Protein 3CRK (pdb70)

Secondary structure (P-SEA, 3-state):
cccaaaaaaaaaaabbbbbbcaaaaaaaacccccaaaaaaaaacaaaaaaaaaaaaaaaccccccccaaaaaaaaaaaaaaaaaaccccccccaaaaaaaaaaaaaaaaaaacaaaaaaaaaaaaaaacccccaaaaaaaaaaaaaaaaaaaaaaaaaaaaaaaccccccccccccccaaaaaaaaaaaaaaaaaaaccbbbbbbbbbbcccccccccccccaaaaaaaaaaaaaaaaaaaaaaacccccccccbbbbbbbccccbbbbbbbcccccccccccccccccccccccaaaaaaaaaaaccccbbbbbbccccbbbbbbbbcccccccccccccccaaaaaaaacccccccbbbbbccccccc/cccaaaaaaaaaaabbbbbbcaaaaaaaccccccaaaaaaaaacaaaaaaaaaaaaaaaccccccccaaaaaaaaaaaaaaaaaacccccccccaaaaaaaaaaaaaaaaaacaaaaaaaaaaaaaaacccccaaaaaaaaaaaaaaaaaaaaaaaaaaaaaaaccccccccccccaaaaaaaaaaaaaaaaaaaccbbbbbbbbbbccccccccccccccaaaaaaaaaaaaaaaaaaaaaacccccccccbbbbbbbccccbbbbbbbcccccccccccccccccccccccaaaaaaaaaaaccccbbbbbbbccccbbbbbbbbccccccccccccccaaaaaaaaccccccccccccccccccccc/cccbbbbbbbccccccccbbbbcccccccccccccccccbbbbccccccccccccccccccccccccccccccccccccccccccc/cbbbbbcccccccccccccccccccccccccccccbbbbcccccccccccccccccccccccccccccccccccccc

CATH classification: 1.20.140.20 (+1 more: 3.30.565.10)

B-factor: mean 53.28, std 20.36, range [25.91, 106.9]

Radius of gyration: 30.07 Å; Cα contacts (8 Å, |Δi|>4): 1794; chains: 4; bounding box: 77×81×77 Å

Organism: Rattus norvegicus (NCBI:txid10116)

Nearest PDB structures (foldseek):
  3crk-assembly1_A  TM=1.003E+00  e=4.502E-61  Rattus norvegicus
  3crk-assembly1_B  TM=1.000E+00  e=1.126E-56  Rattus norvegicus
  2bu7-assembly1_A-2  TM=9.833E-01  e=6.065E-53  Homo sapiens
  8zm1-assembly1_A  TM=9.832E-01  e=1.924E-50  Homo sapiens
  7vbv-assembly1_A  TM=9.782E-01  e=1.252E-48  Homo sapiens

Solvent-accessible surface area: 39521 Å² total

Structure (mmCIF, N/CA/C/O backbone):
data_3CRK
#
_entry.id   3CRK
#
_cell.length_a   71.380
_cell.length_b   120.679
_cell.length_c   71.466
_cell.angle_alpha   90.000
_cell.angle_beta   96.030
_cell.angle_gamma   90.000
#
_symmetry.space_group_name_H-M   'P 1 21 1'
#
loop_
_entity.id
_entity.type
_entity.pdbx_description
1 polymer 'Pyruvate dehydrogenase [lipoamide] kinase isozyme 2, mitochondrial'
2 polymer 'Dihydrolipoyllysine-residue acetyltransferase component of pyruvate dehydrogenase complex, mitochondrial'
3 non-polymer 'POTASSIUM ION'
4 water water
#
loop_
_atom_site.group_PDB
_atom_site.id
_atom_site.type_symbol
_atom_site.label_atom_id
_atom_site.label_alt_id
_atom_site.label_comp_id
_atom_site.label_asym_id
_atom_site.label_entity_id
_atom_site.label_seq_id
_atom_site.pdbx_PDB_ins_code
_atom_site.Cartn_x
_atom_site.Cartn_y
_atom_site.Cartn_z
_atom_site.occupancy
_atom_site.B_iso_or_equiv
_atom_site.auth_seq_id
_atom_site.auth_comp_id
_atom_site.auth_asym_id
_atom_site.auth_atom_id
_atom_site.pdbx_PDB_model_num
ATOM 1 C CA . SER A 1 12 ? 67.744 93.189 86.940 1.00 44.52 12 SER A CA 1
ATOM 2 C C . SER A 1 12 ? 67.950 94.561 86.310 1.00 44.20 12 SER A C 1
ATOM 3 O O . SER A 1 12 ? 68.913 94.767 85.568 1.00 44.37 12 SER A O 1
ATOM 6 N N . LEU A 1 13 ? 67.049 95.497 86.612 1.00 43.85 13 LEU A N 1
ATOM 7 C CA . LEU A 1 13 ? 67.141 96.865 86.087 1.00 43.58 13 LEU A CA 1
ATOM 8 C C . LEU A 1 13 ? 68.493 97.532 86.378 1.00 43.56 13 LEU A C 1
ATOM 9 O O . LEU A 1 13 ? 69.056 98.199 85.511 1.00 43.49 13 LEU A O 1
ATOM 14 N N . ALA A 1 14 ? 69.005 97.340 87.591 1.00 43.46 14 ALA A N 1
ATOM 15 C CA . ALA A 1 14 ? 70.293 97.905 87.998 1.00 43.57 14 ALA A CA 1
ATOM 16 C C . ALA A 1 14 ? 71.454 97.510 87.073 1.00 43.65 14 ALA A C 1
ATOM 17 O O . ALA A 1 14 ? 72.325 98.334 86.783 1.00 43.60 14 ALA A O 1
ATOM 19 N N . GLY A 1 15 ? 71.453 96.259 86.612 1.00 43.76 15 GLY A N 1
ATOM 20 C CA . GLY A 1 15 ? 72.547 95.720 85.797 1.00 43.92 15 GLY A CA 1
ATOM 21 C C . GLY A 1 15 ? 72.427 95.953 84.301 1.00 44.13 15 GLY A C 1
ATOM 22 O O . GLY A 1 15 ? 73.158 95.348 83.510 1.00 44.06 15 GLY A O 1
ATOM 23 N N . ALA A 1 16 ? 71.516 96.843 83.914 1.00 44.27 16 ALA A N 1
ATOM 24 C CA . ALA A 1 16 ? 71.263 97.155 82.509 1.00 44.25 16 ALA A CA 1
ATOM 25 C C . ALA A 1 16 ? 72.500 97.594 81.698 1.00 44.42 16 ALA A C 1
ATOM 26 O O . ALA A 1 16 ? 72.652 97.164 80.555 1.00 44.29 16 ALA A O 1
ATOM 28 N N . PRO A 1 17 ? 73.388 98.442 82.276 1.00 44.71 17 PRO A N 1
ATOM 29 C CA . PRO A 1 17 ? 74.545 98.885 81.480 1.00 44.86 17 PRO A CA 1
ATOM 30 C C . PRO A 1 17 ? 75.578 97.783 81.232 1.00 45.10 17 PRO A C 1
ATOM 31 O O . PRO A 1 17 ? 76.350 97.877 80.276 1.00 45.43 17 PRO A O 1
ATOM 35 N N . LYS A 1 18 ? 75.592 96.764 82.091 1.00 45.06 18 LYS A N 1
ATOM 36 C CA . LYS A 1 18 ? 76.448 95.590 81.906 1.00 45.12 18 LYS A CA 1
ATOM 37 C C . LYS A 1 18 ? 75.911 94.721 80.773 1.00 45.12 18 LYS A C 1
ATOM 38 O O . LYS A 1 18 ? 76.685 94.192 79.966 1.00 45.18 18 LYS A O 1
ATOM 44 N N . TYR A 1 19 ? 74.584 94.583 80.726 1.00 44.90 19 TYR A N 1
ATOM 45 C CA . TYR A 1 19 ? 73.902 93.804 79.697 1.00 44.84 19 TYR A CA 1
ATOM 46 C C . TYR A 1 19 ? 74.056 94.458 78.323 1.00 44.75 19 TYR A C 1
ATOM 47 O O . TYR A 1 19 ? 74.200 93.772 77.315 1.00 44.75 19 TYR A O 1
ATOM 56 N N . ILE A 1 20 ? 74.012 95.788 78.305 1.00 44.72 20 ILE A N 1
ATOM 57 C CA . ILE A 1 20 ? 74.204 96.570 77.089 1.00 44.67 20 ILE A CA 1
ATOM 58 C C . ILE A 1 20 ? 75.647 96.433 76.602 1.00 44.85 20 ILE A C 1
ATOM 59 O O . ILE A 1 20 ? 75.884 96.258 75.408 1.00 44.73 20 ILE A O 1
ATOM 64 N N . GLU A 1 21 ? 76.598 96.494 77.534 1.00 44.98 21 GLU A N 1
ATOM 65 C CA . GLU A 1 21 ? 78.014 96.331 77.206 1.00 45.22 21 GLU A CA 1
ATOM 66 C C . GLU A 1 21 ? 78.306 94.945 76.622 1.00 45.07 21 GLU A C 1
ATOM 67 O O . GLU A 1 21 ? 79.047 94.827 75.646 1.00 45.19 21 GLU A O 1
ATOM 73 N N . HIS A 1 22 ? 77.704 93.912 77.213 1.00 44.83 22 HIS A N 1
ATOM 74 C CA . HIS A 1 22 ? 77.873 92.529 76.761 1.00 44.68 22 HIS A CA 1
ATOM 75 C C . HIS A 1 22 ? 77.347 92.295 75.341 1.00 44.42 22 HIS A C 1
ATOM 76 O O . HIS A 1 22 ? 78.052 91.731 74.500 1.00 44.14 22 HIS A O 1
ATOM 83 N N . PHE A 1 23 ? 76.109 92.721 75.091 1.00 44.06 23 PHE A N 1
ATOM 84 C CA . PHE A 1 23 ? 75.443 92.456 73.818 1.00 43.87 23 PHE A CA 1
ATOM 85 C C . PHE A 1 23 ? 75.869 93.413 72.703 1.00 43.75 23 PHE A C 1
ATOM 86 O O . PHE A 1 23 ? 75.771 93.069 71.525 1.00 43.74 23 PHE A O 1
ATOM 94 N N . SER A 1 24 ? 76.338 94.604 73.075 1.00 43.64 24 SER A N 1
ATOM 95 C CA . SER A 1 24 ? 76.798 95.597 72.102 1.00 43.60 24 SER A CA 1
ATOM 96 C C . SER A 1 24 ? 78.127 95.208 71.464 1.00 43.75 24 SER A C 1
ATOM 97 O O . SER A 1 24 ? 78.465 95.696 70.387 1.00 43.71 24 SER A O 1
ATOM 100 N N . LYS A 1 25 ? 78.871 94.325 72.124 1.00 44.02 25 LYS A N 1
ATOM 101 C CA . LYS A 1 25 ? 80.137 93.825 71.589 1.00 44.31 25 LYS A CA 1
ATOM 102 C C . LYS A 1 25 ? 79.940 92.861 70.410 1.00 44.29 25 LYS A C 1
ATOM 103 O O . LYS A 1 25 ? 80.887 92.568 69.679 1.00 44.10 25 LYS A O 1
ATOM 109 N N . PHE A 1 26 ? 78.703 92.405 70.216 1.00 44.37 26 PHE A N 1
ATOM 110 C CA . PHE A 1 26 ? 78.370 91.485 69.138 1.00 44.41 26 PHE A CA 1
ATOM 111 C C . PHE A 1 26 ? 77.889 92.243 67.913 1.00 44.65 26 PHE A C 1
ATOM 112 O O . PHE A 1 26 ? 77.299 93.323 68.024 1.00 44.80 26 PHE A O 1
ATOM 120 N N . SER A 1 27 ? 78.161 91.681 66.741 1.00 44.53 27 SER A N 1
ATOM 121 C CA . SER A 1 27 ? 77.626 92.207 65.503 1.00 44.37 27 SER A CA 1
ATOM 122 C C . SER A 1 27 ? 76.198 91.688 65.325 1.00 44.25 27 SER A C 1
ATOM 123 O O . SER A 1 27 ? 75.922 90.519 65.624 1.00 44.43 27 SER A O 1
ATOM 126 N N . PRO A 1 28 ? 75.273 92.567 64.888 1.00 43.86 28 PRO A N 1
ATOM 127 C CA . PRO A 1 28 ? 73.983 92.099 64.385 1.00 43.64 28 PRO A CA 1
ATOM 128 C C . PRO A 1 28 ? 74.168 91.135 63.212 1.00 43.32 28 PRO A C 1
ATOM 129 O O . PRO A 1 28 ? 75.203 91.166 62.539 1.00 43.47 28 PRO A O 1
ATOM 133 N N . SER A 1 29 ? 73.172 90.290 62.974 1.00 42.83 29 SER A N 1
ATOM 134 C CA . SER A 1 29 ? 73.242 89.316 61.890 1.00 42.63 29 SER A CA 1
ATOM 135 C C . SER A 1 29 ? 72.289 89.695 60.767 1.00 42.48 29 SER A C 1
ATOM 136 O O . SER A 1 29 ? 71.075 89.484 60.877 1.00 42.43 29 SER A O 1
ATOM 139 N N . PRO A 1 30 ? 72.842 90.272 59.683 1.00 42.44 30 PRO A N 1
ATOM 140 C CA . PRO A 1 30 ? 72.029 90.737 58.566 1.00 42.41 30 PRO A CA 1
ATOM 141 C C . PRO A 1 30 ? 71.508 89.563 57.736 1.00 42.42 30 PRO A C 1
ATOM 142 O O . PRO A 1 30 ? 72.285 88.714 57.299 1.00 42.30 30 PRO A O 1
ATOM 146 N N . LEU A 1 31 ? 70.192 89.520 57.549 1.00 42.47 31 LEU A N 1
ATOM 147 C CA . LEU A 1 31 ? 69.545 88.435 56.825 1.00 42.63 31 LEU A CA 1
ATOM 148 C C . LEU A 1 31 ? 69.079 88.888 55.444 1.00 42.94 31 LEU A C 1
ATOM 149 O O . LEU A 1 31 ? 68.771 90.064 55.228 1.00 42.97 31 LEU A O 1
ATOM 154 N N . SER A 1 32 ? 69.033 87.946 54.510 1.00 43.14 32 SER A N 1
ATOM 155 C CA . SER A 1 32 ? 68.552 88.239 53.174 1.00 43.53 32 SER A CA 1
ATOM 156 C C . SER A 1 32 ? 67.062 87.945 53.071 1.00 43.75 32 SER A C 1
ATOM 157 O O . SER A 1 32 ? 66.498 87.238 53.904 1.00 43.87 32 SER A O 1
ATOM 160 N N . MET A 1 33 ? 66.436 88.503 52.041 1.00 44.10 33 MET A N 1
ATOM 161 C CA . MET A 1 33 ? 65.052 88.218 51.701 1.00 44.51 33 MET A CA 1
ATOM 162 C C . MET A 1 33 ? 64.865 86.725 51.406 1.00 44.66 33 MET A C 1
ATOM 163 O O . MET A 1 33 ? 63.812 86.150 51.699 1.00 44.52 33 MET A O 1
ATOM 168 N N . LYS A 1 34 ? 65.896 86.118 50.817 1.00 44.87 34 LYS A N 1
ATOM 169 C CA . LYS A 1 34 ? 65.913 84.690 50.511 1.00 45.13 34 LYS A CA 1
ATOM 170 C C . LYS A 1 34 ? 65.860 83.834 51.780 1.00 45.19 34 LYS A C 1
ATOM 171 O O . LYS A 1 34 ? 65.140 82.837 51.822 1.00 45.31 34 LYS A O 1
ATOM 177 N N . GLN A 1 35 ? 66.620 84.230 52.800 1.00 45.33 35 GLN A N 1
ATOM 178 C CA . GLN A 1 35 ? 66.644 83.528 54.088 1.00 45.61 35 GLN A CA 1
ATOM 179 C C . GLN A 1 35 ? 65.313 83.638 54.832 1.00 45.96 35 GLN A C 1
ATOM 180 O O . GLN A 1 35 ? 64.883 82.682 55.481 1.00 45.93 35 GLN A O 1
ATOM 186 N N . PHE A 1 36 ? 64.678 84.808 54.744 1.00 46.12 36 PHE A N 1
ATOM 187 C CA . PHE A 1 36 ? 63.326 84.995 55.261 1.00 46.57 36 PHE A CA 1
ATOM 188 C C . PHE A 1 36 ? 62.327 84.088 54.538 1.00 47.03 36 PHE A C 1
ATOM 189 O O . PHE A 1 36 ? 61.416 83.538 55.162 1.00 47.03 36 PHE A O 1
ATOM 197 N N . LEU A 1 37 ? 62.517 83.937 53.227 1.00 47.62 37 LEU A N 1
ATOM 198 C CA . LEU A 1 37 ? 61.678 83.082 52.381 1.00 48.38 37 LEU A CA 1
ATOM 199 C C . LEU A 1 37 ? 61.885 81.582 52.586 1.00 48.86 37 LEU A C 1
ATOM 200 O O . LEU A 1 37 ? 60.929 80.810 52.488 1.00 49.12 37 LEU A O 1
ATOM 205 N N . ASP A 1 38 ? 63.132 81.172 52.822 1.00 49.39 38 ASP A N 1
ATOM 206 C CA . ASP A 1 38 ? 63.468 79.757 52.999 1.00 49.98 38 ASP A CA 1
ATOM 207 C C . ASP A 1 38 ? 63.003 79.255 54.360 1.00 50.35 38 ASP A C 1
ATOM 208 O O . ASP A 1 38 ? 62.659 78.082 54.513 1.00 50.24 38 ASP A O 1
ATOM 213 N N . PHE A 1 39 ? 62.998 80.154 55.343 1.00 50.92 39 PHE A N 1
ATOM 214 C CA . PHE A 1 39 ? 62.518 79.838 56.683 1.00 51.67 39 PHE A CA 1
ATOM 215 C C . PHE A 1 39 ? 61.038 79.443 56.661 1.00 52.32 39 PHE A C 1
ATOM 216 O O . PHE A 1 39 ? 60.625 78.509 57.358 1.00 52.30 39 PHE A O 1
ATOM 224 N N . GLY A 1 40 ? 60.261 80.149 55.841 1.00 53.05 40 GLY A N 1
ATOM 225 C CA . GLY A 1 40 ? 58.854 79.834 55.625 1.00 53.97 40 GLY A CA 1
ATOM 226 C C . GLY A 1 40 ? 58.591 79.258 54.245 1.00 54.72 40 GLY A C 1
ATOM 227 O O . GLY A 1 40 ? 57.577 79.575 53.616 1.00 54.89 40 GLY A O 1
ATOM 228 N N . SER A 1 41 ? 59.506 78.413 53.769 1.00 55.35 41 SER A N 1
ATOM 229 C CA . SER A 1 41 ? 59.328 77.715 52.495 1.00 55.85 41 SER A CA 1
ATOM 230 C C . SER A 1 41 ? 58.607 76.385 52.699 1.00 56.09 41 SER A C 1
ATOM 231 O O . SER A 1 41 ? 58.113 75.780 51.737 1.00 56.17 41 SER A O 1
ATOM 234 N N . SER A 1 42 ? 58.558 75.933 53.953 1.00 56.25 42 SER A N 1
ATOM 235 C CA . SER A 1 42 ? 57.895 74.675 54.298 1.00 56.43 42 SER A CA 1
ATOM 236 C C . SER A 1 42 ? 57.419 74.675 55.756 1.00 56.50 42 SER A C 1
ATOM 237 O O . SER A 1 42 ? 56.326 75.168 56.051 1.00 56.57 42 SER A O 1
ATOM 240 N N . ASN A 1 43 ? 58.243 74.141 56.658 1.00 56.49 43 ASN A N 1
ATOM 241 C CA . ASN A 1 43 ? 57.878 74.009 58.071 1.00 56.33 43 ASN A CA 1
ATOM 242 C C . ASN A 1 43 ? 57.982 75.309 58.860 1.00 56.13 43 ASN A C 1
ATOM 243 O O . ASN A 1 43 ? 58.948 76.068 58.721 1.00 56.37 43 ASN A O 1
ATOM 248 N N . ALA A 1 44 ? 56.972 75.550 59.693 1.00 55.64 44 ALA A N 1
ATOM 249 C CA . ALA A 1 44 ? 56.974 76.674 60.612 1.00 54.95 44 ALA A CA 1
ATOM 250 C C . ALA A 1 44 ? 57.727 76.270 61.881 1.00 54.44 44 ALA A C 1
ATOM 251 O O . ALA A 1 44 ? 57.148 75.657 62.788 1.00 54.36 44 ALA A O 1
ATOM 253 N N . CYS A 1 45 ? 59.022 76.593 61.932 1.00 53.50 45 CYS A N 1
ATOM 254 C CA . CYS A 1 45 ? 59.847 76.230 63.090 1.00 52.59 45 CYS A CA 1
ATOM 255 C C . CYS A 1 45 ? 60.020 77.375 64.078 1.00 51.75 45 CYS A C 1
ATOM 256 O O . CYS A 1 45 ? 60.882 78.242 63.907 1.00 51.68 45 CYS A O 1
ATOM 259 N N . GLU A 1 46 ? 59.189 77.358 65.113 1.00 50.66 46 GLU A N 1
ATOM 260 C CA . GLU A 1 46 ? 59.191 78.380 66.145 1.00 49.74 46 GLU A CA 1
ATOM 261 C C . GLU A 1 46 ? 60.464 78.340 66.991 1.00 49.08 46 GLU A C 1
ATOM 262 O O . GLU A 1 46 ? 60.940 79.382 67.450 1.00 48.75 46 GLU A O 1
ATOM 268 N N . LYS A 1 47 ? 61.007 77.135 67.169 1.00 48.28 47 LYS A N 1
ATOM 269 C CA . LYS A 1 47 ? 62.157 76.883 68.039 1.00 47.58 47 LYS A CA 1
ATOM 270 C C . LYS A 1 47 ? 63.421 77.620 67.605 1.00 46.94 47 LYS A C 1
ATOM 271 O O . LYS A 1 47 ? 64.011 78.361 68.396 1.00 46.83 47 LYS A O 1
ATOM 277 N N . THR A 1 48 ? 63.829 77.420 66.353 1.00 46.16 48 THR A N 1
ATOM 278 C CA . THR A 1 48 ? 65.028 78.068 65.822 1.00 45.55 48 THR A CA 1
ATOM 279 C C . THR A 1 48 ? 64.879 79.592 65.749 1.00 44.73 48 THR A C 1
ATOM 280 O O . THR A 1 48 ? 65.835 80.318 66.019 1.00 44.25 48 THR A O 1
ATOM 284 N N . SER A 1 49 ? 63.678 80.055 65.397 1.00 43.94 49 SER A N 1
ATOM 285 C CA . SER A 1 49 ? 63.348 81.481 65.407 1.00 43.25 49 SER A CA 1
ATOM 286 C C . SER A 1 49 ? 63.455 82.063 66.810 1.00 42.81 49 SER A C 1
ATOM 287 O O . SER A 1 49 ? 64.102 83.094 67.009 1.00 42.64 49 SER A O 1
ATOM 290 N N . PHE A 1 50 ? 62.822 81.398 67.777 1.00 42.19 50 PHE A N 1
ATOM 291 C CA . PHE A 1 50 ? 62.916 81.801 69.179 1.00 41.77 50 PHE A CA 1
ATOM 292 C C . PHE A 1 50 ? 64.379 81.912 69.606 1.00 41.44 50 PHE A C 1
ATOM 293 O O . PHE A 1 50 ? 64.786 82.934 70.154 1.00 41.56 50 PHE A O 1
ATOM 301 N N . THR A 1 51 ? 65.169 80.879 69.316 1.00 41.05 51 THR A N 1
ATOM 302 C CA . THR A 1 51 ? 66.576 80.851 69.725 1.00 40.71 51 THR A CA 1
ATOM 303 C C . THR A 1 51 ? 67.438 81.847 68.958 1.00 40.51 51 THR A C 1
ATOM 304 O O . THR A 1 51 ? 68.444 82.327 69.483 1.00 40.52 51 THR A O 1
ATOM 308 N N . PHE A 1 52 ? 67.042 82.165 67.725 1.00 40.39 52 PHE A N 1
ATOM 309 C CA . PHE A 1 52 ? 67.693 83.232 66.971 1.00 40.20 52 PHE A CA 1
ATOM 310 C C . PHE A 1 52 ? 67.345 84.598 67.562 1.00 40.20 52 PHE A C 1
ATOM 311 O O . PHE A 1 52 ? 68.234 85.387 67.864 1.00 40.37 52 PHE A O 1
ATOM 319 N N . LEU A 1 53 ? 66.051 84.856 67.732 1.00 40.33 53 LEU A N 1
ATOM 320 C CA . LEU A 1 53 ? 65.556 86.169 68.137 1.00 40.57 53 LEU A CA 1
ATOM 321 C C . LEU A 1 53 ? 65.819 86.538 69.605 1.00 40.96 53 LEU A C 1
ATOM 322 O O . LEU A 1 53 ? 65.974 87.715 69.924 1.00 41.06 53 LEU A O 1
ATOM 327 N N . ARG A 1 54 ? 65.871 85.547 70.496 1.00 41.38 54 ARG A N 1
ATOM 328 C CA . ARG A 1 54 ? 66.142 85.823 71.916 1.00 41.66 54 ARG A CA 1
ATOM 329 C C . ARG A 1 54 ? 67.583 86.304 72.141 1.00 42.11 54 ARG A C 1
ATOM 330 O O . ARG A 1 54 ? 67.911 86.838 73.208 1.00 41.97 54 ARG A O 1
ATOM 338 N N . GLN A 1 55 ? 68.419 86.109 71.122 1.00 42.62 55 GLN A N 1
ATOM 339 C CA . GLN A 1 55 ? 69.806 86.561 71.117 1.00 43.30 55 GLN A CA 1
ATOM 340 C C . GLN A 1 55 ? 69.973 87.780 70.203 1.00 43.41 55 GLN A C 1
ATOM 341 O O . GLN A 1 55 ? 70.626 88.757 70.569 1.00 43.50 55 GLN A O 1
ATOM 347 N N . GLU A 1 56 ? 69.378 87.719 69.016 1.00 43.44 56 GLU A N 1
ATOM 348 C CA . GLU A 1 56 ? 69.567 88.771 68.016 1.00 43.90 56 GLU A CA 1
ATOM 349 C C . GLU A 1 56 ? 68.933 90.110 68.411 1.00 44.06 56 GLU A C 1
ATOM 350 O O . GLU A 1 56 ? 69.515 91.173 68.165 1.00 44.00 56 GLU A O 1
ATOM 356 N N . LEU A 1 57 ? 67.747 90.058 69.012 1.00 44.26 57 LEU A N 1
ATOM 357 C CA . LEU A 1 57 ? 67.054 91.282 69.415 1.00 44.61 57 LEU A CA 1
ATOM 358 C C . LEU A 1 57 ? 67.817 92.054 70.499 1.00 44.42 57 LEU A C 1
ATOM 359 O O . LEU A 1 57 ? 67.977 93.264 70.368 1.00 44.53 57 LEU A O 1
ATOM 364 N N . PRO A 1 58 ? 68.282 91.365 71.570 1.00 44.49 58 PRO A N 1
ATOM 365 C CA . PRO A 1 58 ? 69.235 91.996 72.489 1.00 44.40 58 PRO A CA 1
ATOM 366 C C . PRO A 1 58 ? 70.472 92.576 71.792 1.00 44.28 58 PRO A C 1
ATOM 367 O O . PRO A 1 58 ? 70.881 93.690 72.123 1.00 44.55 58 PRO A O 1
ATOM 371 N N . VAL A 1 59 ? 71.053 91.835 70.845 1.00 43.85 59 VAL A N 1
ATOM 372 C CA . VAL A 1 59 ? 72.216 92.319 70.083 1.00 43.51 59 VAL A CA 1
ATOM 373 C C . VAL A 1 59 ? 71.902 93.627 69.344 1.00 43.27 59 VAL A C 1
ATOM 374 O O . VAL A 1 59 ? 72.666 94.589 69.430 1.00 43.51 59 VAL A O 1
ATOM 378 N N . ARG A 1 60 ? 70.774 93.664 68.639 1.00 42.73 60 ARG A N 1
ATOM 379 C CA . ARG A 1 60 ? 70.382 94.865 67.900 1.00 42.38 60 ARG A CA 1
ATOM 380 C C . ARG A 1 60 ? 69.988 96.009 68.824 1.00 42.34 60 ARG A C 1
ATOM 381 O O . ARG A 1 60 ? 70.406 97.145 68.611 1.00 42.14 60 ARG A O 1
ATOM 389 N N . LEU A 1 61 ? 69.208 95.704 69.861 1.00 42.57 61 LEU A N 1
ATOM 390 C CA . LEU A 1 61 ? 68.854 96.703 70.868 1.00 42.52 61 LEU A CA 1
ATOM 391 C C . LEU A 1 61 ? 70.105 97.311 71.507 1.00 42.29 61 LEU A C 1
ATOM 392 O O . LEU A 1 61 ? 70.272 98.522 71.498 1.00 42.08 61 LEU A O 1
ATOM 397 N N . ALA A 1 62 ? 70.986 96.462 72.031 1.00 42.37 62 ALA A N 1
ATOM 398 C CA . ALA A 1 62 ? 72.200 96.919 72.714 1.00 42.32 62 ALA A CA 1
ATOM 399 C C . ALA A 1 62 ? 73.120 97.753 71.826 1.00 42.31 62 ALA A C 1
ATOM 400 O O . ALA A 1 62 ? 73.663 98.758 72.283 1.00 42.51 62 ALA A O 1
ATOM 402 N N . ASN A 1 63 ? 73.300 97.330 70.575 1.00 42.29 63 ASN A N 1
ATOM 403 C CA . ASN A 1 63 ? 74.125 98.075 69.607 1.00 42.45 63 ASN A CA 1
ATOM 404 C C . ASN A 1 63 ? 73.640 99.503 69.384 1.00 42.51 63 ASN A C 1
ATOM 405 O O . ASN A 1 63 ? 74.440 100.438 69.361 1.00 42.80 63 ASN A O 1
ATOM 410 N N . ILE A 1 64 ? 72.332 99.674 69.230 1.00 42.71 64 ILE A N 1
ATOM 411 C CA . ILE A 1 64 ? 71.785 101.008 68.996 1.00 43.22 64 ILE A CA 1
ATOM 412 C C . ILE A 1 64 ? 71.726 101.852 70.276 1.00 43.35 64 ILE A C 1
ATOM 413 O O . ILE A 1 64 ? 71.804 103.078 70.216 1.00 43.26 64 ILE A O 1
ATOM 418 N N . MET A 1 65 ? 71.607 101.193 71.426 1.00 43.92 65 MET A N 1
ATOM 419 C CA . MET A 1 65 ? 71.541 101.892 72.711 1.00 44.42 65 MET A CA 1
ATOM 420 C C . MET A 1 65 ? 72.875 102.507 73.117 1.00 44.51 65 MET A C 1
ATOM 421 O O . MET A 1 65 ? 72.902 103.537 73.794 1.00 44.40 65 MET A O 1
ATOM 426 N N . LYS A 1 66 ? 73.975 101.876 72.706 1.00 44.66 66 LYS A N 1
ATOM 427 C CA . LYS A 1 66 ? 75.304 102.456 72.897 1.00 44.85 66 LYS A CA 1
ATOM 428 C C . LYS A 1 66 ? 75.441 103.780 72.155 1.00 45.00 66 LYS A C 1
ATOM 429 O O . LYS A 1 66 ? 76.034 104.733 72.667 1.00 45.31 66 LYS A O 1
ATOM 435 N N . GLU A 1 67 ? 74.868 103.840 70.959 1.00 45.18 67 GLU A N 1
ATOM 436 C CA . GLU A 1 67 ? 74.880 105.059 70.154 1.00 45.24 67 GLU A CA 1
ATOM 437 C C . GLU A 1 67 ? 73.927 106.130 70.681 1.00 45.22 67 GLU A C 1
ATOM 438 O O . GLU A 1 67 ? 74.202 107.319 70.536 1.00 45.17 67 GLU A O 1
ATOM 444 N N . ILE A 1 68 ? 72.825 105.703 71.301 1.00 45.49 68 ILE A N 1
ATOM 445 C CA . ILE A 1 68 ? 71.875 106.618 71.938 1.00 45.88 68 ILE A CA 1
ATOM 446 C C . ILE A 1 68 ? 72.560 107.465 73.014 1.00 46.25 68 ILE A C 1
ATOM 447 O O . ILE A 1 68 ? 72.413 108.686 73.036 1.00 46.24 68 ILE A O 1
ATOM 452 N N . ASN A 1 69 ? 73.307 106.819 73.905 1.00 46.55 69 ASN A N 1
ATOM 453 C CA . ASN A 1 69 ? 73.973 107.541 74.983 1.00 47.07 69 ASN A CA 1
ATOM 454 C C . ASN A 1 69 ? 75.314 108.158 74.571 1.00 46.73 69 ASN A C 1
ATOM 455 O O . ASN A 1 69 ? 76.094 108.584 75.421 1.00 46.90 69 ASN A O 1
ATOM 460 N N . LEU A 1 70 ? 75.559 108.217 73.263 1.00 46.38 70 LEU A N 1
ATOM 461 C CA . LEU A 1 70 ? 76.730 108.893 72.705 1.00 46.07 70 LEU A CA 1
ATOM 462 C C . LEU A 1 70 ? 76.380 110.235 72.064 1.00 45.97 70 LEU A C 1
ATOM 463 O O . LEU A 1 70 ? 77.267 110.969 71.630 1.00 45.89 70 LEU A O 1
ATOM 468 N N . LEU A 1 71 ? 75.093 110.555 71.999 1.00 45.87 71 LEU A N 1
ATOM 469 C CA . LEU A 1 71 ? 74.671 111.785 71.349 1.00 46.14 71 LEU A CA 1
ATOM 470 C C . LEU A 1 71 ? 74.758 112.995 72.295 1.00 46.53 71 LEU A C 1
ATOM 471 O O . LEU A 1 71 ? 74.876 112.821 73.518 1.00 46.45 71 LEU A O 1
ATOM 476 N N . PRO A 1 72 ? 74.739 114.224 71.734 1.00 46.70 72 PRO A N 1
ATOM 477 C CA . PRO A 1 72 ? 74.770 115.433 72.560 1.00 46.84 72 PRO A CA 1
ATOM 478 C C . PRO A 1 72 ? 73.857 115.308 73.778 1.00 47.08 72 PRO A C 1
ATOM 479 O O . PRO A 1 72 ? 72.703 114.891 73.647 1.00 46.79 72 PRO A O 1
ATOM 483 N N . ASP A 1 73 ? 74.382 115.653 74.953 1.00 47.47 73 ASP A N 1
ATOM 484 C CA . ASP A 1 73 ? 73.623 115.547 76.200 1.00 47.98 73 ASP A CA 1
ATOM 485 C C . ASP A 1 73 ? 72.359 116.403 76.168 1.00 48.08 73 ASP A C 1
ATOM 486 O O . ASP A 1 73 ? 71.359 116.079 76.813 1.00 47.99 73 ASP A O 1
ATOM 491 N N . ARG A 1 74 ? 72.427 117.492 75.406 1.00 48.24 74 ARG A N 1
ATOM 492 C CA . ARG A 1 74 ? 71.307 118.405 75.203 1.00 48.52 74 ARG A CA 1
ATOM 493 C C . ARG A 1 74 ? 70.173 117.753 74.402 1.00 48.56 74 ARG A C 1
ATOM 494 O O . ARG A 1 74 ? 69.026 118.191 74.469 1.00 48.63 74 ARG A O 1
ATOM 502 N N . VAL A 1 75 ? 70.500 116.699 73.657 1.00 48.67 75 VAL A N 1
ATOM 503 C CA . VAL A 1 75 ? 69.496 115.896 72.958 1.00 48.78 75 VAL A CA 1
ATOM 504 C C . VAL A 1 75 ? 69.069 114.717 73.843 1.00 48.88 75 VAL A C 1
ATOM 505 O O . VAL A 1 75 ? 67.900 114.326 73.856 1.00 48.63 75 VAL A O 1
ATOM 509 N N . LEU A 1 76 ? 70.026 114.170 74.590 1.00 49.19 76 LEU A N 1
ATOM 510 C CA . LEU A 1 76 ? 69.797 112.982 75.414 1.00 49.50 76 LEU A CA 1
ATOM 511 C C . LEU A 1 76 ? 68.856 113.252 76.587 1.00 49.52 76 LEU A C 1
ATOM 512 O O . LEU A 1 76 ? 67.958 112.450 76.868 1.00 49.43 76 LEU A O 1
ATOM 517 N N . SER A 1 77 ? 69.062 114.389 77.249 1.00 49.49 77 SER A N 1
ATOM 518 C CA . SER A 1 77 ? 68.277 114.779 78.422 1.00 49.68 77 SER A CA 1
ATOM 519 C C . SER A 1 77 ? 66.852 115.210 78.071 1.00 49.54 77 SER A C 1
ATOM 520 O O . SER A 1 77 ? 66.055 115.520 78.960 1.00 49.61 77 SER A O 1
ATOM 523 N N . THR A 1 78 ? 66.540 115.226 76.778 1.00 49.35 78 THR A N 1
ATOM 524 C CA . THR A 1 78 ? 65.225 115.638 76.301 1.00 49.30 78 THR A CA 1
ATOM 525 C C . THR A 1 78 ? 64.181 114.580 76.700 1.00 49.26 78 THR A C 1
ATOM 526 O O . THR A 1 78 ? 64.470 113.374 76.650 1.00 49.51 78 THR A O 1
ATOM 530 N N . PRO A 1 79 ? 62.974 115.023 77.113 1.00 49.01 79 PRO A N 1
ATOM 531 C CA . PRO A 1 79 ? 61.956 114.099 77.618 1.00 48.79 79 PRO A CA 1
ATOM 532 C C . PRO A 1 79 ? 61.636 112.971 76.642 1.00 48.58 79 PRO A C 1
ATOM 533 O O . PRO A 1 79 ? 61.576 111.811 77.046 1.00 48.72 79 PRO A O 1
ATOM 537 N N . SER A 1 80 ? 61.453 113.313 75.369 1.00 48.25 80 SER A N 1
ATOM 538 C CA . SER A 1 80 ? 61.083 112.338 74.342 1.00 47.82 80 SER A CA 1
ATOM 539 C C . SER A 1 80 ? 62.144 111.264 74.076 1.00 47.37 80 SER A C 1
ATOM 540 O O . SER A 1 80 ? 61.803 110.095 73.904 1.00 47.39 80 SER A O 1
ATOM 543 N N . VAL A 1 81 ? 63.416 111.657 74.036 1.00 46.96 81 VAL A N 1
ATOM 544 C CA . VAL A 1 81 ? 64.521 110.694 73.884 1.00 46.63 81 VAL A CA 1
ATOM 545 C C . VAL A 1 81 ? 64.671 109.822 75.149 1.00 46.50 81 VAL A C 1
ATOM 546 O O . VAL A 1 81 ? 64.957 108.625 75.051 1.00 46.51 81 VAL A O 1
ATOM 550 N N . GLN A 1 82 ? 64.462 110.427 76.321 1.00 46.36 82 GLN A N 1
ATOM 551 C CA . GLN A 1 82 ? 64.435 109.699 77.594 1.00 46.08 82 GLN A CA 1
ATOM 552 C C . GLN A 1 82 ? 63.371 108.598 77.596 1.00 45.71 82 GLN A C 1
ATOM 553 O O . GLN A 1 82 ? 63.649 107.460 77.979 1.00 45.29 82 GLN A O 1
ATOM 559 N N . LEU A 1 83 ? 62.162 108.947 77.160 1.00 45.48 83 LEU A N 1
ATOM 560 C CA . LEU A 1 83 ? 61.064 107.992 77.038 1.00 45.61 83 LEU A CA 1
ATOM 561 C C . LEU A 1 83 ? 61.390 106.831 76.084 1.00 45.55 83 LEU A C 1
ATOM 562 O O . LEU A 1 83 ? 61.197 105.668 76.441 1.00 45.53 83 LEU A O 1
ATOM 567 N N . VAL A 1 84 ? 61.890 107.152 74.888 1.00 45.15 84 VAL A N 1
ATOM 568 C CA . VAL A 1 84 ? 62.263 106.130 73.901 1.00 45.03 84 VAL A CA 1
ATOM 569 C C . VAL A 1 84 ? 63.317 105.184 74.474 1.00 44.96 84 VAL A C 1
ATOM 570 O O . VAL A 1 84 ? 63.171 103.966 74.397 1.00 45.01 84 VAL A O 1
ATOM 574 N N . GLN A 1 85 ? 64.372 105.751 75.053 1.00 44.83 85 GLN A N 1
ATOM 575 C CA . GLN A 1 85 ? 65.429 104.961 75.681 1.00 45.04 85 GLN A CA 1
ATOM 576 C C . GLN A 1 85 ? 64.888 104.028 76.781 1.00 44.84 85 GLN A C 1
ATOM 577 O O . GLN A 1 85 ? 65.342 102.885 76.901 1.00 45.06 85 GLN A O 1
ATOM 583 N N . SER A 1 86 ? 63.917 104.508 77.561 1.00 44.00 86 SER A N 1
ATOM 584 C CA . SER A 1 86 ? 63.257 103.667 78.567 1.00 43.83 86 SER A CA 1
ATOM 585 C C . SER A 1 86 ? 62.485 102.494 77.946 1.00 43.53 86 SER A C 1
ATOM 586 O O . SER A 1 86 ? 62.450 101.406 78.520 1.00 42.95 86 SER A O 1
ATOM 589 N N . TRP A 1 87 ? 61.887 102.713 76.772 1.00 43.70 87 TRP A N 1
ATOM 590 C CA . TRP A 1 87 ? 61.232 101.625 76.028 1.00 43.78 87 TRP A CA 1
ATOM 591 C C . TRP A 1 87 ? 62.235 100.561 75.617 1.00 43.66 87 TRP A C 1
ATOM 592 O O . TRP A 1 87 ? 61.961 99.364 75.726 1.00 43.57 87 TRP A O 1
ATOM 603 N N . TYR A 1 88 ? 63.401 101.012 75.166 1.00 43.69 88 TYR A N 1
ATOM 604 C CA . TYR A 1 88 ? 64.475 100.128 74.729 1.00 43.83 88 TYR A CA 1
ATOM 605 C C . TYR A 1 88 ? 65.067 99.310 75.883 1.00 43.76 88 TYR A C 1
ATOM 606 O O . TYR A 1 88 ? 65.345 98.119 75.723 1.00 43.94 88 TYR A O 1
ATOM 615 N N . VAL A 1 89 ? 65.243 99.949 77.039 1.00 43.43 89 VAL A N 1
ATOM 616 C CA . VAL A 1 89 ? 65.703 99.266 78.249 1.00 42.98 89 VAL A CA 1
ATOM 617 C C . VAL A 1 89 ? 64.715 98.169 78.651 1.00 42.97 89 VAL A C 1
ATOM 618 O O . VAL A 1 89 ? 65.115 97.032 78.920 1.00 43.15 89 VAL A O 1
ATOM 622 N N . GLN A 1 90 ? 63.428 98.509 78.670 1.00 42.63 90 GLN A N 1
ATOM 623 C CA . GLN A 1 90 ? 62.385 97.548 79.016 1.00 42.40 90 GLN A CA 1
ATOM 624 C C . GLN A 1 90 ? 62.332 96.367 78.046 1.00 42.07 90 GLN A C 1
ATOM 625 O O . GLN A 1 90 ? 62.278 95.212 78.476 1.00 41.77 90 GLN A O 1
ATOM 631 N N . SER A 1 91 ? 62.347 96.671 76.747 1.00 41.97 91 SER A N 1
ATOM 632 C CA . SER A 1 91 ? 62.301 95.653 75.694 1.00 41.83 91 SER A CA 1
ATOM 633 C C . SER A 1 91 ? 63.479 94.697 75.785 1.00 41.97 91 SER A C 1
ATOM 634 O O . SER A 1 91 ? 63.296 93.482 75.731 1.00 41.95 91 SER A O 1
ATOM 637 N N . LEU A 1 92 ? 64.683 95.248 75.932 1.00 42.33 92 LEU A N 1
ATOM 638 C CA . LEU A 1 92 ? 65.873 94.435 76.179 1.00 42.82 92 LEU A CA 1
ATOM 639 C C . LEU A 1 92 ? 65.684 93.518 77.399 1.00 43.03 92 LEU A C 1
ATOM 640 O O . LEU A 1 92 ? 65.909 92.308 77.306 1.00 43.40 92 LEU A O 1
ATOM 645 N N . LEU A 1 93 ? 65.251 94.092 78.522 1.00 42.96 93 LEU A N 1
ATOM 646 C CA . LEU A 1 93 ? 64.994 93.320 79.740 1.00 43.07 93 LEU A CA 1
ATOM 647 C C . LEU A 1 93 ? 63.919 92.247 79.548 1.00 43.11 93 LEU A C 1
ATOM 648 O O . LEU A 1 93 ? 64.077 91.123 80.022 1.00 43.04 93 LEU A O 1
ATOM 653 N N . ASP A 1 94 ? 62.835 92.596 78.854 1.00 43.16 94 ASP A N 1
ATOM 654 C CA . ASP A 1 94 ? 61.763 91.643 78.563 1.00 43.46 94 ASP A CA 1
ATOM 655 C C . ASP A 1 94 ? 62.257 90.396 77.821 1.00 43.59 94 ASP A C 1
ATOM 656 O O . ASP A 1 94 ? 61.863 89.278 78.152 1.00 43.44 94 ASP A O 1
ATOM 661 N N . ILE A 1 95 ? 63.120 90.598 76.825 1.00 43.69 95 ILE A N 1
ATOM 662 C CA . ILE A 1 95 ? 63.685 89.490 76.047 1.00 43.96 95 ILE A CA 1
ATOM 663 C C . ILE A 1 95 ? 64.710 88.672 76.844 1.00 44.02 95 ILE A C 1
ATOM 664 O O . ILE A 1 95 ? 64.708 87.445 76.781 1.00 44.02 95 ILE A O 1
ATOM 669 N N . MET A 1 96 ? 65.569 89.351 77.601 1.00 44.25 96 MET A N 1
ATOM 670 C CA . MET A 1 96 ? 66.600 88.678 78.395 1.00 44.54 96 MET A CA 1
ATOM 671 C C . MET A 1 96 ? 66.021 87.681 79.403 1.00 44.66 96 MET A C 1
ATOM 672 O O . MET A 1 96 ? 66.734 86.804 79.894 1.00 44.44 96 MET A O 1
ATOM 677 N N . GLU A 1 97 ? 64.728 87.819 79.693 1.00 44.94 97 GLU A N 1
ATOM 678 C CA . GLU A 1 97 ? 64.017 86.914 80.595 1.00 45.39 97 GLU A CA 1
ATOM 679 C C . GLU A 1 97 ? 63.784 85.535 79.966 1.00 45.26 97 GLU A C 1
ATOM 680 O O . GLU A 1 97 ? 63.477 84.571 80.676 1.00 45.07 97 GLU A O 1
ATOM 686 N N . PHE A 1 98 ? 63.950 85.457 78.643 1.00 44.93 98 PHE A N 1
ATOM 687 C CA . PHE A 1 98 ? 63.815 84.209 77.882 1.00 44.81 98 PHE A CA 1
ATOM 688 C C . PHE A 1 98 ? 65.162 83.532 77.602 1.00 44.78 98 PHE A C 1
ATOM 689 O O . PHE A 1 98 ? 65.209 82.456 77.005 1.00 44.73 98 PHE A O 1
ATOM 697 N N . LEU A 1 99 ? 66.244 84.161 78.052 1.00 44.85 99 LEU A N 1
ATOM 698 C CA . LEU A 1 99 ? 67.605 83.739 77.720 1.00 45.15 99 LEU A CA 1
ATOM 699 C C . LEU A 1 99 ? 67.947 82.334 78.212 1.00 45.65 99 LEU A C 1
ATOM 700 O O . LEU A 1 99 ? 68.681 81.601 77.546 1.00 45.73 99 LEU A O 1
ATOM 705 N N . ASP A 1 100 ? 67.419 81.975 79.382 1.00 46.04 100 ASP A N 1
ATOM 706 C CA . ASP A 1 100 ? 67.682 80.677 79.997 1.00 46.53 100 ASP A CA 1
ATOM 707 C C . ASP A 1 100 ? 66.434 79.790 80.014 1.00 46.67 100 ASP A C 1
ATOM 708 O O . ASP A 1 100 ? 66.396 78.776 80.715 1.00 46.74 100 ASP A O 1
ATOM 713 N N . LYS A 1 101 ? 65.418 80.183 79.248 1.00 46.78 101 LYS A N 1
ATOM 714 C CA . LYS A 1 101 ? 64.191 79.398 79.122 1.00 46.93 101 LYS A CA 1
ATOM 715 C C . LYS A 1 101 ? 64.358 78.320 78.052 1.00 47.06 101 LYS A C 1
ATOM 716 O O . LYS A 1 101 ? 65.162 78.461 77.128 1.00 46.94 101 LYS A O 1
ATOM 722 N N . ASP A 1 102 ? 63.591 77.244 78.188 1.00 47.36 102 ASP A N 1
ATOM 723 C CA . ASP A 1 102 ? 63.761 76.056 77.358 1.00 47.56 102 ASP A CA 1
ATOM 724 C C . ASP A 1 102 ? 62.828 76.058 76.145 1.00 47.61 102 ASP A C 1
ATOM 725 O O . ASP A 1 102 ? 61.613 76.186 76.300 1.00 47.64 102 ASP A O 1
ATOM 730 N N . PRO A 1 103 ? 63.395 75.934 74.928 1.00 47.69 103 PRO A N 1
ATOM 731 C CA . PRO A 1 103 ? 62.588 75.571 73.760 1.00 47.73 103 PRO A CA 1
ATOM 732 C C . PRO A 1 103 ? 62.003 74.169 73.952 1.00 47.90 103 PRO A C 1
ATOM 733 O O . PRO A 1 103 ? 62.258 73.530 74.981 1.00 47.90 103 PRO A O 1
ATOM 737 N N . GLU A 1 104 ? 61.213 73.696 72.991 1.00 47.95 104 GLU A N 1
ATOM 738 C CA . GLU A 1 104 ? 60.520 72.403 73.119 1.00 47.90 104 GLU A CA 1
ATOM 739 C C . GLU A 1 104 ? 59.391 72.482 74.152 1.00 47.73 104 GLU A C 1
ATOM 740 O O . GLU A 1 104 ? 58.455 71.679 74.125 1.00 47.77 104 GLU A O 1
ATOM 746 N N . ASP A 1 105 ? 59.498 73.444 75.066 1.00 47.53 105 ASP A N 1
ATOM 747 C CA . ASP A 1 105 ? 58.415 73.783 75.975 1.00 47.45 105 ASP A CA 1
ATOM 748 C C . ASP A 1 105 ? 57.549 74.816 75.265 1.00 47.33 105 ASP A C 1
ATOM 749 O O . ASP A 1 105 ? 57.970 75.955 75.051 1.00 47.40 105 ASP A O 1
ATOM 754 N N . HIS A 1 106 ? 56.340 74.403 74.895 1.00 47.13 106 HIS A N 1
ATOM 755 C CA . HIS A 1 106 ? 55.473 75.207 74.030 1.00 47.02 106 HIS A CA 1
ATOM 756 C C . HIS A 1 106 ? 54.895 76.461 74.698 1.00 46.82 106 HIS A C 1
ATOM 757 O O . HIS A 1 106 ? 54.464 77.389 74.009 1.00 46.77 106 HIS A O 1
ATOM 764 N N . ARG A 1 107 ? 54.896 76.485 76.032 1.00 46.63 107 ARG A N 1
ATOM 765 C CA . ARG A 1 107 ? 54.425 77.646 76.793 1.00 46.29 107 ARG A CA 1
ATOM 766 C C . ARG A 1 107 ? 55.356 78.852 76.670 1.00 45.80 107 ARG A C 1
ATOM 767 O O . ARG A 1 107 ? 54.888 79.980 76.497 1.00 45.68 107 ARG A O 1
ATOM 775 N N . THR A 1 108 ? 56.664 78.613 76.771 1.00 45.19 108 THR A N 1
ATOM 776 C CA . THR A 1 108 ? 57.652 79.689 76.655 1.00 44.81 108 THR A CA 1
ATOM 777 C C . THR A 1 108 ? 57.734 80.269 75.242 1.00 44.29 108 THR A C 1
ATOM 778 O O . THR A 1 108 ? 58.058 81.443 75.085 1.00 44.07 108 THR A O 1
ATOM 782 N N . LEU A 1 109 ? 57.437 79.446 74.234 1.00 43.85 109 LEU A N 1
ATOM 783 C CA . LEU A 1 109 ? 57.311 79.916 72.851 1.00 43.52 109 LEU A CA 1
ATOM 784 C C . LEU A 1 109 ? 56.108 80.846 72.715 1.00 43.39 109 LEU A C 1
ATOM 785 O O . LEU A 1 109 ? 56.205 81.908 72.104 1.00 43.12 109 LEU A O 1
ATOM 790 N N . SER A 1 110 ? 54.982 80.433 73.297 1.00 43.34 110 SER A N 1
ATOM 791 C CA . SER A 1 110 ? 53.743 81.208 73.280 1.00 43.38 110 SER A CA 1
ATOM 792 C C . SER A 1 110 ? 53.899 82.513 74.063 1.00 43.53 110 SER A C 1
ATOM 793 O O . SER A 1 110 ? 53.371 83.553 73.663 1.00 43.46 110 SER A O 1
ATOM 796 N N . GLN A 1 111 ? 54.630 82.447 75.175 1.00 43.71 111 GLN A N 1
ATOM 797 C CA . GLN A 1 111 ? 54.927 83.619 75.994 1.00 43.85 111 GLN A CA 1
ATOM 798 C C . GLN A 1 111 ? 55.892 84.567 75.272 1.00 43.97 111 GLN A C 1
ATOM 799 O O . GLN A 1 111 ? 55.772 85.789 75.391 1.00 43.92 111 GLN A O 1
ATOM 805 N N . PHE A 1 112 ? 56.836 83.999 74.521 1.00 43.99 112 PHE A N 1
ATOM 806 C CA . PHE A 1 112 ? 57.789 84.795 73.745 1.00 44.19 112 PHE A CA 1
ATOM 807 C C . PHE A 1 112 ? 57.103 85.633 72.668 1.00 44.30 112 PHE A C 1
ATOM 808 O O . PHE A 1 112 ? 57.461 86.792 72.464 1.00 44.54 112 PHE A O 1
ATOM 816 N N . THR A 1 113 ? 56.120 85.043 71.993 1.00 44.38 113 THR A N 1
ATOM 817 C CA . THR A 1 113 ? 55.333 85.755 70.992 1.00 44.63 113 THR A CA 1
ATOM 818 C C . THR A 1 113 ? 54.539 86.899 71.630 1.00 44.82 113 THR A C 1
ATOM 819 O O . THR A 1 113 ? 54.469 87.994 71.064 1.00 45.13 113 THR A O 1
ATOM 823 N N . ASP A 1 114 ? 53.958 86.634 72.802 1.00 44.80 114 ASP A N 1
ATOM 824 C CA . ASP A 1 114 ? 53.257 87.646 73.601 1.00 44.89 114 ASP A CA 1
ATOM 825 C C . ASP A 1 114 ? 54.187 88.783 73.999 1.00 44.73 114 ASP A C 1
ATOM 826 O O . ASP A 1 114 ? 53.767 89.935 74.083 1.00 44.84 114 ASP A O 1
ATOM 831 N N . ALA A 1 115 ? 55.444 88.443 74.269 1.00 44.61 115 ALA A N 1
ATOM 832 C CA . ALA A 1 115 ? 56.449 89.430 74.641 1.00 44.38 115 ALA A CA 1
ATOM 833 C C . ALA A 1 115 ? 56.878 90.265 73.439 1.00 44.19 115 ALA A C 1
ATOM 834 O O . ALA A 1 115 ? 57.276 91.416 73.599 1.00 44.13 115 ALA A O 1
ATOM 836 N N . LEU A 1 116 ? 56.785 89.695 72.238 1.00 44.01 116 LEU A N 1
ATOM 837 C CA . LEU A 1 116 ? 57.121 90.441 71.024 1.00 43.85 116 LEU A CA 1
ATOM 838 C C . LEU A 1 116 ? 56.034 91.443 70.632 1.00 43.79 116 LEU A C 1
ATOM 839 O O . LEU A 1 116 ? 56.339 92.571 70.243 1.00 43.64 116 LEU A O 1
ATOM 844 N N . VAL A 1 117 ? 54.772 91.032 70.748 1.00 43.99 117 VAL A N 1
ATOM 845 C CA . VAL A 1 117 ? 53.646 91.918 70.441 1.00 44.13 117 VAL A CA 1
ATOM 846 C C . VAL A 1 117 ? 53.560 93.079 71.444 1.00 44.20 117 VAL A C 1
ATOM 847 O O . VAL A 1 117 ? 53.230 94.204 71.064 1.00 44.26 117 VAL A O 1
ATOM 851 N N . THR A 1 118 ? 53.872 92.800 72.711 1.00 44.10 118 THR A N 1
ATOM 852 C CA . THR A 1 118 ? 53.951 93.834 73.747 1.00 44.24 118 THR A CA 1
ATOM 853 C C . THR A 1 118 ? 55.041 94.857 73.404 1.00 44.14 118 THR A C 1
ATOM 854 O O . THR A 1 118 ? 54.824 96.065 73.522 1.00 44.23 118 THR A O 1
ATOM 858 N N . ILE A 1 119 ? 56.199 94.361 72.969 1.00 44.06 119 ILE A N 1
ATOM 859 C CA . ILE A 1 119 ? 57.324 95.214 72.576 1.00 44.06 119 ILE A CA 1
ATOM 860 C C . ILE A 1 119 ? 56.988 96.060 71.345 1.00 44.13 119 ILE A C 1
ATOM 861 O O . ILE A 1 119 ? 57.324 97.246 71.293 1.00 44.29 119 ILE A O 1
ATOM 866 N N . ARG A 1 120 ? 56.313 95.452 70.372 1.00 44.10 120 ARG A N 1
ATOM 867 C CA . ARG A 1 120 ? 55.879 96.163 69.168 1.00 44.16 120 ARG A CA 1
ATOM 868 C C . ARG A 1 120 ? 54.843 97.242 69.493 1.00 43.98 120 ARG A C 1
ATOM 869 O O . ARG A 1 120 ? 54.821 98.301 68.858 1.00 43.89 120 ARG A O 1
ATOM 877 N N . ASN A 1 121 ? 53.995 96.969 70.483 1.00 43.64 121 ASN A N 1
ATOM 878 C CA . ASN A 1 121 ? 52.968 97.923 70.898 1.00 43.43 121 ASN A CA 1
ATOM 879 C C . ASN A 1 121 ? 53.521 99.150 71.620 1.00 43.28 121 ASN A C 1
ATOM 880 O O . ASN A 1 121 ? 53.052 100.265 71.383 1.00 43.19 121 ASN A O 1
ATOM 885 N N . ARG A 1 122 ? 54.515 98.953 72.486 1.00 43.21 122 ARG A N 1
ATOM 886 C CA . ARG A 1 122 ? 55.129 100.088 73.188 1.00 43.35 122 ARG A CA 1
ATOM 887 C C . ARG A 1 122 ? 56.076 100.881 72.290 1.00 43.52 122 ARG A C 1
ATOM 888 O O . ARG A 1 122 ? 56.313 102.067 72.525 1.00 43.62 122 ARG A O 1
ATOM 896 N N . HIS A 1 123 ? 56.598 100.224 71.257 1.00 43.73 123 HIS A N 1
ATOM 897 C CA . HIS A 1 123 ? 57.504 100.867 70.311 1.00 43.96 123 HIS A CA 1
ATOM 898 C C . HIS A 1 123 ? 56.777 101.490 69.124 1.00 43.99 123 HIS A C 1
ATOM 899 O O . HIS A 1 123 ? 57.408 102.100 68.263 1.00 44.34 123 HIS A O 1
ATOM 906 N N . ASN A 1 124 ? 55.453 101.348 69.088 1.00 44.05 124 ASN A N 1
ATOM 907 C CA . ASN A 1 124 ? 54.644 101.788 67.946 1.00 44.27 124 ASN A CA 1
ATOM 908 C C . ASN A 1 124 ? 54.838 103.239 67.516 1.00 44.03 124 ASN A C 1
ATOM 909 O O . ASN A 1 124 ? 54.753 103.556 66.328 1.00 43.82 124 ASN A O 1
ATOM 914 N N . ASP A 1 125 ? 55.103 104.107 68.487 1.00 43.75 125 ASP A N 1
ATOM 915 C CA . ASP A 1 125 ? 55.239 105.535 68.238 1.00 43.64 125 ASP A CA 1
ATOM 916 C C . ASP A 1 125 ? 56.682 106.012 68.360 1.00 43.47 125 ASP A C 1
ATOM 917 O O . ASP A 1 125 ? 56.922 107.199 68.576 1.00 43.75 125 ASP A O 1
ATOM 922 N N . VAL A 1 126 ? 57.635 105.093 68.213 1.00 43.02 126 VAL A N 1
ATOM 923 C CA . VAL A 1 126 ? 59.060 105.418 68.340 1.00 42.88 126 VAL A CA 1
ATOM 924 C C . VAL A 1 126 ? 59.496 106.522 67.368 1.00 42.82 126 VAL A C 1
ATOM 925 O O . VAL A 1 126 ? 60.268 107.407 67.735 1.00 42.91 126 VAL A O 1
ATOM 929 N N . VAL A 1 127 ? 58.989 106.469 66.139 1.00 42.57 127 VAL A N 1
ATOM 930 C CA . VAL A 1 127 ? 59.382 107.427 65.105 1.00 42.36 127 VAL A CA 1
ATOM 931 C C . VAL A 1 127 ? 58.938 108.878 65.409 1.00 42.47 127 VAL A C 1
ATOM 932 O O . VAL A 1 127 ? 59.782 109.776 65.427 1.00 42.54 127 VAL A O 1
ATOM 936 N N . PRO A 1 128 ? 57.628 109.114 65.649 1.00 42.55 128 PRO A N 1
ATOM 937 C CA . PRO A 1 128 ? 57.195 110.471 66.013 1.00 42.75 128 PRO A CA 1
ATOM 938 C C . PRO A 1 128 ? 57.727 110.972 67.365 1.00 42.85 128 PRO A C 1
ATOM 939 O O . PRO A 1 128 ? 57.896 112.179 67.541 1.00 42.88 128 PRO A O 1
ATOM 943 N N . THR A 1 129 ? 57.979 110.056 68.298 1.00 42.97 129 THR A N 1
ATOM 944 C CA . THR A 1 129 ? 58.504 110.401 69.623 1.00 43.23 129 THR A CA 1
ATOM 945 C C . THR A 1 129 ? 59.964 110.848 69.554 1.00 43.44 129 THR A C 1
ATOM 946 O O . THR A 1 129 ? 60.327 111.886 70.103 1.00 43.39 129 THR A O 1
ATOM 950 N N . MET A 1 130 ? 60.793 110.058 68.877 1.00 43.92 130 MET A N 1
ATOM 951 C CA . MET A 1 130 ? 62.175 110.441 68.586 1.00 44.44 130 MET A CA 1
ATOM 952 C C . MET A 1 130 ? 62.227 111.790 67.854 1.00 44.62 130 MET A C 1
ATOM 953 O O . MET A 1 130 ? 63.119 112.602 68.108 1.00 44.79 130 MET A O 1
ATOM 958 N N . ALA A 1 131 ? 61.257 112.022 66.966 1.00 44.79 131 ALA A N 1
ATOM 959 C CA . ALA A 1 131 ? 61.152 113.267 66.196 1.00 44.92 131 ALA A CA 1
ATOM 960 C C . ALA A 1 131 ? 60.763 114.474 67.056 1.00 45.04 131 ALA A C 1
ATOM 961 O O . ALA A 1 131 ? 61.246 115.583 66.828 1.00 45.05 131 ALA A O 1
ATOM 963 N N . GLN A 1 132 ? 59.884 114.252 68.032 1.00 45.31 132 GLN A N 1
ATOM 964 C CA . GLN A 1 132 ? 59.525 115.278 69.018 1.00 45.59 132 GLN A CA 1
ATOM 965 C C . GLN A 1 132 ? 60.722 115.595 69.922 1.00 45.60 132 GLN A C 1
ATOM 966 O O . GLN A 1 132 ? 60.872 116.720 70.396 1.00 45.52 132 GLN A O 1
ATOM 972 N N . GLY A 1 133 ? 61.570 114.594 70.141 1.00 45.88 133 GLY A N 1
ATOM 973 C CA . GLY A 1 133 ? 62.809 114.758 70.898 1.00 46.15 133 GLY A CA 1
ATOM 974 C C . GLY A 1 133 ? 63.784 115.691 70.213 1.00 46.33 133 GLY A C 1
ATOM 975 O O . GLY A 1 133 ? 64.350 116.585 70.846 1.00 46.31 133 GLY A O 1
ATOM 976 N N . VAL A 1 134 ? 63.974 115.478 68.913 1.00 46.57 134 VAL A N 1
ATOM 977 C CA . VAL A 1 134 ? 64.763 116.380 68.076 1.00 46.81 134 VAL A CA 1
ATOM 978 C C . VAL A 1 134 ? 64.120 117.772 68.053 1.00 46.99 134 VAL A C 1
ATOM 979 O O . VAL A 1 134 ? 64.824 118.784 68.051 1.00 47.04 134 VAL A O 1
ATOM 983 N N . LEU A 1 135 ? 62.787 117.810 68.064 1.00 47.23 135 LEU A N 1
ATOM 984 C CA . LEU A 1 135 ? 62.031 119.065 68.062 1.00 47.57 135 LEU A CA 1
ATOM 985 C C . LEU A 1 135 ? 62.182 119.852 69.370 1.00 47.91 135 LEU A C 1
ATOM 986 O O . LEU A 1 135 ? 62.411 121.062 69.342 1.00 47.85 135 LEU A O 1
ATOM 991 N N . GLU A 1 136 ? 62.047 119.161 70.502 1.00 48.38 136 GLU A N 1
ATOM 992 C CA . GLU A 1 136 ? 62.279 119.753 71.823 1.00 48.77 136 GLU A CA 1
ATOM 993 C C . GLU A 1 136 ? 63.689 120.315 71.922 1.00 49.00 136 GLU A C 1
ATOM 994 O O . GLU A 1 136 ? 63.914 121.330 72.579 1.00 49.08 136 GLU A O 1
ATOM 1000 N N . TYR A 1 137 ? 64.635 119.637 71.276 1.00 49.34 137 TYR A N 1
ATOM 1001 C CA . TYR A 1 137 ? 66.013 120.104 71.211 1.00 49.72 137 TYR A CA 1
ATOM 1002 C C . TYR A 1 137 ? 66.133 121.364 70.346 1.00 50.20 137 TYR A C 1
ATOM 1003 O O . TYR A 1 137 ? 66.873 122.290 70.690 1.00 50.13 137 TYR A O 1
ATOM 1012 N N . LYS A 1 138 ? 65.400 121.386 69.232 1.00 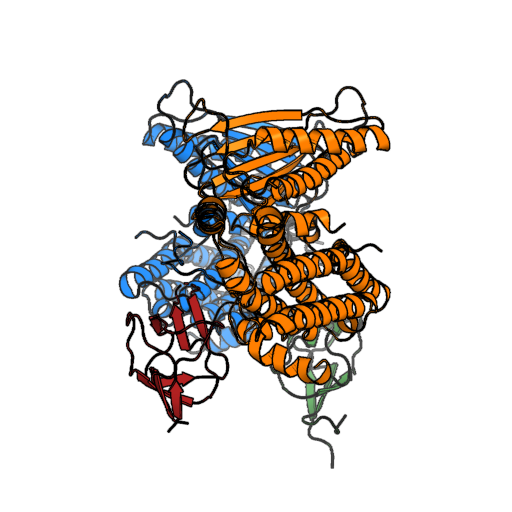50.84 138 LYS A N 1
ATOM 1013 C CA . LYS A 1 138 ? 65.394 122.523 68.309 1.00 51.45 138 LYS A CA 1
ATOM 1014 C C . LYS A 1 138 ? 64.892 123.820 68.939 1.00 51.70 138 LYS A C 1
ATOM 1015 O O . LYS A 1 138 ? 65.540 124.861 68.817 1.00 51.69 138 LYS A O 1
ATOM 1021 N N . ASP A 1 139 ? 63.745 123.750 69.610 1.00 52.12 139 ASP A N 1
ATOM 1022 C CA . ASP A 1 139 ? 63.120 124.938 70.197 1.00 52.65 139 ASP A CA 1
ATOM 1023 C C . ASP A 1 139 ? 63.728 125.350 71.548 1.00 52.78 139 ASP A C 1
ATOM 1024 O O . ASP A 1 139 ? 63.086 126.046 72.339 1.00 52.82 139 ASP A O 1
ATOM 1029 N N . THR A 1 140 ? 64.966 124.921 71.796 1.00 52.98 140 THR A N 1
ATOM 1030 C CA . THR A 1 140 ? 65.666 125.230 73.044 1.00 53.15 140 THR A CA 1
ATOM 1031 C C . THR A 1 140 ? 67.122 125.658 72.810 1.00 53.30 140 THR A C 1
ATOM 1032 O O . THR A 1 140 ? 67.581 126.645 73.390 1.00 53.35 140 THR A O 1
ATOM 1036 N N . TYR A 1 141 ? 67.837 124.921 71.961 1.00 53.43 141 TYR A N 1
ATOM 1037 C CA . TYR A 1 141 ? 69.269 125.160 71.751 1.00 53.52 141 TYR A CA 1
ATOM 1038 C C . TYR A 1 141 ? 69.624 125.706 70.367 1.00 53.47 141 TYR A C 1
ATOM 1039 O O . TYR A 1 141 ? 70.732 126.208 70.157 1.00 53.56 141 TYR A O 1
ATOM 1048 N N . GLY A 1 142 ? 68.682 125.616 69.432 1.00 53.35 142 GLY A N 1
ATOM 1049 C CA . GLY A 1 142 ? 68.908 126.085 68.068 1.00 53.13 142 GLY A CA 1
ATOM 1050 C C . GLY A 1 142 ? 69.703 125.065 67.282 1.00 52.94 142 GLY A C 1
ATOM 1051 O O . GLY A 1 142 ? 69.251 123.929 67.095 1.00 52.98 142 GLY A O 1
ATOM 1052 N N . ASP A 1 143 ? 70.890 125.464 66.822 1.00 52.62 143 ASP A N 1
ATOM 1053 C CA . ASP A 1 143 ? 71.762 124.548 66.083 1.00 52.27 143 ASP A CA 1
ATOM 1054 C C . ASP A 1 143 ? 73.250 124.913 66.100 1.00 51.78 143 ASP A C 1
ATOM 1055 O O . ASP A 1 143 ? 73.627 126.076 65.937 1.00 51.70 143 ASP A O 1
ATOM 1060 N N . ASP A 1 144 ? 74.078 123.898 66.334 1.00 51.19 144 ASP A N 1
ATOM 1061 C CA . ASP A 1 144 ? 75.519 123.985 66.117 1.00 50.57 144 ASP A CA 1
ATOM 1062 C C . ASP A 1 144 ? 75.950 122.868 65.164 1.00 50.04 144 ASP A C 1
ATOM 1063 O O . ASP A 1 144 ? 75.484 121.733 65.296 1.00 50.00 144 ASP A O 1
ATOM 1068 N N . PRO A 1 145 ? 76.828 123.195 64.190 1.00 49.51 145 PRO A N 1
ATOM 1069 C CA . PRO A 1 145 ? 77.242 122.286 63.113 1.00 49.03 145 PRO A CA 1
ATOM 1070 C C . PRO A 1 145 ? 77.611 120.869 63.567 1.00 48.48 145 PRO A C 1
ATOM 1071 O O . PRO A 1 145 ? 77.219 119.902 62.912 1.00 48.33 145 PRO A O 1
ATOM 1075 N N . VAL A 1 146 ? 78.345 120.759 64.677 1.00 47.86 146 VAL A N 1
ATOM 1076 C CA . VAL A 1 146 ? 78.801 119.462 65.202 1.00 47.19 146 VAL A CA 1
ATOM 1077 C C . VAL A 1 146 ? 77.675 118.564 65.720 1.00 46.65 146 VAL A C 1
ATOM 1078 O O . VAL A 1 146 ? 77.623 117.380 65.379 1.00 46.53 146 VAL A O 1
ATOM 1082 N N . SER A 1 147 ? 76.786 119.128 66.538 1.00 45.99 147 SER A N 1
ATOM 1083 C CA . SER A 1 147 ? 75.682 118.368 67.124 1.00 45.35 147 SER A CA 1
ATOM 1084 C C . SER A 1 147 ? 74.686 117.936 66.051 1.00 44.83 147 SER A C 1
ATOM 1085 O O . SER A 1 147 ? 74.235 116.792 66.050 1.00 44.93 147 SER A O 1
ATOM 1088 N N . ASN A 1 148 ? 74.368 118.850 65.134 1.00 44.18 148 ASN A N 1
ATOM 1089 C CA . ASN A 1 148 ? 73.520 118.549 63.979 1.00 43.45 148 ASN A CA 1
ATOM 1090 C C . ASN A 1 148 ? 74.059 117.397 63.139 1.00 43.07 148 ASN A C 1
ATOM 1091 O O . ASN A 1 148 ? 73.292 116.571 62.643 1.00 42.93 148 ASN A O 1
ATOM 1096 N N . GLN A 1 149 ? 75.381 117.359 62.987 1.00 42.68 149 GLN A N 1
ATOM 1097 C CA . GLN A 1 149 ? 76.069 116.349 62.188 1.00 42.51 149 GLN A CA 1
ATOM 1098 C C . GLN A 1 149 ? 75.902 114.961 62.807 1.00 42.21 149 GLN A C 1
ATOM 1099 O O . GLN A 1 149 ? 75.665 113.980 62.097 1.00 41.99 149 GLN A O 1
ATOM 1105 N N . ASN A 1 150 ? 76.015 114.903 64.134 1.00 41.94 150 ASN A N 1
ATOM 1106 C CA . ASN A 1 150 ? 75.846 113.670 64.896 1.00 41.72 150 ASN A CA 1
ATOM 1107 C C . ASN A 1 150 ? 74.394 113.197 64.947 1.00 41.65 150 ASN A C 1
ATOM 1108 O O . ASN A 1 150 ? 74.136 111.995 65.000 1.00 41.54 150 ASN A O 1
ATOM 1113 N N . ILE A 1 151 ? 73.452 114.139 64.947 1.00 41.65 151 ILE A N 1
ATOM 1114 C CA . ILE A 1 151 ? 72.026 113.807 65.032 1.00 41.76 151 ILE A CA 1
ATOM 1115 C C . ILE A 1 151 ? 71.572 113.151 63.729 1.00 41.43 151 ILE A C 1
ATOM 1116 O O . ILE A 1 151 ? 70.848 112.155 63.746 1.00 41.60 151 ILE A O 1
ATOM 1121 N N . GLN A 1 152 ? 72.021 113.716 62.610 1.00 41.00 152 GLN A N 1
ATOM 1122 C CA . GLN A 1 152 ? 71.787 113.162 61.280 1.00 40.47 152 GLN A CA 1
ATOM 1123 C C . GLN A 1 152 ? 72.342 111.739 61.177 1.00 40.15 152 GLN A C 1
ATOM 1124 O O . GLN A 1 152 ? 71.620 110.802 60.826 1.00 40.27 152 GLN A O 1
ATOM 1130 N N . TYR A 1 153 ? 73.624 111.596 61.502 1.00 39.46 153 TYR A N 1
ATOM 1131 C CA . TYR A 1 153 ? 74.311 110.315 61.478 1.00 38.86 153 TYR A CA 1
ATOM 1132 C C . TYR A 1 153 ? 73.591 109.291 62.352 1.00 38.57 153 TYR A C 1
ATOM 1133 O O . TYR A 1 153 ? 73.401 108.152 61.938 1.00 38.37 153 TYR A O 1
ATOM 1142 N N . PHE A 1 154 ? 73.183 109.716 63.548 1.00 38.16 154 PHE A N 1
ATOM 1143 C CA . PHE A 1 154 ? 72.483 108.849 64.496 1.00 37.84 154 PHE A CA 1
ATOM 1144 C C . PHE A 1 154 ? 71.113 108.395 64.004 1.00 37.55 154 PHE A C 1
ATOM 1145 O O . PHE A 1 154 ? 70.807 107.207 64.063 1.00 37.79 154 PHE A O 1
ATOM 1153 N N . LEU A 1 155 ? 70.294 109.337 63.540 1.00 37.40 155 LEU A N 1
ATOM 1154 C CA . LEU A 1 155 ? 68.906 109.045 63.153 1.00 37.21 155 LEU A CA 1
ATOM 1155 C C . LEU A 1 155 ? 68.747 108.069 61.981 1.00 37.44 155 LEU A C 1
ATOM 1156 O O . LEU A 1 155 ? 67.841 107.230 62.005 1.00 37.62 155 LEU A O 1
ATOM 1161 N N . ASP A 1 156 ? 69.610 108.181 60.966 1.00 37.10 156 ASP A N 1
ATOM 1162 C CA . ASP A 1 156 ? 69.649 107.198 59.881 1.00 37.31 156 ASP A CA 1
ATOM 1163 C C . ASP A 1 156 ? 69.851 105.810 60.459 1.00 37.54 156 ASP A C 1
ATOM 1164 O O . ASP A 1 156 ? 69.175 104.865 60.067 1.00 37.97 156 ASP A O 1
ATOM 1169 N N . ARG A 1 157 ? 70.763 105.706 61.424 1.00 37.28 157 ARG A N 1
ATOM 1170 C CA . ARG A 1 157 ? 71.106 104.428 62.020 1.00 36.91 157 ARG A CA 1
ATOM 1171 C C . ARG A 1 157 ? 70.010 103.955 62.967 1.00 37.09 157 ARG A C 1
ATOM 1172 O O . ARG A 1 157 ? 69.622 102.784 62.936 1.00 37.22 157 ARG A O 1
ATOM 1180 N N . PHE A 1 158 ? 69.504 104.877 63.785 1.00 36.78 158 PHE A N 1
ATOM 1181 C CA . PHE A 1 158 ? 68.437 104.575 64.720 1.00 36.73 158 PHE A CA 1
ATOM 1182 C C . PHE A 1 158 ? 67.168 104.101 64.022 1.00 36.89 158 PHE A C 1
ATOM 1183 O O . PHE A 1 158 ? 66.586 103.087 64.413 1.00 37.17 158 PHE A O 1
ATOM 1191 N N . TYR A 1 159 ? 66.735 104.846 63.008 1.00 36.95 159 TYR A N 1
ATOM 1192 C CA . TYR A 1 159 ? 65.531 104.492 62.256 1.00 36.89 159 TYR A CA 1
ATOM 1193 C C . TYR A 1 159 ? 65.665 103.209 61.414 1.00 36.74 159 TYR A C 1
ATOM 1194 O O . TYR A 1 159 ? 64.693 102.470 61.267 1.00 36.52 159 TYR A O 1
ATOM 1203 N N . LEU A 1 160 ? 66.856 102.953 60.873 1.00 36.84 160 LEU A N 1
ATOM 1204 C CA . LEU A 1 160 ? 67.133 101.688 60.173 1.00 37.22 160 LEU A CA 1
ATOM 1205 C C . LEU A 1 160 ? 67.209 100.493 61.132 1.00 37.21 160 LEU A C 1
ATOM 1206 O O . LEU A 1 160 ? 66.721 99.409 60.818 1.00 37.56 160 LEU A O 1
ATOM 1211 N N . SER A 1 161 ? 67.826 100.692 62.294 1.00 37.38 161 SER A N 1
ATOM 1212 C CA . SER A 1 161 ? 67.785 99.694 63.358 1.00 37.24 161 SER A CA 1
ATOM 1213 C C . SER A 1 161 ? 66.326 99.368 63.692 1.00 37.22 161 SER A C 1
ATOM 1214 O O . SER A 1 161 ? 65.949 98.191 63.774 1.00 36.85 161 SER A O 1
ATOM 1217 N N . ARG A 1 162 ? 65.518 100.419 63.852 1.00 36.97 162 ARG A N 1
ATOM 1218 C CA . ARG A 1 162 ? 64.093 100.295 64.163 1.00 37.13 162 ARG A CA 1
ATOM 1219 C C . ARG A 1 162 ? 63.315 99.485 63.122 1.00 36.99 162 ARG A C 1
ATOM 1220 O O . ARG A 1 162 ? 62.544 98.585 63.472 1.00 36.99 162 ARG A O 1
ATOM 1228 N N . ILE A 1 163 ? 63.523 99.809 61.846 1.00 36.76 163 ILE A N 1
ATOM 1229 C CA . ILE A 1 163 ? 62.895 99.087 60.746 1.00 36.06 163 ILE A CA 1
ATOM 1230 C C . ILE A 1 163 ? 63.288 97.603 60.791 1.00 36.13 163 ILE A C 1
ATOM 1231 O O . ILE A 1 163 ? 62.472 96.722 60.508 1.00 36.10 163 ILE A O 1
ATOM 1236 N N . SER A 1 164 ? 64.537 97.340 61.164 1.00 35.85 164 SER A N 1
ATOM 1237 C CA . SER A 1 164 ? 65.059 95.987 61.182 1.00 35.82 164 SER A CA 1
ATOM 1238 C C . SER A 1 164 ? 64.472 95.162 62.325 1.00 35.87 164 SER A C 1
ATOM 1239 O O . SER A 1 164 ? 64.161 93.989 62.141 1.00 36.08 164 SER A O 1
ATOM 1242 N N . ILE A 1 165 ? 64.311 95.790 63.489 1.00 36.46 165 ILE A N 1
ATOM 1243 C CA . ILE A 1 165 ? 63.738 95.149 64.678 1.00 36.67 165 ILE A CA 1
ATOM 1244 C C . ILE A 1 165 ? 62.251 94.871 64.469 1.00 36.97 165 ILE A C 1
ATOM 1245 O O . ILE A 1 165 ? 61.771 93.773 64.754 1.00 37.07 165 ILE A O 1
ATOM 1250 N N . ARG A 1 166 ? 61.532 95.869 63.965 1.00 37.41 166 ARG A N 1
ATOM 1251 C CA . ARG A 1 166 ? 60.123 95.719 63.617 1.00 38.14 166 ARG A CA 1
ATOM 1252 C C . ARG A 1 166 ? 59.920 94.615 62.556 1.00 38.29 166 ARG A C 1
ATOM 1253 O O . ARG A 1 166 ? 58.938 93.874 62.614 1.00 38.36 166 ARG A O 1
ATOM 1261 N N . MET A 1 167 ? 60.863 94.492 61.620 1.00 38.35 167 MET A N 1
ATOM 1262 C CA . MET A 1 167 ? 60.831 93.423 60.613 1.00 38.54 167 MET A CA 1
ATOM 1263 C C . MET A 1 167 ? 60.932 92.027 61.235 1.00 38.52 167 MET A C 1
ATOM 1264 O O . MET A 1 167 ? 60.118 91.160 60.930 1.00 38.66 167 MET A O 1
ATOM 1269 N N . LEU A 1 168 ? 61.938 91.818 62.084 1.00 38.54 168 LEU A N 1
ATOM 1270 C CA . LEU A 1 168 ? 62.097 90.566 62.838 1.00 38.89 168 LEU A CA 1
ATOM 1271 C C . LEU A 1 168 ? 60.865 90.198 63.664 1.00 38.79 168 LEU A C 1
ATOM 1272 O O . LEU A 1 168 ? 60.400 89.058 63.618 1.00 38.62 168 LEU A O 1
ATOM 1277 N N . ILE A 1 169 ? 60.343 91.167 64.412 1.00 38.85 169 ILE A N 1
ATOM 1278 C CA . ILE A 1 169 ? 59.138 90.955 65.218 1.00 39.01 169 ILE A CA 1
ATOM 1279 C C . ILE A 1 169 ? 57.937 90.619 64.328 1.00 39.31 169 ILE A C 1
ATOM 1280 O O . ILE A 1 169 ? 57.183 89.690 64.628 1.00 39.35 169 ILE A O 1
ATOM 1285 N N . ASN A 1 170 ? 57.777 91.363 63.234 1.00 39.58 170 ASN A N 1
ATOM 1286 C CA . ASN A 1 170 ? 56.708 91.091 62.275 1.00 40.02 170 ASN A CA 1
ATOM 1287 C C . ASN A 1 170 ? 56.796 89.699 61.660 1.00 40.31 170 ASN A C 1
ATOM 1288 O O . ASN A 1 170 ? 55.779 89.026 61.500 1.00 40.57 170 ASN A O 1
ATOM 1293 N N . GLN A 1 171 ? 58.006 89.268 61.319 1.00 40.45 171 GLN A N 1
ATOM 1294 C CA . GLN A 1 171 ? 58.190 87.935 60.760 1.00 40.82 171 GLN A CA 1
ATOM 1295 C C . GLN A 1 171 ? 57.763 86.851 61.748 1.00 40.66 171 GLN A C 1
ATOM 1296 O O . GLN A 1 171 ? 56.986 85.971 61.395 1.00 40.82 171 GLN A O 1
ATOM 1302 N N . HIS A 1 172 ? 58.243 86.938 62.987 1.00 40.60 172 HIS A N 1
ATOM 1303 C CA . HIS A 1 172 ? 57.922 85.933 64.002 1.00 40.47 172 HIS A CA 1
ATOM 1304 C C . HIS A 1 172 ? 56.439 85.887 64.372 1.00 40.24 172 HIS A C 1
ATOM 1305 O O . HIS A 1 172 ? 55.868 84.806 64.497 1.00 40.23 172 HIS A O 1
ATOM 1312 N N . THR A 1 173 ? 55.821 87.053 64.547 1.00 40.02 173 THR A N 1
ATOM 1313 C CA . THR A 1 173 ? 54.430 87.108 64.998 1.00 39.85 173 THR A CA 1
ATOM 1314 C C . THR A 1 173 ? 53.431 86.737 63.910 1.00 39.85 173 THR A C 1
ATOM 1315 O O . THR A 1 173 ? 52.388 86.160 64.204 1.00 39.65 173 THR A O 1
ATOM 1319 N N . LEU A 1 174 ? 53.744 87.066 62.659 1.00 39.90 174 LEU A N 1
ATOM 1320 C CA . LEU A 1 174 ? 52.846 86.736 61.558 1.00 39.95 174 LEU A CA 1
ATOM 1321 C C . LEU A 1 174 ? 52.873 85.243 61.237 1.00 40.17 174 LEU A C 1
ATOM 1322 O O . LEU A 1 174 ? 51.845 84.671 60.866 1.00 40.28 174 LEU A O 1
ATOM 1327 N N . ILE A 1 175 ? 54.039 84.616 61.397 1.00 40.22 175 ILE A N 1
ATOM 1328 C CA . ILE A 1 175 ? 54.181 83.184 61.138 1.00 40.51 175 ILE A CA 1
ATOM 1329 C C . ILE A 1 175 ? 53.656 82.348 62.312 1.00 40.54 175 ILE A C 1
ATOM 1330 O O . ILE A 1 175 ? 52.983 81.336 62.107 1.00 40.64 175 ILE A O 1
ATOM 1335 N N . PHE A 1 176 ? 53.944 82.788 63.535 1.00 40.70 176 PHE A N 1
ATOM 1336 C CA . PHE A 1 176 ? 53.691 81.973 64.724 1.00 40.81 176 PHE A CA 1
ATOM 1337 C C . PHE A 1 176 ? 52.555 82.456 65.634 1.00 40.87 176 PHE A C 1
ATOM 1338 O O . PHE A 1 176 ? 52.416 81.984 66.765 1.00 40.93 176 PHE A O 1
ATOM 1346 N N . ASP A 1 177 ? 51.736 83.376 65.129 1.00 40.93 177 ASP A N 1
ATOM 1347 C CA . ASP A 1 177 ? 50.588 83.903 65.872 1.00 41.06 177 ASP A CA 1
ATOM 1348 C C . ASP A 1 177 ? 49.420 84.225 64.939 1.00 41.06 177 ASP A C 1
ATOM 1349 O O . ASP A 1 177 ? 49.616 84.572 63.771 1.00 41.22 177 ASP A O 1
ATOM 1354 N N . PRO A 1 185 ? 46.146 84.593 53.027 1.00 43.01 185 PRO A N 1
ATOM 1355 C CA . PRO A 1 185 ? 47.287 85.277 52.428 1.00 43.07 185 PRO A CA 1
ATOM 1356 C C . PRO A 1 185 ? 48.430 84.338 52.032 1.00 42.99 185 PRO A C 1
ATOM 1357 O O . PRO A 1 185 ? 48.705 83.354 52.731 1.00 42.97 185 PRO A O 1
ATOM 1361 N N . LYS A 1 186 ? 49.079 84.656 50.913 1.00 42.78 186 LYS A N 1
ATOM 1362 C CA . LYS A 1 186 ? 50.219 83.887 50.403 1.00 42.67 186 LYS A CA 1
ATOM 1363 C C . LYS A 1 186 ? 51.570 84.419 50.898 1.00 42.61 186 LYS A C 1
ATOM 1364 O O . LYS A 1 186 ? 52.629 83.932 50.482 1.00 42.58 186 LYS A O 1
ATOM 1370 N N . HIS A 1 187 ? 51.525 85.412 51.784 1.00 42.32 187 HIS A N 1
ATOM 1371 C CA . HIS A 1 187 ? 52.731 86.039 52.319 1.00 42.20 187 HIS A CA 1
ATOM 1372 C C . HIS A 1 187 ? 53.467 85.103 53.273 1.00 42.05 187 HIS A C 1
ATOM 1373 O O . HIS A 1 187 ? 52.846 84.279 53.951 1.00 42.11 187 HIS A O 1
ATOM 1380 N N . ILE A 1 188 ? 54.791 85.224 53.298 1.00 41.85 188 ILE A N 1
ATOM 1381 C CA . ILE A 1 188 ? 55.626 84.511 54.258 1.00 41.76 188 ILE A CA 1
ATOM 1382 C C . ILE A 1 188 ? 56.024 85.536 55.323 1.00 41.87 188 ILE A C 1
ATOM 1383 O O . ILE A 1 188 ? 57.087 86.165 55.256 1.00 41.99 188 ILE A O 1
ATOM 1388 N N . GLY A 1 189 ? 55.135 85.706 56.299 1.00 41.80 189 GLY A N 1
ATOM 1389 C CA . GLY A 1 189 ? 55.222 86.814 57.233 1.00 41.82 189 GLY A CA 1
ATOM 1390 C C . GLY A 1 189 ? 54.739 88.070 56.537 1.00 41.94 189 GLY A C 1
ATOM 1391 O O . GLY A 1 189 ? 53.597 88.135 56.074 1.00 41.87 189 GLY A O 1
ATOM 1392 N N . SER A 1 190 ? 55.619 89.063 56.449 1.00 41.95 190 SER A N 1
ATOM 1393 C CA . SER A 1 190 ? 55.302 90.324 55.790 1.00 42.03 190 SER A CA 1
ATOM 1394 C C . SER A 1 190 ? 55.784 90.335 54.334 1.00 41.94 190 SER A C 1
ATOM 1395 O O . SER A 1 190 ? 55.595 91.316 53.614 1.00 42.00 190 SER A O 1
ATOM 1398 N N . ILE A 1 191 ? 56.388 89.227 53.911 1.00 41.80 191 ILE A N 1
ATOM 1399 C CA . ILE A 1 191 ? 57.000 89.117 52.589 1.00 41.56 191 ILE A CA 1
ATOM 1400 C C . ILE A 1 191 ? 56.085 88.440 51.571 1.00 41.39 191 ILE A C 1
ATOM 1401 O O . ILE A 1 191 ? 55.649 87.304 51.764 1.00 41.34 191 ILE A O 1
ATOM 1406 N N . ASP A 1 192 ? 55.813 89.160 50.488 1.00 41.15 192 ASP A N 1
ATOM 1407 C CA . ASP A 1 192 ? 55.097 88.636 49.338 1.00 41.04 192 ASP A CA 1
ATOM 1408 C C . ASP A 1 192 ? 56.109 88.096 48.322 1.00 40.78 192 ASP A C 1
ATOM 1409 O O . ASP A 1 192 ? 56.892 88.870 47.767 1.00 40.46 192 ASP A O 1
ATOM 1414 N N . PRO A 1 193 ? 56.103 86.763 48.082 1.00 41.02 193 PRO A N 1
ATOM 1415 C CA . PRO A 1 193 ? 57.011 86.153 47.095 1.00 41.15 193 PRO A CA 1
ATOM 1416 C C . PRO A 1 193 ? 56.753 86.625 45.662 1.00 41.33 193 PRO A C 1
ATOM 1417 O O . PRO A 1 193 ? 57.663 86.596 44.830 1.00 41.28 193 PRO A O 1
ATOM 1421 N N . ASN A 1 194 ? 55.520 87.047 45.386 1.00 41.60 194 ASN A N 1
ATOM 1422 C CA . ASN A 1 194 ? 55.136 87.517 44.057 1.00 42.18 194 ASN A CA 1
ATOM 1423 C C . ASN A 1 194 ? 54.496 88.897 44.059 1.00 41.98 194 ASN A C 1
ATOM 1424 O O . ASN A 1 194 ? 53.392 89.097 43.546 1.00 42.21 194 ASN A O 1
ATOM 1429 N N . CYS A 1 195 ? 55.212 89.850 44.630 1.00 41.87 195 CYS A N 1
ATOM 1430 C CA . CYS A 1 195 ? 54.706 91.197 44.755 1.00 41.91 195 CYS A CA 1
ATOM 1431 C C . CYS A 1 195 ? 54.648 91.905 43.398 1.00 41.62 195 CYS A C 1
ATOM 1432 O O . CYS A 1 195 ? 55.671 92.104 42.734 1.00 41.33 195 CYS A O 1
ATOM 1435 N N . SER A 1 196 ? 53.431 92.265 43.002 1.00 41.32 196 SER A N 1
ATOM 1436 C CA . SER A 1 196 ? 53.195 93.030 41.790 1.00 41.29 196 SER A CA 1
ATOM 1437 C C . SER A 1 196 ? 53.515 94.508 42.030 1.00 41.16 196 SER A C 1
ATOM 1438 O O . SER A 1 196 ? 52.738 95.229 42.664 1.00 40.78 196 SER A O 1
ATOM 1441 N N . VAL A 1 197 ? 54.665 94.946 41.522 1.00 41.05 197 VAL A N 1
ATOM 1442 C CA . VAL A 1 197 ? 55.116 96.326 41.693 1.00 41.18 197 VAL A CA 1
ATOM 1443 C C . VAL A 1 197 ? 54.028 97.331 41.290 1.00 41.16 197 VAL A C 1
ATOM 1444 O O . VAL A 1 197 ? 53.695 98.223 42.066 1.00 40.87 197 VAL A O 1
ATOM 1448 N N . SER A 1 198 ? 53.464 97.160 40.095 1.00 41.30 198 SER A N 1
ATOM 1449 C CA . SER A 1 198 ? 52.381 98.029 39.612 1.00 41.96 198 SER A CA 1
ATOM 1450 C C . SER A 1 198 ? 51.122 98.096 40.487 1.00 41.67 198 SER A C 1
ATOM 1451 O O . SER A 1 198 ? 50.529 99.163 40.614 1.00 41.81 198 SER A O 1
ATOM 1454 N N . ASP A 1 199 ? 50.716 96.973 41.078 1.00 41.60 199 ASP A N 1
ATOM 1455 C CA . ASP A 1 199 ? 49.584 96.969 42.012 1.00 41.54 199 ASP A CA 1
ATOM 1456 C C . ASP A 1 199 ? 49.862 97.859 43.225 1.00 41.05 199 ASP A C 1
ATOM 1457 O O . ASP A 1 199 ? 49.006 98.637 43.637 1.00 41.26 199 ASP A O 1
ATOM 1462 N N . VAL A 1 200 ? 51.062 97.742 43.786 1.00 40.58 200 VAL A N 1
ATOM 1463 C CA . VAL A 1 200 ? 51.491 98.599 44.895 1.00 40.31 200 VAL A CA 1
ATOM 1464 C C . VAL A 1 200 ? 51.528 100.072 44.484 1.00 40.15 200 VAL A C 1
ATOM 1465 O O . VAL A 1 200 ? 51.106 100.936 45.252 1.00 40.10 200 VAL A O 1
ATOM 1469 N N . VAL A 1 201 ? 52.023 100.341 43.272 1.00 40.05 201 VAL A N 1
ATOM 1470 C CA . VAL A 1 201 ? 52.031 101.689 42.696 1.00 40.06 201 VAL A CA 1
ATOM 1471 C C . VAL A 1 201 ? 50.607 102.242 42.593 1.00 40.07 201 VAL A C 1
ATOM 1472 O O . VAL A 1 201 ? 50.353 103.385 42.966 1.00 40.01 201 VAL A O 1
ATOM 1476 N N . LYS A 1 202 ? 49.685 101.419 42.097 1.00 40.42 202 LYS A N 1
ATOM 1477 C CA . LYS A 1 202 ? 48.273 101.805 41.974 1.00 40.74 202 LYS A CA 1
ATOM 1478 C C . LYS A 1 202 ? 47.622 102.093 43.328 1.00 40.73 202 LYS A C 1
ATOM 1479 O O . LYS A 1 202 ? 46.881 103.067 43.464 1.00 40.58 202 LYS A O 1
ATOM 1485 N N . ASP A 1 203 ? 47.913 101.256 44.323 1.00 40.95 203 ASP A N 1
ATOM 1486 C CA . ASP A 1 203 ? 47.360 101.427 45.667 1.00 41.18 203 ASP A CA 1
ATOM 1487 C C . ASP A 1 203 ? 47.851 102.715 46.323 1.00 40.66 203 ASP A C 1
ATOM 1488 O O . ASP A 1 203 ? 47.051 103.484 46.864 1.00 40.47 203 ASP A O 1
ATOM 1493 N N . ALA A 1 204 ? 49.166 102.934 46.267 1.00 40.00 204 ALA A N 1
ATOM 1494 C CA . ALA A 1 204 ? 49.791 104.130 46.824 1.00 39.49 204 ALA A CA 1
ATOM 1495 C C . ALA A 1 204 ? 49.225 105.383 46.183 1.00 39.32 204 ALA A C 1
ATOM 1496 O O . ALA A 1 204 ? 48.892 106.337 46.884 1.00 39.14 204 ALA A O 1
ATOM 1498 N N . TYR A 1 205 ? 49.114 105.358 44.854 1.00 39.25 205 TYR A N 1
ATOM 1499 C CA . TYR A 1 205 ? 48.501 106.434 44.089 1.00 39.59 205 TYR A CA 1
ATOM 1500 C C . TYR A 1 205 ? 47.056 106.708 44.498 1.00 39.86 205 TYR A C 1
ATOM 1501 O O . TYR A 1 205 ? 46.702 107.858 44.750 1.00 39.82 205 TYR A O 1
ATOM 1510 N N . ASP A 1 206 ? 46.233 105.655 44.542 1.00 40.26 206 ASP A N 1
ATOM 1511 C CA . ASP A 1 206 ? 44.804 105.776 44.868 1.00 40.57 206 ASP A CA 1
ATOM 1512 C C . ASP A 1 206 ? 44.580 106.428 46.224 1.00 40.54 206 ASP A C 1
ATOM 1513 O O . ASP A 1 206 ? 43.698 107.272 46.366 1.00 40.73 206 ASP A O 1
ATOM 1518 N N . MET A 1 207 ? 45.374 106.026 47.215 1.00 40.59 207 MET A N 1
ATOM 1519 C CA . MET A 1 207 ? 45.277 106.597 48.557 1.00 40.71 207 MET A CA 1
ATOM 1520 C C . MET A 1 207 ? 45.716 108.058 48.591 1.00 40.50 207 MET A C 1
ATOM 1521 O O . MET A 1 207 ? 45.058 108.887 49.216 1.00 40.10 207 MET A O 1
ATOM 1526 N N . ALA A 1 208 ? 46.824 108.365 47.913 1.00 40.38 208 ALA A N 1
ATOM 1527 C CA . ALA A 1 208 ? 47.315 109.741 47.826 1.00 40.43 208 ALA A CA 1
ATOM 1528 C C . ALA A 1 208 ? 46.356 110.626 47.030 1.00 40.46 208 ALA A C 1
ATOM 1529 O O . ALA A 1 208 ? 46.061 111.746 47.446 1.00 40.33 208 ALA A O 1
ATOM 1531 N N . LYS A 1 209 ? 45.872 110.114 45.898 1.00 40.76 209 LYS A N 1
ATOM 1532 C CA . LYS A 1 209 ? 44.886 110.809 45.069 1.00 41.40 209 LYS A CA 1
ATOM 1533 C C . LYS A 1 209 ? 43.681 111.209 45.915 1.00 41.60 209 LYS A C 1
ATOM 1534 O O . LYS A 1 209 ? 43.207 112.345 45.843 1.00 41.47 209 LYS A O 1
ATOM 1540 N N . LEU A 1 210 ? 43.220 110.261 46.727 1.00 41.82 210 LEU A N 1
ATOM 1541 C CA . LEU A 1 210 ? 42.096 110.447 47.629 1.00 42.31 210 LEU A CA 1
ATOM 1542 C C . LEU A 1 210 ? 42.321 111.590 48.617 1.00 42.46 210 LEU A C 1
ATOM 1543 O O . LEU A 1 210 ? 41.421 112.399 48.840 1.00 42.51 210 LEU A O 1
ATOM 1548 N N . LEU A 1 211 ? 43.515 111.659 49.200 1.00 42.67 211 LEU A N 1
ATOM 1549 C CA . LEU A 1 211 ? 43.844 112.723 50.147 1.00 43.00 211 LEU A CA 1
ATOM 1550 C C . LEU A 1 211 ? 43.989 114.074 49.448 1.00 43.42 211 LEU A C 1
ATOM 1551 O O . LEU A 1 211 ? 43.585 115.111 49.986 1.00 43.77 211 LEU A O 1
ATOM 1556 N N . CYS A 1 212 ? 44.556 114.044 48.245 1.00 43.72 212 CYS A N 1
ATOM 1557 C CA . CYS A 1 212 ? 44.760 115.231 47.424 1.00 43.91 212 CYS A CA 1
ATOM 1558 C C . CYS A 1 212 ? 43.429 115.823 46.957 1.00 44.25 212 CYS A C 1
ATOM 1559 O O . CYS A 1 212 ? 43.180 117.017 47.132 1.00 43.90 212 CYS A O 1
ATOM 1562 N N . ASP A 1 213 ? 42.577 114.973 46.384 1.00 44.93 213 ASP A N 1
ATOM 1563 C CA . ASP A 1 213 ? 41.284 115.393 45.838 1.00 45.67 213 ASP A CA 1
ATOM 1564 C C . ASP A 1 213 ? 40.322 115.891 46.922 1.00 46.16 213 ASP A C 1
ATOM 1565 O O . ASP A 1 213 ? 39.259 116.440 46.615 1.00 46.21 213 ASP A O 1
ATOM 1570 N N . LYS A 1 214 ? 40.703 115.708 48.185 1.00 46.76 214 LYS A N 1
ATOM 1571 C CA . LYS A 1 214 ? 39.911 116.205 49.310 1.00 47.38 214 LYS A CA 1
ATOM 1572 C C . LYS A 1 214 ? 40.566 117.403 50.020 1.00 47.60 214 LYS A C 1
ATOM 1573 O O . LYS A 1 214 ? 39.886 118.148 50.725 1.00 47.86 214 LYS A O 1
ATOM 1579 N N . TYR A 1 215 ? 41.874 117.579 49.831 1.00 47.84 215 TYR A N 1
ATOM 1580 C CA . TYR A 1 215 ? 42.625 118.687 50.446 1.00 47.96 215 TYR A CA 1
ATOM 1581 C C . TYR A 1 215 ? 42.902 119.825 49.451 1.00 47.59 215 TYR A C 1
ATOM 1582 O O . TYR A 1 215 ? 43.352 120.907 49.843 1.00 47.53 215 TYR A O 1
ATOM 1591 N N . TYR A 1 216 ? 42.628 119.567 48.170 1.00 47.05 216 TYR A N 1
ATOM 1592 C CA . TYR A 1 216 ? 42.752 120.568 47.102 1.00 46.33 216 TYR A CA 1
ATOM 1593 C C . TYR A 1 216 ? 41.510 120.608 46.214 1.00 45.98 216 TYR A C 1
ATOM 1594 O O . TYR A 1 216 ? 41.219 121.629 45.580 1.00 46.03 216 TYR A O 1
ATOM 1603 N N . MET A 1 217 ? 40.783 119.492 46.178 1.00 45.38 217 MET A N 1
ATOM 1604 C CA . MET A 1 217 ? 39.629 119.302 45.285 1.00 45.00 217 MET A CA 1
ATOM 1605 C C . MET A 1 217 ? 40.071 119.143 43.823 1.00 44.30 217 MET A C 1
ATOM 1606 O O . MET A 1 217 ? 39.280 119.312 42.894 1.00 43.99 217 MET A O 1
ATOM 1611 N N . ALA A 1 218 ? 41.347 118.807 43.642 1.00 43.70 218 ALA A N 1
ATOM 1612 C CA . ALA A 1 218 ? 41.931 118.543 42.331 1.00 42.92 218 ALA A CA 1
ATOM 1613 C C . ALA A 1 218 ? 43.088 117.575 42.515 1.00 42.48 218 ALA A C 1
ATOM 1614 O O . ALA A 1 218 ? 43.759 117.611 43.544 1.00 42.55 218 ALA A O 1
ATOM 1616 N N . SER A 1 219 ? 43.302 116.705 41.529 1.00 41.85 219 SER A N 1
ATOM 1617 C CA . SER A 1 219 ? 44.357 115.694 41.584 1.00 41.64 219 SER A CA 1
ATOM 1618 C C . SER A 1 219 ? 44.837 115.301 40.189 1.00 41.42 219 SER A C 1
ATOM 1619 O O . SER A 1 219 ? 44.024 115.175 39.268 1.00 41.12 219 SER A O 1
ATOM 1622 N N . PRO A 1 220 ? 46.162 115.103 40.037 1.00 41.11 220 PRO A N 1
ATOM 1623 C CA . PRO A 1 220 ? 46.783 114.605 38.806 1.00 41.06 220 PRO A CA 1
ATOM 1624 C C . PRO A 1 220 ? 46.411 113.158 38.491 1.00 40.96 220 PRO A C 1
ATOM 1625 O O . PRO A 1 220 ? 46.177 112.366 39.408 1.00 40.63 220 PRO A O 1
ATOM 1629 N N . ASP A 1 221 ? 46.376 112.825 37.203 1.00 41.04 221 ASP A N 1
ATOM 1630 C CA . ASP A 1 221 ? 46.203 111.442 36.761 1.00 41.33 221 ASP A CA 1
ATOM 1631 C C . ASP A 1 221 ? 47.516 110.662 36.867 1.00 41.44 221 ASP A C 1
ATOM 1632 O O . ASP A 1 221 ? 48.584 111.240 37.086 1.00 41.29 221 ASP A O 1
ATOM 1637 N N . LEU A 1 222 ? 47.414 109.346 36.714 1.00 41.71 222 LEU A N 1
ATOM 1638 C CA . LEU A 1 222 ? 48.551 108.442 36.784 1.00 42.00 222 LEU A CA 1
ATOM 1639 C C . LEU A 1 222 ? 48.789 107.780 35.438 1.00 42.39 222 LEU A C 1
ATOM 1640 O O . LEU A 1 222 ? 47.846 107.341 34.782 1.00 42.57 222 LEU A O 1
ATOM 1645 N N . GLU A 1 223 ? 50.054 107.713 35.040 1.00 42.50 223 GLU A N 1
ATOM 1646 C CA . GLU A 1 223 ? 50.471 106.902 33.904 1.00 42.97 223 GLU A CA 1
ATOM 1647 C C . GLU A 1 223 ? 51.544 105.929 34.374 1.00 42.76 223 GLU A C 1
ATOM 1648 O O . GLU A 1 223 ? 52.484 106.323 35.064 1.00 42.60 223 GLU A O 1
ATOM 1654 N N . ILE A 1 224 ? 51.376 104.655 34.030 1.00 42.65 224 ILE A N 1
ATOM 1655 C CA . ILE A 1 224 ? 52.369 103.626 34.331 1.00 42.58 224 ILE A CA 1
ATOM 1656 C C . ILE A 1 224 ? 52.861 102.983 33.041 1.00 42.21 224 ILE A C 1
ATOM 1657 O O . ILE A 1 224 ? 52.068 102.647 32.169 1.00 42.09 224 ILE A O 1
ATOM 1662 N N . GLN A 1 225 ? 54.176 102.831 32.939 1.00 41.99 225 GLN A N 1
ATOM 1663 C CA . GLN A 1 225 ? 54.805 102.026 31.906 1.00 42.29 225 GLN A CA 1
ATOM 1664 C C . GLN A 1 225 ? 55.749 101.048 32.589 1.00 41.69 225 GLN A C 1
ATOM 1665 O O . GLN A 1 225 ? 56.322 101.367 33.625 1.00 41.80 225 GLN A O 1
ATOM 1671 N N . GLU A 1 226 ? 55.887 99.855 32.022 1.00 41.40 226 GLU A N 1
ATOM 1672 C CA . GLU A 1 226 ? 56.839 98.862 32.511 1.00 41.26 226 GLU A CA 1
ATOM 1673 C C . GLU A 1 226 ? 57.800 98.491 31.391 1.00 41.03 226 GLU A C 1
ATOM 1674 O O . GLU A 1 226 ? 57.394 98.345 30.244 1.00 41.46 226 GLU A O 1
ATOM 1680 N N . VAL A 1 227 ? 59.075 98.345 31.723 1.00 40.77 227 VAL A N 1
ATOM 1681 C CA . VAL A 1 227 ? 60.057 97.809 30.789 1.00 40.51 227 VAL A CA 1
ATOM 1682 C C . VAL A 1 227 ? 60.753 96.646 31.479 1.00 40.32 227 VAL A C 1
ATOM 1683 O O . VAL A 1 227 ? 61.636 96.836 32.319 1.00 40.49 227 VAL A O 1
ATOM 1687 N N . ASN A 1 228 ? 60.327 95.439 31.149 1.00 40.39 228 ASN A N 1
ATOM 1688 C CA . ASN A 1 228 ? 60.928 94.254 31.728 1.00 40.39 228 ASN A CA 1
ATOM 1689 C C . ASN A 1 228 ? 61.960 93.742 30.740 1.00 40.44 228 ASN A C 1
ATOM 1690 O O . ASN A 1 228 ? 61.606 93.131 29.742 1.00 40.57 228 ASN A O 1
ATOM 1695 N N . ALA A 1 229 ? 63.232 94.024 31.012 1.00 40.84 229 ALA A N 1
ATOM 1696 C CA . ALA A 1 229 ? 64.320 93.642 30.106 1.00 41.54 229 ALA A CA 1
ATOM 1697 C C . ALA A 1 229 ? 64.682 92.163 30.210 1.00 41.92 229 ALA A C 1
ATOM 1698 O O . ALA A 1 229 ? 65.232 91.589 29.270 1.00 42.16 229 ALA A O 1
ATOM 1700 N N . THR A 1 230 ? 64.367 91.550 31.347 1.00 42.49 230 THR A N 1
ATOM 1701 C CA . THR A 1 230 ? 64.662 90.132 31.561 1.00 43.16 230 THR A CA 1
ATOM 1702 C C . THR A 1 230 ? 63.706 89.227 30.765 1.00 43.25 230 THR A C 1
ATOM 1703 O O . THR A 1 230 ? 64.084 88.137 30.338 1.00 43.24 230 THR A O 1
ATOM 1707 N N . ASN A 1 231 ? 62.473 89.699 30.583 1.00 43.54 231 ASN A N 1
ATOM 1708 C CA . ASN A 1 231 ? 61.420 89.001 29.837 1.00 43.53 231 ASN A CA 1
ATOM 1709 C C . ASN A 1 231 ? 60.410 90.039 29.352 1.00 43.62 231 ASN A C 1
ATOM 1710 O O . ASN A 1 231 ? 59.543 90.481 30.114 1.00 43.50 231 ASN A O 1
ATOM 1715 N N . ALA A 1 232 ? 60.530 90.415 28.081 1.00 43.88 232 ALA A N 1
ATOM 1716 C CA . ALA A 1 232 ? 59.814 91.559 27.502 1.00 44.37 232 ALA A CA 1
ATOM 1717 C C . ALA A 1 232 ? 58.299 91.565 27.712 1.00 44.79 232 ALA A C 1
ATOM 1718 O O . ALA A 1 232 ? 57.689 92.634 27.777 1.00 45.05 232 ALA A O 1
ATOM 1720 N N . THR A 1 233 ? 57.693 90.387 27.821 1.00 45.01 233 THR A N 1
ATOM 1721 C CA . THR A 1 233 ? 56.235 90.315 27.946 1.00 45.34 233 THR A CA 1
ATOM 1722 C C . THR A 1 233 ? 55.699 89.812 29.304 1.00 45.30 233 THR A C 1
ATOM 1723 O O . THR A 1 233 ? 54.571 89.311 29.393 1.00 45.40 233 THR A O 1
ATOM 1727 N N . GLN A 1 234 ? 56.495 89.971 30.358 1.00 44.92 234 GLN A N 1
ATOM 1728 C CA . GLN A 1 234 ? 56.068 89.577 31.699 1.00 44.65 234 GLN A CA 1
ATOM 1729 C C . GLN A 1 234 ? 55.933 90.785 32.622 1.00 44.12 234 GLN A C 1
ATOM 1730 O O . GLN A 1 234 ? 56.883 91.566 32.752 1.00 44.14 234 GLN A O 1
ATOM 1736 N N . PRO A 1 235 ? 54.748 90.950 33.253 1.00 43.67 235 PRO A N 1
ATOM 1737 C CA . PRO A 1 235 ? 54.571 91.969 34.286 1.00 43.38 235 PRO A CA 1
ATOM 1738 C C . PRO A 1 235 ? 55.656 91.829 35.341 1.00 43.07 235 PRO A C 1
ATOM 1739 O O . PRO A 1 235 ? 56.047 90.711 35.697 1.00 43.16 235 PRO A O 1
ATOM 1743 N N . ILE A 1 236 ? 56.150 92.963 35.809 1.00 42.53 236 ILE A N 1
ATOM 1744 C CA . ILE A 1 236 ? 57.264 92.978 36.732 1.00 42.19 236 ILE A CA 1
ATOM 1745 C C . ILE A 1 236 ? 56.794 92.614 38.133 1.00 42.26 236 ILE A C 1
ATOM 1746 O O . ILE A 1 236 ? 55.928 93.283 38.703 1.00 42.13 236 ILE A O 1
ATOM 1751 N N . HIS A 1 237 ? 57.364 91.526 38.649 1.00 42.14 237 HIS A N 1
ATOM 1752 C CA . HIS A 1 237 ? 57.132 91.052 40.011 1.00 42.23 237 HIS A CA 1
ATOM 1753 C C . HIS A 1 237 ? 58.459 90.913 40.752 1.00 41.84 237 HIS A C 1
ATOM 1754 O O . HIS A 1 237 ? 59.527 90.850 40.131 1.00 41.46 237 HIS A O 1
ATOM 1761 N N . MET A 1 238 ? 58.385 90.844 42.079 1.00 41.56 238 MET A N 1
ATOM 1762 C CA . MET A 1 238 ? 59.579 90.694 42.904 1.00 41.38 238 MET A CA 1
ATOM 1763 C C . MET A 1 238 ? 59.253 90.116 44.282 1.00 41.00 238 MET A C 1
ATOM 1764 O O . MET A 1 238 ? 58.093 90.097 44.702 1.00 40.62 238 MET A O 1
ATOM 1769 N N . VAL A 1 239 ? 60.288 89.650 44.979 1.00 40.52 239 VAL A N 1
ATOM 1770 C CA . VAL A 1 239 ? 60.155 89.282 46.377 1.00 40.22 239 VAL A CA 1
ATOM 1771 C C . VAL A 1 239 ? 60.389 90.553 47.179 1.00 40.29 239 VAL A C 1
ATOM 1772 O O . VAL A 1 239 ? 61.488 91.126 47.151 1.00 40.70 239 VAL A O 1
ATOM 1776 N N . TYR A 1 240 ? 59.350 91.018 47.864 1.00 39.62 240 TYR A N 1
ATOM 1777 C CA . TYR A 1 240 ? 59.490 92.211 48.684 1.00 39.33 240 TYR A CA 1
ATOM 1778 C C . TYR A 1 240 ? 58.440 92.291 49.789 1.00 38.99 240 TYR A C 1
ATOM 1779 O O . TYR A 1 240 ? 57.479 91.515 49.810 1.00 39.14 240 TYR A O 1
ATOM 1788 N N . VAL A 1 241 ? 58.667 93.204 50.728 1.00 38.75 241 VAL A N 1
ATOM 1789 C CA . VAL A 1 241 ? 57.698 93.530 51.767 1.00 38.51 241 VAL A CA 1
ATOM 1790 C C . VAL A 1 241 ? 56.851 94.675 51.210 1.00 38.45 241 VAL A C 1
ATOM 1791 O O . VAL A 1 241 ? 57.323 95.806 51.146 1.00 38.54 241 VAL A O 1
ATOM 1795 N N . PRO A 1 242 ? 55.605 94.376 50.788 1.00 38.43 242 PRO A N 1
ATOM 1796 C CA . PRO A 1 242 ? 54.746 95.334 50.076 1.00 38.36 242 PRO A CA 1
ATOM 1797 C C . PRO A 1 242 ? 54.481 96.619 50.851 1.00 38.43 242 PRO A C 1
ATOM 1798 O O . PRO A 1 242 ? 54.415 97.694 50.244 1.00 38.64 242 PRO A O 1
ATOM 1802 N N . SER A 1 243 ? 54.337 96.516 52.171 1.00 38.22 243 SER A N 1
ATOM 1803 C CA . SER A 1 243 ? 54.092 97.697 53.005 1.00 38.33 243 SER A CA 1
ATOM 1804 C C . SER A 1 243 ? 55.272 98.678 52.981 1.00 38.05 243 SER A C 1
ATOM 1805 O O . SER A 1 243 ? 55.075 99.892 53.035 1.00 38.05 243 SER A O 1
ATOM 1808 N N . HIS A 1 244 ? 56.487 98.141 52.882 1.00 37.81 244 HIS A N 1
ATOM 1809 C CA . HIS A 1 244 ? 57.699 98.944 52.737 1.00 37.50 244 HIS A CA 1
ATOM 1810 C C . HIS A 1 244 ? 57.674 99.728 51.429 1.00 37.84 244 HIS A C 1
ATOM 1811 O O . HIS A 1 244 ? 57.911 100.936 51.422 1.00 37.73 244 HIS A O 1
ATOM 1818 N N . LEU A 1 245 ? 57.388 99.028 50.329 1.00 38.30 245 LEU A N 1
ATOM 1819 C CA . LEU A 1 245 ? 57.257 99.643 49.006 1.00 38.44 245 LEU A CA 1
ATOM 1820 C C . LEU A 1 245 ? 56.105 100.650 48.954 1.00 38.54 245 LEU A C 1
ATOM 1821 O O . LEU A 1 245 ? 56.249 101.738 48.390 1.00 38.75 245 LEU A O 1
ATOM 1826 N N . TYR A 1 246 ? 54.966 100.275 49.534 1.00 38.62 246 TYR A N 1
ATOM 1827 C CA . TYR A 1 246 ? 53.816 101.169 49.632 1.00 38.92 246 TYR A CA 1
ATOM 1828 C C . TYR A 1 246 ? 54.151 102.458 50.396 1.00 38.81 246 TYR A C 1
ATOM 1829 O O . TYR A 1 246 ? 53.737 103.536 49.979 1.00 38.85 246 TYR A O 1
ATOM 1838 N N . HIS A 1 247 ? 54.883 102.338 51.507 1.00 38.74 247 HIS A N 1
ATOM 1839 C CA . HIS A 1 247 ? 55.280 103.500 52.320 1.00 38.93 247 HIS A CA 1
ATOM 1840 C C . HIS A 1 247 ? 56.055 104.519 51.479 1.00 38.86 247 HIS A C 1
ATOM 1841 O O . HIS A 1 247 ? 55.735 105.696 51.484 1.00 39.04 247 HIS A O 1
ATOM 1848 N N . MET A 1 248 ? 57.066 104.045 50.757 1.00 38.87 248 MET A N 1
ATOM 1849 C CA . MET A 1 248 ? 57.906 104.895 49.912 1.00 38.83 248 MET A CA 1
ATOM 1850 C C . MET A 1 248 ? 57.112 105.587 48.810 1.00 38.21 248 MET A C 1
ATOM 1851 O O . MET A 1 248 ? 57.237 106.786 48.614 1.00 37.95 248 MET A O 1
ATOM 1856 N N . LEU A 1 249 ? 56.296 104.815 48.101 1.00 37.89 249 LEU A N 1
ATOM 1857 C CA . LEU A 1 249 ? 55.519 105.321 46.978 1.00 37.63 249 LEU A CA 1
ATOM 1858 C C . LEU A 1 249 ? 54.420 106.288 47.421 1.00 37.33 249 LEU A C 1
ATOM 1859 O O . LEU A 1 249 ? 54.176 107.294 46.762 1.00 37.09 249 LEU A O 1
ATOM 1864 N N . PHE A 1 250 ? 53.766 105.970 48.535 1.00 37.39 250 PHE A N 1
ATOM 1865 C CA . PHE A 1 250 ? 52.742 106.830 49.126 1.00 37.39 250 PHE A CA 1
ATOM 1866 C C . PHE A 1 250 ? 53.315 108.216 49.453 1.00 37.45 250 PHE A C 1
ATOM 1867 O O . PHE A 1 250 ? 52.731 109.239 49.093 1.00 37.12 250 PHE A O 1
ATOM 1875 N N . GLU A 1 251 ? 54.464 108.235 50.119 1.00 37.52 251 GLU A N 1
ATOM 1876 C CA . GLU A 1 251 ? 55.153 109.485 50.436 1.00 38.37 251 GLU A CA 1
ATOM 1877 C C . GLU A 1 251 ? 55.533 110.272 49.173 1.00 37.91 251 GLU A C 1
ATOM 1878 O O . GLU A 1 251 ? 55.328 111.485 49.105 1.00 38.31 251 GLU A O 1
ATOM 1884 N N . LEU A 1 252 ? 56.068 109.580 48.173 1.00 37.47 252 LEU A N 1
ATOM 1885 C CA . LEU A 1 252 ? 56.480 110.241 46.937 1.00 36.79 252 LEU A CA 1
ATOM 1886 C C . LEU A 1 252 ? 55.289 110.785 46.148 1.00 36.55 252 LEU A C 1
ATOM 1887 O O . LEU A 1 252 ? 55.349 111.899 45.624 1.00 36.21 252 LEU A O 1
ATOM 1892 N N . PHE A 1 253 ? 54.210 109.999 46.084 1.00 36.27 253 PHE A N 1
ATOM 1893 C CA . PHE A 1 253 ? 52.973 110.411 45.418 1.00 36.04 253 PHE A CA 1
ATOM 1894 C C . PHE A 1 253 ? 52.363 111.671 46.021 1.00 36.38 253 PHE A C 1
ATOM 1895 O O . PHE A 1 253 ? 51.947 112.553 45.281 1.00 36.42 253 PHE A O 1
ATOM 1903 N N . LYS A 1 254 ? 52.306 111.749 47.352 1.00 36.57 254 LYS A N 1
ATOM 1904 C CA . LYS A 1 254 ? 51.791 112.934 48.030 1.00 37.04 254 LYS A CA 1
ATOM 1905 C C . LYS A 1 254 ? 52.585 114.194 47.680 1.00 37.15 254 LYS A C 1
ATOM 1906 O O . LYS A 1 254 ? 51.989 115.218 47.343 1.00 37.09 254 LYS A O 1
ATOM 1912 N N . ASN A 1 255 ? 53.916 114.108 47.759 1.00 37.51 255 ASN A N 1
ATOM 1913 C CA . ASN A 1 255 ? 54.807 115.218 47.398 1.00 37.86 255 ASN A CA 1
ATOM 1914 C C . ASN A 1 255 ? 54.622 115.675 45.952 1.00 37.81 255 ASN A C 1
ATOM 1915 O O . ASN A 1 255 ? 54.555 116.876 45.677 1.00 37.90 255 ASN A O 1
ATOM 1920 N N . ALA A 1 256 ? 54.548 114.708 45.039 1.00 37.65 256 ALA A N 1
ATOM 1921 C CA . ALA A 1 256 ? 54.382 114.974 43.611 1.00 37.86 256 ALA A CA 1
ATOM 1922 C C . ALA A 1 256 ? 52.996 115.549 43.283 1.00 38.18 256 ALA A C 1
ATOM 1923 O O . ALA A 1 256 ? 52.856 116.334 42.344 1.00 38.09 256 ALA A O 1
ATOM 1925 N N . MET A 1 257 ? 51.986 115.166 44.066 1.00 38.28 257 MET A N 1
ATOM 1926 C CA . MET A 1 257 ? 50.636 115.717 43.918 1.00 38.87 257 MET A CA 1
ATOM 1927 C C . MET A 1 257 ? 50.524 117.133 44.479 1.00 38.97 257 MET A C 1
ATOM 1928 O O . MET A 1 257 ? 49.946 118.002 43.834 1.00 38.72 257 MET A O 1
ATOM 1933 N N . ARG A 1 258 ? 51.080 117.353 45.674 1.00 39.27 258 ARG A N 1
ATOM 1934 C CA . ARG A 1 258 ? 51.160 118.686 46.273 1.00 39.54 258 ARG A CA 1
ATOM 1935 C C . ARG A 1 258 ? 51.869 119.660 45.332 1.00 39.15 258 ARG A C 1
ATOM 1936 O O . ARG A 1 258 ? 51.340 120.727 45.037 1.00 39.43 258 ARG A O 1
ATOM 1944 N N . ALA A 1 259 ? 53.051 119.272 44.857 1.00 38.57 259 ALA A N 1
ATOM 1945 C CA . ALA A 1 259 ? 53.827 120.084 43.924 1.00 38.63 259 ALA A CA 1
ATOM 1946 C C . ALA A 1 259 ? 53.069 120.377 42.631 1.00 38.50 259 ALA A C 1
ATOM 1947 O O . ALA A 1 259 ? 53.043 121.518 42.177 1.00 38.80 259 ALA A O 1
ATOM 1949 N N . THR A 1 260 ? 52.459 119.351 42.043 1.00 38.46 260 THR A N 1
ATOM 1950 C CA . THR A 1 260 ? 51.700 119.525 40.800 1.00 38.83 260 THR A CA 1
ATOM 1951 C C . THR A 1 260 ? 50.504 120.471 40.957 1.00 38.66 260 THR A C 1
ATOM 1952 O O . THR A 1 260 ? 50.292 121.342 40.113 1.00 38.62 260 THR A O 1
ATOM 1956 N N . VAL A 1 261 ? 49.745 120.305 42.040 1.00 38.81 261 VAL A N 1
ATOM 1957 C CA . VAL A 1 261 ? 48.569 121.143 42.297 1.00 38.97 261 VAL A CA 1
ATOM 1958 C C . VAL A 1 261 ? 48.964 122.598 42.583 1.00 39.20 261 VAL A C 1
ATOM 1959 O O . VAL A 1 261 ? 48.355 123.527 42.051 1.00 39.19 261 VAL A O 1
ATOM 1963 N N . GLU A 1 262 ? 49.985 122.785 43.415 1.00 39.49 262 GLU A N 1
ATOM 1964 C CA . GLU A 1 262 ? 50.373 124.118 43.880 1.00 40.12 262 GLU A CA 1
ATOM 1965 C C . GLU A 1 262 ? 51.085 124.974 42.828 1.00 40.09 262 GLU A C 1
ATOM 1966 O O . GLU A 1 262 ? 51.152 126.195 42.967 1.00 39.79 262 GLU A O 1
ATOM 1972 N N . SER A 1 263 ? 51.595 124.331 41.779 1.00 40.30 263 SER A N 1
ATOM 1973 C CA . SER A 1 263 ? 52.326 125.023 40.714 1.00 40.82 263 SER A CA 1
ATOM 1974 C C . SER A 1 263 ? 51.475 125.258 39.460 1.00 41.10 263 SER A C 1
ATOM 1975 O O . SER A 1 263 ? 51.954 125.812 38.469 1.00 41.31 263 SER A O 1
ATOM 1978 N N . HIS A 1 264 ? 50.216 124.834 39.515 1.00 41.44 264 HIS A N 1
ATOM 1979 C CA . HIS A 1 264 ? 49.310 124.923 38.375 1.00 41.69 264 HIS A CA 1
ATOM 1980 C C . HIS A 1 264 ? 48.047 125.706 38.728 1.00 41.97 264 HIS A C 1
ATOM 1981 O O . HIS A 1 264 ? 47.661 125.785 39.898 1.00 41.98 264 HIS A O 1
ATOM 1988 N N . GLU A 1 265 ? 47.418 126.286 37.708 1.00 42.19 265 GLU A N 1
ATOM 1989 C CA . GLU A 1 265 ? 46.263 127.166 37.897 1.00 42.52 265 GLU A CA 1
ATOM 1990 C C . GLU A 1 265 ? 44.937 126.533 37.469 1.00 42.26 265 GLU A C 1
ATOM 1991 O O . GLU A 1 265 ? 43.867 127.037 37.816 1.00 42.22 265 GLU A O 1
ATOM 1997 N N . SER A 1 266 ? 45.012 125.435 36.720 1.00 41.99 266 SER A N 1
ATOM 1998 C CA . SER A 1 266 ? 43.819 124.820 36.141 1.00 41.89 266 SER A CA 1
ATOM 1999 C C . SER A 1 266 ? 43.628 123.355 36.540 1.00 41.47 266 SER A C 1
ATOM 2000 O O . SER A 1 266 ? 44.572 122.569 36.552 1.00 41.53 266 SER A O 1
ATOM 2003 N N . SER A 1 267 ? 42.389 123.003 36.856 1.00 41.20 267 SER A N 1
ATOM 2004 C CA . SER A 1 267 ? 42.035 121.638 37.227 1.00 40.92 267 SER A CA 1
ATOM 2005 C C . SER A 1 267 ? 41.905 120.725 36.008 1.00 41.18 267 SER A C 1
ATOM 2006 O O . SER A 1 267 ? 41.871 119.504 36.147 1.00 41.22 267 SER A O 1
ATOM 2009 N N . LEU A 1 268 ? 41.844 121.326 34.821 1.00 41.49 268 LEU A N 1
ATOM 2010 C CA . LEU A 1 268 ? 41.473 120.617 33.594 1.00 42.12 268 LEU A CA 1
ATOM 2011 C C . LEU A 1 268 ? 42.669 120.159 32.780 1.00 42.57 268 LEU A C 1
ATOM 2012 O O . LEU A 1 268 ? 42.527 119.351 31.856 1.00 42.69 268 LEU A O 1
ATOM 2017 N N . THR A 1 269 ? 43.841 120.669 33.140 1.00 42.85 269 THR A N 1
ATOM 2018 C CA . THR A 1 269 ? 45.002 120.604 32.278 1.00 43.37 269 THR A CA 1
ATOM 2019 C C . THR A 1 269 ? 46.265 120.218 33.050 1.00 43.53 269 THR A C 1
ATOM 2020 O O . THR A 1 269 ? 47.383 120.354 32.536 1.00 43.59 269 THR A O 1
ATOM 2024 N N . LEU A 1 270 ? 46.085 119.733 34.279 1.00 43.32 270 LEU A N 1
ATOM 2025 C CA . LEU A 1 270 ? 47.224 119.436 35.132 1.00 43.20 270 LEU A CA 1
ATOM 2026 C C . LEU A 1 270 ? 47.914 118.128 34.722 1.00 43.04 270 LEU A C 1
ATOM 2027 O O . LEU A 1 270 ? 47.250 117.107 34.527 1.00 42.97 270 LEU A O 1
ATOM 2032 N N . PRO A 1 271 ? 49.253 118.175 34.569 1.00 42.53 271 PRO A N 1
ATOM 2033 C CA . PRO A 1 271 ? 50.064 117.089 34.022 1.00 42.45 271 PRO A CA 1
ATOM 2034 C C . PRO A 1 271 ? 49.991 115.835 34.881 1.00 42.11 271 PRO A C 1
ATOM 2035 O O . PRO A 1 271 ? 50.024 115.932 36.108 1.00 41.85 271 PRO A O 1
ATOM 2039 N N . PRO A 1 272 ? 49.887 114.661 34.240 1.00 42.06 272 PRO A N 1
ATOM 2040 C CA . PRO A 1 272 ? 49.840 113.427 35.017 1.00 42.09 272 PRO A CA 1
ATOM 2041 C C . PRO A 1 272 ? 51.167 113.135 35.710 1.00 42.14 272 PRO A C 1
ATOM 2042 O O . PRO A 1 272 ? 52.204 113.682 35.339 1.00 42.35 272 PRO A O 1
ATOM 2046 N N . ILE A 1 273 ? 51.119 112.309 36.746 1.00 42.29 273 ILE A N 1
ATOM 2047 C CA . ILE A 1 273 ? 52.336 111.783 37.344 1.00 42.08 273 ILE A CA 1
ATOM 2048 C C . ILE A 1 273 ? 52.659 110.528 36.540 1.00 42.19 273 ILE A C 1
ATOM 2049 O O . ILE A 1 273 ? 51.775 109.699 36.292 1.00 42.16 273 ILE A O 1
ATOM 2054 N N . LYS A 1 274 ? 53.907 110.419 36.093 1.00 41.99 274 LYS A N 1
ATOM 2055 C CA . LYS A 1 274 ? 54.323 109.295 35.261 1.00 42.03 274 LYS A CA 1
ATOM 2056 C C . LYS A 1 274 ? 55.202 108.332 36.044 1.00 41.78 274 LYS A C 1
ATOM 2057 O O . LYS A 1 274 ? 56.161 108.737 36.701 1.00 41.97 274 LYS A O 1
ATOM 2063 N N . ILE A 1 275 ? 54.853 107.054 35.971 1.00 41.48 275 ILE A N 1
ATOM 2064 C CA . ILE A 1 275 ? 55.622 105.995 36.597 1.00 40.85 275 ILE A CA 1
ATOM 2065 C C . ILE A 1 275 ? 56.276 105.130 35.521 1.00 40.93 275 ILE A C 1
ATOM 2066 O O . ILE A 1 275 ? 55.635 104.735 34.538 1.00 40.70 275 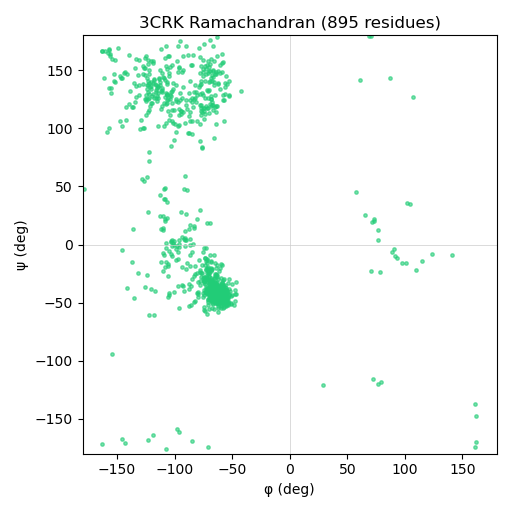ILE A O 1
ATOM 2071 N N . MET A 1 276 ? 57.563 104.867 35.706 1.00 40.63 276 MET A N 1
ATOM 2072 C CA . MET A 1 276 ? 58.270 103.896 34.900 1.00 40.86 276 MET A CA 1
ATOM 2073 C C . MET A 1 276 ? 58.793 102.839 35.852 1.00 40.17 276 MET A C 1
ATOM 2074 O O . MET A 1 276 ? 59.494 103.148 36.811 1.00 40.24 276 MET A O 1
ATOM 2079 N N . VAL A 1 277 ? 58.394 101.595 35.615 1.00 39.53 277 VAL A N 1
ATOM 2080 C CA . VAL A 1 277 ? 58.980 100.469 36.322 1.00 38.77 277 VAL A CA 1
ATOM 2081 C C . VAL A 1 277 ? 59.877 99.730 35.338 1.00 38.72 277 VAL A C 1
ATOM 2082 O O . VAL A 1 277 ? 59.443 99.342 34.247 1.00 38.33 277 VAL A O 1
ATOM 2086 N N . ALA A 1 278 ? 61.141 99.574 35.719 1.00 38.37 278 ALA A N 1
ATOM 2087 C CA . ALA A 1 278 ? 62.101 98.861 34.904 1.00 38.48 278 ALA A CA 1
ATOM 2088 C C . ALA A 1 278 ? 62.653 97.683 35.697 1.00 38.70 278 ALA A C 1
ATOM 2089 O O . ALA A 1 278 ? 62.887 97.787 36.900 1.00 38.87 278 ALA A O 1
ATOM 2091 N N . LEU A 1 279 ? 62.829 96.554 35.023 1.00 38.76 279 LEU A N 1
ATOM 2092 C CA . LEU A 1 279 ? 63.455 95.391 35.628 1.00 38.95 279 LEU A CA 1
ATOM 2093 C C . LEU A 1 279 ? 64.615 94.952 34.748 1.00 39.28 279 LEU A C 1
ATOM 2094 O O . LEU A 1 279 ? 64.450 94.739 33.542 1.00 39.26 279 LEU A O 1
ATOM 2099 N N . GLY A 1 280 ? 65.790 94.853 35.361 1.00 39.43 280 GLY A N 1
ATOM 2100 C CA . GLY A 1 280 ? 66.981 94.358 34.696 1.00 39.91 280 GLY A CA 1
ATOM 2101 C C . GLY A 1 280 ? 67.539 93.174 35.456 1.00 40.48 280 GLY A C 1
ATOM 2102 O O . GLY A 1 280 ? 66.884 92.641 36.366 1.00 40.59 280 GLY A O 1
ATOM 2103 N N . GLU A 1 281 ? 68.755 92.773 35.091 1.00 40.79 281 GLU A N 1
ATOM 2104 C CA . GLU A 1 281 ? 69.416 91.613 35.683 1.00 41.46 281 GLU A CA 1
ATOM 2105 C C . GLU A 1 281 ? 69.684 91.770 37.181 1.00 41.28 281 GLU A C 1
ATOM 2106 O O . GLU A 1 281 ? 69.732 90.781 37.911 1.00 41.39 281 GLU A O 1
ATOM 2112 N N . GLU A 1 282 ? 69.854 93.012 37.627 1.00 41.05 282 GLU A N 1
ATOM 2113 C CA . GLU A 1 282 ? 70.314 93.292 38.982 1.00 40.73 282 GLU A CA 1
ATOM 2114 C C . GLU A 1 282 ? 69.383 94.241 39.745 1.00 40.33 282 GLU A C 1
ATOM 2115 O O . GLU A 1 282 ? 69.173 94.074 40.949 1.00 40.34 282 GLU A O 1
ATOM 2121 N N . ASP A 1 283 ? 68.823 95.220 39.040 1.00 39.73 283 ASP A N 1
ATOM 2122 C CA . ASP A 1 283 ? 68.047 96.295 39.662 1.00 39.31 283 ASP A CA 1
ATOM 2123 C C . ASP A 1 283 ? 66.573 96.246 39.266 1.00 39.14 283 ASP A C 1
ATOM 2124 O O . ASP A 1 283 ? 66.236 95.953 38.119 1.00 38.72 283 ASP A O 1
ATOM 2129 N N . LEU A 1 284 ? 65.708 96.576 40.219 1.00 38.91 284 LEU A N 1
ATOM 2130 C CA . LEU A 1 284 ? 64.338 96.944 39.914 1.00 38.97 284 LEU A CA 1
ATOM 2131 C C . LEU A 1 284 ? 64.190 98.432 40.234 1.00 38.96 284 LEU A C 1
ATOM 2132 O O . LEU A 1 284 ? 64.361 98.856 41.377 1.00 39.25 284 LEU A O 1
ATOM 2137 N N . SER A 1 285 ? 63.907 99.225 39.208 1.00 38.71 285 SER A N 1
ATOM 2138 C CA . SER A 1 285 ? 63.870 100.675 39.341 1.00 38.59 285 SER A CA 1
ATOM 2139 C C . SER A 1 285 ? 62.464 101.179 39.115 1.00 38.22 285 SER A C 1
ATOM 2140 O O . SER A 1 285 ? 61.784 100.737 38.199 1.00 37.99 285 SER A O 1
ATOM 2143 N N . ILE A 1 286 ? 62.030 102.090 39.975 1.00 38.42 286 ILE A N 1
ATOM 2144 C CA . ILE A 1 286 ? 60.738 102.741 39.830 1.00 38.52 286 ILE A CA 1
ATOM 2145 C C . ILE A 1 286 ? 60.980 104.236 39.767 1.00 38.43 286 ILE A C 1
ATOM 2146 O O . ILE A 1 286 ? 61.427 104.838 40.741 1.00 38.24 286 ILE A O 1
ATOM 2151 N N . LYS A 1 287 ? 60.697 104.845 38.622 1.00 38.51 287 LYS A N 1
ATOM 2152 C CA . LYS A 1 287 ? 60.819 106.297 38.529 1.00 38.38 287 LYS A CA 1
ATOM 2153 C C . LYS A 1 287 ? 59.446 106.954 38.565 1.00 38.45 287 LYS A C 1
ATOM 2154 O O . LYS A 1 287 ? 58.551 106.569 37.826 1.00 38.18 287 LYS A O 1
ATOM 2160 N N . MET A 1 288 ? 59.292 107.931 39.455 1.00 38.65 288 MET A N 1
ATOM 2161 C CA . MET A 1 288 ? 58.104 108.772 39.509 1.00 38.83 288 MET A CA 1
ATOM 2162 C C . MET A 1 288 ? 58.494 110.150 38.986 1.00 39.24 288 MET A C 1
ATOM 2163 O O . MET A 1 288 ? 59.381 110.786 39.544 1.00 39.58 288 MET A O 1
ATOM 2168 N N . SER A 1 289 ? 57.840 110.604 37.920 1.00 39.65 289 SER A N 1
ATOM 2169 C CA . SER A 1 289 ? 58.098 111.934 37.371 1.00 40.13 289 SER A CA 1
ATOM 2170 C C . SER A 1 289 ? 56.862 112.792 37.519 1.00 40.52 289 SER A C 1
ATOM 2171 O O . SER A 1 289 ? 55.776 112.386 37.107 1.00 40.63 289 SER A O 1
ATOM 2174 N N . ASP A 1 290 ? 57.039 113.973 38.109 1.00 40.89 290 ASP A N 1
ATOM 2175 C CA . ASP A 1 290 ? 55.992 114.982 38.169 1.00 41.54 290 ASP A CA 1
ATOM 2176 C C . ASP A 1 290 ? 56.441 116.245 37.443 1.00 41.81 290 ASP A C 1
ATOM 2177 O O . ASP A 1 290 ? 57.639 116.491 37.276 1.00 42.29 290 ASP A O 1
ATOM 2182 N N . ARG A 1 291 ? 55.474 117.035 36.993 1.00 41.99 291 ARG A N 1
ATOM 2183 C CA . ARG A 1 291 ? 55.766 118.338 36.414 1.00 42.14 291 ARG A CA 1
ATOM 2184 C C . ARG A 1 291 ? 55.292 119.407 37.396 1.00 41.92 291 ARG A C 1
ATOM 2185 O O . ARG A 1 291 ? 54.622 120.372 37.028 1.00 41.35 291 ARG A O 1
ATOM 2193 N N . GLY A 1 292 ? 55.668 119.209 38.661 1.00 41.83 292 GLY A N 1
ATOM 2194 C CA . GLY A 1 292 ? 55.261 120.083 39.751 1.00 41.75 292 GLY A CA 1
ATOM 2195 C C . GLY A 1 292 ? 56.086 121.340 39.943 1.00 41.63 292 GLY A C 1
ATOM 2196 O O . GLY A 1 292 ? 56.009 121.962 40.997 1.00 42.09 292 GLY A O 1
ATOM 2197 N N . GLY A 1 293 ? 56.878 121.712 38.942 1.00 41.47 293 GLY A N 1
ATOM 2198 C CA . GLY A 1 293 ? 57.664 122.942 38.998 1.00 41.48 293 GLY A CA 1
ATOM 2199 C C . GLY A 1 293 ? 59.085 122.819 39.525 1.00 41.64 293 GLY A C 1
ATOM 2200 O O . GLY A 1 293 ? 59.869 123.759 39.412 1.00 41.64 293 GLY A O 1
ATOM 2201 N N . GLY A 1 294 ? 59.412 121.670 40.113 1.00 41.77 294 GLY A N 1
ATOM 2202 C CA . GLY A 1 294 ? 60.765 121.375 40.582 1.00 41.91 294 GLY A CA 1
ATOM 2203 C C . GLY A 1 294 ? 61.234 122.152 41.795 1.00 42.07 294 GLY A C 1
ATOM 2204 O O . GLY A 1 294 ? 60.494 122.961 42.346 1.00 42.40 294 GLY A O 1
ATOM 2205 N N . VAL A 1 295 ? 62.466 121.885 42.229 1.00 42.04 295 VAL A N 1
ATOM 2206 C CA . VAL A 1 295 ? 63.090 122.639 43.321 1.00 41.73 295 VAL A CA 1
ATOM 2207 C C . VAL A 1 295 ? 64.600 122.819 43.052 1.00 41.54 295 VAL A C 1
ATOM 2208 O O . VAL A 1 295 ? 65.232 121.952 42.432 1.00 41.22 295 VAL A O 1
ATOM 2212 N N . PRO A 1 296 ? 65.176 123.953 43.498 1.00 41.22 296 PRO A N 1
ATOM 2213 C CA . PRO A 1 296 ? 66.605 124.175 43.288 1.00 41.32 296 PRO A CA 1
ATOM 2214 C C . PRO A 1 296 ? 67.442 123.071 43.934 1.00 41.50 296 PRO A C 1
ATOM 2215 O O . PRO A 1 296 ? 67.030 122.500 44.949 1.00 41.22 296 PRO A O 1
ATOM 2219 N N . LEU A 1 297 ? 68.593 122.771 43.332 1.00 41.79 297 LEU A N 1
ATOM 2220 C CA . LEU A 1 297 ? 69.490 121.723 43.823 1.00 42.37 297 LEU A CA 1
ATOM 2221 C C . LEU A 1 297 ? 69.941 121.986 45.263 1.00 43.00 297 LEU A C 1
ATOM 2222 O O . LEU A 1 297 ? 70.065 121.058 46.053 1.00 43.10 297 LEU A O 1
ATOM 2227 N N . ARG A 1 298 ? 70.166 123.255 45.593 1.00 43.98 298 ARG A N 1
ATOM 2228 C CA . ARG A 1 298 ? 70.499 123.668 46.957 1.00 45.04 298 ARG A CA 1
ATOM 2229 C C . ARG A 1 298 ? 69.559 123.036 47.993 1.00 45.55 298 ARG A C 1
ATOM 2230 O O . ARG A 1 298 ? 69.999 122.624 49.063 1.00 45.74 298 ARG A O 1
ATOM 2238 N N . LYS A 1 299 ? 68.276 122.945 47.656 1.00 46.24 299 LYS A N 1
ATOM 2239 C CA . LYS A 1 299 ? 67.251 122.506 48.597 1.00 47.10 299 LYS A CA 1
ATOM 2240 C C . LYS A 1 299 ? 67.055 120.991 48.672 1.00 47.77 299 LYS A C 1
ATOM 2241 O O . LYS A 1 299 ? 66.474 120.496 49.638 1.00 47.78 299 LYS A O 1
ATOM 2247 N N . ILE A 1 300 ? 67.529 120.263 47.658 1.00 48.72 300 ILE A N 1
ATOM 2248 C CA . ILE A 1 300 ? 67.391 118.797 47.603 1.00 49.62 300 ILE A CA 1
ATOM 2249 C C . ILE A 1 300 ? 68.053 118.078 48.785 1.00 50.24 300 ILE A C 1
ATOM 2250 O O . ILE A 1 300 ? 67.426 117.228 49.419 1.00 50.24 300 ILE A O 1
ATOM 2255 N N . GLU A 1 301 ? 69.303 118.433 49.085 1.00 51.06 301 GLU A N 1
ATOM 2256 C CA . GLU A 1 301 ? 70.058 117.810 50.179 1.00 52.03 301 GLU A CA 1
ATOM 2257 C C . GLU A 1 301 ? 69.415 118.067 51.533 1.00 52.32 301 GLU A C 1
ATOM 2258 O O . GLU A 1 301 ? 69.579 117.287 52.474 1.00 52.81 301 GLU A O 1
ATOM 2264 N N . ARG A 1 302 ? 68.688 119.174 51.615 1.00 52.36 302 ARG A N 1
ATOM 2265 C CA . ARG A 1 302 ? 67.960 119.573 52.809 1.00 52.50 302 ARG A CA 1
ATOM 2266 C C . ARG A 1 302 ? 66.748 118.661 53.068 1.00 52.21 302 ARG A C 1
ATOM 2267 O O . ARG A 1 302 ? 66.293 118.532 54.206 1.00 52.16 302 ARG A O 1
ATOM 2275 N N . LEU A 1 303 ? 66.240 118.028 52.011 1.00 52.07 303 LEU A N 1
ATOM 2276 C CA . LEU A 1 303 ? 65.024 117.211 52.091 1.00 51.81 303 LEU A CA 1
ATOM 2277 C C . LEU A 1 303 ? 65.225 115.882 52.820 1.00 51.87 303 LEU A C 1
ATOM 2278 O O . LEU A 1 303 ? 64.264 115.287 53.319 1.00 51.38 303 LEU A O 1
ATOM 2283 N N . PHE A 1 304 ? 66.472 115.423 52.881 1.00 52.36 304 PHE A N 1
ATOM 2284 C CA . PHE A 1 304 ? 66.801 114.193 53.597 1.00 52.94 304 PHE A CA 1
ATOM 2285 C C . PHE A 1 304 ? 67.449 114.438 54.955 1.00 53.46 304 PHE A C 1
ATOM 2286 O O . PHE A 1 304 ? 67.807 113.486 55.664 1.00 53.87 304 PHE A O 1
ATOM 2294 N N . SER A 1 305 ? 67.596 115.706 55.325 1.00 53.68 305 SER A N 1
ATOM 2295 C CA . SER A 1 305 ? 68.097 116.029 56.654 1.00 54.31 305 SER A CA 1
ATOM 2296 C C . SER A 1 305 ? 66.928 116.072 57.638 1.00 54.45 305 SER A C 1
ATOM 2297 O O . SER A 1 305 ? 65.844 116.547 57.302 1.00 54.87 305 SER A O 1
ATOM 2300 N N . TYR A 1 306 ? 67.153 115.564 58.844 1.00 54.62 306 TYR A N 1
ATOM 2301 C CA . TYR A 1 306 ? 66.121 115.537 59.873 1.00 54.56 306 TYR A CA 1
ATOM 2302 C C . TYR A 1 306 ? 65.959 116.875 60.586 1.00 54.99 306 TYR A C 1
ATOM 2303 O O . TYR A 1 306 ? 64.856 117.217 61.001 1.00 54.81 306 TYR A O 1
ATOM 2312 N N . MET A 1 307 ? 67.058 117.618 60.725 1.00 55.69 307 MET A N 1
ATOM 2313 C CA . MET A 1 307 ? 67.046 118.902 61.427 1.00 56.73 307 MET A CA 1
ATOM 2314 C C . MET A 1 307 ? 66.266 119.966 60.656 1.00 57.44 307 MET A C 1
ATOM 2315 O O . MET A 1 307 ? 65.416 120.654 61.226 1.00 57.47 307 MET A O 1
ATOM 2320 N N . TYR A 1 308 ? 66.554 120.085 59.362 1.00 58.45 308 TYR A N 1
ATOM 2321 C CA . TYR A 1 308 ? 65.845 121.013 58.484 1.00 59.40 308 TYR A CA 1
ATOM 2322 C C . TYR A 1 308 ? 64.357 120.672 58.318 1.00 59.93 308 TYR A C 1
ATOM 2323 O O . TYR A 1 308 ? 63.522 121.575 58.210 1.00 59.97 308 TYR A O 1
ATOM 2332 N N . SER A 1 309 ? 64.036 119.376 58.308 1.00 60.56 309 SER A N 1
ATOM 2333 C CA . SER A 1 309 ? 62.650 118.911 58.157 1.00 61.17 309 SER A CA 1
ATOM 2334 C C . SER A 1 309 ? 61.903 118.765 59.495 1.00 61.45 309 SER A C 1
ATOM 2335 O O . SER A 1 309 ? 61.237 117.755 59.752 1.00 61.58 309 SER A O 1
ATOM 2338 N N . THR A 1 310 ? 62.028 119.788 60.338 1.00 61.72 310 THR A N 1
ATOM 2339 C CA . THR A 1 310 ? 61.277 119.895 61.590 1.00 61.94 310 THR A CA 1
ATOM 2340 C C . THR A 1 310 ? 60.960 121.362 61.874 1.00 62.10 310 THR A C 1
ATOM 2341 O O . THR A 1 310 ? 61.823 122.119 62.328 1.00 62.16 310 THR A O 1
ATOM 2345 N N . ALA A 1 311 ? 59.719 121.755 61.589 1.00 62.28 311 ALA A N 1
ATOM 2346 C CA . ALA A 1 311 ? 59.286 123.147 61.713 1.00 62.46 311 ALA A CA 1
ATOM 2347 C C . ALA A 1 311 ? 59.029 123.556 63.168 1.00 62.57 311 ALA A C 1
ATOM 2348 O O . ALA A 1 311 ? 58.438 122.787 63.930 1.00 62.68 311 ALA A O 1
ATOM 2350 N N . PRO A 1 312 ? 59.470 124.772 63.558 1.00 62.59 312 PRO A N 1
ATOM 2351 C CA . PRO A 1 312 ? 60.198 125.734 62.730 1.00 62.58 312 PRO A CA 1
ATOM 2352 C C . PRO A 1 312 ? 61.713 125.564 62.832 1.00 62.57 312 PRO A C 1
ATOM 2353 O O . PRO A 1 312 ? 62.345 125.089 61.888 1.00 62.50 312 PRO A O 1
ATOM 2357 N N . GLY A 1 327 ? 57.559 115.962 59.140 1.00 54.04 327 GLY A N 1
ATOM 2358 C CA . GLY A 1 327 ? 58.024 115.931 57.758 1.00 54.08 327 GLY A CA 1
ATOM 2359 C C . GLY A 1 327 ? 59.218 115.018 57.541 1.00 53.80 327 GLY A C 1
ATOM 2360 O O . GLY A 1 327 ? 60.095 115.318 56.730 1.00 54.12 327 GLY A O 1
ATOM 2361 N N . TYR A 1 328 ? 59.244 113.898 58.262 1.00 53.45 328 TYR A N 1
ATOM 2362 C CA . TYR A 1 328 ? 60.314 112.897 58.135 1.00 52.75 328 TYR A CA 1
ATOM 2363 C C . TYR A 1 328 ? 60.031 111.877 57.028 1.00 51.94 328 TYR A C 1
ATOM 2364 O O . TYR A 1 328 ? 60.788 110.921 56.845 1.00 51.92 328 TYR A O 1
ATOM 2373 N N . GLY A 1 329 ? 58.945 112.095 56.288 1.00 51.18 329 GLY A N 1
ATOM 2374 C CA . GLY A 1 329 ? 58.513 111.190 55.220 1.00 49.97 329 GLY A CA 1
ATOM 2375 C C . GLY A 1 329 ? 59.582 110.803 54.216 1.00 49.38 329 GLY A C 1
ATOM 2376 O O . GLY A 1 329 ? 59.691 109.632 53.842 1.00 49.50 329 GLY A O 1
ATOM 2377 N N . LEU A 1 330 ? 60.374 111.779 53.779 1.00 48.42 330 LEU A N 1
ATOM 2378 C CA . LEU A 1 330 ? 61.394 111.542 52.758 1.00 47.80 330 LEU A CA 1
ATOM 2379 C C . LEU A 1 330 ? 62.634 110.779 53.254 1.00 46.99 330 LEU A C 1
ATOM 2380 O O . LEU A 1 330 ? 62.979 109.745 52.678 1.00 47.05 330 LEU A O 1
ATOM 2385 N N . PRO A 1 331 ? 63.325 111.293 54.298 1.00 46.29 331 PRO A N 1
ATOM 2386 C CA . PRO A 1 331 ? 64.483 110.534 54.787 1.00 45.54 331 PRO A CA 1
ATOM 2387 C C . PRO A 1 331 ? 64.134 109.112 55.261 1.00 44.89 331 PRO A C 1
ATOM 2388 O O . PRO A 1 331 ? 64.941 108.197 55.092 1.00 44.49 331 PRO A O 1
ATOM 2392 N N . ILE A 1 332 ? 62.940 108.933 55.824 1.00 44.27 332 ILE A N 1
AT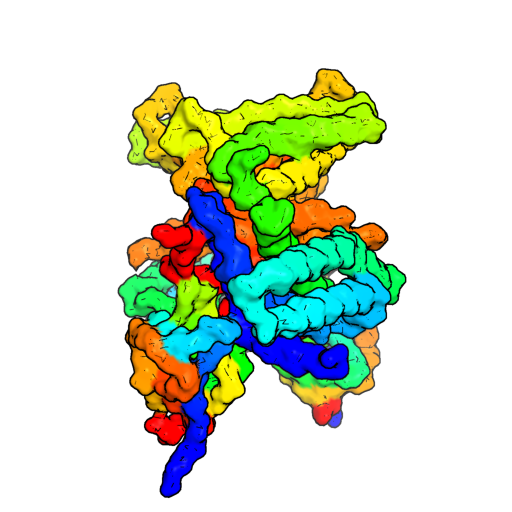OM 2393 C CA . ILE A 1 332 ? 62.472 107.614 56.276 1.00 43.85 332 ILE A CA 1
ATOM 2394 C C . ILE A 1 332 ? 62.125 106.664 55.113 1.00 43.28 332 ILE A C 1
ATOM 2395 O O . ILE A 1 332 ? 62.451 105.470 55.169 1.00 43.38 332 ILE A O 1
ATOM 2400 N N . SER A 1 333 ? 61.494 107.191 54.062 1.00 42.31 333 SER A N 1
ATOM 2401 C CA . SER A 1 333 ? 61.231 106.403 52.847 1.00 41.75 333 SER A CA 1
ATOM 2402 C C . SER A 1 333 ? 62.530 105.921 52.217 1.00 41.28 333 SER A C 1
ATOM 2403 O O . SER A 1 333 ? 62.612 104.801 51.726 1.00 41.24 333 SER A O 1
ATOM 2406 N N . ARG A 1 334 ? 63.544 106.778 52.245 1.00 40.93 334 ARG A N 1
ATOM 2407 C CA . ARG A 1 334 ? 64.864 106.434 51.743 1.00 40.82 334 ARG A CA 1
ATOM 2408 C C . ARG A 1 334 ? 65.484 105.282 52.553 1.00 40.47 334 ARG A C 1
ATOM 2409 O O . ARG A 1 334 ? 66.078 104.361 51.983 1.00 40.51 334 ARG A O 1
ATOM 2417 N N . LEU A 1 335 ? 65.330 105.327 53.875 1.00 39.96 335 LEU A N 1
ATOM 2418 C CA . LEU A 1 335 ? 65.818 104.249 54.738 1.00 39.69 335 LEU A CA 1
ATOM 2419 C C . LEU A 1 335 ? 65.149 102.908 54.436 1.00 39.53 335 LEU A C 1
ATOM 2420 O O . LEU A 1 335 ? 65.824 101.881 54.413 1.00 39.74 335 LEU A O 1
ATOM 2425 N N . TYR A 1 336 ? 63.840 102.926 54.181 1.00 39.35 336 TYR A N 1
ATOM 2426 C CA . TYR A 1 336 ? 63.125 101.735 53.715 1.00 39.59 336 TYR A CA 1
ATOM 2427 C C . TYR A 1 336 ? 63.733 101.177 52.432 1.00 39.68 336 TYR A C 1
ATOM 2428 O O . TYR A 1 336 ? 63.904 99.968 52.309 1.00 39.83 336 TYR A O 1
ATOM 2437 N N . ALA A 1 337 ? 64.065 102.055 51.489 1.00 39.70 337 ALA A N 1
ATOM 2438 C CA . ALA A 1 337 ? 64.740 101.627 50.260 1.00 40.13 337 ALA A CA 1
ATOM 2439 C C . ALA A 1 337 ? 66.117 101.045 50.569 1.00 40.07 337 ALA A C 1
ATOM 2440 O O . ALA A 1 337 ? 66.458 99.973 50.076 1.00 40.20 337 ALA A O 1
ATOM 2442 N N . LYS A 1 338 ? 66.885 101.745 51.402 1.00 39.96 338 LYS A N 1
ATOM 2443 C CA . LYS A 1 338 ? 68.237 101.315 51.785 1.00 40.21 338 LYS A CA 1
ATOM 2444 C C . LYS A 1 338 ? 68.296 100.017 52.598 1.00 40.17 338 LYS A C 1
ATOM 2445 O O . LYS A 1 338 ? 69.304 99.318 52.577 1.00 39.94 338 LYS A O 1
ATOM 2451 N N . TYR A 1 339 ? 67.217 99.703 53.308 1.00 40.53 339 TYR A N 1
ATOM 2452 C CA . TYR A 1 339 ? 67.194 98.571 54.234 1.00 40.79 339 TYR A CA 1
ATOM 2453 C C . TYR A 1 339 ? 67.507 97.220 53.573 1.00 40.89 339 TYR A C 1
ATOM 2454 O O . TYR A 1 339 ? 68.179 96.382 54.177 1.00 40.86 339 TYR A O 1
ATOM 2463 N N . PHE A 1 340 ? 67.036 97.013 52.345 1.00 41.10 340 PHE A N 1
ATOM 2464 C CA . PHE A 1 340 ? 67.403 95.812 51.576 1.00 41.15 340 PHE A CA 1
ATOM 2465 C C . PHE A 1 340 ? 68.387 96.097 50.432 1.00 41.27 340 PHE A C 1
ATOM 2466 O O . PHE A 1 340 ? 68.302 95.489 49.358 1.00 41.39 340 PHE A O 1
ATOM 2474 N N . GLN A 1 341 ? 69.322 97.021 50.680 1.00 41.25 341 GLN A N 1
ATOM 2475 C CA . GLN A 1 341 ? 70.428 97.360 49.754 1.00 41.10 341 GLN A CA 1
ATOM 2476 C C . GLN A 1 341 ? 69.985 98.171 48.526 1.00 41.02 341 GLN A C 1
ATOM 2477 O O . GLN A 1 341 ? 70.668 98.195 47.497 1.00 41.20 341 GLN A O 1
ATOM 2483 N N . GLY A 1 342 ? 68.847 98.844 48.641 1.00 40.96 342 GLY A N 1
ATOM 2484 C CA . GLY A 1 342 ? 68.405 99.756 47.600 1.00 40.32 342 GLY A CA 1
ATOM 2485 C C . GLY A 1 342 ? 68.744 101.199 47.926 1.00 40.31 342 GLY A C 1
ATOM 2486 O O . GLY A 1 342 ? 69.640 101.481 48.720 1.00 39.87 342 GLY A O 1
ATOM 2487 N N . ASP A 1 343 ? 68.025 102.117 47.292 1.00 40.38 343 ASP A N 1
ATOM 2488 C CA . ASP A 1 343 ? 68.219 103.542 47.509 1.00 40.53 343 ASP A CA 1
ATOM 2489 C C . ASP A 1 343 ? 67.012 104.298 46.989 1.00 40.42 343 ASP A C 1
ATOM 2490 O O . ASP A 1 343 ? 66.176 103.737 46.280 1.00 40.62 343 ASP A O 1
ATOM 2495 N N . LEU A 1 344 ? 66.920 105.566 47.370 1.00 40.27 344 LEU A N 1
ATOM 2496 C CA . LEU A 1 344 ? 65.885 106.445 46.893 1.00 40.27 344 LEU A CA 1
ATOM 2497 C C . LEU A 1 344 ? 66.542 107.777 46.567 1.00 40.32 344 LEU A C 1
ATOM 2498 O O . LEU A 1 344 ? 67.108 108.436 47.446 1.00 40.62 344 LEU A O 1
ATOM 2503 N N . GLN A 1 345 ? 66.469 108.164 45.298 1.00 39.82 345 GLN A N 1
ATOM 2504 C CA . GLN A 1 345 ? 67.154 109.356 44.834 1.00 40.03 345 GLN A CA 1
ATOM 2505 C C . GLN A 1 345 ? 66.194 110.343 44.188 1.00 39.88 345 GLN A C 1
ATOM 2506 O O . GLN A 1 345 ? 65.260 109.954 43.499 1.00 39.98 345 GLN A O 1
ATOM 2512 N N . LEU A 1 346 ? 66.415 111.622 44.461 1.00 40.27 346 LEU A N 1
ATOM 2513 C CA . LEU A 1 346 ? 65.652 112.699 43.848 1.00 40.73 346 LEU A CA 1
ATOM 2514 C C . LEU A 1 346 ? 66.530 113.488 42.901 1.00 40.67 346 LEU A C 1
ATOM 2515 O O . LEU A 1 346 ? 67.659 113.832 43.233 1.00 40.60 346 LEU A O 1
ATOM 2520 N N . PHE A 1 347 ? 66.001 113.775 41.723 1.00 40.97 347 PHE A N 1
ATOM 2521 C CA . PHE A 1 347 ? 66.599 114.777 40.860 1.00 41.28 347 PHE A CA 1
ATOM 2522 C C . PHE A 1 347 ? 65.558 115.689 40.241 1.00 41.09 347 PHE A C 1
ATOM 2523 O O . PHE A 1 347 ? 64.683 115.257 39.495 1.00 40.75 347 PHE A O 1
ATOM 2531 N N . SER A 1 348 ? 65.679 116.964 40.578 1.00 40.87 348 SER A N 1
ATOM 2532 C CA . SER A 1 348 ? 64.702 117.942 40.190 1.00 41.04 348 SER A CA 1
ATOM 2533 C C . SER A 1 348 ? 65.272 118.781 39.069 1.00 41.22 348 SER A C 1
ATOM 2534 O O . SER A 1 348 ? 66.480 118.771 38.818 1.00 41.47 348 SER A O 1
ATOM 2537 N N . MET A 1 349 ? 64.387 119.469 38.365 1.00 41.49 349 MET A N 1
ATOM 2538 C CA . MET A 1 349 ? 64.785 120.498 37.426 1.00 42.01 349 MET A CA 1
ATOM 2539 C C . MET A 1 349 ? 63.942 121.723 37.742 1.00 41.76 349 MET A C 1
ATOM 2540 O O . MET A 1 349 ? 62.770 121.791 37.359 1.00 41.72 349 MET A O 1
ATOM 2545 N N . GLU A 1 350 ? 64.528 122.667 38.475 1.00 41.45 350 GLU A N 1
ATOM 2546 C CA . GLU A 1 350 ? 63.798 123.854 38.904 1.00 41.68 350 GLU A CA 1
ATOM 2547 C C . GLU A 1 350 ? 63.135 124.532 37.706 1.00 41.64 350 GLU A C 1
ATOM 2548 O O . GLU A 1 350 ? 63.779 124.799 36.690 1.00 41.62 350 GLU A O 1
ATOM 2554 N N . GLY A 1 351 ? 61.835 124.780 37.833 1.00 41.89 351 GLY A N 1
ATOM 2555 C CA . GLY A 1 351 ? 61.041 125.376 36.756 1.00 41.81 351 GLY A CA 1
ATOM 2556 C C . GLY A 1 351 ? 60.273 124.360 35.921 1.00 41.82 351 GLY A C 1
ATOM 2557 O O . GLY A 1 351 ? 59.368 124.724 35.175 1.00 41.77 351 GLY A O 1
ATOM 2558 N N . PHE A 1 352 ? 60.643 123.087 36.034 1.00 41.78 352 PHE A N 1
ATOM 2559 C CA . PHE A 1 352 ? 60.000 122.033 35.258 1.00 41.92 352 PHE A CA 1
ATOM 2560 C C . PHE A 1 352 ? 59.290 120.993 36.135 1.00 42.00 352 PHE A C 1
ATOM 2561 O O . PHE A 1 352 ? 58.072 120.825 36.039 1.00 42.09 352 PHE A O 1
ATOM 2569 N N . GLY A 1 353 ? 60.046 120.313 36.992 1.00 42.02 353 GLY A N 1
ATOM 2570 C CA . GLY A 1 353 ? 59.516 119.195 37.767 1.00 42.12 353 GLY A CA 1
ATOM 2571 C C . GLY A 1 353 ? 60.602 118.294 38.314 1.00 42.18 353 GLY A C 1
ATOM 2572 O O . GLY A 1 353 ? 61.787 118.584 38.172 1.00 42.46 353 GLY A O 1
ATOM 2573 N N . THR A 1 354 ? 60.190 117.187 38.925 1.00 42.52 354 THR A N 1
ATOM 2574 C CA . THR A 1 354 ? 61.085 116.322 39.685 1.00 42.42 354 THR A CA 1
ATOM 2575 C C . THR A 1 354 ? 60.919 114.855 39.278 1.00 43.05 354 THR A C 1
ATOM 2576 O O . THR A 1 354 ? 59.785 114.367 39.085 1.00 43.10 354 THR A O 1
ATOM 2580 N N . ASP A 1 355 ? 62.047 114.159 39.141 1.00 43.03 355 ASP A N 1
ATOM 2581 C CA . ASP A 1 355 ? 62.048 112.699 39.081 1.00 43.54 355 ASP A CA 1
ATOM 2582 C C . ASP A 1 355 ? 62.474 112.132 40.434 1.00 43.34 355 ASP A C 1
ATOM 2583 O O . ASP A 1 355 ? 63.454 112.583 41.038 1.00 43.10 355 ASP A O 1
ATOM 2588 N N . ALA A 1 356 ? 61.730 111.137 40.899 1.00 43.05 356 ALA A N 1
ATOM 2589 C CA . ALA A 1 356 ? 62.073 110.406 42.101 1.00 42.91 356 ALA A CA 1
ATOM 2590 C C . ALA A 1 356 ? 62.254 108.951 41.705 1.00 43.10 356 ALA A C 1
ATOM 2591 O O . ALA A 1 356 ? 61.390 108.357 41.049 1.00 43.04 356 ALA A O 1
ATOM 2593 N N . VAL A 1 357 ? 63.387 108.375 42.079 1.00 42.79 357 VAL A N 1
ATOM 2594 C CA . VAL A 1 357 ? 63.628 106.987 41.722 1.00 42.39 357 VAL A CA 1
ATOM 2595 C C . VAL A 1 357 ? 63.939 106.101 42.935 1.00 41.67 357 VAL A C 1
ATOM 2596 O O . VAL A 1 357 ? 64.823 106.383 43.746 1.00 40.88 357 VAL A O 1
ATOM 2600 N N . ILE A 1 358 ? 63.151 105.040 43.053 1.00 41.08 358 ILE A N 1
ATOM 2601 C CA . ILE A 1 358 ? 63.414 103.991 44.007 1.00 40.50 358 ILE A CA 1
ATOM 2602 C C . ILE A 1 358 ? 64.226 102.912 43.308 1.00 40.16 358 ILE A C 1
ATOM 2603 O O . ILE A 1 358 ? 63.844 102.424 42.245 1.00 39.82 358 ILE A O 1
ATOM 2608 N N . TYR A 1 359 ? 65.365 102.567 43.899 1.00 39.97 359 TYR A N 1
ATOM 2609 C CA . TYR A 1 359 ? 66.158 101.422 43.447 1.00 39.96 359 TYR A CA 1
ATOM 2610 C C . TYR A 1 359 ? 66.007 100.265 44.415 1.00 39.73 359 TYR A C 1
ATOM 2611 O O . TYR A 1 359 ? 66.233 100.416 45.611 1.00 39.74 359 TYR A O 1
ATOM 2620 N N . LEU A 1 360 ? 65.611 99.115 43.882 1.00 39.93 360 LEU A N 1
ATOM 2621 C CA . LEU A 1 360 ? 65.460 97.887 44.662 1.00 40.18 360 LEU A CA 1
ATOM 2622 C C . LEU A 1 360 ? 66.348 96.811 44.048 1.00 40.21 360 LEU A C 1
ATOM 2623 O O . LEU A 1 360 ? 66.604 96.828 42.844 1.00 40.21 360 LEU A O 1
ATOM 2628 N N . LYS A 1 361 ? 66.836 95.882 44.862 1.00 40.51 361 LYS A N 1
ATOM 2629 C CA . LYS A 1 361 ? 67.503 94.698 44.311 1.00 40.58 361 LYS A CA 1
ATOM 2630 C C . LYS A 1 361 ? 66.464 93.797 43.663 1.00 40.57 361 LYS A C 1
ATOM 2631 O O . LYS A 1 361 ? 65.416 93.526 44.259 1.00 40.05 361 LYS A O 1
ATOM 2637 N N . ALA A 1 362 ? 66.763 93.350 42.441 1.00 40.80 362 ALA A N 1
ATOM 2638 C CA . ALA A 1 362 ? 65.895 92.436 41.696 1.00 41.39 362 ALA A CA 1
ATOM 2639 C C . ALA A 1 362 ? 65.898 91.016 42.269 1.00 41.89 362 ALA A C 1
ATOM 2640 O O . ALA A 1 362 ? 64.944 90.259 42.066 1.00 42.08 362 ALA A O 1
ATOM 2642 N N . LEU A 1 363 ? 66.970 90.659 42.972 1.00 42.29 363 LEU A N 1
ATOM 2643 C CA . LEU A 1 363 ? 67.161 89.289 43.456 1.00 42.93 363 LEU A CA 1
ATOM 2644 C C . LEU A 1 363 ? 67.077 89.217 44.972 1.00 43.05 363 LEU A C 1
ATOM 2645 O O . LEU A 1 363 ? 67.625 90.072 45.664 1.00 43.36 363 LEU A O 1
ATOM 2650 N N . SER A 1 364 ? 66.389 88.197 45.482 1.00 43.35 364 SER A N 1
ATOM 2651 C CA . SER A 1 364 ? 66.194 88.032 46.927 1.00 43.78 364 SER A CA 1
ATOM 2652 C C . SER A 1 364 ? 67.490 87.691 47.668 1.00 44.17 364 SER A C 1
ATOM 2653 O O . SER A 1 364 ? 67.606 87.904 48.874 1.00 44.20 364 SER A O 1
ATOM 2656 N N . THR A 1 365 ? 68.462 87.177 46.926 1.00 45.08 365 THR A N 1
ATOM 2657 C CA . THR A 1 365 ? 69.785 86.857 47.453 1.00 45.89 365 THR A CA 1
ATOM 2658 C C . THR A 1 365 ? 70.611 88.126 47.673 1.00 45.84 365 THR A C 1
ATOM 2659 O O . THR A 1 365 ? 71.468 88.164 48.556 1.00 46.06 365 THR A O 1
ATOM 2663 N N . ASP A 1 366 ? 70.338 89.158 46.874 1.00 45.92 366 ASP A N 1
ATOM 2664 C CA . ASP A 1 366 ? 71.016 90.447 46.998 1.00 46.11 366 ASP A CA 1
ATOM 2665 C C . ASP A 1 366 ? 70.296 91.405 47.943 1.00 46.13 366 ASP A C 1
ATOM 2666 O O . ASP A 1 366 ? 70.897 92.366 48.434 1.00 45.93 366 ASP A O 1
ATOM 2671 N N . SER A 1 367 ? 69.008 91.154 48.170 1.00 46.24 367 SER A N 1
ATOM 2672 C CA . SER A 1 367 ? 68.208 91.955 49.094 1.00 46.54 367 SER A CA 1
ATOM 2673 C C . SER A 1 367 ? 68.545 91.570 50.529 1.00 46.53 367 SER A C 1
ATOM 2674 O O . SER A 1 367 ? 67.850 90.756 51.139 1.00 46.63 367 SER A O 1
ATOM 2677 N N . VAL A 1 368 ? 69.615 92.159 51.056 1.00 46.35 368 VAL A N 1
ATOM 2678 C CA . VAL A 1 368 ? 70.106 91.842 52.397 1.00 46.40 368 VAL A CA 1
ATOM 2679 C C . VAL A 1 368 ? 69.887 93.015 53.364 1.00 46.35 368 VAL A C 1
ATOM 2680 O O . VAL A 1 368 ? 69.943 94.177 52.962 1.00 46.00 368 VAL A O 1
ATOM 2684 N N . GLU A 1 369 ? 69.640 92.697 54.636 1.00 46.39 369 GLU A N 1
ATOM 2685 C CA . GLU A 1 369 ? 69.453 93.708 55.677 1.00 46.45 369 GLU A CA 1
ATOM 2686 C C . GLU A 1 369 ? 70.633 94.661 55.795 1.00 46.46 369 GLU A C 1
ATOM 2687 O O . GLU A 1 369 ? 71.782 94.230 55.894 1.00 46.76 369 GLU A O 1
ATOM 2693 N N . ARG A 1 370 ? 70.334 95.956 55.793 1.00 46.45 370 ARG A N 1
ATOM 2694 C CA . ARG A 1 370 ? 71.333 96.989 56.031 1.00 46.66 370 ARG A CA 1
ATOM 2695 C C . ARG A 1 370 ? 71.234 97.442 57.487 1.00 46.29 370 ARG A C 1
ATOM 2696 O O . ARG A 1 370 ? 70.329 98.190 57.852 1.00 45.92 370 ARG A O 1
ATOM 2704 N N . LEU A 1 371 ? 72.172 96.977 58.307 1.00 46.22 371 LEU A N 1
ATOM 2705 C CA . LEU A 1 371 ? 72.124 97.179 59.753 1.00 46.21 371 LEU A CA 1
ATOM 2706 C C . LEU A 1 371 ? 73.351 97.928 60.231 1.00 46.40 371 LEU A C 1
ATOM 2707 O O . LEU A 1 371 ? 74.468 97.634 59.790 1.00 46.46 371 LEU A O 1
ATOM 2712 N N . PRO A 1 372 ? 73.150 98.914 61.123 1.00 46.46 372 PRO A N 1
ATOM 2713 C CA . PRO A 1 372 ? 74.282 99.563 61.777 1.00 46.47 372 PRO A CA 1
ATOM 2714 C C . PRO A 1 372 ? 74.911 98.651 62.834 1.00 46.78 372 PRO A C 1
ATOM 2715 O O . PRO A 1 372 ? 74.193 97.924 63.531 1.00 46.86 372 PRO A O 1
ATOM 2719 N N . VAL A 1 373 ? 76.242 98.661 62.913 1.00 47.15 373 VAL A N 1
ATOM 2720 C CA . VAL A 1 373 ? 76.981 98.035 64.014 1.00 47.39 373 VAL A CA 1
ATOM 2721 C C . VAL A 1 373 ? 77.570 99.129 64.891 1.00 47.34 373 VAL A C 1
ATOM 2722 O O . VAL A 1 373 ? 78.022 100.156 64.383 1.00 47.16 373 VAL A O 1
ATOM 2726 N N . TYR A 1 374 ? 77.560 98.908 66.203 1.00 47.16 374 TYR A N 1
ATOM 2727 C CA . TYR A 1 374 ? 78.324 99.756 67.096 1.00 47.21 374 TYR A CA 1
ATOM 2728 C C . TYR A 1 374 ? 79.716 99.167 67.254 1.00 47.31 374 TYR A C 1
ATOM 2729 O O . TYR A 1 374 ? 79.871 98.034 67.692 1.00 47.17 374 TYR A O 1
ATOM 2738 N N . ASN A 1 375 ? 80.724 99.936 66.881 1.00 47.68 375 ASN A N 1
ATOM 2739 C CA . ASN A 1 375 ? 82.103 99.559 67.119 1.00 48.04 375 ASN A CA 1
ATOM 2740 C C . ASN A 1 375 ? 82.911 100.813 67.394 1.00 48.27 375 ASN A C 1
ATOM 2741 O O . ASN A 1 375 ? 82.336 101.879 67.630 1.00 48.36 375 ASN A O 1
ATOM 2746 N N . LYS A 1 376 ? 84.235 100.690 67.379 1.00 48.62 376 LYS A N 1
ATOM 2747 C CA . LYS A 1 376 ? 85.106 101.851 67.535 1.00 48.86 376 LYS A CA 1
ATOM 2748 C C . LYS A 1 376 ? 84.960 102.806 66.361 1.00 48.79 376 LYS A C 1
ATOM 2749 O O . LYS A 1 376 ? 85.080 104.017 66.529 1.00 48.97 376 LYS A O 1
ATOM 2755 N N . SER A 1 377 ? 84.677 102.252 65.183 1.00 48.95 377 SER A N 1
ATOM 2756 C CA . SER A 1 377 ? 84.436 103.045 63.977 1.00 48.88 377 SER A CA 1
ATOM 2757 C C . SER A 1 377 ? 83.185 103.921 64.100 1.00 49.03 377 SER A C 1
ATOM 2758 O O . SER A 1 377 ? 83.206 105.094 63.716 1.00 49.13 377 SER A O 1
ATOM 2761 N N . ALA A 1 378 ? 82.104 103.348 64.632 1.00 49.13 378 ALA A N 1
ATOM 2762 C CA . ALA A 1 378 ? 80.868 104.092 64.893 1.00 49.17 378 ALA A CA 1
ATOM 2763 C C . ALA A 1 378 ? 81.087 105.125 65.990 1.00 49.29 378 ALA A C 1
ATOM 2764 O O . ALA A 1 378 ? 80.591 106.252 65.903 1.00 49.55 378 ALA A O 1
ATOM 2766 N N . TRP A 1 379 ? 81.836 104.730 67.016 1.00 49.18 379 TRP A N 1
ATOM 2767 C CA . TRP A 1 379 ? 82.196 105.620 68.110 1.00 49.24 379 TRP A CA 1
ATOM 2768 C C . TRP A 1 379 ? 82.902 106.883 67.609 1.00 49.57 379 TRP A C 1
ATOM 2769 O O . TRP A 1 379 ? 82.570 107.984 68.042 1.00 49.27 379 TRP A O 1
ATOM 2780 N N . ARG A 1 380 ? 83.858 106.713 66.693 1.00 50.28 380 ARG A N 1
ATOM 2781 C CA . ARG A 1 380 ? 84.621 107.831 66.125 1.00 51.44 380 ARG A CA 1
ATOM 2782 C C . ARG A 1 380 ? 83.747 108.912 65.491 1.00 51.72 380 ARG A C 1
ATOM 2783 O O . ARG A 1 380 ? 84.078 110.093 65.564 1.00 51.90 380 ARG A O 1
ATOM 2791 N N . HIS A 1 381 ? 82.634 108.504 64.885 1.00 52.39 381 HIS A N 1
ATOM 2792 C CA . HIS A 1 381 ? 81.702 109.438 64.244 1.00 53.01 381 HIS A CA 1
ATOM 2793 C C . HIS A 1 381 ? 81.030 110.412 65.216 1.00 53.41 381 HIS A C 1
ATOM 2794 O O . HIS A 1 381 ? 80.522 111.450 64.799 1.00 53.67 381 HIS A O 1
ATOM 2801 N N . TYR A 1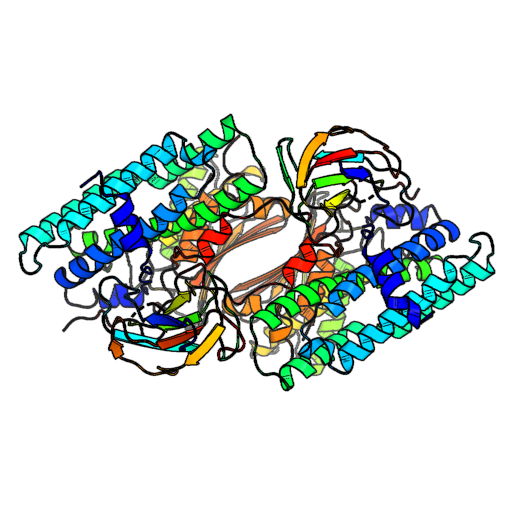 382 ? 81.023 110.072 66.501 1.00 54.03 382 TYR A N 1
ATOM 2802 C CA . TYR A 1 382 ? 80.466 110.950 67.528 1.00 54.74 382 TYR A CA 1
ATOM 2803 C C . TYR A 1 382 ? 81.547 111.796 68.204 1.00 55.45 382 TYR A C 1
ATOM 2804 O O . TYR A 1 382 ? 81.264 112.548 69.139 1.00 55.44 382 TYR A O 1
ATOM 2813 N N . GLN A 1 383 ? 82.782 111.668 67.724 1.00 56.47 383 GLN A N 1
ATOM 2814 C CA . GLN A 1 383 ? 83.913 112.415 68.278 1.00 57.62 383 GLN A CA 1
ATOM 2815 C C . GLN A 1 383 ? 84.407 113.471 67.290 1.00 58.36 383 GLN A C 1
ATOM 2816 O O . GLN A 1 383 ? 85.565 113.884 67.330 1.00 58.61 383 GLN A O 1
ATOM 2822 N N . THR A 1 384 ? 83.516 113.905 66.405 1.00 59.36 384 THR A N 1
ATOM 2823 C CA . THR A 1 384 ? 83.840 114.935 65.423 1.00 60.37 384 THR A CA 1
ATOM 2824 C C . THR A 1 384 ? 83.888 116.317 66.074 1.00 60.93 384 THR A C 1
ATOM 2825 O O . THR A 1 384 ? 83.209 116.571 67.075 1.00 61.01 384 THR A O 1
ATOM 2829 N N . ILE A 1 385 ? 84.710 117.194 65.505 1.00 61.65 385 ILE A N 1
ATOM 2830 C CA . ILE A 1 385 ? 84.836 118.577 65.964 1.00 62.34 385 ILE A CA 1
ATOM 2831 C C . ILE A 1 385 ? 84.789 119.536 64.779 1.00 62.67 385 ILE A C 1
ATOM 2832 O O . ILE A 1 385 ? 85.034 119.130 63.638 1.00 62.80 385 ILE A O 1
ATOM 2837 N N . GLN A 1 386 ? 84.472 120.800 65.061 1.00 63.09 386 GLN A N 1
ATOM 2838 C CA . GLN A 1 386 ? 84.472 121.862 64.054 1.00 63.51 386 GLN A CA 1
ATOM 2839 C C . GLN A 1 386 ? 85.852 121.973 63.415 1.00 63.64 386 GLN A C 1
ATOM 2840 O O . GLN A 1 386 ? 86.859 122.142 64.109 1.00 63.62 386 GLN A O 1
ATOM 2846 N N . GLU A 1 387 ? 85.890 121.861 62.092 1.00 63.83 387 GLU A N 1
ATOM 2847 C CA . GLU A 1 387 ? 87.142 121.940 61.349 1.00 64.01 387 GLU A CA 1
ATOM 2848 C C . GLU A 1 387 ? 87.089 123.045 60.300 1.00 63.66 387 GLU A C 1
ATOM 2849 O O . GLU A 1 387 ? 86.005 123.472 59.894 1.00 63.74 387 GLU A O 1
ATOM 2855 N N . ALA A 1 388 ? 88.267 123.497 59.871 1.00 63.29 388 ALA A N 1
ATOM 2856 C CA . ALA A 1 388 ? 88.401 124.609 58.924 1.00 62.86 388 ALA A CA 1
ATOM 2857 C C . ALA A 1 388 ? 87.544 124.466 57.664 1.00 62.57 388 ALA A C 1
ATOM 2858 O O . ALA A 1 388 ? 86.801 125.385 57.308 1.00 63.04 388 ALA A O 1
ATOM 2860 N N . GLY A 1 389 ? 87.635 123.310 57.011 1.00 61.81 389 GLY A N 1
ATOM 2861 C CA . GLY A 1 389 ? 87.053 123.130 55.685 1.00 60.83 389 GLY A CA 1
ATOM 2862 C C . GLY A 1 389 ? 88.165 123.097 54.653 1.00 60.08 389 GLY A C 1
ATOM 2863 O O . GLY A 1 389 ? 89.009 123.993 54.605 1.00 60.02 389 GLY A O 1
ATOM 2864 N N . ASP A 1 390 ? 88.172 122.055 53.832 1.00 59.28 390 ASP A N 1
ATOM 2865 C CA . ASP A 1 390 ? 89.262 121.837 52.878 1.00 58.46 390 ASP A CA 1
ATOM 2866 C C . ASP A 1 390 ? 89.000 122.480 51.504 1.00 57.74 390 ASP A C 1
ATOM 2867 O O . ASP A 1 390 ? 89.782 122.306 50.574 1.00 57.13 390 ASP A O 1
ATOM 2872 N N . TRP A 1 391 ? 87.908 123.235 51.397 1.00 57.45 391 TRP A N 1
ATOM 2873 C CA . TRP A 1 391 ? 87.575 123.971 50.176 1.00 57.23 391 TRP A CA 1
ATOM 2874 C C . TRP A 1 391 ? 87.393 125.456 50.484 1.00 57.54 391 TRP A C 1
ATOM 2875 O O . TRP A 1 391 ? 86.869 125.814 51.544 1.00 57.73 391 TRP A O 1
ATOM 2886 N N . CYS A 1 392 ? 87.824 126.314 49.558 1.00 57.59 392 CYS A N 1
ATOM 2887 C CA . CYS A 1 392 ? 87.696 127.766 49.707 1.00 57.71 392 CYS A CA 1
ATOM 2888 C C . CYS A 1 392 ? 86.245 128.227 49.792 1.00 57.59 392 CYS A C 1
ATOM 2889 O O . CYS A 1 392 ? 85.390 127.736 49.061 1.00 57.77 392 CYS A O 1
ATOM 2892 N N . VAL A 1 393 ? 85.987 129.175 50.687 1.00 57.46 393 VAL A N 1
ATOM 2893 C CA . VAL A 1 393 ? 84.688 129.826 50.793 1.00 57.35 393 VAL A CA 1
ATOM 2894 C C . VAL A 1 393 ? 84.867 131.271 50.332 1.00 57.45 393 VAL A C 1
ATOM 2895 O O . VAL A 1 393 ? 85.828 131.928 50.734 1.00 57.42 393 VAL A O 1
ATOM 2899 N N . PRO A 1 394 ? 83.961 131.768 49.467 1.00 57.58 394 PRO A N 1
ATOM 2900 C CA . PRO A 1 394 ? 84.090 133.154 49.034 1.00 57.67 394 PRO A CA 1
ATOM 2901 C C . PRO A 1 394 ? 83.659 134.133 50.118 1.00 57.82 394 PRO A C 1
ATOM 2902 O O . PRO A 1 394 ? 82.924 133.761 51.039 1.00 57.99 394 PRO A O 1
ATOM 2906 N N . SER A 1 395 ? 84.131 135.370 50.005 1.00 57.71 395 SER A N 1
ATOM 2907 C CA . SER A 1 395 ? 83.675 136.455 50.858 1.00 57.79 395 SER A CA 1
ATOM 2908 C C . SER A 1 395 ? 82.193 136.713 50.595 1.00 57.91 395 SER A C 1
ATOM 2909 O O . SER A 1 395 ? 81.717 136.541 49.468 1.00 57.96 395 SER A O 1
ATOM 2912 N N . THR A 1 396 ? 81.466 137.114 51.636 1.00 58.07 396 THR A N 1
ATOM 2913 C CA . THR A 1 396 ? 80.076 137.552 51.476 1.00 58.14 396 THR A CA 1
ATOM 2914 C C . THR A 1 396 ? 80.037 138.964 50.888 1.00 57.98 396 THR A C 1
ATOM 2915 O O . THR A 1 396 ? 79.008 139.406 50.368 1.00 57.98 396 THR A O 1
ATOM 2919 N N . GLU A 1 397 ? 81.169 139.659 50.970 1.00 57.82 397 GLU A N 1
ATOM 2920 C CA . GLU A 1 397 ? 81.337 140.968 50.345 1.00 57.72 397 GLU A CA 1
ATOM 2921 C C . GLU A 1 397 ? 82.519 140.933 49.370 1.00 57.50 397 GLU A C 1
ATOM 2922 O O . GLU A 1 397 ? 83.565 141.520 49.651 1.00 57.54 397 GLU A O 1
ATOM 2928 N N . PRO A 1 398 ? 82.358 140.246 48.215 1.00 57.41 398 PRO A N 1
ATOM 2929 C CA . PRO A 1 398 ? 83.480 140.029 47.290 1.00 57.32 398 PRO A CA 1
ATOM 2930 C C . PRO A 1 398 ? 83.986 141.313 46.634 1.00 57.30 398 PRO A C 1
ATOM 2931 O O . PRO A 1 398 ? 83.195 142.207 46.327 1.00 57.09 398 PRO A O 1
ATOM 2935 N N . LYS A 1 399 ? 85.301 141.382 46.419 1.00 57.36 399 LYS A N 1
ATOM 2936 C CA . LYS A 1 399 ? 85.952 142.582 45.889 1.00 57.43 399 LYS A CA 1
ATOM 2937 C C . LYS A 1 399 ? 85.312 143.076 44.602 1.00 57.42 399 LYS A C 1
ATOM 2938 O O . LYS A 1 399 ? 85.126 142.313 43.655 1.00 57.23 399 LYS A O 1
ATOM 2944 N N . ASN A 1 400 ? 84.976 144.360 44.586 1.00 57.76 400 ASN A N 1
ATOM 2945 C CA . ASN A 1 400 ? 84.518 145.014 43.377 1.00 58.11 400 ASN A CA 1
ATOM 2946 C C . ASN A 1 400 ? 85.670 145.077 42.383 1.00 58.16 400 ASN A C 1
ATOM 2947 O O . ASN A 1 400 ? 86.695 145.707 42.644 1.00 58.45 400 ASN A O 1
ATOM 2952 N N . THR A 1 401 ? 85.502 144.387 41.259 1.00 58.25 401 THR A N 1
ATOM 2953 C CA . THR A 1 401 ? 86.496 144.367 40.189 1.00 58.27 401 THR A CA 1
ATOM 2954 C C . THR A 1 401 ? 86.206 145.485 39.178 1.00 58.57 401 THR A C 1
ATOM 2955 O O . THR A 1 401 ? 86.899 145.612 38.162 1.00 58.73 401 THR A O 1
ATOM 2959 N N . SER A 1 402 ? 85.182 146.284 39.496 1.00 58.62 402 SER A N 1
ATOM 2960 C CA . SER A 1 402 ? 84.767 147.507 38.776 1.00 58.88 402 SER A CA 1
ATOM 2961 C C . SER A 1 402 ? 83.746 147.244 37.674 1.00 58.94 402 SER A C 1
ATOM 2962 O O . SER A 1 402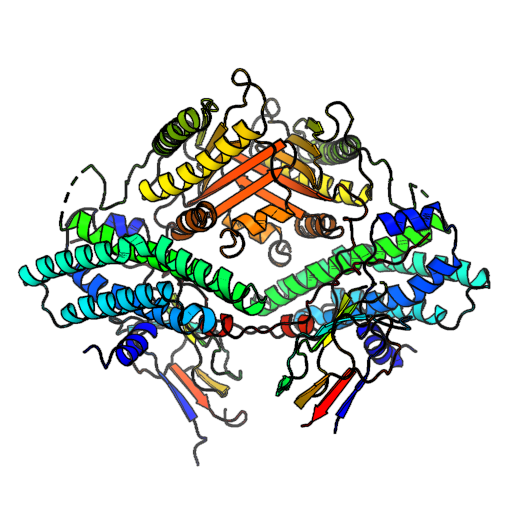 ? 82.590 146.917 37.959 1.00 58.78 402 SER A O 1
ATOM 2965 N N . SER B 1 12 ? 115.278 131.010 43.218 1.00 41.54 12 SER B N 1
ATOM 2966 C CA . SER B 1 12 ? 116.245 129.872 43.195 1.00 41.79 12 SER B CA 1
ATOM 2967 C C . SER B 1 12 ? 115.508 128.537 43.226 1.00 41.49 12 SER B C 1
ATOM 2968 O O . SER B 1 12 ? 114.535 128.382 43.970 1.00 41.76 12 SER B O 1
ATOM 2971 N N . LEU B 1 13 ? 115.975 127.577 42.424 1.00 41.14 13 LEU B N 1
ATOM 2972 C CA . LEU B 1 13 ? 115.417 126.217 42.425 1.00 40.80 13 LEU B CA 1
ATOM 2973 C C . LEU B 1 13 ? 115.582 125.549 43.796 1.00 40.73 13 LEU B C 1
ATOM 2974 O O . LEU B 1 13 ? 114.689 124.834 44.255 1.00 40.28 13 LEU B O 1
ATOM 2979 N N . ALA B 1 14 ? 116.719 125.811 44.442 1.00 40.37 14 ALA B N 1
ATOM 2980 C CA . ALA B 1 14 ? 116.993 125.328 45.797 1.00 40.50 14 ALA B CA 1
ATOM 2981 C C . ALA B 1 14 ? 115.989 125.834 46.844 1.00 40.57 14 ALA B C 1
ATOM 2982 O O . ALA B 1 14 ? 115.663 125.115 47.789 1.00 40.63 14 ALA B O 1
ATOM 2984 N N . GLY B 1 15 ? 115.507 127.065 46.672 1.00 40.61 15 GLY B N 1
ATOM 2985 C CA . GLY B 1 15 ? 114.572 127.677 47.620 1.00 40.86 15 GLY B CA 1
ATOM 2986 C C . GLY B 1 15 ? 113.109 127.312 47.399 1.00 41.16 15 GLY B C 1
ATOM 2987 O O . GLY B 1 15 ? 112.232 127.771 48.135 1.00 40.99 15 GLY B O 1
ATOM 2988 N N . ALA B 1 16 ? 112.849 126.482 46.390 1.00 41.40 16 ALA B N 1
ATOM 2989 C CA . ALA B 1 16 ? 111.494 126.062 46.040 1.00 41.64 16 ALA B CA 1
ATOM 2990 C C . ALA B 1 16 ? 110.637 125.600 47.242 1.00 42.14 16 ALA B C 1
ATOM 2991 O O . ALA B 1 16 ? 109.502 126.066 47.387 1.00 41.88 16 ALA B O 1
ATOM 2993 N N . PRO B 1 17 ? 111.178 124.712 48.116 1.00 42.51 17 PRO B N 1
ATOM 2994 C CA . PRO B 1 17 ? 110.389 124.215 49.259 1.00 42.84 17 PRO B CA 1
ATOM 2995 C C . PRO B 1 17 ? 109.934 125.287 50.259 1.00 43.04 17 PRO B C 1
ATOM 2996 O O . PRO B 1 17 ? 108.957 125.076 50.983 1.00 43.07 17 PRO B O 1
ATOM 3000 N N . LYS B 1 18 ? 110.631 126.419 50.291 1.00 43.30 18 LYS B N 1
ATOM 3001 C CA . LYS B 1 18 ? 110.263 127.530 51.167 1.00 43.60 18 LYS B CA 1
ATOM 3002 C C . LYS B 1 18 ? 109.250 128.463 50.502 1.00 43.68 18 LYS B C 1
ATOM 3003 O O . LYS B 1 18 ? 108.375 129.018 51.174 1.00 43.77 18 LYS B O 1
ATOM 3009 N N . TYR B 1 19 ? 109.365 128.620 49.185 1.00 43.67 19 TYR B N 1
ATOM 3010 C CA . TYR B 1 19 ? 108.369 129.348 48.400 1.00 43.81 19 TYR B CA 1
ATOM 3011 C C . TYR B 1 19 ? 107.010 128.632 48.441 1.00 43.60 19 TYR B C 1
ATOM 3012 O O . TYR B 1 19 ? 105.969 129.284 48.494 1.00 43.46 19 TYR B O 1
ATOM 3021 N N . ILE B 1 20 ? 107.047 127.297 48.421 1.00 43.48 20 ILE B N 1
ATOM 3022 C CA . ILE B 1 20 ? 105.870 126.449 48.635 1.00 43.48 20 ILE B CA 1
ATOM 3023 C C . ILE B 1 20 ? 105.264 126.710 50.011 1.00 43.52 20 ILE B C 1
ATOM 3024 O O . ILE B 1 20 ? 104.054 126.891 50.133 1.00 43.11 20 ILE B O 1
ATOM 3029 N N . GLU B 1 21 ? 106.115 126.721 51.040 1.00 43.58 21 GLU B N 1
ATOM 3030 C CA . GLU B 1 21 ? 105.673 126.979 52.409 1.00 43.77 21 GLU B CA 1
ATOM 3031 C C . GLU B 1 21 ? 105.020 128.345 52.550 1.00 43.46 21 GLU B C 1
ATOM 3032 O O . GLU B 1 21 ? 103.962 128.462 53.168 1.00 43.52 21 GLU B O 1
ATOM 3038 N N . HIS B 1 22 ? 105.652 129.362 51.965 1.00 43.22 22 HIS B N 1
ATOM 3039 C CA . HIS B 1 22 ? 105.142 130.730 51.999 1.00 43.00 22 HIS B CA 1
ATOM 3040 C C . HIS B 1 22 ? 103.764 130.847 51.339 1.00 42.80 22 HIS B C 1
ATOM 3041 O O . HIS B 1 22 ? 102.838 131.399 51.929 1.00 42.64 22 HIS B O 1
ATOM 3048 N N . PHE B 1 23 ? 103.632 130.309 50.128 1.00 42.72 23 PHE B N 1
ATOM 3049 C CA . PHE B 1 23 ? 102.416 130.503 49.336 1.00 42.56 23 PHE B CA 1
ATOM 3050 C C . PHE B 1 23 ? 101.289 129.523 49.650 1.00 42.52 23 PHE B C 1
ATOM 3051 O O . PHE B 1 23 ? 100.114 129.876 49.524 1.00 42.46 23 PHE B O 1
ATOM 3059 N N . SER B 1 24 ? 101.651 128.313 50.077 1.00 42.41 24 SER B N 1
ATOM 3060 C CA . SER B 1 24 ? 100.676 127.314 50.512 1.00 42.26 24 SER B CA 1
ATOM 3061 C C . SER B 1 24 ? 100.056 127.697 51.849 1.00 42.49 24 SER B C 1
ATOM 3062 O O . SER B 1 24 ? 99.063 127.107 52.263 1.00 42.45 24 SER B O 1
ATOM 3065 N N . LYS B 1 25 ? 100.643 128.688 52.517 1.00 42.86 25 LYS B N 1
ATOM 3066 C CA . LYS B 1 25 ? 100.139 129.189 53.793 1.00 43.01 25 LYS B CA 1
ATOM 3067 C C . LYS B 1 25 ? 98.924 130.086 53.560 1.00 42.95 25 LYS B C 1
ATOM 3068 O O . LYS B 1 25 ? 98.062 130.226 54.437 1.00 42.80 25 LYS B O 1
ATOM 3074 N N . PHE B 1 26 ? 98.852 130.663 52.360 1.00 42.80 26 PHE B N 1
ATOM 3075 C CA . PHE B 1 26 ? 97.755 131.546 51.965 1.00 42.46 26 PHE B CA 1
ATOM 3076 C C . PHE B 1 26 ? 96.565 130.768 51.411 1.00 42.55 26 PHE B C 1
ATOM 3077 O O . PHE B 1 26 ? 96.716 129.653 50.906 1.00 42.51 26 PHE B O 1
ATOM 3085 N N . SER B 1 27 ? 95.378 131.355 51.511 1.00 42.31 27 SER B N 1
ATOM 3086 C CA . SER B 1 27 ? 94.194 130.763 50.915 1.00 42.38 27 SER B CA 1
ATOM 3087 C C . SER B 1 27 ? 93.987 131.318 49.504 1.00 42.06 27 SER B C 1
ATOM 3088 O O . SER B 1 27 ? 94.143 132.522 49.285 1.00 42.15 27 SER B O 1
ATOM 3091 N N . PRO B 1 28 ? 93.671 130.437 48.534 1.00 41.65 28 PRO B N 1
ATOM 3092 C CA . PRO B 1 28 ? 93.304 130.906 47.202 1.00 41.32 28 PRO B CA 1
ATOM 3093 C C . PRO B 1 28 ? 92.086 131.833 47.265 1.00 41.27 28 PRO B C 1
ATOM 3094 O O . PRO B 1 28 ? 91.302 131.773 48.222 1.00 41.26 28 PRO B O 1
ATOM 3098 N N . SER B 1 29 ? 91.943 132.687 46.258 1.00 40.69 29 SER B N 1
ATOM 3099 C CA . SER B 1 29 ? 90.850 133.646 46.210 1.00 40.38 29 SER B CA 1
ATOM 3100 C C . SER B 1 29 ? 89.845 133.208 45.155 1.00 39.87 29 SER B C 1
ATOM 3101 O O . SER B 1 29 ? 90.113 133.343 43.958 1.00 40.13 29 SER B O 1
ATOM 3104 N N . PRO B 1 30 ? 88.693 132.664 45.592 1.00 39.45 30 PRO B N 1
ATOM 3105 C CA . PRO B 1 30 ? 87.678 132.244 44.627 1.00 39.08 30 PRO B CA 1
ATOM 3106 C C . PRO B 1 30 ? 86.930 133.442 44.033 1.00 38.94 30 PRO B C 1
ATOM 3107 O O . PRO B 1 30 ? 86.454 134.309 44.767 1.00 38.92 30 PRO B O 1
ATOM 3111 N N . LEU B 1 31 ? 86.862 133.487 42.706 1.00 38.76 31 LEU B N 1
ATOM 3112 C CA . LEU B 1 31 ? 86.207 134.576 41.990 1.00 38.37 31 LEU B CA 1
ATOM 3113 C C . LEU B 1 31 ? 84.851 134.135 41.436 1.00 38.25 31 LEU B C 1
ATOM 3114 O O . LEU B 1 31 ? 84.662 132.966 41.086 1.00 37.85 31 LEU B O 1
ATOM 3119 N N . SER B 1 32 ? 83.909 135.076 41.376 1.00 38.05 32 SER B N 1
ATOM 3120 C CA . SER B 1 32 ? 82.631 134.840 40.714 1.00 38.04 32 SER B CA 1
ATOM 3121 C C . SER B 1 32 ? 82.724 135.182 39.228 1.00 38.20 32 SER B C 1
ATOM 3122 O O . SER B 1 32 ? 83.650 135.865 38.792 1.00 38.05 32 SER B O 1
ATOM 3125 N N . MET B 1 33 ? 81.764 134.693 38.452 1.00 38.64 33 MET B N 1
ATOM 3126 C CA . MET B 1 33 ? 81.699 135.004 37.033 1.00 39.08 33 MET B CA 1
ATOM 3127 C C . MET B 1 33 ? 81.289 136.457 36.813 1.00 39.00 33 MET B C 1
ATOM 3128 O O . MET B 1 33 ? 81.609 137.044 35.780 1.00 38.94 33 MET B O 1
ATOM 3133 N N . LYS B 1 34 ? 80.579 137.018 37.791 1.00 38.92 34 LYS B N 1
ATOM 3134 C CA . LYS B 1 34 ? 80.265 138.444 37.830 1.00 39.23 34 LYS B CA 1
ATOM 3135 C C . LYS B 1 34 ? 81.546 139.273 37.900 1.00 38.95 34 LYS B C 1
ATOM 3136 O O . LYS B 1 34 ? 81.715 140.214 37.131 1.00 38.90 34 LYS B O 1
ATOM 3142 N N . GLN B 1 35 ? 82.437 138.909 38.822 1.00 38.96 35 GLN B N 1
ATOM 3143 C CA . GLN B 1 35 ? 83.739 139.568 38.970 1.00 38.89 35 GLN B CA 1
ATOM 3144 C C . GLN B 1 35 ? 84.574 139.489 37.693 1.00 39.16 35 GLN B C 1
ATOM 3145 O O . GLN B 1 35 ? 85.105 140.503 37.249 1.00 39.23 35 GLN B O 1
ATOM 3151 N N . PHE B 1 36 ? 84.671 138.298 37.098 1.00 39.29 36 PHE B N 1
ATOM 3152 C CA . PHE B 1 36 ? 85.339 138.132 35.804 1.00 39.46 36 PHE B CA 1
ATOM 3153 C C . PHE B 1 36 ? 84.735 139.055 34.755 1.00 39.92 36 PHE B C 1
ATOM 3154 O O . PHE B 1 36 ? 85.456 139.693 33.988 1.00 40.14 36 PHE B O 1
ATOM 3162 N N . LEU B 1 37 ? 83.404 139.118 34.739 1.00 40.44 37 LEU B N 1
ATOM 3163 C CA . LEU B 1 37 ? 82.651 139.901 33.762 1.00 40.68 37 LEU B CA 1
ATOM 3164 C C . LEU B 1 37 ? 82.766 141.406 34.002 1.00 40.95 37 LEU B C 1
ATOM 3165 O O . LEU B 1 37 ? 82.903 142.174 33.053 1.00 41.10 37 LEU B O 1
ATOM 3170 N N . ASP B 1 38 ? 82.693 141.819 35.267 1.00 41.34 38 ASP B N 1
ATOM 3171 C CA . ASP B 1 38 ? 82.871 143.221 35.650 1.00 41.67 38 ASP B CA 1
ATOM 3172 C C . ASP B 1 38 ? 84.301 143.703 35.399 1.00 41.81 38 ASP B C 1
ATOM 3173 O O . ASP B 1 38 ? 84.515 144.868 35.056 1.00 41.61 38 ASP B O 1
ATOM 3178 N N . PHE B 1 39 ? 85.275 142.812 35.588 1.00 42.01 39 PHE B N 1
ATOM 3179 C CA . PHE B 1 39 ? 86.668 143.148 35.326 1.00 42.40 39 PHE B CA 1
ATOM 3180 C C . PHE B 1 39 ? 86.948 143.256 33.829 1.00 42.88 39 PHE B C 1
ATOM 3181 O O . PHE B 1 39 ? 87.350 144.309 33.345 1.00 42.82 39 PHE B O 1
ATOM 3189 N N . GLY B 1 40 ? 86.726 142.163 33.103 1.00 43.39 40 GLY B N 1
ATOM 3190 C CA . GLY B 1 40 ? 87.090 142.082 31.689 1.00 43.96 40 GLY B CA 1
ATOM 3191 C C . GLY B 1 40 ? 86.350 143.022 30.754 1.00 44.34 40 GLY B C 1
ATOM 3192 O O . GLY B 1 40 ? 86.775 143.220 29.616 1.00 44.27 40 GLY B O 1
ATOM 3193 N N . SER B 1 41 ? 85.242 143.591 31.227 1.00 44.78 41 SER B N 1
ATOM 3194 C CA . SER B 1 41 ? 84.452 144.529 30.422 1.00 45.37 41 SER B CA 1
ATOM 3195 C C . SER B 1 41 ? 84.613 145.991 30.858 1.00 45.59 41 SER B C 1
ATOM 3196 O O . SER B 1 41 ? 84.450 146.902 30.043 1.00 45.61 41 SER B O 1
ATOM 3199 N N . SER B 1 42 ? 84.926 146.207 32.136 1.00 45.95 42 SER B N 1
ATOM 3200 C CA . SER B 1 42 ? 85.231 147.548 32.644 1.00 46.24 42 SER B CA 1
ATOM 3201 C C . SER B 1 42 ? 86.741 147.775 32.674 1.00 46.37 42 SER B C 1
ATOM 3202 O O . SER B 1 42 ? 87.244 148.739 32.086 1.00 46.50 42 SER B O 1
ATOM 3205 N N . ASN B 1 43 ? 87.458 146.876 33.347 1.00 46.48 43 ASN B N 1
ATOM 3206 C CA . ASN B 1 43 ? 88.917 146.961 33.443 1.00 46.57 43 ASN B CA 1
ATOM 3207 C C . ASN B 1 43 ? 89.663 146.265 32.302 1.00 46.34 43 ASN B C 1
ATOM 3208 O O . ASN B 1 43 ? 89.893 145.052 32.326 1.00 46.30 43 ASN B O 1
ATOM 3213 N N . ALA B 1 44 ? 90.037 147.052 31.300 1.00 46.13 44 ALA B N 1
ATOM 3214 C CA . ALA B 1 44 ? 91.080 146.643 30.374 1.00 45.68 44 ALA B CA 1
ATOM 3215 C C . ALA B 1 44 ? 92.403 146.867 31.101 1.00 45.20 44 ALA B C 1
ATOM 3216 O O . ALA B 1 44 ? 93.435 147.136 30.473 1.00 45.51 44 ALA B O 1
ATOM 3218 N N . CYS B 1 45 ? 92.361 146.754 32.433 1.00 44.37 45 CYS B N 1
ATOM 3219 C CA . CYS B 1 45 ? 93.504 147.086 33.287 1.00 43.66 45 CYS B CA 1
ATOM 3220 C C . CYS B 1 45 ? 94.440 145.903 33.485 1.00 43.04 45 CYS B C 1
ATOM 3221 O O . CYS B 1 45 ? 94.230 145.057 34.360 1.00 43.04 45 CYS B O 1
ATOM 3224 N N . GLU B 1 46 ? 95.480 145.874 32.659 1.00 42.37 46 GLU B N 1
ATOM 3225 C CA . GLU B 1 46 ? 96.480 144.814 32.665 1.00 41.73 46 GLU B CA 1
ATOM 3226 C C . GLU B 1 46 ? 97.288 144.787 33.964 1.00 41.43 46 GLU B C 1
ATOM 3227 O O . GLU B 1 46 ? 97.703 143.719 34.413 1.00 41.14 46 GLU B O 1
ATOM 3233 N N . LYS B 1 47 ? 97.494 145.962 34.560 1.00 41.09 47 LYS B N 1
ATOM 3234 C CA . LYS B 1 47 ? 98.234 146.091 35.816 1.00 40.85 47 LYS B CA 1
ATOM 3235 C C . LYS B 1 47 ? 97.523 145.394 36.973 1.00 40.49 47 LYS B C 1
ATOM 3236 O O . LYS B 1 47 ? 98.157 144.695 37.763 1.00 40.45 47 LYS B O 1
ATOM 3242 N N . THR B 1 48 ? 96.208 145.589 37.066 1.00 40.12 48 THR B N 1
ATOM 3243 C CA . THR B 1 48 ? 95.405 144.973 38.123 1.00 39.83 48 THR B CA 1
ATOM 3244 C C . THR B 1 48 ? 95.357 143.448 37.980 1.00 39.61 48 THR B C 1
ATOM 3245 O O . THR B 1 48 ? 95.372 142.722 38.978 1.00 39.54 48 THR B O 1
ATOM 3249 N N . SER B 1 49 ? 95.312 142.973 36.738 1.00 39.22 49 SER B N 1
ATOM 3250 C CA . SER B 1 49 ? 95.340 141.543 36.468 1.00 38.92 49 SER B CA 1
ATOM 3251 C C . SER B 1 49 ? 96.723 140.959 36.767 1.00 38.53 49 SER B C 1
ATOM 3252 O O . SER B 1 49 ? 96.831 139.932 37.432 1.00 38.33 49 SER B O 1
ATOM 3255 N N . PHE B 1 50 ? 97.767 141.627 36.281 1.00 38.19 50 PHE B N 1
ATOM 3256 C CA . PHE B 1 50 ? 99.152 141.240 36.567 1.00 38.11 50 PHE B CA 1
ATOM 3257 C C . PHE B 1 50 ? 99.430 141.131 38.068 1.00 37.87 50 PHE B C 1
ATOM 3258 O O . PHE B 1 50 ? 99.962 140.121 38.522 1.00 38.11 50 PHE B O 1
ATOM 3266 N N . THR B 1 51 ? 99.054 142.157 38.831 1.00 37.54 51 THR B N 1
ATOM 3267 C CA . THR B 1 51 ? 99.306 142.172 40.277 1.00 37.24 51 THR B CA 1
ATOM 3268 C C . THR B 1 51 ? 98.451 141.172 41.061 1.00 36.96 51 THR B C 1
ATOM 3269 O O . THR B 1 51 ? 98.886 140.677 42.102 1.00 36.99 51 THR B O 1
ATOM 3273 N N . PHE B 1 52 ? 97.241 140.884 40.577 1.00 36.55 52 PHE B N 1
ATOM 3274 C CA . PHE B 1 52 ? 96.440 139.802 41.153 1.00 36.20 52 PHE B CA 1
ATOM 3275 C C . PHE B 1 52 ? 97.105 138.454 40.863 1.00 36.22 52 PHE B C 1
ATOM 3276 O O . PHE B 1 52 ? 97.412 137.707 41.788 1.00 36.16 52 PHE B O 1
ATOM 3284 N N . LEU B 1 53 ? 97.361 138.187 39.581 1.00 36.34 53 LEU B N 1
ATOM 3285 C CA . LEU B 1 53 ? 97.824 136.879 39.099 1.00 36.42 53 LEU B CA 1
ATOM 3286 C C . LEU B 1 53 ? 99.252 136.498 39.477 1.00 36.77 53 LEU B C 1
ATOM 3287 O O . LEU B 1 53 ? 99.570 135.310 39.561 1.00 36.52 53 LEU B O 1
ATOM 3292 N N . ARG B 1 54 ? 100.115 137.493 39.695 1.00 36.89 54 ARG B N 1
ATOM 3293 C CA . ARG B 1 54 ? 101.490 137.206 40.106 1.00 37.02 54 ARG B CA 1
ATOM 3294 C C . ARG B 1 54 ? 101.563 136.726 41.561 1.00 37.23 54 ARG B C 1
ATOM 3295 O O . ARG B 1 54 ? 102.592 136.201 42.005 1.00 37.16 54 ARG B O 1
ATOM 3303 N N . GLN B 1 55 ? 100.465 136.921 42.289 1.00 37.47 55 GLN B N 1
ATOM 3304 C CA . GLN B 1 55 ? 100.316 136.423 43.655 1.00 37.90 55 GLN B CA 1
ATOM 3305 C C . GLN B 1 55 ? 99.400 135.199 43.697 1.00 37.75 55 GLN B C 1
ATOM 3306 O O . GLN B 1 55 ? 99.705 134.213 44.372 1.00 37.71 55 GLN B O 1
ATOM 3312 N N . GLU B 1 56 ? 98.291 135.271 42.962 1.00 37.60 56 GLU B N 1
ATOM 3313 C CA . GLU B 1 56 ? 97.244 134.249 43.012 1.00 37.76 56 GLU B CA 1
ATOM 3314 C C . GLU B 1 56 ? 97.668 132.913 42.403 1.00 37.59 56 GLU B C 1
ATOM 3315 O O . GLU B 1 56 ? 97.376 131.855 42.963 1.00 37.73 56 GLU B O 1
ATOM 3321 N N . LEU B 1 57 ? 98.354 132.970 41.266 1.00 37.48 57 LEU B N 1
ATOM 3322 C CA . LEU B 1 57 ? 98.854 131.763 40.610 1.00 37.56 57 LEU B CA 1
ATOM 3323 C C . LEU B 1 57 ? 99.888 130.992 41.448 1.00 37.40 57 LEU B C 1
ATOM 3324 O O . LEU B 1 57 ? 99.783 129.776 41.561 1.00 37.51 57 LEU B O 1
ATOM 3329 N N . PRO B 1 58 ? 100.896 131.684 42.022 1.00 37.68 58 PRO B N 1
ATOM 3330 C CA . PRO B 1 58 ? 101.730 130.998 43.020 1.00 37.71 58 PRO B CA 1
ATOM 3331 C C . PRO B 1 58 ? 100.962 130.444 44.233 1.00 37.82 58 PRO B C 1
ATOM 3332 O O . PRO B 1 58 ? 101.328 129.383 44.752 1.00 38.27 58 PRO B O 1
ATOM 3336 N N . VAL B 1 59 ? 99.914 131.137 44.678 1.00 37.59 59 VAL B N 1
ATOM 3337 C CA . VAL B 1 59 ? 99.083 130.627 45.781 1.00 37.18 59 VAL B CA 1
ATOM 3338 C C . VAL B 1 59 ? 98.387 129.316 45.402 1.00 37.18 59 VAL B C 1
ATOM 3339 O O . VAL B 1 59 ? 98.412 128.352 46.166 1.00 37.11 59 VAL B O 1
ATOM 3343 N N . ARG B 1 60 ? 97.784 129.278 44.219 1.00 37.07 60 ARG B N 1
ATOM 3344 C CA . ARG B 1 60 ? 97.104 128.069 43.766 1.00 36.98 60 ARG B CA 1
ATOM 3345 C C . ARG B 1 60 ? 98.077 126.930 43.457 1.00 36.87 60 ARG B C 1
ATOM 3346 O O . ARG B 1 60 ? 97.816 125.781 43.807 1.00 36.76 60 ARG B O 1
ATOM 3354 N N . LEU B 1 61 ? 99.204 127.257 42.830 1.00 37.01 61 LEU B N 1
ATOM 3355 C CA . LEU B 1 61 ? 100.243 126.263 42.577 1.00 37.08 61 LEU B CA 1
ATOM 3356 C C . LEU B 1 61 ? 100.759 125.658 43.880 1.00 37.01 61 LEU B C 1
ATOM 3357 O O . LEU B 1 61 ? 100.736 124.445 44.042 1.00 37.18 61 LEU B O 1
ATOM 3362 N N . ALA B 1 62 ? 101.209 126.505 44.807 1.00 36.79 62 ALA B N 1
ATOM 3363 C CA . ALA B 1 62 ? 101.779 126.040 46.076 1.00 36.65 62 ALA B CA 1
ATOM 3364 C C . ALA B 1 62 ? 100.792 125.234 46.918 1.00 36.70 62 ALA B C 1
ATOM 3365 O O . ALA B 1 62 ? 101.187 124.261 47.556 1.00 36.92 62 ALA B O 1
ATOM 3367 N N . ASN B 1 63 ? 99.525 125.650 46.939 1.00 36.40 63 ASN B N 1
ATOM 3368 C CA . ASN B 1 63 ? 98.488 124.910 47.678 1.00 36.57 63 ASN B CA 1
ATOM 3369 C C . ASN B 1 63 ? 98.306 123.479 47.199 1.00 36.62 63 ASN B C 1
ATOM 3370 O O . ASN B 1 63 ? 98.217 122.561 48.015 1.00 36.89 63 ASN B O 1
ATOM 3375 N N . ILE B 1 64 ? 98.275 123.288 45.884 1.00 36.96 64 ILE B N 1
ATOM 3376 C CA . ILE B 1 64 ? 98.117 121.948 45.317 1.00 37.53 64 ILE B CA 1
ATOM 3377 C C . ILE B 1 64 ? 99.410 121.113 45.332 1.00 37.96 64 ILE B C 1
ATOM 3378 O O . ILE B 1 64 ? 99.362 119.900 45.522 1.00 37.84 64 ILE B O 1
ATOM 3383 N N . MET B 1 65 ? 100.557 121.768 45.145 1.00 38.83 65 MET B N 1
ATOM 3384 C CA . MET B 1 65 ? 101.859 121.090 45.168 1.00 39.42 65 MET B CA 1
ATOM 3385 C C . MET B 1 65 ? 102.136 120.514 46.557 1.00 39.78 65 MET B C 1
ATOM 3386 O O . MET B 1 65 ? 102.733 119.443 46.704 1.00 39.42 65 MET B O 1
ATOM 3391 N N . LYS B 1 66 ? 101.659 121.229 47.568 1.00 40.39 66 LYS B N 1
ATOM 3392 C CA . LYS B 1 66 ? 101.687 120.775 48.946 1.00 41.04 66 LYS B CA 1
ATOM 3393 C C . LYS B 1 66 ? 100.921 119.453 49.101 1.00 41.63 66 LYS B C 1
ATOM 3394 O O . LYS B 1 66 ? 101.288 118.612 49.920 1.00 42.12 66 LYS B O 1
ATOM 3400 N N . GLU B 1 67 ? 99.878 119.262 48.295 1.00 41.96 67 GLU B N 1
ATOM 3401 C CA . GLU B 1 67 ? 99.111 118.016 48.310 1.00 42.37 67 GLU B CA 1
ATOM 3402 C C . GLU B 1 67 ? 99.686 116.916 47.417 1.00 42.69 67 GLU B C 1
ATOM 3403 O O . GLU B 1 67 ? 99.618 115.740 47.778 1.00 42.50 67 GLU B O 1
ATOM 3409 N N . ILE B 1 68 ? 100.246 117.290 46.263 1.00 43.10 68 ILE B N 1
ATOM 3410 C CA . ILE B 1 68 ? 100.965 116.329 45.420 1.00 43.93 68 ILE B CA 1
ATOM 3411 C C . ILE B 1 68 ? 102.015 115.603 46.276 1.00 44.12 68 ILE B C 1
ATOM 3412 O O . ILE B 1 68 ? 102.190 114.387 46.165 1.00 44.16 68 ILE B O 1
ATOM 3417 N N . ASN B 1 69 ? 102.677 116.357 47.154 1.00 44.22 69 ASN B N 1
ATOM 3418 C CA . ASN B 1 69 ? 103.701 115.817 48.051 1.00 44.37 69 ASN B CA 1
ATOM 3419 C C . ASN B 1 69 ? 103.136 114.982 49.217 1.00 44.04 69 ASN B C 1
ATOM 3420 O O . ASN B 1 69 ? 103.893 114.420 50.011 1.00 44.13 69 ASN B O 1
ATOM 3425 N N . LEU B 1 70 ? 101.810 114.901 49.309 1.00 43.73 70 LEU B N 1
ATOM 3426 C CA . LEU B 1 70 ? 101.134 114.085 50.321 1.00 43.36 70 LEU B CA 1
ATOM 3427 C C . LEU B 1 70 ? 100.615 112.770 49.740 1.00 43.27 70 LEU B C 1
ATOM 3428 O O . LEU B 1 70 ? 100.045 111.942 50.458 1.00 43.13 70 LEU B O 1
ATOM 3433 N N . LEU B 1 71 ? 100.832 112.587 48.439 1.00 43.20 71 LEU B N 1
ATOM 3434 C CA . LEU B 1 71 ? 100.493 111.352 47.739 1.00 43.29 71 LEU B CA 1
ATOM 3435 C C . LEU B 1 71 ? 101.254 110.149 48.309 1.00 43.15 71 LEU B C 1
ATOM 3436 O O . LEU B 1 71 ? 102.323 110.317 48.903 1.00 42.96 71 LEU B O 1
ATOM 3441 N N . PRO B 1 72 ? 100.692 108.932 48.147 1.00 43.06 72 PRO B N 1
ATOM 3442 C CA . PRO B 1 72 ? 101.448 107.722 48.471 1.00 42.96 72 PRO B CA 1
ATOM 3443 C C . PRO B 1 72 ? 102.751 107.687 47.676 1.00 43.00 72 PRO B C 1
ATOM 3444 O O . PRO B 1 72 ? 102.754 108.051 46.496 1.00 42.98 72 PRO B O 1
ATOM 3448 N N . ASP B 1 73 ? 103.842 107.272 48.324 1.00 42.96 73 ASP B N 1
ATOM 3449 C CA . ASP B 1 73 ? 105.161 107.190 47.684 1.00 43.13 73 ASP B CA 1
ATOM 3450 C C . ASP B 1 73 ? 105.137 106.440 46.347 1.00 43.04 73 ASP B C 1
ATOM 3451 O O . ASP B 1 73 ? 105.882 106.780 45.426 1.00 43.15 73 ASP B O 1
ATOM 3456 N N . ARG B 1 74 ? 104.280 105.428 46.249 1.00 42.76 74 ARG B N 1
ATOM 3457 C CA . ARG B 1 74 ? 104.180 104.612 45.040 1.00 42.70 74 ARG B CA 1
ATOM 3458 C C . ARG B 1 74 ? 103.528 105.347 43.866 1.00 42.51 74 ARG B C 1
ATOM 3459 O O . ARG B 1 74 ? 103.825 105.058 42.707 1.00 42.53 74 ARG B O 1
ATOM 3467 N N . VAL B 1 75 ? 102.650 106.298 44.171 1.00 42.11 75 VAL B N 1
ATOM 3468 C CA . VAL B 1 75 ? 102.063 107.157 43.149 1.00 41.90 75 VAL B CA 1
ATOM 3469 C C . VAL B 1 75 ? 103.015 108.313 42.849 1.00 41.53 75 VAL B C 1
ATOM 3470 O O . VAL B 1 75 ? 103.315 108.597 41.689 1.00 41.38 75 VAL B O 1
ATOM 3474 N N . LEU B 1 76 ? 103.483 108.966 43.909 1.00 41.25 76 LEU B N 1
ATOM 3475 C CA . LEU B 1 76 ? 104.346 110.140 43.807 1.00 41.31 76 LEU B CA 1
ATOM 3476 C C . LEU B 1 76 ? 105.634 109.864 43.021 1.00 41.23 76 LEU B C 1
ATOM 3477 O O . LEU B 1 76 ? 106.151 110.757 42.350 1.00 41.08 76 LEU B O 1
ATOM 3482 N N . SER B 1 77 ? 106.118 108.622 43.089 1.00 41.11 77 SER B N 1
ATOM 3483 C CA . SER B 1 77 ? 107.380 108.227 42.455 1.00 41.21 77 SER B CA 1
ATOM 3484 C C . SER B 1 77 ? 107.271 107.720 41.008 1.00 41.07 77 SER B C 1
ATOM 3485 O O . SER B 1 77 ? 108.267 107.294 40.433 1.00 41.29 77 SER B O 1
ATOM 3488 N N . THR B 1 78 ? 106.078 107.756 40.420 1.00 41.04 78 THR B N 1
ATOM 3489 C CA . THR B 1 78 ? 105.921 107.344 39.020 1.00 40.87 78 THR B CA 1
ATOM 3490 C C . THR B 1 78 ? 106.469 108.432 38.090 1.00 40.80 78 THR B C 1
ATOM 3491 O O . THR B 1 78 ? 106.339 109.619 38.398 1.00 40.95 78 THR B O 1
ATOM 3495 N N . PRO B 1 79 ? 107.069 108.040 36.946 1.00 40.65 79 PRO B N 1
ATOM 3496 C CA . PRO B 1 79 ? 107.657 109.030 36.027 1.00 40.56 79 PRO B CA 1
ATOM 3497 C C . PRO B 1 79 ? 106.693 110.152 35.623 1.00 40.47 79 PRO B C 1
ATOM 3498 O O . PRO B 1 79 ? 107.101 111.307 35.518 1.00 40.45 79 PRO B O 1
ATOM 3502 N N . SER B 1 80 ? 105.424 109.815 35.415 1.00 40.49 80 SER B N 1
ATOM 3503 C CA . SER B 1 80 ? 104.446 110.790 34.939 1.00 40.45 80 SER B CA 1
ATOM 3504 C C . SER B 1 80 ? 104.049 111.832 35.990 1.00 40.43 80 SER B C 1
ATOM 3505 O O . SER B 1 80 ? 103.892 113.006 35.664 1.00 40.50 80 SER B O 1
ATOM 3508 N N . VAL B 1 81 ? 103.902 111.402 37.241 1.00 40.49 81 VAL B N 1
ATOM 3509 C CA . VAL B 1 81 ? 103.598 112.314 38.351 1.00 40.52 81 VAL B CA 1
ATOM 3510 C C . VAL B 1 81 ? 104.808 113.201 38.666 1.00 40.74 81 VAL B C 1
ATOM 3511 O O . VAL B 1 81 ? 104.652 114.370 39.039 1.00 40.75 81 VAL B O 1
ATOM 3515 N N . GLN B 1 82 ? 106.011 112.645 38.507 1.00 40.75 82 GLN B N 1
ATOM 3516 C CA . GLN B 1 82 ? 107.238 113.425 38.670 1.00 40.82 82 GLN B CA 1
ATOM 3517 C C . GLN B 1 82 ? 107.366 114.477 37.572 1.00 40.64 82 GLN B C 1
ATOM 3518 O O . GLN B 1 82 ? 107.727 115.618 37.845 1.00 40.68 82 GLN B O 1
ATOM 3524 N N . LEU B 1 83 ? 107.050 114.091 36.338 1.00 40.48 83 LEU B N 1
ATOM 3525 C CA . LEU B 1 83 ? 106.991 115.035 35.222 1.00 40.57 83 LEU B CA 1
ATOM 3526 C C . LEU B 1 83 ? 106.002 116.189 35.479 1.00 40.50 83 LEU B C 1
ATOM 3527 O O . LEU B 1 83 ? 106.322 117.350 35.224 1.00 40.77 83 LEU B O 1
ATOM 3532 N N . VAL B 1 84 ? 104.816 115.864 35.993 1.00 40.11 84 VAL B N 1
ATOM 3533 C CA . VAL B 1 84 ? 103.811 116.881 36.326 1.00 39.92 84 VAL B CA 1
ATOM 3534 C C . VAL B 1 84 ? 104.302 117.800 37.449 1.00 39.86 84 VAL B C 1
ATOM 3535 O O . VAL B 1 84 ? 104.257 119.020 37.321 1.00 39.89 84 VAL B O 1
ATOM 3539 N N . GLN B 1 85 ? 104.785 117.207 38.535 1.00 40.06 85 GLN B N 1
ATOM 3540 C CA . GLN B 1 85 ? 105.360 117.971 39.642 1.00 40.30 85 GLN B CA 1
ATOM 3541 C C . GLN B 1 85 ? 106.457 118.945 39.180 1.00 40.01 85 GLN B C 1
ATOM 3542 O O . GLN B 1 85 ? 106.498 120.095 39.635 1.00 40.29 85 GLN B O 1
ATOM 3548 N N . SER B 1 86 ? 107.327 118.492 38.277 1.00 39.08 86 SER B N 1
ATOM 3549 C CA . SER B 1 86 ? 108.369 119.361 37.726 1.00 38.72 86 SER B CA 1
ATOM 3550 C C . SER B 1 86 ? 107.795 120.523 36.910 1.00 38.19 86 SER B C 1
ATOM 3551 O O . SER B 1 86 ? 108.335 121.628 36.943 1.00 37.95 86 SER B O 1
ATOM 3554 N N . TRP B 1 87 ? 106.700 120.278 36.191 1.00 38.03 87 TRP B N 1
ATOM 3555 C CA . TRP B 1 87 ? 105.996 121.366 35.496 1.00 37.73 87 TRP B CA 1
ATOM 3556 C C . TRP B 1 87 ? 105.533 122.443 36.476 1.00 37.46 87 TRP B C 1
ATOM 3557 O O . TRP B 1 87 ? 105.739 123.632 36.244 1.00 37.09 87 TRP B O 1
ATOM 3568 N N . TYR B 1 88 ? 104.932 122.007 37.579 1.00 37.56 88 TYR B N 1
ATOM 3569 C CA . TYR B 1 88 ? 104.401 122.904 38.602 1.00 37.57 88 TYR B CA 1
ATOM 3570 C C . TYR B 1 88 ? 105.502 123.692 39.304 1.00 37.47 88 TYR B C 1
ATOM 3571 O O . TYR B 1 88 ? 105.336 124.878 39.597 1.00 37.50 88 TYR B O 1
ATOM 3580 N N . VAL B 1 89 ? 106.626 123.029 39.562 1.00 37.38 89 VAL B N 1
ATOM 3581 C CA . VAL B 1 89 ? 107.791 123.695 40.130 1.00 37.17 89 VAL B CA 1
ATOM 3582 C C . VAL B 1 89 ? 108.272 124.813 39.203 1.00 37.14 89 VAL B C 1
ATOM 3583 O O . VAL B 1 89 ? 108.493 125.937 39.653 1.00 37.22 89 VAL B O 1
ATOM 3587 N N . GLN B 1 90 ? 108.408 124.504 37.914 1.00 36.96 90 GLN B N 1
ATOM 3588 C CA . GLN B 1 90 ? 108.932 125.458 36.943 1.00 37.08 90 GLN B CA 1
ATOM 3589 C C . GLN B 1 90 ? 107.994 126.641 36.721 1.00 36.95 90 GLN B C 1
ATOM 3590 O O . GLN B 1 90 ? 108.443 127.782 36.600 1.00 36.58 90 GLN B O 1
ATOM 3596 N N . SER B 1 91 ? 106.693 126.359 36.674 1.00 37.10 91 SER B N 1
ATOM 3597 C CA . SER B 1 91 ? 105.680 127.395 36.477 1.00 37.18 91 SER B CA 1
ATOM 3598 C C . SER B 1 91 ? 105.636 128.366 37.662 1.00 37.40 91 SER B C 1
ATOM 3599 O O . SER B 1 91 ? 105.556 129.580 37.473 1.00 37.07 91 SER B O 1
ATOM 3602 N N . LEU B 1 92 ? 105.708 127.823 38.875 1.00 37.81 92 LEU B N 1
ATOM 3603 C CA . LEU B 1 92 ? 105.843 128.638 40.080 1.00 38.44 92 LEU B CA 1
ATOM 3604 C C . LEU B 1 92 ? 107.087 129.531 40.002 1.00 38.90 92 LEU B C 1
ATOM 3605 O O . LEU B 1 92 ? 107.019 130.730 40.300 1.00 39.06 92 LEU B O 1
ATOM 3610 N N . LEU B 1 93 ? 108.211 128.950 39.589 1.00 38.91 93 LEU B N 1
ATOM 3611 C CA . LEU B 1 93 ? 109.449 129.713 39.458 1.00 39.43 93 LEU B CA 1
ATOM 3612 C C . LEU B 1 93 ? 109.336 130.805 38.383 1.00 39.42 93 LEU B C 1
ATOM 3613 O O . LEU B 1 93 ? 109.832 131.921 38.574 1.00 39.49 93 LEU B O 1
ATOM 3618 N N . ASP B 1 94 ? 108.672 130.486 37.273 1.00 39.38 94 ASP B N 1
ATOM 3619 C CA . ASP B 1 94 ? 108.474 131.446 36.184 1.00 39.66 94 ASP B CA 1
ATOM 3620 C C . ASP B 1 94 ? 107.723 132.702 36.646 1.00 39.72 94 ASP B C 1
ATOM 3621 O O . ASP B 1 94 ? 108.127 133.822 36.333 1.00 39.97 94 ASP B O 1
ATOM 3626 N N . ILE B 1 95 ? 106.653 132.504 37.408 1.00 39.60 95 ILE B N 1
ATOM 3627 C CA . ILE B 1 95 ? 105.814 133.604 37.887 1.00 39.76 95 ILE B CA 1
ATOM 3628 C C . ILE B 1 95 ? 106.489 134.391 39.016 1.00 39.87 95 ILE B C 1
ATOM 3629 O O . ILE B 1 95 ? 106.397 135.623 39.061 1.00 39.73 95 ILE B O 1
ATOM 3634 N N . MET B 1 96 ? 107.171 133.678 39.912 1.00 39.95 96 MET B N 1
ATOM 3635 C CA . MET B 1 96 ? 107.890 134.306 41.027 1.00 40.26 96 MET B CA 1
ATOM 3636 C C . MET B 1 96 ? 108.975 135.279 40.572 1.00 39.96 96 MET B C 1
ATOM 3637 O O . MET B 1 96 ? 109.442 136.105 41.357 1.00 39.92 96 MET B O 1
ATOM 3642 N N . GLU B 1 97 ? 109.361 135.175 39.303 1.00 39.70 97 GLU B N 1
ATOM 3643 C CA . GLU B 1 97 ? 110.316 136.091 38.682 1.00 39.50 97 GLU B CA 1
ATOM 3644 C C . GLU B 1 97 ? 109.713 137.494 38.530 1.00 39.18 97 GLU B C 1
ATOM 3645 O O . GLU B 1 97 ? 110.438 138.479 38.412 1.00 39.07 97 GLU B O 1
ATOM 3651 N N . PHE B 1 98 ? 108.381 137.566 38.562 1.00 38.92 98 PHE B N 1
ATOM 3652 C CA . PHE B 1 98 ? 107.634 138.810 38.351 1.00 38.64 98 PHE B CA 1
ATOM 3653 C C . PHE B 1 98 ? 107.229 139.513 39.648 1.00 38.60 98 PHE B C 1
ATOM 3654 O O . PHE B 1 98 ? 106.645 140.596 39.612 1.00 38.59 98 PHE B O 1
ATOM 3662 N N . LEU B 1 99 ? 107.553 138.905 40.785 1.00 38.68 99 LEU B N 1
ATOM 3663 C CA . LEU B 1 99 ? 107.189 139.455 42.091 1.00 38.95 99 LEU B CA 1
ATOM 3664 C C . LEU B 1 99 ? 107.828 140.810 42.403 1.00 39.43 99 LEU B C 1
ATOM 3665 O O . LEU B 1 99 ? 107.183 141.672 43.001 1.00 39.59 99 LEU B O 1
ATOM 3670 N N . ASP B 1 100 ? 109.090 140.990 42.012 1.00 39.69 100 ASP B N 1
ATOM 3671 C CA . ASP B 1 100 ? 109.805 142.243 42.255 1.00 40.17 100 ASP B CA 1
ATOM 3672 C C . ASP B 1 100 ? 109.582 143.279 41.155 1.00 40.23 100 ASP B C 1
ATOM 3673 O O . ASP B 1 100 ? 109.979 144.437 41.305 1.00 40.26 100 ASP B O 1
ATOM 3678 N N . LYS B 1 101 ? 108.947 142.867 40.059 1.00 40.32 101 LYS B N 1
ATOM 3679 C CA . LYS B 1 101 ? 108.859 143.707 38.860 1.00 40.43 101 LYS B CA 1
ATOM 3680 C C . LYS B 1 101 ? 107.808 144.819 38.942 1.00 40.42 101 LYS B C 1
ATOM 3681 O O . LYS B 1 101 ? 106.770 144.664 39.587 1.00 40.25 101 LYS B O 1
ATOM 3687 N N . ASP B 1 102 ? 108.109 145.937 38.281 1.00 40.55 102 ASP B N 1
ATOM 3688 C CA . ASP B 1 102 ? 107.265 147.130 38.283 1.00 40.69 102 ASP B CA 1
ATOM 3689 C C . ASP B 1 102 ? 106.064 146.945 37.347 1.00 40.83 102 ASP B C 1
ATOM 3690 O O . ASP B 1 102 ? 106.242 146.768 36.138 1.00 40.74 102 ASP B O 1
ATOM 3695 N N . PRO B 1 103 ? 104.834 146.982 37.907 1.00 40.94 103 PRO B N 1
ATOM 3696 C CA . PRO B 1 103 ? 103.599 146.864 37.121 1.00 41.13 103 PRO B CA 1
ATOM 3697 C C . PRO B 1 103 ? 103.405 148.012 36.130 1.00 41.43 103 PRO B C 1
ATOM 3698 O O . PRO B 1 103 ? 102.614 147.888 35.192 1.00 41.51 103 PRO B O 1
ATOM 3702 N N . GLU B 1 104 ? 104.127 149.111 36.342 1.00 41.69 104 GLU B N 1
ATOM 3703 C CA . GLU B 1 104 ? 103.985 150.322 35.535 1.00 42.01 104 GLU B CA 1
ATOM 3704 C C . GLU B 1 104 ? 104.816 150.284 34.242 1.00 42.00 104 GLU B C 1
ATOM 3705 O O . GLU B 1 104 ? 104.709 151.183 33.401 1.00 41.99 104 GLU B O 1
ATOM 3711 N N . ASP B 1 105 ? 105.640 149.247 34.096 1.00 42.03 105 ASP B N 1
ATOM 3712 C CA . ASP B 1 105 ? 106.402 149.015 32.868 1.00 42.13 105 ASP B CA 1
ATOM 3713 C C . ASP B 1 105 ? 105.640 148.045 31.966 1.00 42.18 105 ASP B C 1
ATOM 3714 O O . ASP B 1 105 ? 105.202 146.988 32.424 1.00 42.07 105 ASP B O 1
ATOM 3719 N N . HIS B 1 106 ? 105.482 148.405 30.691 1.00 42.27 106 HIS B N 1
ATOM 3720 C CA . HIS B 1 106 ? 104.724 147.560 29.760 1.00 42.51 106 HIS B CA 1
ATOM 3721 C C . HIS B 1 106 ? 105.521 146.352 29.256 1.00 42.33 106 HIS B C 1
ATOM 3722 O O . HIS B 1 106 ? 104.937 145.359 28.809 1.00 42.29 106 HIS B O 1
ATOM 3729 N N . ARG B 1 107 ? 106.848 146.446 29.330 1.00 42.08 107 ARG B N 1
ATOM 3730 C CA . ARG B 1 107 ? 107.719 145.303 29.065 1.00 41.95 107 ARG B CA 1
ATOM 3731 C C . ARG B 1 107 ? 107.468 144.191 30.083 1.00 41.62 107 ARG B C 1
ATOM 3732 O O . ARG B 1 107 ? 107.458 143.013 29.727 1.00 41.61 107 ARG B O 1
ATOM 3740 N N . THR B 1 108 ? 107.268 144.580 31.343 1.00 41.23 108 THR B N 1
ATOM 3741 C CA . THR B 1 108 ? 106.889 143.660 32.415 1.00 40.93 108 THR B CA 1
ATOM 3742 C C . THR B 1 108 ? 105.597 142.921 32.066 1.00 40.55 108 THR B C 1
ATOM 3743 O O . THR B 1 108 ? 105.517 141.699 32.202 1.00 40.54 108 THR B O 1
ATOM 3747 N N . LEU B 1 109 ? 104.600 143.680 31.614 1.00 40.06 109 LEU B N 1
ATOM 3748 C CA . LEU B 1 109 ? 103.277 143.146 31.296 1.00 39.75 109 LEU B CA 1
ATOM 3749 C C . LEU B 1 109 ? 103.300 142.238 30.069 1.00 39.65 109 LEU B C 1
ATOM 3750 O O . LEU B 1 109 ? 102.642 141.199 30.051 1.00 39.68 109 LEU B O 1
ATOM 3755 N N . SER B 1 110 ? 104.062 142.638 29.054 1.00 39.55 110 SER B N 1
ATOM 3756 C CA . SER B 1 110 ? 104.186 141.863 27.822 1.00 39.43 110 SER B CA 1
ATOM 3757 C C . SER B 1 110 ? 104.936 140.553 28.073 1.00 39.27 110 SER B C 1
ATOM 3758 O O . SER B 1 110 ? 104.626 139.531 27.464 1.00 39.27 110 SER B O 1
ATOM 3761 N N . GLN B 1 111 ? 105.912 140.595 28.979 1.00 39.14 111 GLN B N 1
ATOM 3762 C CA . GLN B 1 111 ? 106.697 139.416 29.350 1.00 38.96 111 GLN B CA 1
ATOM 3763 C C . GLN B 1 111 ? 105.898 138.463 30.232 1.00 38.86 111 GLN B C 1
ATOM 3764 O O . GLN B 1 111 ? 106.099 137.244 30.182 1.00 38.84 111 GLN B O 1
ATOM 3770 N N . PHE B 1 112 ? 104.992 139.025 31.034 1.00 38.50 112 PHE B N 1
ATOM 3771 C CA . PHE B 1 112 ? 104.127 138.233 31.905 1.00 38.22 112 PHE B CA 1
ATOM 3772 C C . PHE B 1 112 ? 103.129 137.413 31.095 1.00 38.16 112 PHE B C 1
ATOM 3773 O O . PHE B 1 112 ? 102.902 136.240 31.396 1.00 38.10 112 PHE B O 1
ATOM 3781 N N . THR B 1 113 ? 102.551 138.032 30.067 1.00 38.29 113 THR B N 1
ATOM 3782 C CA . THR B 1 113 ? 101.611 137.355 29.170 1.00 38.49 113 THR B CA 1
ATOM 3783 C C . THR B 1 113 ? 102.319 136.226 28.414 1.00 38.53 113 THR B C 1
ATOM 3784 O O . THR B 1 113 ? 101.753 135.148 28.221 1.00 38.62 113 THR B O 1
ATOM 3788 N N . ASP B 1 114 ? 103.563 136.484 28.012 1.00 38.43 114 ASP B N 1
ATOM 3789 C CA . ASP B 1 114 ? 104.395 135.495 27.334 1.00 38.53 114 ASP B CA 1
ATOM 3790 C C . ASP B 1 114 ? 104.702 134.313 28.249 1.00 38.35 114 ASP B C 1
ATOM 3791 O O . ASP B 1 114 ? 104.709 133.166 27.808 1.00 38.24 114 ASP B O 1
ATOM 3796 N N . ALA B 1 115 ? 104.960 134.612 29.521 1.00 38.25 115 ALA B N 1
ATOM 3797 C CA . ALA B 1 115 ? 105.211 133.591 30.533 1.00 38.11 115 ALA B CA 1
ATOM 3798 C C . ALA B 1 115 ? 103.964 132.749 30.825 1.00 37.91 115 ALA B C 1
ATOM 3799 O O . ALA B 1 115 ? 104.078 131.563 31.127 1.00 37.99 115 ALA B O 1
ATOM 3801 N N . LEU B 1 116 ? 102.781 133.354 30.725 1.00 37.76 116 LEU B N 1
ATOM 3802 C CA . LEU B 1 116 ? 101.529 132.613 30.924 1.00 37.57 116 LEU B CA 1
ATOM 3803 C C . LEU B 1 116 ? 101.211 131.682 29.751 1.00 37.35 116 LEU B C 1
ATOM 3804 O O . LEU B 1 116 ? 100.715 130.575 29.957 1.00 37.11 116 LEU B O 1
ATOM 3809 N N . VAL B 1 117 ? 101.499 132.138 28.530 1.00 37.25 117 VAL B N 1
ATOM 3810 C CA . VAL B 1 117 ? 101.354 131.315 27.323 1.00 37.08 117 VAL B CA 1
ATOM 3811 C C . VAL B 1 117 ? 102.254 130.079 27.425 1.00 37.39 117 VAL B C 1
ATOM 3812 O O . VAL B 1 117 ? 101.813 128.960 27.147 1.00 37.44 117 VAL B O 1
ATOM 3816 N N . THR B 1 118 ? 103.502 130.298 27.846 1.00 37.39 118 THR B N 1
ATOM 3817 C CA . THR B 1 118 ? 104.488 129.229 28.034 1.00 37.64 118 THR B CA 1
ATOM 3818 C C . THR B 1 118 ? 104.028 128.206 29.076 1.00 37.66 118 THR B C 1
ATOM 3819 O O . THR B 1 118 ? 104.087 127.000 28.833 1.00 37.66 118 THR B O 1
ATOM 3823 N N . ILE B 1 119 ? 103.561 128.697 30.222 1.00 37.77 119 ILE B N 1
ATOM 3824 C CA . ILE B 1 119 ? 102.985 127.840 31.267 1.00 37.95 119 ILE B CA 1
ATOM 3825 C C . ILE B 1 119 ? 101.804 127.011 30.756 1.00 37.88 119 ILE B C 1
ATOM 3826 O O . ILE B 1 119 ? 101.733 125.808 31.009 1.00 38.10 119 ILE B O 1
ATOM 3831 N N . ARG B 1 120 ? 100.900 127.647 30.017 1.00 37.94 120 ARG B N 1
ATOM 3832 C CA . ARG B 1 120 ? 99.731 126.956 29.464 1.00 37.86 120 ARG B CA 1
ATOM 3833 C C . ARG B 1 120 ? 100.122 125.883 28.439 1.00 37.76 120 ARG B C 1
ATOM 3834 O O . ARG B 1 120 ? 99.518 124.809 28.400 1.00 37.80 120 ARG B O 1
ATOM 3842 N N . ASN B 1 121 ? 101.123 126.180 27.613 1.00 37.51 121 ASN B N 1
ATOM 3843 C CA . ASN B 1 121 ? 101.643 125.199 26.656 1.00 37.43 121 ASN B CA 1
ATOM 3844 C C . ASN B 1 121 ? 102.324 124.022 27.349 1.00 37.16 121 ASN B C 1
ATOM 3845 O O . ASN B 1 121 ? 102.154 122.872 26.943 1.00 37.17 121 ASN B O 1
ATOM 3850 N N . ARG B 1 122 ? 103.079 124.329 28.401 1.00 36.90 122 ARG B N 1
ATOM 3851 C CA . ARG B 1 122 ? 103.767 123.331 29.216 1.00 37.00 122 ARG B CA 1
ATOM 3852 C C . ARG B 1 122 ? 102.794 122.370 29.904 1.00 37.32 122 ARG B C 1
ATOM 3853 O O . ARG B 1 122 ? 103.017 121.160 29.926 1.00 37.14 122 ARG B O 1
ATOM 3861 N N . HIS B 1 123 ? 101.715 122.926 30.452 1.00 37.90 123 HIS B N 1
ATOM 3862 C CA . HIS B 1 123 ? 100.739 122.173 31.245 1.00 38.49 123 HIS B CA 1
ATOM 3863 C C . HIS B 1 123 ? 99.599 121.602 30.417 1.00 38.48 123 HIS B C 1
ATOM 3864 O O . HIS B 1 123 ? 98.605 121.125 30.971 1.00 38.85 123 HIS B O 1
ATOM 3871 N N . ASN B 1 124 ? 99.739 121.646 29.096 1.00 38.61 124 ASN B N 1
ATOM 3872 C CA . ASN B 1 124 ? 98.636 121.297 28.200 1.00 38.84 124 ASN B CA 1
ATOM 3873 C C . ASN B 1 124 ? 98.176 119.843 28.318 1.00 38.75 124 ASN B C 1
ATOM 3874 O O . ASN B 1 124 ? 96.993 119.545 28.139 1.00 38.54 124 ASN B O 1
ATOM 3879 N N . ASP B 1 125 ? 99.119 118.954 28.621 1.00 38.65 125 ASP B N 1
ATOM 3880 C CA . ASP B 1 125 ? 98.849 117.525 28.718 1.00 38.73 125 ASP B CA 1
ATOM 3881 C C . ASP B 1 125 ? 98.847 117.018 30.159 1.00 38.54 125 ASP B C 1
ATOM 3882 O O . ASP B 1 125 ? 99.056 115.827 30.396 1.00 38.73 125 ASP B O 1
ATOM 3887 N N . VAL B 1 126 ? 98.608 117.912 31.117 1.00 38.21 126 VAL B N 1
ATOM 3888 C CA . VAL B 1 126 ? 98.590 117.536 32.534 1.00 38.02 126 VAL B CA 1
ATOM 3889 C C . VAL B 1 126 ? 97.566 116.440 32.831 1.00 37.82 126 VAL B C 1
ATOM 3890 O O . VAL B 1 126 ? 97.851 115.525 33.598 1.00 38.11 126 VAL B O 1
ATOM 3894 N N . VAL B 1 127 ? 96.387 116.533 32.219 1.00 37.46 127 VAL B N 1
ATOM 3895 C CA . VAL B 1 127 ? 95.317 115.563 32.460 1.00 37.04 127 VAL B CA 1
ATOM 3896 C C . VAL B 1 127 ? 95.711 114.136 32.029 1.00 36.80 127 VAL B C 1
ATOM 3897 O O . VAL B 1 127 ? 95.698 113.226 32.861 1.00 36.80 127 VAL B O 1
ATOM 3901 N N . PRO B 1 128 ? 96.062 113.930 30.738 1.00 36.52 128 PRO B N 1
ATOM 3902 C CA . PRO B 1 128 ? 96.506 112.581 30.357 1.00 36.41 128 PRO B CA 1
ATOM 3903 C C . PRO B 1 128 ? 97.819 112.115 31.013 1.00 36.26 128 PRO B C 1
ATOM 3904 O O . PRO B 1 128 ? 97.994 110.914 31.214 1.00 36.22 128 PRO B O 1
ATOM 3908 N N . THR B 1 129 ? 98.717 113.043 31.351 1.00 36.14 129 THR B N 1
ATOM 3909 C CA . THR B 1 129 ? 99.972 112.690 32.032 1.00 36.19 129 THR B CA 1
ATOM 3910 C C . THR B 1 129 ? 99.754 112.232 33.482 1.00 36.20 129 THR B C 1
ATOM 3911 O O . THR B 1 129 ? 100.329 111.231 33.910 1.00 36.14 129 THR B O 1
ATOM 3915 N N . MET B 1 130 ? 98.937 112.968 34.232 1.00 36.32 130 MET B N 1
ATOM 3916 C CA . MET B 1 130 ? 98.544 112.556 35.585 1.00 36.70 130 MET B CA 1
ATOM 3917 C C . MET B 1 130 ? 97.827 111.193 35.586 1.00 36.81 130 MET B C 1
ATOM 3918 O O . MET B 1 130 ? 98.084 110.351 36.456 1.00 36.93 130 MET B O 1
ATOM 3923 N N . ALA B 1 131 ? 96.948 110.978 34.605 1.00 36.50 131 ALA B N 1
ATOM 3924 C CA . ALA B 1 131 ? 96.230 109.707 34.458 1.00 36.43 131 ALA B CA 1
ATOM 3925 C C . ALA B 1 131 ? 97.180 108.560 34.125 1.00 36.39 131 ALA B C 1
ATOM 3926 O O . ALA B 1 131 ? 96.981 107.431 34.574 1.00 36.20 131 ALA B O 1
ATOM 3928 N N . GLN B 1 132 ? 98.203 108.863 33.328 1.00 36.52 132 GLN B N 1
ATOM 3929 C CA . GLN B 1 132 ? 99.262 107.913 32.993 1.00 36.61 132 GLN B CA 1
ATOM 3930 C C . GLN B 1 132 ? 100.001 107.469 34.258 1.00 36.57 132 GLN B C 1
ATOM 3931 O O . GLN B 1 132 ? 100.307 106.287 34.425 1.00 36.29 132 GLN B O 1
ATOM 3937 N N . GLY B 1 133 ? 100.267 108.428 35.148 1.00 36.77 133 GLY B N 1
ATOM 3938 C CA . GLY B 1 133 ? 100.925 108.168 36.431 1.00 36.95 133 GLY B CA 1
ATOM 3939 C C . GLY B 1 133 ? 100.118 107.253 37.330 1.00 37.21 133 GLY B C 1
ATOM 3940 O O . GLY B 1 133 ? 100.671 106.342 37.955 1.00 37.12 133 GLY B O 1
ATOM 3941 N N . VAL B 1 134 ? 98.811 107.500 37.391 1.00 37.44 134 VAL B N 1
ATOM 3942 C CA . VAL B 1 134 ? 97.872 106.652 38.133 1.00 37.91 134 VAL B CA 1
ATOM 3943 C C . VAL B 1 134 ? 97.819 105.239 37.536 1.00 38.38 134 VAL B C 1
ATOM 3944 O O . VAL B 1 134 ? 97.723 104.256 38.270 1.00 38.41 134 VAL B O 1
ATOM 3948 N N . LEU B 1 135 ? 97.896 105.157 36.209 1.00 39.05 135 LEU B N 1
ATOM 3949 C CA . LEU B 1 135 ? 97.995 103.885 35.495 1.00 39.97 135 LEU B CA 1
ATOM 3950 C C . LEU B 1 135 ? 99.323 103.166 35.780 1.00 40.58 135 LEU B C 1
ATOM 3951 O O . LEU B 1 135 ? 99.346 101.945 35.945 1.00 40.51 135 LEU B O 1
ATOM 3956 N N . GLU B 1 136 ? 100.415 103.931 35.834 1.00 41.50 136 GLU B N 1
ATOM 3957 C CA . GLU B 1 136 ? 101.743 103.400 36.177 1.00 42.39 136 GLU B CA 1
ATOM 3958 C C . GLU B 1 136 ? 101.773 102.877 37.606 1.00 42.82 136 GLU B C 1
ATOM 3959 O O . GLU B 1 136 ? 102.574 102.004 37.935 1.00 43.01 136 GLU B O 1
ATOM 3965 N N . TYR B 1 137 ? 100.908 103.430 38.453 1.00 43.45 137 TYR B N 1
ATOM 3966 C CA . TYR B 1 137 ? 100.750 102.955 39.820 1.00 44.01 137 TYR B CA 1
ATOM 3967 C C . TYR B 1 137 ? 99.871 101.700 39.856 1.00 44.64 137 TYR B C 1
ATOM 3968 O O . TYR B 1 137 ? 100.207 100.725 40.534 1.00 44.60 137 TYR B O 1
ATOM 3977 N N . LYS B 1 138 ? 98.754 101.742 39.125 1.00 45.38 138 LYS B N 1
ATOM 3978 C CA . LYS B 1 138 ? 97.829 100.609 38.997 1.00 46.14 138 LYS B CA 1
ATOM 3979 C C . LYS B 1 138 ? 98.497 99.330 38.502 1.00 46.54 138 LYS B C 1
ATOM 3980 O O . LYS B 1 138 ? 98.320 98.263 39.091 1.00 46.71 138 LYS B O 1
ATOM 3986 N N . ASP B 1 139 ? 99.264 99.449 37.422 1.00 47.07 139 ASP B N 1
ATOM 3987 C CA . ASP B 1 139 ? 99.861 98.292 36.757 1.00 47.69 139 ASP B CA 1
ATOM 3988 C C . ASP B 1 139 ? 101.243 97.940 37.314 1.00 47.92 139 ASP B C 1
ATOM 3989 O O . ASP B 1 139 ? 102.070 97.343 36.617 1.00 48.01 139 ASP B O 1
ATOM 3994 N N . THR B 1 140 ? 101.477 98.301 38.575 1.00 48.19 140 THR B N 1
ATOM 3995 C CA . THR B 1 140 ? 102.743 98.022 39.254 1.00 48.42 140 THR B CA 1
ATOM 3996 C C . THR B 1 140 ? 102.526 97.626 40.718 1.00 48.59 140 THR B C 1
ATOM 3997 O O . THR B 1 140 ? 103.224 96.753 41.235 1.00 48.72 140 THR B O 1
ATOM 4001 N N . TYR B 1 141 ? 101.559 98.263 41.375 1.00 48.83 141 TYR B N 1
ATOM 4002 C CA . TYR B 1 141 ? 101.339 98.053 42.808 1.00 48.97 141 TYR B CA 1
ATOM 4003 C C . TYR B 1 141 ? 99.914 97.598 43.146 1.00 48.83 141 TYR B C 1
ATOM 4004 O O . TYR B 1 141 ? 99.206 98.259 43.911 1.00 48.94 141 TYR B O 1
ATOM 4013 N N . GLY B 1 142 ? 99.513 96.469 42.565 1.00 48.58 142 GLY B N 1
ATOM 4014 C CA . GLY B 1 142 ? 98.249 95.787 42.886 1.00 48.25 142 GLY B CA 1
ATOM 4015 C C . GLY B 1 142 ? 97.087 96.639 43.372 1.00 47.88 142 GLY B C 1
ATOM 4016 O O . GLY B 1 142 ? 96.641 97.551 42.671 1.00 47.93 142 GLY B O 1
ATOM 4017 N N . ASP B 1 143 ? 96.606 96.335 44.578 1.00 47.48 143 ASP B N 1
ATOM 4018 C CA . ASP B 1 143 ? 95.438 97.009 45.162 1.00 47.01 143 ASP B CA 1
ATOM 4019 C C . ASP B 1 143 ? 95.636 97.444 46.623 1.00 46.33 143 ASP B C 1
ATOM 4020 O O . ASP B 1 143 ? 96.018 96.636 47.476 1.00 46.33 143 ASP B O 1
ATOM 4025 N N . ASP B 1 144 ? 95.381 98.724 46.896 1.00 45.30 144 ASP B N 1
ATOM 4026 C CA . ASP B 1 144 ? 95.394 99.258 48.261 1.00 44.33 144 ASP B CA 1
ATOM 4027 C C . ASP B 1 144 ? 94.285 100.302 48.437 1.00 43.59 144 ASP B C 1
ATOM 4028 O O . ASP B 1 144 ? 94.395 101.415 47.916 1.00 43.47 144 ASP B O 1
ATOM 4033 N N . PRO B 1 145 ? 93.216 99.938 49.176 1.00 42.84 145 PRO B N 1
ATOM 4034 C CA . PRO B 1 145 ? 91.995 100.741 49.335 1.00 42.13 145 PRO B CA 1
ATOM 4035 C C . PRO B 1 145 ? 92.231 102.146 49.900 1.00 41.42 145 PRO B C 1
ATOM 4036 O O . PRO B 1 145 ? 91.669 103.118 49.382 1.00 41.21 145 PRO B O 1
ATOM 4040 N N . VAL B 1 146 ? 93.048 102.241 50.949 1.00 40.60 146 VAL B N 1
ATOM 4041 C CA . VAL B 1 146 ? 93.362 103.523 51.590 1.00 39.78 146 VAL B CA 1
ATOM 4042 C C . VAL B 1 146 ? 94.132 104.442 50.638 1.00 39.25 146 VAL B C 1
ATOM 4043 O O . VAL B 1 146 ? 93.865 105.647 50.581 1.00 39.01 146 VAL B O 1
ATOM 4047 N N . SER B 1 147 ? 95.064 103.862 49.882 1.00 38.57 147 SER B N 1
ATOM 4048 C CA . SER B 1 147 ? 95.776 104.588 48.834 1.00 38.05 147 SER B CA 1
ATOM 4049 C C . SER B 1 147 ? 94.823 105.054 47.738 1.00 37.66 147 SER B C 1
ATOM 4050 O O . SER B 1 147 ? 94.953 106.168 47.238 1.00 37.41 147 SER B O 1
ATOM 4053 N N . ASN B 1 148 ? 93.866 104.198 47.384 1.00 37.34 148 ASN B N 1
ATOM 4054 C CA . ASN B 1 148 ? 92.854 104.526 46.380 1.00 37.05 148 ASN B CA 1
ATOM 4055 C C . ASN B 1 148 ? 91.972 105.702 46.774 1.00 36.82 148 ASN B C 1
ATOM 4056 O O . ASN B 1 148 ? 91.634 106.532 45.929 1.00 36.76 148 ASN B O 1
ATOM 4061 N N . GLN B 1 149 ? 91.600 105.766 48.051 1.00 36.77 149 GLN B N 1
ATOM 4062 C CA . GLN B 1 149 ? 90.726 106.829 48.539 1.00 37.04 149 GLN B CA 1
ATOM 4063 C C . GLN B 1 149 ? 91.464 108.166 48.611 1.00 36.86 149 GLN B C 1
ATOM 4064 O O . GLN B 1 149 ? 90.881 109.208 48.317 1.00 36.76 149 GLN B O 1
ATOM 4070 N N . ASN B 1 150 ? 92.743 108.123 48.981 1.00 36.82 150 ASN B N 1
ATOM 4071 C CA . ASN B 1 150 ? 93.599 109.307 48.970 1.00 36.91 150 ASN B CA 1
ATOM 4072 C C . ASN B 1 150 ? 93.838 109.828 47.553 1.00 36.83 150 ASN B C 1
ATOM 4073 O O . ASN B 1 150 ? 93.915 111.039 47.342 1.00 36.58 150 ASN B O 1
ATOM 4078 N N . ILE B 1 151 ? 93.963 108.903 46.597 1.00 36.84 151 ILE B N 1
ATOM 4079 C CA . ILE B 1 151 ? 94.151 109.231 45.185 1.00 37.03 151 ILE B CA 1
ATOM 4080 C C . ILE B 1 151 ? 92.874 109.872 44.636 1.00 37.48 151 ILE B C 1
ATOM 4081 O O . ILE B 1 151 ? 92.926 110.881 43.931 1.00 37.19 151 ILE B O 1
ATOM 4086 N N . GLN B 1 152 ? 91.731 109.283 44.983 1.00 38.18 152 GLN B N 1
ATOM 4087 C CA . GLN B 1 152 ? 90.431 109.811 44.587 1.00 38.52 152 GLN B CA 1
ATOM 4088 C C . GLN B 1 152 ? 90.248 111.216 45.142 1.00 38.71 152 GLN B C 1
ATOM 4089 O O . GLN B 1 152 ? 89.886 112.138 44.404 1.00 39.14 152 GLN B O 1
ATOM 4095 N N . TYR B 1 153 ? 90.505 111.364 46.443 1.00 38.45 153 TYR B N 1
ATOM 4096 C CA . TYR B 1 153 ? 90.418 112.649 47.122 1.00 38.12 153 TYR B CA 1
ATOM 4097 C C . TYR B 1 153 ? 91.305 113.682 46.437 1.00 38.15 153 TYR B C 1
ATOM 4098 O O . TYR B 1 153 ? 90.837 114.766 46.100 1.00 37.95 153 TYR B O 1
ATOM 4107 N N . PHE B 1 154 ? 92.580 113.331 46.242 1.00 38.19 154 PHE B N 1
ATOM 4108 C CA . PHE B 1 154 ? 93.557 114.193 45.567 1.00 38.06 154 PHE B CA 1
ATOM 4109 C C . PHE B 1 154 ? 93.165 114.598 44.143 1.00 38.12 154 PHE B C 1
ATOM 4110 O O . PHE B 1 154 ? 93.267 115.770 43.782 1.00 38.18 154 PHE B O 1
ATOM 4118 N N . LEU B 1 155 ? 92.735 113.631 43.340 1.00 38.19 155 LEU B N 1
ATOM 4119 C CA . LEU B 1 155 ? 92.498 113.883 41.915 1.00 38.66 155 LEU B CA 1
ATOM 4120 C C . LEU B 1 155 ? 91.400 114.900 41.607 1.00 38.71 155 LEU B C 1
ATOM 4121 O O . LEU B 1 155 ? 91.596 115.763 40.747 1.00 38.79 155 LEU B O 1
ATOM 4126 N N . ASP B 1 156 ? 90.274 114.808 42.317 1.00 38.70 156 ASP B N 1
ATOM 4127 C CA . ASP B 1 156 ? 89.203 115.804 42.210 1.00 38.95 156 ASP B CA 1
ATOM 4128 C C . ASP B 1 156 ? 89.737 117.209 42.462 1.00 38.71 156 ASP B C 1
ATOM 4129 O O . ASP B 1 156 ? 89.419 118.134 41.720 1.00 38.54 156 ASP B O 1
ATOM 4134 N N . ARG B 1 157 ? 90.561 117.348 43.503 1.00 38.44 157 ARG B N 1
ATOM 4135 C CA . ARG B 1 157 ? 91.130 118.638 43.892 1.00 38.46 157 ARG B CA 1
ATOM 4136 C C . ARG B 1 157 ? 92.166 119.119 42.888 1.00 38.11 157 ARG B C 1
ATOM 4137 O O . ARG B 1 157 ? 92.148 120.275 42.485 1.00 38.02 157 ARG B O 1
ATOM 4145 N N . PHE B 1 158 ? 93.074 118.221 42.517 1.00 37.88 158 PHE B N 1
ATOM 4146 C CA . PHE B 1 158 ? 94.122 118.515 41.562 1.00 37.78 158 PHE B CA 1
ATOM 4147 C C . PHE B 1 158 ? 93.545 118.969 40.223 1.00 38.07 158 PHE B C 1
ATOM 4148 O O . PHE B 1 158 ? 93.976 119.985 39.675 1.00 38.13 158 PHE B O 1
ATOM 4156 N N . TYR B 1 159 ? 92.579 118.211 39.708 1.00 38.12 159 TYR B N 1
ATOM 4157 C CA . TYR B 1 159 ? 91.954 118.531 38.430 1.00 38.38 159 TYR B CA 1
ATOM 4158 C C . TYR B 1 159 ? 91.073 119.786 38.496 1.00 38.48 159 TYR B C 1
ATOM 4159 O O . TYR B 1 159 ? 90.998 120.524 37.523 1.00 38.89 159 TYR B O 1
ATOM 4168 N N . LEU B 1 160 ? 90.418 120.023 39.632 1.00 38.69 160 LEU B N 1
ATOM 4169 C CA . LEU B 1 160 ? 89.664 121.266 39.839 1.00 39.09 160 LEU B CA 1
ATOM 4170 C C . LEU B 1 160 ? 90.594 122.482 39.948 1.00 38.97 160 LEU B C 1
ATOM 4171 O O . LEU B 1 160 ? 90.321 123.544 39.372 1.00 38.71 160 LEU B O 1
ATOM 4176 N N . SER B 1 161 ? 91.683 122.315 40.695 1.00 38.97 161 SER B N 1
ATOM 4177 C CA . SER B 1 161 ? 92.753 123.311 40.754 1.00 38.95 161 SER B CA 1
ATOM 4178 C C . SER B 1 161 ? 93.253 123.652 39.350 1.00 38.74 161 SER B C 1
ATOM 4179 O O . SER B 1 161 ? 93.359 124.826 38.985 1.00 38.77 161 SER B O 1
ATOM 4182 N N . ARG B 1 162 ? 93.535 122.614 38.565 1.00 38.76 162 ARG B N 1
ATOM 4183 C CA . ARG B 1 162 ? 94.024 122.772 37.199 1.00 38.96 162 ARG B CA 1
ATOM 4184 C C . ARG B 1 162 ? 93.045 123.535 36.297 1.00 38.32 162 ARG B C 1
ATOM 4185 O O . ARG B 1 162 ? 93.442 124.452 35.576 1.00 38.05 162 ARG B O 1
ATOM 4193 N N . ILE B 1 163 ? 91.775 123.135 36.332 1.00 37.96 163 ILE B N 1
ATOM 4194 C CA . ILE B 1 163 ? 90.705 123.861 35.644 1.00 37.32 163 ILE B CA 1
ATOM 4195 C C . ILE B 1 163 ? 90.733 125.362 35.999 1.00 37.36 163 ILE B C 1
ATOM 4196 O O . ILE B 1 163 ? 90.621 126.217 35.117 1.00 37.32 163 ILE B O 1
ATOM 4201 N N . SER B 1 164 ? 90.906 125.662 37.284 1.00 37.17 164 SER B N 1
ATOM 4202 C CA . SER B 1 164 ? 90.895 127.037 37.782 1.00 37.34 164 SER B CA 1
ATOM 4203 C C . SER B 1 164 ? 92.118 127.865 37.352 1.00 37.44 164 SER B C 1
ATOM 4204 O O . SER B 1 164 ? 91.991 129.048 37.051 1.00 37.07 164 SER B O 1
ATOM 4207 N N . ILE B 1 165 ? 93.292 127.235 37.340 1.00 38.21 165 ILE B N 1
ATOM 4208 C CA . ILE B 1 165 ? 94.532 127.877 36.908 1.00 38.56 165 ILE B CA 1
ATOM 4209 C C . ILE B 1 165 ? 94.442 128.233 35.422 1.00 38.97 165 ILE B C 1
ATOM 4210 O O . ILE B 1 165 ? 94.724 129.370 35.022 1.00 38.68 165 ILE B O 1
ATOM 4215 N N . ARG B 1 166 ? 94.020 127.266 34.618 1.00 39.69 166 ARG B N 1
ATOM 4216 C CA . ARG B 1 166 ? 93.835 127.470 33.187 1.00 40.83 166 ARG B CA 1
ATOM 4217 C C . ARG B 1 166 ? 92.825 128.585 32.897 1.00 40.96 166 ARG B C 1
ATOM 4218 O O . ARG B 1 166 ? 93.040 129.398 31.998 1.00 41.11 166 ARG B O 1
ATOM 4226 N N . MET B 1 167 ? 91.736 128.614 33.664 1.00 40.80 167 MET B N 1
ATOM 4227 C CA . MET B 1 167 ? 90.750 129.687 33.583 1.00 40.98 167 MET B CA 1
ATOM 4228 C C . MET B 1 167 ? 91.406 131.055 33.784 1.00 40.77 167 MET B C 1
ATOM 4229 O O . MET B 1 167 ? 91.232 131.957 32.969 1.00 40.58 167 MET B O 1
ATOM 4234 N N . LEU B 1 168 ? 92.142 131.191 34.883 1.00 40.70 168 LEU B N 1
ATOM 4235 C CA . LEU B 1 168 ? 92.904 132.400 35.189 1.00 40.96 168 LEU B CA 1
ATOM 4236 C C . LEU B 1 168 ? 93.842 132.814 34.049 1.00 40.64 168 LEU B C 1
ATOM 4237 O O . LEU B 1 168 ? 93.879 133.983 33.667 1.00 40.61 168 LEU B O 1
ATOM 4242 N N . ILE B 1 169 ? 94.578 131.849 33.506 1.00 40.38 169 ILE B N 1
ATOM 4243 C CA . ILE B 1 169 ? 95.515 132.112 32.408 1.00 40.30 169 ILE B CA 1
ATOM 4244 C C . ILE B 1 169 ? 94.778 132.511 31.127 1.00 40.30 169 ILE B C 1
ATOM 4245 O O . ILE B 1 169 ? 95.206 133.431 30.416 1.00 40.21 169 ILE B O 1
ATOM 4250 N N . ASN B 1 170 ? 93.673 131.821 30.856 1.00 40.38 170 ASN B N 1
ATOM 4251 C CA . ASN B 1 170 ? 92.820 132.108 29.702 1.00 40.57 170 ASN B CA 1
ATOM 4252 C C . ASN B 1 170 ? 92.208 133.500 29.739 1.00 40.62 170 ASN B C 1
ATOM 4253 O O . ASN B 1 170 ? 92.179 134.182 28.722 1.00 40.66 170 ASN B O 1
ATOM 4258 N N . GLN B 1 171 ? 91.728 133.916 30.908 1.00 40.78 171 GLN B N 1
ATOM 4259 C CA . GLN B 1 171 ? 91.173 135.259 31.068 1.00 41.36 171 GLN B CA 1
ATOM 4260 C C . GLN B 1 171 ? 92.213 136.330 30.755 1.00 41.39 171 GLN B C 1
ATOM 4261 O O . GLN B 1 171 ? 91.970 137.200 29.929 1.00 41.62 171 GLN B O 1
ATOM 4267 N N . HIS B 1 172 ? 93.377 136.246 31.390 1.00 41.50 172 HIS B N 1
ATOM 4268 C CA . HIS B 1 172 ? 94.438 137.214 31.140 1.00 41.67 172 HIS B CA 1
ATOM 4269 C C . HIS B 1 172 ? 94.891 137.241 29.680 1.00 41.69 172 HIS B C 1
ATOM 4270 O O . HIS B 1 172 ? 94.951 138.314 29.082 1.00 41.78 172 HIS B O 1
ATOM 4277 N N . THR B 1 173 ? 95.199 136.072 29.112 1.00 41.82 173 THR B N 1
ATOM 4278 C CA . THR B 1 173 ? 95.757 136.004 27.752 1.00 42.20 173 THR B CA 1
ATOM 4279 C C . THR B 1 173 ? 94.770 136.409 26.653 1.00 42.32 173 THR B C 1
ATOM 4280 O O . THR B 1 173 ? 95.151 137.103 25.719 1.00 42.27 173 THR B O 1
ATOM 4284 N N . LEU B 1 174 ? 93.514 135.977 26.766 1.00 42.48 174 LEU B N 1
ATOM 4285 C CA . LEU B 1 174 ? 92.485 136.344 25.785 1.00 42.72 174 LEU B CA 1
ATOM 4286 C C . LEU B 1 174 ? 92.105 137.825 25.848 1.00 43.20 174 LEU B C 1
ATOM 4287 O O . LEU B 1 174 ? 91.779 138.429 24.824 1.00 43.29 174 LEU B O 1
ATOM 4292 N N . ILE B 1 175 ? 92.156 138.407 27.043 1.00 43.58 175 ILE B N 1
ATOM 4293 C CA . ILE B 1 175 ? 91.860 139.826 27.218 1.00 43.91 175 ILE B CA 1
ATOM 4294 C C . ILE B 1 175 ? 93.056 140.706 26.849 1.00 44.35 175 ILE B C 1
ATOM 4295 O O . ILE B 1 175 ? 92.888 141.739 26.194 1.00 44.56 175 ILE B O 1
ATOM 4300 N N . PHE B 1 176 ? 94.258 140.290 27.249 1.00 44.86 176 PHE B N 1
ATOM 4301 C CA . PHE B 1 176 ? 95.441 141.152 27.125 1.00 45.22 176 PHE B CA 1
ATOM 4302 C C . PHE B 1 176 ? 96.459 140.777 26.041 1.00 45.65 176 PHE B C 1
ATOM 4303 O O . PHE B 1 176 ? 97.445 141.493 25.846 1.00 45.78 176 PHE B O 1
ATOM 4311 N N . ASP B 1 177 ? 96.219 139.667 25.343 1.00 46.22 177 ASP B N 1
ATOM 4312 C CA . ASP B 1 177 ? 96.888 139.380 24.061 1.00 46.78 177 ASP B CA 1
ATOM 4313 C C . ASP B 1 177 ? 96.434 138.071 23.425 1.00 46.82 177 ASP B C 1
ATOM 4314 O O . ASP B 1 177 ? 95.354 137.999 22.840 1.00 46.97 177 ASP B O 1
ATOM 4319 N N . HIS B 1 187 ? 82.718 137.598 23.501 1.00 45.49 187 HIS B N 1
ATOM 4320 C CA . HIS B 1 187 ? 83.239 136.935 24.694 1.00 45.42 187 HIS B CA 1
ATOM 4321 C C . HIS B 1 187 ? 84.046 137.909 25.542 1.00 45.50 187 HIS B C 1
ATOM 4322 O O . HIS B 1 187 ? 84.770 138.751 25.013 1.00 45.27 187 HIS B O 1
ATOM 4329 N N . ILE B 1 188 ? 83.900 137.787 26.859 1.00 45.57 188 ILE B N 1
ATOM 4330 C CA . ILE B 1 188 ? 84.743 138.489 27.819 1.00 45.66 188 ILE B CA 1
ATOM 4331 C C . ILE B 1 188 ? 85.778 137.472 28.301 1.00 45.68 188 ILE B C 1
ATOM 4332 O O . ILE B 1 188 ? 85.561 136.748 29.281 1.00 45.85 188 ILE B O 1
ATOM 4337 N N . GLY B 1 189 ? 86.899 137.417 27.585 1.00 45.45 189 GLY B N 1
ATOM 4338 C CA . GLY B 1 189 ? 87.867 136.341 27.736 1.00 44.96 189 GLY B CA 1
ATOM 4339 C C . GLY B 1 189 ? 87.293 135.067 27.138 1.00 44.75 189 GLY B C 1
ATOM 4340 O O . GLY B 1 189 ? 87.053 134.990 25.931 1.00 44.68 189 GLY B O 1
ATOM 4341 N N . SER B 1 190 ? 87.072 134.071 27.990 1.00 44.32 190 SER B N 1
ATOM 4342 C CA . SER B 1 190 ? 86.441 132.821 27.582 1.00 44.19 190 SER B CA 1
ATOM 4343 C C . SER B 1 190 ? 84.949 132.806 27.937 1.00 43.89 190 SER B C 1
ATOM 4344 O O . SER B 1 190 ? 84.234 131.870 27.594 1.00 43.83 190 SER B O 1
ATOM 4347 N N . ILE B 1 191 ? 84.491 133.857 28.613 1.00 43.65 191 ILE B N 1
ATOM 4348 C CA . ILE B 1 191 ? 83.117 133.942 29.100 1.00 43.30 191 ILE B CA 1
ATOM 4349 C C . ILE B 1 191 ? 82.180 134.586 28.077 1.00 43.32 191 ILE B C 1
ATOM 4350 O O . ILE B 1 191 ? 82.425 135.700 27.611 1.00 43.19 191 ILE B O 1
ATOM 4355 N N . ASP B 1 192 ? 81.113 133.865 27.738 1.00 43.31 192 ASP B N 1
ATOM 4356 C CA . ASP B 1 192 ? 80.028 134.399 26.925 1.00 43.47 192 ASP B CA 1
ATOM 4357 C C . ASP B 1 192 ? 78.924 134.925 27.846 1.00 43.31 192 ASP B C 1
ATOM 4358 O O . ASP B 1 192 ? 78.311 134.146 28.579 1.00 43.20 192 ASP B O 1
ATOM 4363 N N . PRO B 1 193 ? 78.677 136.251 27.817 1.00 43.31 193 PRO B N 1
ATOM 4364 C CA . PRO B 1 193 ? 77.611 136.887 28.609 1.00 43.27 193 PRO B CA 1
ATOM 4365 C C . PRO B 1 193 ? 76.215 136.429 28.188 1.00 43.32 193 PRO B C 1
ATOM 4366 O O . PRO B 1 193 ? 75.284 136.458 28.993 1.00 43.23 193 PRO B O 1
ATOM 4370 N N . ASN B 1 194 ? 76.085 136.025 26.927 1.00 43.36 194 ASN B N 1
ATOM 4371 C CA . ASN B 1 194 ? 74.807 135.634 26.352 1.00 43.59 194 ASN B CA 1
ATOM 4372 C C . ASN B 1 194 ? 74.921 134.266 25.683 1.00 43.38 194 ASN B C 1
ATOM 4373 O O . ASN B 1 194 ? 74.638 134.110 24.495 1.00 43.33 194 ASN B O 1
ATOM 4378 N N . CYS B 1 195 ? 75.345 133.275 26.461 1.00 43.37 195 CYS B N 1
ATOM 4379 C CA . CYS B 1 195 ? 75.560 131.929 25.945 1.00 43.51 195 CYS B CA 1
ATOM 4380 C C . CYS B 1 195 ? 74.241 131.212 25.653 1.00 43.43 195 CYS B C 1
ATOM 4381 O O . CYS B 1 195 ? 73.419 131.010 26.545 1.00 43.28 195 CYS B O 1
ATOM 4384 N N . SER B 1 196 ? 74.051 130.847 24.388 1.00 43.52 196 SER B N 1
ATOM 4385 C CA . SER B 1 196 ? 72.892 130.081 23.959 1.00 43.51 196 SER B CA 1
ATOM 4386 C C . SER B 1 196 ? 73.132 128.615 24.291 1.00 43.69 196 SER B C 1
ATOM 4387 O O . SER B 1 196 ? 73.945 127.939 23.652 1.00 43.67 196 SER B O 1
ATOM 4390 N N . VAL B 1 197 ? 72.435 128.139 25.315 1.00 43.53 197 VAL B N 1
ATOM 4391 C CA . VAL B 1 197 ? 72.622 126.790 25.822 1.00 43.60 197 VAL B CA 1
ATOM 4392 C C . VAL B 1 197 ? 72.277 125.747 24.756 1.00 43.46 197 VAL B C 1
ATOM 4393 O O . VAL B 1 197 ? 73.039 124.804 24.528 1.00 43.69 197 VAL B O 1
ATOM 4397 N N . SER B 1 198 ? 71.141 125.941 24.100 1.00 43.16 198 SER B N 1
ATOM 4398 C CA . SER B 1 198 ? 70.707 125.087 23.001 1.00 43.46 198 SER B CA 1
ATOM 4399 C C . SER B 1 198 ? 71.743 124.965 21.869 1.00 43.23 198 SER B C 1
ATOM 4400 O O . SER B 1 198 ? 71.936 123.876 21.316 1.00 42.98 198 SER B O 1
ATOM 4403 N N . ASP B 1 199 ? 72.393 126.081 21.526 1.00 42.97 199 ASP B N 1
ATOM 4404 C CA . ASP B 1 199 ? 73.421 126.097 20.484 1.00 42.75 199 ASP B CA 1
ATOM 4405 C C . ASP B 1 199 ? 74.635 125.265 20.897 1.00 42.35 199 ASP B C 1
ATOM 4406 O O . ASP B 1 199 ? 75.207 124.548 20.078 1.00 42.19 199 ASP B O 1
ATOM 4411 N N . VAL B 1 200 ? 75.021 125.367 22.167 1.00 42.05 200 VAL B N 1
ATOM 4412 C CA . VAL B 1 200 ? 76.105 124.546 22.716 1.00 41.81 200 VAL B CA 1
ATOM 4413 C C . VAL B 1 200 ? 75.718 123.056 22.736 1.00 41.75 200 VAL B C 1
ATOM 4414 O O . VAL B 1 200 ? 76.544 122.198 22.409 1.00 41.89 200 VAL B O 1
ATOM 4418 N N . VAL B 1 201 ? 74.467 122.761 23.102 1.00 41.29 201 VAL B N 1
ATOM 4419 C CA . VAL B 1 201 ? 73.938 121.394 23.037 1.00 41.03 201 VAL B CA 1
ATOM 4420 C C . VAL B 1 201 ? 74.024 120.815 21.615 1.00 41.30 201 VAL B C 1
ATOM 4421 O O . VAL B 1 201 ? 74.447 119.669 21.432 1.00 41.20 201 VAL B O 1
ATOM 4425 N N . LYS B 1 202 ? 73.624 121.609 20.621 1.00 41.34 202 LYS B N 1
ATOM 4426 C CA . LYS B 1 202 ? 73.630 121.172 19.222 1.00 41.65 202 LYS B CA 1
ATOM 4427 C C . LYS B 1 202 ? 75.048 120.946 18.715 1.00 41.52 202 LYS B C 1
ATOM 4428 O O . LYS B 1 202 ? 75.312 119.952 18.038 1.00 41.57 202 LYS B O 1
ATOM 4434 N N . ASP B 1 203 ? 75.949 121.868 19.052 1.00 41.46 203 ASP B N 1
ATOM 4435 C CA . ASP B 1 203 ? 77.358 121.770 18.672 1.00 41.42 203 ASP B CA 1
ATOM 4436 C C . ASP B 1 203 ? 77.994 120.491 19.214 1.00 40.83 203 ASP B C 1
ATOM 4437 O O . ASP B 1 203 ? 78.671 119.773 18.481 1.00 40.43 203 ASP B O 1
ATOM 4442 N N . ALA B 1 204 ? 77.758 120.216 20.497 1.00 40.44 204 ALA B N 1
ATOM 4443 C CA . ALA B 1 204 ? 78.261 119.007 21.153 1.00 40.20 204 ALA B CA 1
ATOM 4444 C C . ALA B 1 204 ? 77.682 117.741 20.533 1.00 40.27 204 ALA B C 1
ATOM 4445 O O . ALA B 1 204 ? 78.402 116.758 20.333 1.00 39.97 204 ALA B O 1
ATOM 4447 N N . TYR B 1 205 ? 76.384 117.781 20.228 1.00 40.59 205 TYR B N 1
ATOM 4448 C CA . TYR B 1 205 ? 75.698 116.674 19.566 1.00 41.11 205 TYR B CA 1
ATOM 4449 C C . TYR B 1 205 ? 76.263 116.405 18.176 1.00 41.43 205 TYR B C 1
ATOM 4450 O O . TYR B 1 205 ? 76.531 115.255 17.834 1.00 41.70 205 TYR B O 1
ATOM 4459 N N . ASP B 1 206 ? 76.428 117.465 17.383 1.00 41.88 206 ASP B N 1
ATOM 4460 C CA . ASP B 1 206 ? 76.920 117.355 16.004 1.00 42.30 206 ASP B CA 1
ATOM 4461 C C . ASP B 1 206 ? 78.295 116.711 15.948 1.00 42.24 206 ASP B C 1
ATOM 4462 O O . ASP B 1 206 ? 78.579 115.926 15.046 1.00 42.28 206 ASP B O 1
ATOM 4467 N N . MET B 1 207 ? 79.141 117.056 16.916 1.00 42.21 207 MET B N 1
ATOM 4468 C CA . MET B 1 207 ? 80.488 116.510 16.992 1.00 42.36 207 MET B CA 1
ATOM 4469 C C . MET B 1 207 ? 80.497 115.044 17.425 1.00 42.14 207 MET B C 1
ATOM 4470 O O . MET B 1 207 ? 81.234 114.236 16.855 1.00 41.73 207 MET B O 1
ATOM 4475 N N . ALA B 1 208 ? 79.671 114.702 18.418 1.00 41.99 208 ALA B N 1
ATOM 4476 C CA . ALA B 1 208 ? 79.573 113.316 18.888 1.00 42.06 208 ALA B CA 1
ATOM 4477 C C . ALA B 1 208 ? 78.921 112.403 17.849 1.00 42.16 208 ALA B C 1
ATOM 4478 O O . ALA B 1 208 ? 79.361 111.268 17.659 1.00 42.20 208 ALA B O 1
ATOM 4480 N N . LYS B 1 209 ? 77.875 112.908 17.193 1.00 42.32 209 LYS B N 1
ATOM 4481 C CA . LYS B 1 209 ? 77.176 112.198 16.120 1.00 42.72 209 LYS B CA 1
ATOM 4482 C C . LYS B 1 209 ? 78.172 111.797 15.038 1.00 43.01 209 LYS B C 1
ATOM 4483 O O . LYS B 1 209 ? 78.180 110.652 14.584 1.00 42.96 209 LYS B O 1
ATOM 4489 N N . LEU B 1 210 ? 79.018 112.752 14.662 1.00 43.08 210 LEU B N 1
ATOM 4490 C CA . LEU B 1 210 ? 80.077 112.565 13.679 1.00 43.54 210 LEU B CA 1
ATOM 4491 C C . LEU B 1 210 ? 81.015 111.426 14.068 1.00 43.56 210 LEU B C 1
ATOM 4492 O O . LEU B 1 210 ? 81.356 110.595 13.234 1.00 43.51 210 LEU B O 1
ATOM 4497 N N . LEU B 1 211 ? 81.423 111.383 15.335 1.00 43.74 211 LEU B N 1
ATOM 4498 C CA . LEU B 1 211 ? 82.321 110.332 15.806 1.00 44.09 211 LEU B CA 1
ATOM 4499 C C . LEU B 1 211 ? 81.597 108.994 15.925 1.00 44.55 211 LEU B C 1
ATOM 4500 O O . LEU B 1 211 ? 82.214 107.936 15.796 1.00 44.77 211 LEU B O 1
ATOM 4505 N N . CYS B 1 212 ? 80.292 109.055 16.175 1.00 44.96 212 CYS B N 1
ATOM 4506 C CA . CYS B 1 212 ? 79.464 107.867 16.328 1.00 45.39 212 CYS B CA 1
ATOM 4507 C C . CYS B 1 212 ? 79.201 107.215 14.975 1.00 45.91 212 CYS B C 1
ATOM 4508 O O . CYS B 1 212 ? 79.461 106.023 14.792 1.00 45.53 212 CYS B O 1
ATOM 4511 N N . ASP B 1 213 ? 78.694 108.002 14.028 1.00 46.73 213 ASP B N 1
ATOM 4512 C CA . ASP B 1 213 ? 78.366 107.479 12.706 1.00 47.86 213 ASP B CA 1
ATOM 4513 C C . ASP B 1 213 ? 79.601 107.101 11.873 1.00 48.03 213 ASP B C 1
ATOM 4514 O O . ASP B 1 213 ? 79.469 106.488 10.819 1.00 48.17 213 ASP B O 1
ATOM 4519 N N . LYS B 1 214 ? 80.788 107.461 12.366 1.00 48.61 214 LYS B N 1
ATOM 4520 C CA . LYS B 1 214 ? 82.058 107.099 11.726 1.00 49.27 214 LYS B CA 1
ATOM 4521 C C . LYS B 1 214 ? 82.858 106.059 12.532 1.00 49.46 214 LYS B C 1
ATOM 4522 O O . LYS B 1 214 ? 84.039 105.816 12.250 1.00 49.76 214 LYS B O 1
ATOM 4528 N N . TYR B 1 215 ? 82.208 105.450 13.522 1.00 49.45 215 TYR B N 1
ATOM 4529 C CA . TYR B 1 215 ? 82.805 104.388 14.342 1.00 49.36 215 TYR B CA 1
ATOM 4530 C C . TYR B 1 215 ? 81.820 103.227 14.572 1.00 48.86 215 TYR B C 1
ATOM 4531 O O . TYR B 1 215 ? 82.218 102.133 14.984 1.00 48.65 215 TYR B O 1
ATOM 4540 N N . TYR B 1 216 ? 80.540 103.480 14.296 1.00 48.26 216 TYR B N 1
ATOM 4541 C CA . TYR B 1 216 ? 79.497 102.450 14.337 1.00 47.84 216 TYR B CA 1
ATOM 4542 C C . TYR B 1 216 ? 78.740 102.333 13.014 1.00 47.35 216 TYR B C 1
ATOM 4543 O O . TYR B 1 216 ? 78.206 101.269 12.688 1.00 47.26 216 TYR B O 1
ATOM 4552 N N . MET B 1 217 ? 78.703 103.436 12.266 1.00 46.78 217 MET B N 1
ATOM 4553 C CA . MET B 1 217 ? 77.920 103.570 11.025 1.00 46.35 217 MET B CA 1
ATOM 4554 C C . MET B 1 217 ? 76.427 103.769 11.297 1.00 45.66 217 MET B C 1
ATOM 4555 O O . MET B 1 217 ? 75.604 103.675 10.384 1.00 45.57 217 MET B O 1
ATOM 4560 N N . ALA B 1 218 ? 76.092 104.047 12.557 1.00 44.88 218 ALA B N 1
ATOM 4561 C CA . ALA B 1 218 ? 74.719 104.315 12.977 1.00 44.03 218 ALA B CA 1
ATOM 4562 C C . ALA B 1 218 ? 74.724 105.327 14.120 1.00 43.60 218 ALA B C 1
ATOM 4563 O O . ALA B 1 218 ? 75.636 105.328 14.950 1.00 43.48 218 ALA B O 1
ATOM 4565 N N . SER B 1 219 ? 73.712 106.191 14.157 1.00 42.94 219 SER B N 1
ATOM 4566 C CA . SER B 1 219 ? 73.605 107.195 15.216 1.00 42.67 219 SER B CA 1
ATOM 4567 C C . SER B 1 219 ? 72.155 107.612 15.510 1.00 42.45 219 SER B C 1
ATOM 4568 O O . SER B 1 219 ? 71.351 107.761 14.587 1.00 42.30 219 SER B O 1
ATOM 4571 N N . PRO B 1 220 ? 71.823 107.791 16.803 1.00 42.34 220 PRO B N 1
ATOM 4572 C CA . PRO B 1 220 ? 70.517 108.298 17.210 1.00 42.36 220 PRO B CA 1
ATOM 4573 C C . PRO B 1 220 ? 70.324 109.793 16.923 1.00 42.22 220 PRO B C 1
ATOM 4574 O O . PRO B 1 220 ? 71.285 110.562 16.925 1.00 42.22 220 PRO B O 1
ATOM 4578 N N . ASP B 1 221 ? 69.075 110.186 16.696 1.00 42.38 221 ASP B N 1
ATOM 4579 C CA . ASP B 1 221 ? 68.707 111.587 16.532 1.00 42.53 221 ASP B CA 1
ATOM 4580 C C . ASP B 1 221 ? 68.716 112.360 17.857 1.00 42.69 221 ASP B C 1
ATOM 4581 O O . ASP B 1 221 ? 68.877 111.783 18.941 1.00 42.68 221 ASP B O 1
ATOM 4586 N N . LEU B 1 222 ? 68.536 113.672 17.748 1.00 42.69 222 LEU B N 1
ATOM 4587 C CA . LEU B 1 222 ? 68.433 114.548 18.896 1.00 42.62 222 LEU B CA 1
ATOM 4588 C C . LEU B 1 222 ? 67.058 115.192 18.944 1.00 42.76 222 LEU B C 1
ATOM 4589 O O . LEU B 1 222 ? 66.526 115.617 17.916 1.00 42.69 222 LEU B O 1
ATOM 4594 N N . GLU B 1 223 ? 66.494 115.240 20.150 1.00 42.78 223 GLU B N 1
ATOM 4595 C CA . GLU B 1 223 ? 65.273 115.981 20.438 1.00 43.05 223 GLU B CA 1
ATOM 4596 C C . GLU B 1 223 ? 65.592 116.933 21.584 1.00 42.93 223 GLU B C 1
ATOM 4597 O O . GLU B 1 223 ? 66.066 116.503 22.634 1.00 42.72 223 GLU B O 1
ATOM 4603 N N . ILE B 1 224 ? 65.361 118.225 21.365 1.00 42.94 224 ILE B N 1
ATOM 4604 C CA . ILE B 1 224 ? 65.594 119.243 22.385 1.00 42.96 224 ILE B CA 1
ATOM 4605 C C . ILE B 1 224 ? 64.289 119.927 22.742 1.00 42.85 224 ILE B C 1
ATOM 4606 O O . ILE B 1 224 ? 63.481 120.248 21.873 1.00 42.64 224 ILE B O 1
ATOM 4611 N N . GLN B 1 225 ? 64.104 120.154 24.034 1.00 42.95 225 GLN B N 1
ATOM 4612 C CA . GLN B 1 225 ? 63.003 120.959 24.513 1.00 43.32 225 GLN B CA 1
ATOM 4613 C C . GLN B 1 225 ? 63.530 121.927 25.553 1.00 42.82 225 GLN B C 1
ATOM 4614 O O . GLN B 1 225 ? 64.537 121.664 26.214 1.00 42.54 225 GLN B O 1
ATOM 4620 N N . GLU B 1 226 ? 62.857 123.061 25.665 1.00 42.71 226 GLU B N 1
ATOM 4621 C CA . GLU B 1 226 ? 63.224 124.089 26.620 1.00 42.70 226 GLU B CA 1
ATOM 4622 C C . GLU B 1 226 ? 62.020 124.468 27.458 1.00 42.44 226 GLU B C 1
ATOM 4623 O O . GLU B 1 226 ? 60.912 124.576 26.943 1.00 42.03 226 GLU B O 1
ATOM 4629 N N . VAL B 1 227 ? 62.249 124.642 28.756 1.00 42.40 227 VAL B N 1
ATOM 4630 C CA . VAL B 1 227 ? 61.244 125.180 29.664 1.00 42.37 227 VAL B CA 1
ATOM 4631 C C . VAL B 1 227 ? 61.866 126.352 30.416 1.00 42.14 227 VAL B C 1
ATOM 4632 O O . VAL B 1 227 ? 62.637 126.174 31.360 1.00 42.08 227 VAL B O 1
ATOM 4636 N N . ASN B 1 228 ? 61.546 127.554 29.967 1.00 42.04 228 ASN B N 1
ATOM 4637 C CA . ASN B 1 228 ? 61.997 128.758 30.634 1.00 42.05 228 ASN B CA 1
ATOM 4638 C C . ASN B 1 228 ? 60.892 129.238 31.576 1.00 42.31 228 ASN B C 1
ATOM 4639 O O . ASN B 1 228 ? 59.885 129.803 31.134 1.00 42.51 228 ASN B O 1
ATOM 4644 N N . ALA B 1 229 ? 61.073 128.984 32.871 1.00 42.51 229 ALA B N 1
ATOM 4645 C CA . ALA B 1 229 ? 60.066 129.329 33.876 1.00 43.30 229 ALA B CA 1
ATOM 4646 C C . ALA B 1 229 ? 60.160 130.793 34.293 1.00 43.75 229 ALA B C 1
ATOM 4647 O O . ALA B 1 229 ? 59.213 131.351 34.849 1.00 44.08 229 ALA B O 1
ATOM 4649 N N . THR B 1 230 ? 61.303 131.410 34.010 1.00 44.39 230 THR B N 1
ATOM 4650 C CA . THR B 1 230 ? 61.527 132.826 34.306 1.00 45.25 230 THR B CA 1
ATOM 4651 C C . THR B 1 230 ? 60.844 133.745 33.277 1.00 45.43 230 THR B C 1
ATOM 4652 O O . THR B 1 230 ? 60.427 134.857 33.608 1.00 45.32 230 THR B O 1
ATOM 4656 N N . ASN B 1 231 ? 60.751 133.271 32.034 1.00 45.97 231 ASN B N 1
ATOM 4657 C CA . ASN B 1 231 ? 60.118 134.000 30.935 1.00 46.60 231 ASN B CA 1
ATOM 4658 C C . ASN B 1 231 ? 59.715 133.016 29.840 1.00 46.79 231 ASN B C 1
ATOM 4659 O O . ASN B 1 231 ? 60.535 132.639 28.995 1.00 46.97 231 ASN B O 1
ATOM 4664 N N . ALA B 1 232 ? 58.446 132.618 29.864 1.00 47.03 232 ALA B N 1
ATOM 4665 C CA . ALA B 1 232 ? 57.942 131.443 29.135 1.00 47.51 232 ALA B CA 1
ATOM 4666 C C . ALA B 1 232 ? 58.357 131.290 27.668 1.00 47.92 232 ALA B C 1
ATOM 4667 O O . ALA B 1 232 ? 58.512 130.167 27.184 1.00 47.95 232 ALA B O 1
ATOM 4669 N N . THR B 1 233 ? 58.541 132.405 26.965 1.00 48.45 233 THR B N 1
ATOM 4670 C CA . THR B 1 233 ? 58.839 132.343 25.530 1.00 48.97 233 THR B CA 1
ATOM 4671 C C . THR B 1 233 ? 60.306 132.582 25.129 1.00 48.99 233 THR B C 1
ATOM 4672 O O . THR B 1 233 ? 60.666 132.404 23.958 1.00 49.33 233 THR B O 1
ATOM 4676 N N . GLN B 1 234 ? 61.139 132.987 26.086 1.00 48.49 234 GLN B N 1
ATOM 4677 C CA . GLN B 1 234 ? 62.507 133.393 25.776 1.00 48.10 234 GLN B CA 1
ATOM 4678 C C . GLN B 1 234 ? 63.443 132.196 25.677 1.00 47.69 234 GLN B C 1
ATOM 4679 O O . GLN B 1 234 ? 63.439 131.330 26.563 1.00 47.55 234 GLN B O 1
ATOM 4685 N N . PRO B 1 235 ? 64.240 132.137 24.590 1.00 47.17 235 PRO B N 1
ATOM 4686 C CA . PRO B 1 235 ? 65.313 131.155 24.476 1.00 46.82 235 PRO B CA 1
ATOM 4687 C C . PRO B 1 235 ? 66.242 131.243 25.683 1.00 46.40 235 PRO B C 1
ATOM 4688 O O . PRO B 1 235 ? 66.565 132.342 26.146 1.00 46.51 235 PRO B O 1
ATOM 4692 N N . ILE B 1 236 ? 66.646 130.090 26.200 1.00 45.58 236 ILE B N 1
ATOM 4693 C CA . ILE B 1 236 ? 67.436 130.056 27.416 1.00 44.89 236 ILE B CA 1
ATOM 4694 C C . ILE B 1 236 ? 68.896 130.430 27.146 1.00 44.86 236 ILE B C 1
ATOM 4695 O O . ILE B 1 236 ? 69.609 129.734 26.417 1.00 44.75 236 ILE B O 1
ATOM 4700 N N . HIS B 1 237 ? 69.304 131.558 27.726 1.00 44.47 237 HIS B N 1
ATOM 4701 C CA . HIS B 1 237 ? 70.687 132.021 27.702 1.00 44.17 237 HIS B CA 1
ATOM 4702 C C . HIS B 1 237 ? 71.224 132.148 29.124 1.00 43.60 237 HIS B C 1
ATOM 4703 O O . HIS B 1 237 ? 70.461 132.294 30.080 1.00 43.52 237 HIS B O 1
ATOM 4710 N N . MET B 1 238 ? 72.545 132.112 29.253 1.00 42.82 238 MET B N 1
ATOM 4711 C CA . MET B 1 238 ? 73.197 132.311 30.535 1.00 42.23 238 MET B CA 1
ATOM 4712 C C . MET B 1 238 ? 74.570 132.959 30.345 1.00 41.69 238 MET B C 1
ATOM 4713 O O . MET B 1 238 ? 75.077 133.051 29.222 1.00 41.49 238 MET B O 1
ATOM 4718 N N . VAL B 1 239 ? 75.169 133.395 31.448 1.00 41.05 239 VAL B N 1
ATOM 4719 C CA . VAL B 1 239 ? 76.577 133.784 31.457 1.00 40.50 239 VAL B CA 1
ATOM 4720 C C . VAL B 1 239 ? 77.378 132.531 31.788 1.00 40.25 239 VAL B C 1
ATOM 4721 O O . VAL B 1 239 ? 77.228 131.972 32.877 1.00 40.35 239 VAL B O 1
ATOM 4725 N N . TYR B 1 240 ? 78.215 132.081 30.855 1.00 39.58 240 TYR B N 1
ATOM 4726 C CA . TYR B 1 240 ? 79.030 130.887 31.096 1.00 39.26 240 TYR B CA 1
ATOM 4727 C C . TYR B 1 240 ? 80.238 130.800 30.167 1.00 39.10 240 TYR B C 1
ATOM 4728 O O . TYR B 1 240 ? 80.329 131.546 29.189 1.00 39.36 240 TYR B O 1
ATOM 4737 N N . VAL B 1 241 ? 81.171 129.906 30.504 1.00 38.83 241 VAL B N 1
ATOM 4738 C CA . VAL B 1 241 ? 82.285 129.545 29.631 1.00 38.55 241 VAL B CA 1
ATOM 4739 C C . VAL B 1 241 ? 81.820 128.422 28.709 1.00 38.49 241 VAL B C 1
ATOM 4740 O O . VAL B 1 241 ? 81.645 127.284 29.154 1.00 38.77 241 VAL B O 1
ATOM 4744 N N . PRO B 1 242 ? 81.594 128.745 27.421 1.00 38.42 242 PRO B N 1
ATOM 4745 C CA . PRO B 1 242 ? 81.018 127.793 26.471 1.00 38.21 242 PRO B CA 1
ATOM 4746 C C . PRO B 1 242 ? 81.800 126.493 26.369 1.00 37.96 242 PRO B C 1
ATOM 4747 O O . PRO B 1 242 ? 81.186 125.432 26.279 1.00 37.97 242 PRO B O 1
ATOM 4751 N N . SER B 1 243 ? 83.135 126.576 26.401 1.00 37.73 243 SER B N 1
ATOM 4752 C CA . SER B 1 243 ? 83.991 125.394 26.254 1.00 37.83 243 SER B CA 1
ATOM 4753 C C . SER B 1 243 ? 83.820 124.380 27.393 1.00 37.68 243 SER B C 1
ATOM 4754 O O . SER B 1 243 ? 83.943 123.173 27.174 1.00 37.50 243 SER B O 1
ATOM 4757 N N . HIS B 1 244 ? 83.535 124.878 28.599 1.00 37.47 244 HIS B N 1
ATOM 4758 C CA . HIS B 1 244 ? 83.283 124.026 29.755 1.00 37.47 244 HIS B CA 1
ATOM 4759 C C . HIS B 1 244 ? 81.982 123.262 29.557 1.00 37.90 244 HIS B C 1
ATOM 4760 O O . HIS B 1 244 ? 81.937 122.043 29.748 1.00 37.37 244 HIS B O 1
ATOM 4767 N N . LEU B 1 245 ? 80.938 123.998 29.166 1.00 38.37 245 LEU B N 1
ATOM 4768 C CA . LEU B 1 245 ? 79.626 123.432 28.872 1.00 38.82 245 LEU B CA 1
ATOM 4769 C C . LEU B 1 245 ? 79.710 122.405 27.746 1.00 39.04 245 LEU B C 1
ATOM 4770 O O . LEU B 1 245 ? 79.156 121.306 27.860 1.00 38.83 245 LEU B O 1
ATOM 4775 N N . TYR B 1 246 ? 80.401 122.782 26.669 1.00 39.26 246 TYR B N 1
ATOM 4776 C CA . TYR B 1 246 ? 80.632 121.897 25.539 1.00 39.93 246 TYR B CA 1
ATOM 4777 C C . TYR B 1 246 ? 81.342 120.616 25.975 1.00 40.00 246 TYR B C 1
ATOM 4778 O O . TYR B 1 246 ? 80.934 119.524 25.585 1.00 40.04 246 TYR B O 1
ATOM 4787 N N . HIS B 1 247 ? 82.399 120.759 26.778 1.00 39.90 247 HIS B N 1
ATOM 4788 C CA . HIS B 1 247 ? 83.172 119.611 27.267 1.00 40.09 247 HIS B CA 1
ATOM 4789 C C . HIS B 1 247 ? 82.251 118.590 27.935 1.00 40.02 247 HIS B C 1
ATOM 4790 O O . HIS B 1 247 ? 82.274 117.417 27.585 1.00 40.37 247 HIS B O 1
ATOM 4797 N N . MET B 1 248 ? 81.428 119.057 28.870 1.00 40.01 248 MET B N 1
ATOM 4798 C CA . MET B 1 248 ? 80.473 118.218 29.600 1.00 39.74 248 MET B CA 1
ATOM 4799 C C . MET B 1 248 ? 79.472 117.526 28.677 1.00 39.31 248 MET B C 1
ATOM 4800 O O . MET B 1 248 ? 79.294 116.321 28.744 1.00 38.88 248 MET B O 1
ATOM 4805 N N . LEU B 1 249 ? 78.817 118.311 27.827 1.00 39.26 249 LEU B N 1
ATOM 4806 C CA . LEU B 1 249 ? 77.820 117.804 26.898 1.00 39.17 249 LEU B CA 1
ATOM 4807 C C . LEU B 1 249 ? 78.410 116.810 25.896 1.00 39.14 249 LEU B C 1
ATOM 4808 O O . LEU B 1 249 ? 77.796 115.792 25.589 1.00 39.08 249 LEU B O 1
ATOM 4813 N N . PHE B 1 250 ? 79.605 117.112 25.407 1.00 39.35 250 PHE B N 1
ATOM 4814 C CA . PHE B 1 250 ? 80.293 116.270 24.436 1.00 39.59 250 PHE B CA 1
ATOM 4815 C C . PHE B 1 250 ? 80.573 114.880 25.015 1.00 39.62 250 PHE B C 1
ATOM 4816 O O . PHE B 1 250 ? 80.249 113.863 24.388 1.00 39.34 250 PHE B O 1
ATOM 4824 N N . GLU B 1 251 ? 81.141 114.843 26.217 1.00 39.66 251 GLU B N 1
ATOM 4825 C CA . GLU B 1 251 ? 81.393 113.574 26.905 1.00 40.24 251 GLU B CA 1
ATOM 4826 C C . GLU B 1 251 ? 80.106 112.775 27.120 1.00 39.81 251 GLU B C 1
ATOM 4827 O O . GLU B 1 251 ? 80.080 111.565 26.902 1.00 39.84 251 GLU B O 1
ATOM 4833 N N . LEU B 1 252 ? 79.044 113.451 27.551 1.00 39.39 252 LEU B N 1
ATOM 4834 C CA . LEU B 1 252 ? 77.787 112.771 27.856 1.00 38.90 252 LEU B CA 1
ATOM 4835 C C . LEU B 1 252 ? 77.087 112.272 26.598 1.00 38.46 252 LEU B C 1
ATOM 4836 O O . LEU B 1 252 ? 76.522 111.178 26.599 1.00 38.74 252 LEU B O 1
ATOM 4841 N N . PHE B 1 253 ? 77.121 113.073 25.534 1.00 37.81 253 PHE B N 1
ATOM 4842 C CA . PHE B 1 253 ? 76.574 112.660 24.237 1.00 37.55 253 PHE B CA 1
ATOM 4843 C C . PHE B 1 253 ? 77.223 111.383 23.706 1.00 37.83 253 PHE B C 1
ATOM 4844 O O . PHE B 1 253 ? 76.517 110.463 23.299 1.00 37.65 253 PHE B O 1
ATOM 4852 N N . LYS B 1 254 ? 78.556 111.338 23.724 1.00 37.80 254 LYS B N 1
ATOM 4853 C CA . LYS B 1 254 ? 79.291 110.145 23.322 1.00 38.44 254 LYS B CA 1
ATOM 4854 C C . LYS B 1 254 ? 78.870 108.887 24.091 1.00 38.55 254 LYS B C 1
ATOM 4855 O O . LYS B 1 254 ? 78.728 107.823 23.495 1.00 38.58 254 LYS B O 1
ATOM 4861 N N . ASN B 1 255 ? 78.685 109.012 25.405 1.00 38.65 255 ASN B N 1
ATOM 4862 C CA . ASN B 1 255 ? 78.252 107.886 26.238 1.00 38.70 255 ASN B CA 1
ATOM 4863 C C . ASN B 1 255 ? 76.853 107.404 25.873 1.00 38.63 255 ASN B C 1
ATOM 4864 O O . ASN B 1 255 ? 76.638 106.210 25.664 1.00 38.72 255 ASN B O 1
ATOM 4869 N N . ALA B 1 256 ? 75.923 108.351 25.779 1.00 38.38 256 ALA B N 1
ATOM 4870 C CA . ALA B 1 256 ? 74.547 108.079 25.400 1.00 38.71 256 ALA B CA 1
ATOM 4871 C C . ALA B 1 256 ? 74.441 107.450 24.016 1.00 39.13 256 ALA B C 1
ATOM 4872 O O . ALA B 1 256 ? 73.642 106.540 23.818 1.00 39.02 256 ALA B O 1
ATOM 4874 N N . MET B 1 257 ? 75.264 107.924 23.077 1.00 39.35 257 MET B N 1
ATOM 4875 C CA . MET B 1 257 ? 75.316 107.373 21.723 1.00 39.82 257 MET B CA 1
ATOM 4876 C C . MET B 1 257 ? 75.874 105.962 21.681 1.00 39.99 257 MET B C 1
ATOM 4877 O O . MET B 1 257 ? 75.265 105.080 21.072 1.00 39.97 257 MET B O 1
ATOM 4882 N N . ARG B 1 258 ? 77.034 105.759 22.310 1.00 40.30 258 ARG B N 1
ATOM 4883 C CA . ARG B 1 258 ? 77.618 104.423 22.452 1.00 40.81 258 ARG B CA 1
ATOM 4884 C C . ARG B 1 258 ? 76.628 103.441 23.076 1.00 40.48 258 ARG B C 1
ATOM 4885 O O . ARG B 1 258 ? 76.391 102.380 22.517 1.00 40.95 258 ARG B O 1
ATOM 4893 N N . ALA B 1 259 ? 76.050 103.805 24.221 1.00 40.16 259 ALA B N 1
ATOM 4894 C CA . ALA B 1 259 ? 75.068 102.955 24.904 1.00 39.91 259 ALA B CA 1
ATOM 4895 C C . ALA B 1 259 ? 73.852 102.625 24.035 1.00 39.85 259 ALA B C 1
ATOM 4896 O O . ALA B 1 259 ? 73.417 101.471 23.996 1.00 40.01 259 ALA B O 1
ATOM 4898 N N . THR B 1 260 ? 73.307 103.637 23.357 1.00 39.64 260 THR B N 1
ATOM 4899 C CA . THR B 1 260 ? 72.182 103.456 22.436 1.00 39.85 260 THR B CA 1
ATOM 4900 C C . THR B 1 260 ? 72.513 102.490 21.290 1.00 40.14 260 THR B C 1
ATOM 4901 O O . THR B 1 260 ? 71.746 101.567 21.012 1.00 40.21 260 THR B O 1
ATOM 4905 N N . VAL B 1 261 ? 73.648 102.703 20.629 1.00 40.31 261 VAL B N 1
ATOM 4906 C CA . VAL B 1 261 ? 74.021 101.853 19.497 1.00 40.68 261 VAL B CA 1
ATOM 4907 C C . VAL B 1 261 ? 74.322 100.421 19.950 1.00 40.98 261 VAL B C 1
ATOM 4908 O O . VAL B 1 261 ? 73.902 99.456 19.298 1.00 41.10 261 VAL B O 1
ATOM 4912 N N . GLU B 1 262 ? 75.027 100.285 21.069 1.00 41.10 262 GLU B N 1
ATOM 4913 C CA . GLU B 1 262 ? 75.449 98.962 21.540 1.00 41.67 262 GLU B CA 1
ATOM 4914 C C . GLU B 1 262 ? 74.314 98.091 22.073 1.00 41.43 262 GLU B C 1
ATOM 4915 O O . GLU B 1 262 ? 74.439 96.870 22.098 1.00 41.47 262 GLU B O 1
ATOM 4921 N N . SER B 1 263 ? 73.204 98.718 22.459 1.00 41.58 263 SER B N 1
ATOM 4922 C CA . SER B 1 263 ? 72.073 98.003 23.063 1.00 41.88 263 SER B CA 1
ATOM 4923 C C . SER B 1 263 ? 70.905 97.794 22.097 1.00 42.10 263 SER B C 1
ATOM 4924 O O . SER B 1 263 ? 69.852 97.271 22.479 1.00 42.15 263 SER B O 1
ATOM 4927 N N . HIS B 1 264 ? 71.086 98.214 20.851 1.00 42.32 264 HIS B N 1
ATOM 4928 C CA . HIS B 1 264 ? 70.030 98.101 19.853 1.00 42.46 264 HIS B CA 1
ATOM 4929 C C . HIS B 1 264 ? 70.534 97.357 18.624 1.00 42.60 264 HIS B C 1
ATOM 4930 O O . HIS B 1 264 ? 71.730 97.374 18.333 1.00 42.59 264 HIS B O 1
ATOM 4937 N N . GLU B 1 265 ? 69.622 96.685 17.925 1.00 42.91 265 GLU B N 1
ATOM 4938 C CA . GLU B 1 265 ? 69.988 95.857 16.775 1.00 43.34 265 GLU B CA 1
ATOM 4939 C C . GLU B 1 265 ? 69.625 96.486 15.430 1.00 42.97 265 GLU B C 1
ATOM 4940 O O . GLU B 1 265 ? 70.157 96.087 14.396 1.00 43.04 265 GLU B O 1
ATOM 4946 N N . SER B 1 266 ? 68.729 97.468 15.445 1.00 42.71 266 SER B N 1
ATOM 4947 C CA . SER B 1 266 ? 68.272 98.077 14.204 1.00 42.32 266 SER B CA 1
ATOM 4948 C C . SER B 1 266 ? 68.811 99.479 13.955 1.00 42.21 266 SER B C 1
ATOM 4949 O O . SER B 1 266 ? 68.896 100.321 14.856 1.00 41.73 266 SER B O 1
ATOM 4952 N N . SER B 1 267 ? 69.148 99.696 12.692 1.00 41.83 267 SER B N 1
ATOM 4953 C CA . SER B 1 267 ? 69.648 100.955 12.172 1.00 41.84 267 SER B CA 1
ATOM 4954 C C . SER B 1 267 ? 68.548 102.016 12.080 1.00 41.45 267 SER B C 1
ATOM 4955 O O . SER B 1 267 ? 68.834 103.215 12.051 1.00 40.96 267 SER B O 1
ATOM 4958 N N . LEU B 1 268 ? 67.298 101.556 12.045 1.00 41.42 268 LEU B N 1
ATOM 4959 C CA . LEU B 1 268 ? 66.161 102.366 11.595 1.00 41.67 268 LEU B CA 1
ATOM 4960 C C . LEU B 1 268 ? 65.248 102.850 12.718 1.00 42.04 268 LEU B C 1
ATOM 4961 O O . LEU B 1 268 ? 64.439 103.768 12.515 1.00 41.84 268 LEU B O 1
ATOM 4966 N N . THR B 1 269 ? 65.379 102.221 13.886 1.00 42.13 269 THR B N 1
ATOM 4967 C CA . THR B 1 269 ? 64.506 102.478 15.024 1.00 42.72 269 THR B CA 1
ATOM 4968 C C . THR B 1 269 ? 65.296 102.911 16.260 1.00 42.83 269 THR B C 1
ATOM 4969 O O . THR B 1 269 ? 64.863 102.665 17.387 1.00 43.30 269 THR B O 1
ATOM 4973 N N . LEU B 1 270 ? 66.453 103.542 16.061 1.00 42.76 270 LEU B N 1
ATOM 4974 C CA . LEU B 1 270 ? 67.251 103.997 17.196 1.00 42.64 270 LEU B CA 1
ATOM 4975 C C . LEU B 1 270 ? 66.490 105.068 17.952 1.00 42.71 270 LEU B C 1
ATOM 4976 O O . LEU B 1 270 ? 66.010 106.025 17.341 1.00 42.81 270 LEU B O 1
ATOM 4981 N N . PRO B 1 271 ? 66.354 104.899 19.281 1.00 42.78 271 PRO B N 1
ATOM 4982 C CA . PRO B 1 271 ? 65.683 105.918 20.075 1.00 42.81 271 PRO B CA 1
ATOM 4983 C C . PRO B 1 271 ? 66.542 107.177 20.095 1.00 42.76 271 PRO B C 1
ATOM 4984 O O . PRO B 1 271 ? 67.769 107.080 20.178 1.00 42.71 271 PRO B O 1
ATOM 4988 N N . PRO B 1 272 ? 65.905 108.353 20.007 1.00 42.66 272 PRO B N 1
ATOM 4989 C CA . PRO B 1 272 ? 66.664 109.595 20.021 1.00 42.67 272 PRO B CA 1
ATOM 4990 C C . PRO B 1 272 ? 67.236 109.878 21.402 1.00 42.56 272 PRO B C 1
ATOM 4991 O O . PRO B 1 272 ? 66.746 109.349 22.401 1.00 42.80 272 PRO B O 1
ATOM 4995 N N . ILE B 1 273 ? 68.286 110.691 21.448 1.00 42.45 273 ILE B N 1
ATOM 4996 C CA . ILE B 1 273 ? 68.729 111.266 22.703 1.00 42.08 273 ILE B CA 1
ATOM 4997 C C . ILE B 1 273 ? 67.880 112.514 22.915 1.00 42.37 273 ILE B C 1
ATOM 4998 O O . ILE B 1 273 ? 67.785 113.372 22.027 1.00 42.28 273 ILE B O 1
ATOM 5003 N N . LYS B 1 274 ? 67.236 112.580 24.079 1.00 42.27 274 LYS B N 1
ATOM 5004 C CA . LYS B 1 274 ? 66.350 113.676 24.418 1.00 42.46 274 LYS B CA 1
ATOM 5005 C C . LYS B 1 274 ? 67.047 114.644 25.356 1.00 42.35 274 LYS B C 1
ATOM 5006 O O . LYS B 1 274 ? 67.667 114.236 26.342 1.00 42.89 274 LYS B O 1
ATOM 5012 N N . ILE B 1 275 ? 66.950 115.927 25.032 1.00 41.99 275 ILE B N 1
ATOM 5013 C CA . ILE B 1 275 ? 67.511 116.983 25.852 1.00 41.50 275 ILE B CA 1
ATOM 5014 C C . ILE B 1 275 ? 66.391 117.870 26.380 1.00 41.15 275 ILE B C 1
ATOM 5015 O O . ILE B 1 275 ? 65.510 118.296 25.629 1.00 40.79 275 ILE B O 1
ATOM 5020 N N . MET B 1 276 ? 66.426 118.118 27.683 1.00 40.75 276 MET B N 1
ATOM 5021 C CA . MET B 1 276 ? 65.564 119.102 28.306 1.00 41.00 276 MET B CA 1
ATOM 5022 C C . MET B 1 276 ? 66.435 120.162 28.951 1.00 40.46 276 MET B C 1
ATOM 5023 O O . MET B 1 276 ? 67.286 119.860 29.795 1.00 40.49 276 MET B O 1
ATOM 5028 N N . VAL B 1 277 ? 66.236 121.404 28.524 1.00 39.93 277 VAL B N 1
ATOM 5029 C CA . VAL B 1 277 ? 66.877 122.539 29.160 1.00 39.07 277 VAL B CA 1
ATOM 5030 C C . VAL B 1 277 ? 65.803 123.279 29.948 1.00 38.84 277 VAL B C 1
ATOM 5031 O O . VAL B 1 277 ? 64.784 123.692 29.390 1.00 38.73 277 VAL B O 1
ATOM 5035 N N . ALA B 1 278 ? 66.029 123.415 31.252 1.00 38.30 278 ALA B N 1
ATOM 5036 C CA . ALA B 1 278 ? 65.131 124.158 32.120 1.00 37.94 278 ALA B CA 1
ATOM 5037 C C . ALA B 1 278 ? 65.873 125.299 32.816 1.00 37.91 278 ALA B C 1
ATOM 5038 O O . ALA B 1 278 ? 66.988 125.125 33.304 1.00 38.07 278 ALA B O 1
ATOM 5040 N N . LEU B 1 279 ? 65.252 126.470 32.840 1.00 37.95 279 LEU B N 1
ATOM 5041 C CA . LEU B 1 279 ? 65.767 127.609 33.585 1.00 38.04 279 LEU B CA 1
ATOM 5042 C C . LEU B 1 279 ? 64.761 128.002 34.667 1.00 38.38 279 LEU B C 1
ATOM 5043 O O . LEU B 1 279 ? 63.569 128.209 34.386 1.00 38.27 279 LEU B O 1
ATOM 5048 N N . GLY B 1 280 ? 65.247 128.077 35.903 1.00 38.61 280 GLY B N 1
ATOM 5049 C CA . GLY B 1 280 ? 64.455 128.559 37.026 1.00 39.41 280 GLY B CA 1
ATOM 5050 C C . GLY B 1 280 ? 65.096 129.794 37.623 1.00 40.10 280 GLY B C 1
ATOM 5051 O O . GLY B 1 280 ? 65.961 130.418 37.001 1.00 40.17 280 GLY B O 1
ATOM 5052 N N . GLU B 1 281 ? 64.684 130.152 38.835 1.00 40.95 281 GLU B N 1
ATOM 5053 C CA . GLU B 1 281 ? 65.229 131.340 39.504 1.00 41.90 281 GLU B CA 1
ATOM 5054 C C . GLU B 1 281 ? 66.701 131.157 39.884 1.00 41.75 281 GLU B C 1
ATOM 5055 O O . GLU B 1 281 ? 67.477 132.114 39.886 1.00 41.67 281 GLU B O 1
ATOM 5061 N N . GLU B 1 282 ? 67.077 129.919 40.185 1.00 41.81 282 GLU B N 1
ATOM 5062 C CA . GLU B 1 282 ? 68.375 129.637 40.778 1.00 42.08 282 GLU B CA 1
ATOM 5063 C C . GLU B 1 282 ? 69.223 128.697 39.920 1.00 41.78 282 GLU B C 1
ATOM 5064 O O . GLU B 1 282 ? 70.441 128.871 39.826 1.00 41.65 282 GLU B O 1
ATOM 5070 N N . ASP B 1 283 ? 68.566 127.714 39.304 1.00 41.35 283 ASP B N 1
ATOM 5071 C CA . ASP B 1 283 ? 69.231 126.673 38.537 1.00 41.09 283 ASP B CA 1
ATOM 5072 C C . ASP B 1 283 ? 68.987 126.837 37.045 1.00 40.98 283 ASP B C 1
ATOM 5073 O O . ASP B 1 283 ? 67.891 127.212 36.607 1.00 40.95 283 ASP B O 1
ATOM 5078 N N . LEU B 1 284 ? 70.010 126.527 36.267 1.00 40.55 284 LEU B N 1
ATOM 5079 C CA . LEU B 1 284 ? 69.808 126.154 34.889 1.00 40.47 284 LEU B CA 1
ATOM 5080 C C . LEU B 1 284 ? 70.149 124.669 34.809 1.00 40.42 284 LEU B C 1
ATOM 5081 O O . LEU B 1 284 ? 71.268 124.268 35.123 1.00 40.54 284 LEU B O 1
ATOM 5086 N N . SER B 1 285 ? 69.174 123.855 34.417 1.00 40.27 285 SER B N 1
ATOM 5087 C CA . SER B 1 285 ? 69.337 122.402 34.396 1.00 40.27 285 SER B CA 1
ATOM 5088 C C . SER B 1 285 ? 69.259 121.851 32.981 1.00 40.06 285 SER B C 1
ATOM 5089 O O . SER B 1 285 ? 68.385 122.233 32.211 1.00 40.19 285 SER B O 1
ATOM 5092 N N . ILE B 1 286 ? 70.182 120.954 32.649 1.00 40.34 286 ILE B N 1
ATOM 5093 C CA . ILE B 1 286 ? 70.194 120.276 31.353 1.00 40.57 286 ILE B CA 1
ATOM 5094 C C . ILE B 1 286 ? 70.192 118.769 31.575 1.00 40.87 286 ILE B C 1
ATOM 5095 O O . ILE B 1 286 ? 71.175 118.197 32.071 1.00 41.00 286 ILE B O 1
ATOM 5100 N N . LYS B 1 287 ? 69.082 118.133 31.207 1.00 40.81 287 LYS B N 1
ATOM 5101 C CA . LYS B 1 287 ? 68.950 116.693 31.317 1.00 40.85 287 LYS B CA 1
ATOM 5102 C C . LYS B 1 287 ? 69.119 116.054 29.945 1.00 40.57 287 LYS B C 1
ATOM 5103 O O . LYS B 1 287 ? 68.454 116.443 28.985 1.00 40.35 287 LYS B O 1
ATOM 5109 N N . MET B 1 288 ? 70.009 115.069 29.873 1.00 40.11 288 MET B N 1
ATOM 5110 C CA . MET B 1 288 ? 70.160 114.231 28.699 1.00 40.02 288 MET B CA 1
ATOM 5111 C C . MET B 1 288 ? 69.634 112.827 29.025 1.00 40.54 288 MET B C 1
ATOM 5112 O O . MET B 1 288 ? 70.114 112.192 29.968 1.00 40.41 288 MET B O 1
ATOM 5117 N N . SER B 1 289 ? 68.649 112.362 28.248 1.00 40.84 289 SER B N 1
ATOM 5118 C CA . SER B 1 289 ? 68.031 111.048 28.442 1.00 41.24 289 SER B CA 1
ATOM 5119 C C . SER B 1 289 ? 68.284 110.147 27.249 1.00 41.51 289 SER B C 1
ATOM 5120 O O . SER B 1 289 ? 67.983 110.510 26.107 1.00 41.66 289 SER B O 1
ATOM 5123 N N . ASP B 1 290 ? 68.825 108.967 27.519 1.00 41.93 290 ASP B N 1
ATOM 5124 C CA . ASP B 1 290 ? 68.984 107.955 26.493 1.00 42.67 290 ASP B CA 1
ATOM 5125 C C . ASP B 1 290 ? 68.198 106.693 26.832 1.00 43.10 290 ASP B C 1
ATOM 5126 O O . ASP B 1 290 ? 67.866 106.438 28.003 1.00 43.23 290 ASP B O 1
ATOM 5131 N N . ARG B 1 291 ? 67.892 105.910 25.804 1.00 43.56 291 ARG B N 1
ATOM 5132 C CA . ARG B 1 291 ? 67.310 104.595 26.006 1.00 44.60 291 ARG B CA 1
ATOM 5133 C C . ARG B 1 291 ? 68.353 103.521 25.668 1.00 44.43 291 ARG B C 1
ATOM 5134 O O . ARG B 1 291 ? 68.074 102.569 24.935 1.00 44.37 291 ARG B O 1
ATOM 5142 N N . GLY B 1 292 ? 69.555 103.687 26.220 1.00 44.26 292 GLY B N 1
ATOM 5143 C CA . GLY B 1 292 ? 70.684 102.810 25.915 1.00 44.34 292 GLY B CA 1
ATOM 5144 C C . GLY B 1 292 ? 70.802 101.551 26.758 1.00 44.33 292 GLY B C 1
ATOM 5145 O O . GLY B 1 292 ? 71.863 100.927 26.790 1.00 44.70 292 GLY B O 1
ATOM 5146 N N . GLY B 1 293 ? 69.723 101.170 27.436 1.00 44.11 293 GLY B N 1
ATOM 5147 C CA . GLY B 1 293 ? 69.708 99.934 28.225 1.00 43.91 293 GLY B CA 1
ATOM 5148 C C . GLY B 1 293 ? 70.104 100.084 29.683 1.00 43.72 293 GLY B C 1
ATOM 5149 O O . GLY B 1 293 ? 69.960 99.146 30.461 1.00 44.07 293 GLY B O 1
ATOM 5150 N N . GLY B 1 294 ? 70.615 101.258 30.050 1.00 43.46 294 GLY B N 1
ATOM 5151 C CA . GLY B 1 294 ? 70.926 101.585 31.441 1.00 43.10 294 GLY B CA 1
ATOM 5152 C C . GLY B 1 294 ? 72.085 100.818 32.043 1.00 43.03 294 GLY B C 1
ATOM 5153 O O . GLY B 1 294 ? 72.700 99.982 31.382 1.00 43.48 294 GLY B O 1
ATOM 5154 N N . VAL B 1 295 ? 72.394 101.112 33.305 1.00 42.47 295 VAL B N 1
ATOM 5155 C CA . VAL B 1 295 ? 73.435 100.385 34.027 1.00 41.59 295 VAL B CA 1
ATOM 5156 C C . VAL B 1 295 ? 73.003 100.160 35.489 1.00 41.31 295 VAL B C 1
ATOM 5157 O O . VAL B 1 295 ? 72.280 100.995 36.053 1.00 41.23 295 VAL B O 1
ATOM 5161 N N . PRO B 1 296 ? 73.416 99.022 36.095 1.00 40.68 296 PRO B N 1
ATOM 5162 C CA . PRO B 1 296 ? 73.117 98.761 37.505 1.00 40.63 296 PRO B CA 1
ATOM 5163 C C . PRO B 1 296 ? 73.606 99.902 38.397 1.00 40.74 296 PRO B C 1
ATOM 5164 O O . PRO B 1 296 ? 74.646 100.498 38.110 1.00 40.22 296 PRO B O 1
ATOM 5168 N N . LEU B 1 297 ? 72.852 100.193 39.457 1.00 40.97 297 LEU B N 1
ATOM 5169 C CA . LEU B 1 297 ? 73.196 101.254 40.415 1.00 41.64 297 LEU B CA 1
ATOM 5170 C C . LEU B 1 297 ? 74.582 101.077 41.038 1.00 42.25 297 LEU B C 1
ATOM 5171 O O . LEU B 1 297 ? 75.299 102.050 41.219 1.00 42.49 297 LEU B O 1
ATOM 5176 N N . ARG B 1 298 ? 74.956 99.840 41.359 1.00 43.20 298 ARG B N 1
ATOM 5177 C CA . ARG B 1 298 ? 76.250 99.582 41.988 1.00 44.17 298 ARG B CA 1
ATOM 5178 C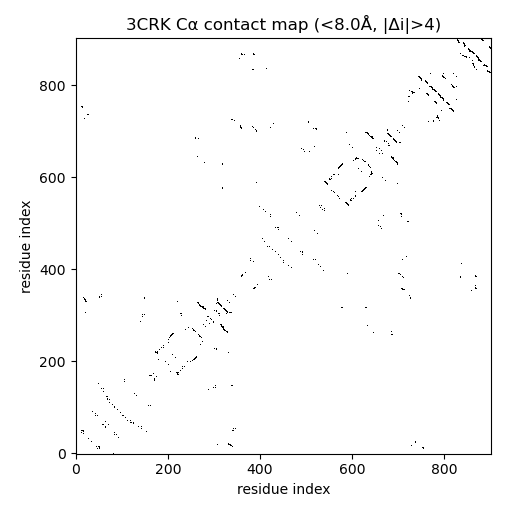 C . ARG B 1 298 ? 77.426 100.025 41.113 1.00 44.52 298 ARG B C 1
ATOM 5179 O O . ARG B 1 298 ? 78.528 100.243 41.614 1.00 44.65 298 ARG B O 1
ATOM 5187 N N . LYS B 1 299 ? 77.168 100.163 39.814 1.00 45.22 299 LYS B N 1
ATOM 5188 C CA . LYS B 1 299 ? 78.177 100.550 38.838 1.00 45.93 299 LYS B CA 1
ATOM 5189 C C . LYS B 1 299 ? 78.226 102.051 38.581 1.00 46.34 299 LYS B C 1
ATOM 5190 O O . LYS B 1 299 ? 79.221 102.551 38.057 1.00 46.37 299 LYS B O 1
ATOM 5196 N N . ILE B 1 300 ? 77.156 102.767 38.926 1.00 47.11 300 ILE B N 1
ATOM 5197 C CA . ILE B 1 300 ? 77.113 104.225 38.728 1.00 47.88 300 ILE B CA 1
ATOM 5198 C C . ILE B 1 300 ? 78.216 104.943 39.508 1.00 48.32 300 ILE B C 1
ATOM 5199 O O . ILE B 1 300 ? 78.862 105.844 38.979 1.00 48.47 300 ILE B O 1
ATOM 5204 N N . GLU B 1 301 ? 78.451 104.522 40.750 1.00 49.12 301 GLU B N 1
ATOM 5205 C CA . GLU B 1 301 ? 79.445 105.177 41.610 1.00 49.84 301 GLU B CA 1
ATOM 5206 C C . GLU B 1 301 ? 80.883 105.036 41.110 1.00 50.03 301 GLU B C 1
ATOM 5207 O O . GLU B 1 301 ? 81.684 105.966 41.256 1.00 50.54 301 GLU B O 1
ATOM 5213 N N . ARG B 1 302 ? 81.205 103.894 40.509 1.00 49.88 302 ARG B N 1
ATOM 5214 C CA . ARG B 1 302 ? 82.543 103.674 39.961 1.00 49.86 302 ARG B CA 1
ATOM 5215 C C . ARG B 1 302 ? 82.817 104.448 38.663 1.00 49.55 302 ARG B C 1
ATOM 5216 O O . ARG B 1 302 ? 83.960 104.534 38.225 1.00 49.37 302 ARG B O 1
ATOM 5224 N N . LEU B 1 303 ? 81.775 105.020 38.060 1.00 49.70 303 LEU B N 1
ATOM 5225 C CA . LEU B 1 303 ? 81.936 105.829 36.842 1.00 49.58 303 LEU B CA 1
ATOM 5226 C C . LEU B 1 303 ? 82.668 107.141 37.113 1.00 49.59 303 LEU B C 1
ATOM 5227 O O . LEU B 1 303 ? 83.261 107.726 36.208 1.00 49.22 303 LEU B O 1
ATOM 5232 N N . PHE B 1 304 ? 82.632 107.590 38.364 1.00 50.06 304 PHE B N 1
ATOM 5233 C CA . PHE B 1 304 ? 83.357 108.789 38.781 1.00 50.76 304 PHE B CA 1
ATOM 5234 C C . PHE B 1 304 ? 84.641 108.462 39.541 1.00 51.37 304 PHE B C 1
ATOM 5235 O O . PHE B 1 304 ? 85.338 109.363 40.027 1.00 51.70 304 PHE B O 1
ATOM 5243 N N . SER B 1 305 ? 84.942 107.168 39.632 1.00 51.60 305 SER B N 1
ATOM 5244 C CA . SER B 1 305 ? 86.173 106.684 40.236 1.00 52.23 305 SER B CA 1
ATOM 5245 C C . SER B 1 305 ? 87.302 106.726 39.206 1.00 52.51 305 SER B C 1
ATOM 5246 O O . SER B 1 305 ? 87.179 106.172 38.113 1.00 52.86 305 SER B O 1
ATOM 5249 N N . TYR B 1 306 ? 88.391 107.397 39.559 1.00 52.73 306 TYR B N 1
ATOM 5250 C CA . TYR B 1 306 ? 89.573 107.455 38.713 1.00 53.17 306 TYR B CA 1
ATOM 5251 C C . TYR B 1 306 ? 90.287 106.113 38.624 1.00 53.65 306 TYR B C 1
ATOM 5252 O O . TYR B 1 306 ? 90.812 105.762 37.569 1.00 53.59 306 TYR B O 1
ATOM 5261 N N . MET B 1 307 ? 90.295 105.371 39.729 1.00 54.54 307 MET B N 1
ATOM 5262 C CA . MET B 1 307 ? 90.967 104.072 39.794 1.00 55.43 307 MET B CA 1
ATOM 5263 C C . MET B 1 307 ? 90.245 103.021 38.960 1.00 56.06 307 MET B C 1
ATOM 5264 O O . MET B 1 307 ? 90.884 102.236 38.262 1.00 56.01 307 MET B O 1
ATOM 5269 N N . TYR B 1 308 ? 88.914 103.024 39.031 1.00 57.07 308 TYR B N 1
ATOM 5270 C CA . TYR B 1 308 ? 88.080 102.148 38.208 1.00 57.94 308 TYR B CA 1
ATOM 5271 C C . TYR B 1 308 ? 88.191 102.470 36.716 1.00 58.39 308 TYR B C 1
ATOM 5272 O O . TYR B 1 308 ? 88.178 101.561 35.885 1.00 58.37 308 TYR B O 1
ATOM 5281 N N . SER B 1 309 ? 88.312 103.756 36.384 1.00 58.93 309 SER B N 1
ATOM 5282 C CA . SER B 1 309 ? 88.311 104.190 34.983 1.00 59.53 309 SER B CA 1
ATOM 5283 C C . SER B 1 309 ? 89.687 104.152 34.297 1.00 59.64 309 SER B C 1
ATOM 5284 O O . SER B 1 309 ? 89.804 104.488 33.115 1.00 59.75 309 SER B O 1
ATOM 5287 N N . THR B 1 310 ? 90.719 103.741 35.033 1.00 59.85 310 THR B N 1
ATOM 5288 C CA . THR B 1 310 ? 92.061 103.614 34.465 1.00 59.92 310 THR B CA 1
ATOM 5289 C C . THR B 1 310 ? 92.288 102.179 33.991 1.00 60.06 310 THR B C 1
ATOM 5290 O O . THR B 1 310 ? 92.361 101.249 34.800 1.00 60.03 310 THR B O 1
ATOM 5294 N N . ALA B 1 311 ? 92.387 102.014 32.673 1.00 60.22 311 ALA B N 1
ATOM 5295 C CA . ALA B 1 311 ? 92.562 100.703 32.053 1.00 60.30 311 ALA B CA 1
ATOM 5296 C C . ALA B 1 311 ? 93.878 100.632 31.273 1.00 60.42 311 ALA B C 1
ATOM 5297 O O . ALA B 1 311 ? 94.240 101.594 30.590 1.00 60.51 311 ALA B O 1
ATOM 5299 N N . PRO B 1 312 ? 94.602 99.496 31.371 1.00 60.47 312 PRO B N 1
ATOM 5300 C CA . PRO B 1 312 ? 94.278 98.314 32.170 1.00 60.51 312 PRO B CA 1
ATOM 5301 C C . PRO B 1 312 ? 94.888 98.369 33.572 1.00 60.56 312 PRO B C 1
ATOM 5302 O O . PRO B 1 312 ? 94.830 97.385 34.314 1.00 60.61 312 PRO B O 1
ATOM 5306 N N . GLY B 1 327 ? 89.645 107.119 30.100 1.00 53.67 327 GLY B N 1
ATOM 5307 C CA . GLY B 1 327 ? 88.256 107.055 30.541 1.00 53.73 327 GLY B CA 1
ATOM 5308 C C . GLY B 1 327 ? 87.957 107.984 31.703 1.00 53.32 327 GLY B C 1
ATOM 5309 O O . GLY B 1 327 ? 87.148 107.661 32.567 1.00 53.52 327 GLY B O 1
ATOM 5310 N N . TYR B 1 328 ? 88.609 109.145 31.720 1.00 52.88 328 TYR B N 1
ATOM 5311 C CA . TYR B 1 328 ? 88.427 110.124 32.795 1.00 52.08 328 TYR B CA 1
ATOM 5312 C C . TYR B 1 328 ? 87.352 111.155 32.441 1.00 51.24 328 TYR B C 1
ATOM 5313 O O . TYR B 1 328 ? 87.135 112.117 33.182 1.00 51.19 328 TYR B O 1
ATOM 5322 N N . GLY B 1 329 ? 86.678 110.927 31.311 1.00 50.27 329 GLY B N 1
ATOM 5323 C CA . GLY B 1 329 ? 85.626 111.798 30.792 1.00 48.49 329 GLY B CA 1
ATOM 5324 C C . GLY B 1 329 ? 84.560 112.208 31.790 1.00 47.59 329 GLY B C 1
ATOM 5325 O O . GLY B 1 329 ? 84.272 113.400 31.938 1.00 47.72 329 GLY B O 1
ATOM 5326 N N . LEU B 1 330 ? 83.970 111.233 32.475 1.00 46.22 330 LEU B N 1
ATOM 5327 C CA . LEU B 1 330 ? 82.892 111.519 33.427 1.00 45.32 330 LEU B CA 1
ATOM 5328 C C . LEU B 1 330 ? 83.334 112.255 34.706 1.00 44.24 330 LEU B C 1
ATOM 5329 O O . LEU B 1 330 ? 82.788 113.311 35.011 1.00 44.15 330 LEU B O 1
ATOM 5334 N N . PRO B 1 331 ? 84.315 111.708 35.457 1.00 43.50 331 PRO B N 1
ATOM 5335 C CA . PRO B 1 331 ? 84.737 112.439 36.667 1.00 43.10 331 PRO B CA 1
ATOM 5336 C C . PRO B 1 331 ? 85.203 113.882 36.402 1.00 42.76 331 PRO B C 1
ATOM 5337 O O . PRO B 1 331 ? 84.916 114.773 37.209 1.00 42.57 331 PRO B O 1
ATOM 5341 N N . ILE B 1 332 ? 85.880 114.109 35.278 1.00 42.22 332 ILE B N 1
ATOM 5342 C CA . ILE B 1 332 ? 86.329 115.456 34.894 1.00 42.44 332 ILE B CA 1
ATOM 5343 C C . ILE B 1 332 ? 85.191 116.363 34.408 1.00 42.24 332 ILE B C 1
ATOM 5344 O O . ILE B 1 332 ? 85.145 117.551 34.757 1.00 42.41 332 ILE B O 1
ATOM 5349 N N . SER B 1 333 ? 84.263 115.808 33.627 1.00 41.88 333 SER B N 1
ATOM 5350 C CA . SER B 1 333 ? 83.048 116.546 33.271 1.00 41.18 333 SER B CA 1
ATOM 5351 C C . SER B 1 333 ? 82.302 117.035 34.504 1.00 40.73 333 SER B C 1
ATOM 5352 O O . SER B 1 333 ? 81.832 118.176 34.527 1.00 40.72 333 SER B O 1
ATOM 5355 N N . ARG B 1 334 ? 82.208 116.187 35.530 1.00 40.12 334 ARG B N 1
ATOM 5356 C CA . ARG B 1 334 ? 81.560 116.583 36.788 1.00 39.91 334 ARG B CA 1
ATOM 5357 C C . ARG B 1 334 ? 82.321 117.719 37.483 1.00 39.60 334 ARG B C 1
ATOM 5358 O O . ARG B 1 334 ? 81.707 118.622 38.061 1.00 39.73 334 ARG B O 1
ATOM 5366 N N . LEU B 1 335 ? 83.653 117.674 37.418 1.00 39.32 335 LEU B N 1
ATOM 5367 C CA . LEU B 1 335 ? 84.491 118.749 37.951 1.00 38.97 335 LEU B CA 1
ATOM 5368 C C . LEU B 1 335 ? 84.226 120.089 37.255 1.00 38.91 335 LEU B C 1
ATOM 5369 O O . LEU B 1 335 ? 84.120 121.121 37.917 1.00 38.75 335 LEU B O 1
ATOM 5374 N N . TYR B 1 336 ? 84.093 120.064 35.928 1.00 38.99 336 TYR B N 1
ATOM 5375 C CA . TYR B 1 336 ? 83.683 121.250 35.169 1.00 39.19 336 TYR B CA 1
ATOM 5376 C C . TYR B 1 336 ? 82.355 121.833 35.661 1.00 39.23 336 TYR B C 1
ATOM 5377 O O . TYR B 1 336 ? 82.202 123.054 35.740 1.00 39.39 336 TYR B O 1
ATOM 5386 N N . ALA B 1 337 ? 81.411 120.963 36.006 1.00 39.16 337 ALA B N 1
ATOM 5387 C CA . ALA B 1 337 ? 80.115 121.405 36.526 1.00 39.83 337 ALA B CA 1
ATOM 5388 C C . ALA B 1 337 ? 80.240 121.948 37.954 1.00 40.01 337 ALA B C 1
ATOM 5389 O O . ALA B 1 337 ? 79.628 122.968 38.292 1.00 40.31 337 ALA B O 1
ATOM 5391 N N . LYS B 1 338 ? 81.055 121.285 38.775 1.00 40.10 338 LYS B N 1
ATOM 5392 C CA . LYS B 1 338 ? 81.284 121.717 40.161 1.00 40.49 338 LYS B CA 1
ATOM 5393 C C . LYS B 1 338 ? 82.088 123.017 40.290 1.00 40.50 338 LYS B C 1
ATOM 5394 O O . LYS B 1 338 ? 81.954 123.730 41.288 1.00 40.19 338 LYS B O 1
ATOM 5400 N N . TYR B 1 339 ? 82.892 123.325 39.272 1.00 40.63 339 TYR B N 1
ATOM 5401 C CA . TYR B 1 339 ? 83.819 124.466 39.292 1.00 41.06 339 TYR B CA 1
ATOM 5402 C C . TYR B 1 339 ? 83.148 125.811 39.587 1.00 40.99 339 TYR B C 1
ATOM 5403 O O . TYR B 1 339 ? 83.689 126.621 40.338 1.00 41.24 339 TYR B O 1
ATOM 5412 N N . PHE B 1 340 ? 81.982 126.043 38.998 1.00 40.89 340 PHE B N 1
ATOM 5413 C CA . PHE B 1 340 ? 81.186 127.229 39.314 1.00 40.77 340 PHE B CA 1
ATOM 5414 C C . PHE B 1 340 ? 79.931 126.884 40.121 1.00 40.66 340 PHE B C 1
ATOM 5415 O O . PHE B 1 340 ? 78.856 127.461 39.911 1.00 40.75 340 PHE B O 1
ATOM 5423 N N . GLN B 1 341 ? 80.085 125.944 41.056 1.00 40.44 341 GLN B N 1
ATOM 5424 C CA . GLN B 1 341 ? 79.042 125.598 42.039 1.00 40.42 341 GLN B CA 1
ATOM 5425 C C . GLN B 1 341 ? 77.865 124.807 41.460 1.00 40.21 341 GLN B C 1
ATOM 5426 O O . GLN B 1 341 ? 76.787 124.765 42.054 1.00 40.45 341 GLN B O 1
ATOM 5432 N N . GLY B 1 342 ? 78.065 124.176 40.308 1.00 40.15 342 GLY B N 1
ATOM 5433 C CA . GLY B 1 342 ? 77.052 123.283 39.759 1.00 39.80 342 GLY B CA 1
ATOM 5434 C C . GLY B 1 342 ? 77.316 121.832 40.122 1.00 39.66 342 GLY B C 1
ATOM 5435 O O . GLY B 1 342 ? 78.064 121.540 41.050 1.00 39.81 342 GLY B O 1
ATOM 5436 N N . ASP B 1 343 ? 76.701 120.920 39.379 1.00 39.90 343 ASP B N 1
ATOM 5437 C CA . ASP B 1 343 ? 76.902 119.491 39.564 1.00 39.54 343 ASP B CA 1
ATOM 5438 C C . ASP B 1 343 ? 76.554 118.755 38.287 1.00 39.26 343 ASP B C 1
ATOM 5439 O O . ASP B 1 343 ? 75.998 119.328 37.354 1.00 38.95 343 ASP B O 1
ATOM 5444 N N . LEU B 1 344 ? 76.921 117.483 38.251 1.00 39.01 344 LEU B N 1
ATOM 5445 C CA . LEU B 1 344 ? 76.578 116.597 37.169 1.00 39.29 344 LEU B CA 1
ATOM 5446 C C . LEU B 1 344 ? 76.282 115.250 37.803 1.00 39.23 344 LEU B C 1
ATOM 5447 O O . LEU B 1 344 ? 77.140 114.647 38.458 1.00 39.05 344 LEU B O 1
ATOM 5452 N N . GLN B 1 345 ? 75.040 114.813 37.622 1.00 39.28 345 GLN B N 1
ATOM 5453 C CA . GLN B 1 345 ? 74.519 113.631 38.280 1.00 39.74 345 GLN B CA 1
ATOM 5454 C C . GLN B 1 345 ? 73.961 112.663 37.247 1.00 39.61 345 GLN B C 1
ATOM 5455 O O . GLN B 1 345 ? 73.446 113.084 36.215 1.00 39.50 345 GLN B O 1
ATOM 5461 N N . LEU B 1 346 ? 74.111 111.372 37.526 1.00 39.67 346 LEU B N 1
ATOM 5462 C CA . LEU B 1 346 ? 73.598 110.307 36.678 1.00 40.30 346 LEU B CA 1
ATOM 5463 C C . LEU B 1 346 ? 72.578 109.481 37.442 1.00 40.21 346 LEU B C 1
ATOM 5464 O O . LEU B 1 346 ? 72.740 109.217 38.635 1.00 39.93 346 LEU B O 1
ATOM 5469 N N . PHE B 1 347 ? 71.536 109.070 36.733 1.00 40.23 347 PHE B N 1
ATOM 5470 C CA . PHE B 1 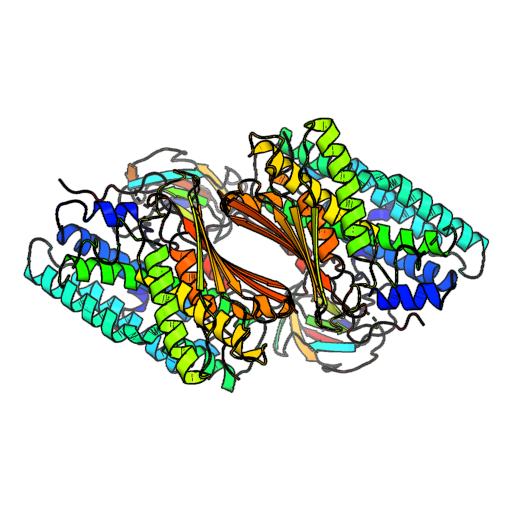347 ? 70.479 108.235 37.287 1.00 40.73 347 PHE B CA 1
ATOM 5471 C C . PHE B 1 347 ? 70.022 107.375 36.146 1.00 40.70 347 PHE B C 1
ATOM 5472 O O . PHE B 1 347 ? 69.365 107.863 35.231 1.00 40.21 347 PHE B O 1
ATOM 5480 N N . SER B 1 348 ? 70.391 106.104 36.172 1.00 41.39 348 SER B N 1
ATOM 5481 C CA . SER B 1 348 ? 69.923 105.223 35.132 1.00 42.18 348 SER B CA 1
ATOM 5482 C C . SER B 1 348 ? 68.882 104.288 35.680 1.00 41.95 348 SER B C 1
ATOM 5483 O O . SER B 1 348 ? 68.629 104.252 36.885 1.00 42.30 348 SER B O 1
ATOM 5486 N N . MET B 1 349 ? 68.250 103.569 34.767 1.00 42.16 349 MET B N 1
ATOM 5487 C CA . MET B 1 349 ? 67.336 102.508 35.104 1.00 42.57 349 MET B CA 1
ATOM 5488 C C . MET B 1 349 ? 67.770 101.297 34.305 1.00 42.19 349 MET B C 1
ATOM 5489 O O . MET B 1 349 ? 67.603 101.259 33.083 1.00 42.24 349 MET B O 1
ATOM 5494 N N . GLU B 1 350 ? 68.364 100.331 35.001 1.00 41.90 350 GLU B N 1
ATOM 5495 C CA . GLU B 1 350 ? 68.906 99.141 34.368 1.00 41.90 350 GLU B CA 1
ATOM 5496 C C . GLU B 1 350 ? 67.805 98.434 33.579 1.00 41.99 350 GLU B C 1
ATOM 5497 O O . GLU B 1 350 ? 66.741 98.119 34.121 1.00 41.74 350 GLU B O 1
ATOM 5503 N N . GLY B 1 351 ? 68.068 98.218 32.292 1.00 41.67 351 GLY B N 1
ATOM 5504 C CA . GLY B 1 351 ? 67.078 97.648 31.391 1.00 41.92 351 GLY B CA 1
ATOM 5505 C C . GLY B 1 351 ? 66.371 98.663 30.504 1.00 41.94 351 GLY B C 1
ATOM 5506 O O . GLY B 1 351 ? 65.736 98.286 29.521 1.00 42.17 351 GLY B O 1
ATOM 5507 N N . PHE B 1 352 ? 66.477 99.947 30.844 1.00 41.88 352 PHE B N 1
ATOM 5508 C CA . PHE B 1 352 ? 65.770 100.997 30.105 1.00 41.85 352 PHE B CA 1
ATOM 5509 C C . PHE B 1 352 ? 66.710 102.068 29.532 1.00 41.70 352 PHE B C 1
ATOM 5510 O O . PHE B 1 352 ? 66.781 102.266 28.317 1.00 41.51 352 PHE B O 1
ATOM 5518 N N . GLY B 1 353 ? 67.437 102.754 30.403 1.00 41.56 353 GLY B N 1
ATOM 5519 C CA . GLY B 1 353 ? 68.348 103.793 29.947 1.00 41.30 353 GLY B CA 1
ATOM 5520 C C . GLY B 1 353 ? 68.759 104.741 31.045 1.00 41.16 353 GLY B C 1
ATOM 5521 O O . GLY B 1 353 ? 68.483 104.511 32.218 1.00 40.50 353 GLY B O 1
ATOM 5522 N N . THR B 1 354 ? 69.422 105.824 30.666 1.00 41.49 354 THR B N 1
ATOM 5523 C CA . THR B 1 354 ? 69.978 106.714 31.670 1.00 41.93 354 THR B CA 1
ATOM 5524 C C . THR B 1 354 ? 69.742 108.183 31.411 1.00 41.95 354 THR B C 1
ATOM 5525 O O . THR B 1 354 ? 69.790 108.654 30.274 1.00 41.89 354 THR B O 1
ATOM 5529 N N . ASP B 1 355 ? 69.432 108.886 32.492 1.00 41.92 355 ASP B N 1
ATOM 5530 C CA . ASP B 1 355 ? 69.379 110.333 32.476 1.00 42.39 355 ASP B CA 1
ATOM 5531 C C . ASP B 1 355 ? 70.648 110.903 33.106 1.00 41.80 355 ASP B C 1
ATOM 5532 O O . ASP B 1 355 ? 71.152 110.396 34.109 1.00 41.83 355 ASP B O 1
ATOM 5537 N N . ALA B 1 356 ? 71.165 111.952 32.486 1.00 41.12 356 ALA B N 1
ATOM 5538 C CA . ALA B 1 356 ? 72.341 112.651 32.966 1.00 40.50 356 ALA B CA 1
ATOM 5539 C C . ALA B 1 356 ? 71.932 114.110 33.105 1.00 40.36 356 ALA B C 1
ATOM 5540 O O . ALA B 1 356 ? 71.348 114.680 32.178 1.00 40.79 356 ALA B O 1
ATOM 5542 N N . VAL B 1 357 ? 72.192 114.705 34.265 1.00 39.51 357 VAL B N 1
ATOM 5543 C CA . VAL B 1 357 ? 71.779 116.086 34.504 1.00 38.59 357 VAL B CA 1
ATOM 5544 C C . VAL B 1 357 ? 72.961 116.974 34.866 1.00 38.49 357 VAL B C 1
ATOM 5545 O O . VAL B 1 357 ? 73.741 116.672 35.771 1.00 38.14 357 VAL B O 1
ATOM 5549 N N . ILE B 1 358 ? 73.096 118.060 34.119 1.00 38.41 358 ILE B N 1
ATOM 5550 C CA . ILE B 1 358 ? 74.036 119.099 34.445 1.00 38.17 358 ILE B CA 1
ATOM 5551 C C . ILE B 1 358 ? 73.243 120.186 35.150 1.00 38.20 358 ILE B C 1
ATOM 5552 O O . ILE B 1 358 ? 72.242 120.683 34.630 1.00 37.79 358 ILE B O 1
ATOM 5557 N N . TYR B 1 359 ? 73.675 120.521 36.356 1.00 38.23 359 TYR B N 1
ATOM 5558 C CA . TYR B 1 359 ? 73.096 121.625 37.096 1.00 38.61 359 TYR B CA 1
ATOM 5559 C C . TYR B 1 359 ? 74.083 122.756 37.064 1.00 38.66 359 TYR B C 1
ATOM 5560 O O . TYR B 1 359 ? 75.265 122.566 37.377 1.00 38.75 359 TYR B O 1
ATOM 5569 N N . LEU B 1 360 ? 73.599 123.927 36.673 1.00 38.61 360 LEU B N 1
ATOM 5570 C CA . LEU B 1 360 ? 74.427 125.124 36.652 1.00 39.07 360 LEU B CA 1
ATOM 5571 C C . LEU B 1 360 ? 73.706 126.199 37.431 1.00 39.42 360 LEU B C 1
ATOM 5572 O O . LEU B 1 360 ? 72.480 126.179 37.531 1.00 39.23 360 LEU B O 1
ATOM 5577 N N . LYS B 1 361 ? 74.463 127.134 37.991 1.00 39.99 361 LYS B N 1
ATOM 5578 C CA . LYS B 1 361 ? 73.866 128.332 38.568 1.00 40.82 361 LYS B CA 1
ATOM 5579 C C . LYS B 1 361 ? 73.362 129.246 37.455 1.00 41.18 361 LYS B C 1
ATOM 5580 O O . LYS B 1 361 ? 74.076 129.501 36.480 1.00 41.10 361 LYS B O 1
ATOM 5586 N N . ALA B 1 362 ? 72.135 129.735 37.618 1.00 41.58 362 ALA B N 1
ATOM 5587 C CA . ALA B 1 362 ? 71.518 130.658 36.672 1.00 41.94 362 ALA B CA 1
ATOM 5588 C C . ALA B 1 362 ? 72.101 132.062 36.791 1.00 42.47 362 ALA B C 1
ATOM 5589 O O . ALA B 1 362 ? 72.138 132.805 35.805 1.00 42.76 362 ALA B O 1
ATOM 5591 N N . LEU B 1 363 ? 72.539 132.431 37.994 1.00 42.51 363 LEU B N 1
ATOM 5592 C CA . LEU B 1 363 ? 73.032 133.796 38.244 1.00 42.87 363 LEU B CA 1
ATOM 5593 C C . LEU B 1 363 ? 74.554 133.857 38.392 1.00 42.82 363 LEU B C 1
ATOM 5594 O O . LEU B 1 363 ? 75.161 133.003 39.045 1.00 42.48 363 LEU B O 1
ATOM 5599 N N . SER B 1 364 ? 75.158 134.880 37.791 1.00 43.39 364 SER B N 1
ATOM 5600 C CA . SER B 1 364 ? 76.621 135.040 37.779 1.00 43.72 364 SER B CA 1
ATOM 5601 C C . SER B 1 364 ? 77.233 135.362 39.147 1.00 44.00 364 SER B C 1
ATOM 5602 O O . SER B 1 364 ? 78.424 135.138 39.363 1.00 44.04 364 SER B O 1
ATOM 5605 N N . THR B 1 365 ? 76.426 135.887 40.065 1.00 44.44 365 THR B N 1
ATOM 5606 C CA . THR B 1 365 ? 76.886 136.112 41.440 1.00 44.96 365 THR B CA 1
ATOM 5607 C C . THR B 1 365 ? 76.982 134.802 42.218 1.00 44.98 365 THR B C 1
ATOM 5608 O O . THR B 1 365 ? 77.804 134.678 43.127 1.00 45.26 365 THR B O 1
ATOM 5612 N N . ASP B 1 366 ? 76.157 133.830 41.837 1.00 44.96 366 ASP B N 1
ATOM 5613 C CA . ASP B 1 366 ? 76.165 132.494 42.434 1.00 45.20 366 ASP B CA 1
ATOM 5614 C C . ASP B 1 366 ? 77.246 131.586 41.828 1.00 45.14 366 ASP B C 1
ATOM 5615 O O . ASP B 1 366 ? 77.704 130.643 42.476 1.00 44.96 366 ASP B O 1
ATOM 5620 N N . SER B 1 367 ? 77.642 131.874 40.587 1.00 45.03 367 SER B N 1
ATOM 5621 C CA . SER B 1 367 ? 78.703 131.126 39.898 1.00 44.87 367 SER B CA 1
ATOM 5622 C C . SER B 1 367 ? 80.083 131.522 40.419 1.00 44.45 367 SER B C 1
ATOM 5623 O O . SER B 1 367 ? 80.777 132.345 39.823 1.00 44.67 367 SER B O 1
ATOM 5626 N N . VAL B 1 368 ? 80.473 130.919 41.535 1.00 43.87 368 VAL B N 1
ATOM 5627 C CA . VAL B 1 368 ? 81.753 131.206 42.173 1.00 43.20 368 VAL B CA 1
ATOM 5628 C C . VAL B 1 368 ? 82.681 130.001 42.014 1.00 42.69 368 VAL B C 1
ATOM 5629 O O . VAL B 1 368 ? 82.229 128.865 42.037 1.00 42.06 368 VAL B O 1
ATOM 5633 N N . GLU B 1 369 ? 83.977 130.265 41.841 1.00 42.77 369 GLU B N 1
ATOM 5634 C CA . GLU B 1 369 ? 84.989 129.217 41.713 1.00 42.43 369 GLU B CA 1
ATOM 5635 C C . GLU B 1 369 ? 84.977 128.272 42.903 1.00 42.39 369 GLU B C 1
ATOM 5636 O O . GLU B 1 369 ? 84.896 128.711 44.053 1.00 42.64 369 GLU B O 1
ATOM 5642 N N . ARG B 1 370 ? 85.059 126.977 42.617 1.00 42.29 370 ARG B N 1
ATOM 5643 C CA . ARG B 1 370 ? 85.175 125.947 43.644 1.00 42.43 370 ARG B CA 1
ATOM 5644 C C . ARG B 1 370 ? 86.636 125.506 43.713 1.00 42.18 370 ARG B C 1
ATOM 5645 O O . ARG B 1 370 ? 87.113 124.771 42.843 1.00 42.00 370 ARG B O 1
ATOM 5653 N N . LEU B 1 371 ? 87.334 125.963 44.752 1.00 42.00 371 LEU B N 1
ATOM 5654 C CA . LEU B 1 371 ? 88.779 125.833 44.835 1.00 42.02 371 LEU B CA 1
ATOM 5655 C C . LEU B 1 371 ? 89.212 125.020 46.034 1.00 42.29 371 LEU B C 1
ATOM 5656 O O . LEU B 1 371 ? 88.784 125.292 47.163 1.00 42.37 371 LEU B O 1
ATOM 5661 N N . PRO B 1 372 ? 90.082 124.021 45.800 1.00 42.34 372 PRO B N 1
ATOM 5662 C CA . PRO B 1 372 ? 90.643 123.297 46.932 1.00 42.49 372 PRO B CA 1
ATOM 5663 C C . PRO B 1 372 ? 91.611 124.217 47.670 1.00 42.58 372 PRO B C 1
ATOM 5664 O O . PRO B 1 372 ? 92.215 125.102 47.052 1.00 42.35 372 PRO B O 1
ATOM 5668 N N . VAL B 1 373 ? 91.726 124.021 48.980 1.00 42.73 373 VAL B N 1
ATOM 5669 C CA . VAL B 1 373 ? 92.669 124.776 49.801 1.00 42.97 373 VAL B CA 1
ATOM 5670 C C . VAL B 1 373 ? 93.471 123.814 50.678 1.00 43.19 373 VAL B C 1
ATOM 5671 O O . VAL B 1 373 ? 92.898 122.956 51.351 1.00 43.42 373 VAL B O 1
ATOM 5675 N N . TYR B 1 374 ? 94.795 123.937 50.648 1.00 43.29 374 TYR B N 1
ATOM 5676 C CA . TYR B 1 374 ? 95.621 123.167 51.560 1.00 43.70 374 TYR B CA 1
ATOM 5677 C C . TYR B 1 374 ? 95.604 123.800 52.949 1.00 43.82 374 TYR B C 1
ATOM 5678 O O . TYR B 1 374 ? 95.825 124.998 53.093 1.00 43.70 374 TYR B O 1
ATOM 5687 N N . ASN B 1 375 ? 95.337 122.988 53.961 1.00 44.14 375 ASN B N 1
ATOM 5688 C CA . ASN B 1 375 ? 95.429 123.400 55.357 1.00 44.49 375 ASN B CA 1
ATOM 5689 C C . ASN B 1 375 ? 95.464 122.128 56.189 1.00 44.73 375 ASN B C 1
ATOM 5690 O O . ASN B 1 375 ? 95.574 121.038 55.626 1.00 44.63 375 ASN B O 1
ATOM 5695 N N . LYS B 1 376 ? 95.375 122.254 57.512 1.00 45.14 376 LYS B N 1
ATOM 5696 C CA . LYS B 1 376 ? 95.394 121.081 58.390 1.00 45.64 376 LYS B CA 1
ATOM 5697 C C . LYS B 1 376 ? 94.216 120.156 58.090 1.00 45.50 376 LYS B C 1
ATOM 5698 O O . LYS B 1 376 ? 94.352 118.934 58.130 1.00 45.49 376 LYS B O 1
ATOM 5704 N N . SER B 1 377 ? 93.067 120.754 57.784 1.00 45.64 377 SER B N 1
ATOM 5705 C CA . SER B 1 377 ? 91.872 120.006 57.401 1.00 45.74 377 SER B CA 1
ATOM 5706 C C . SER B 1 377 ? 92.111 119.119 56.173 1.00 45.77 377 SER B C 1
ATOM 5707 O O . SER B 1 377 ? 91.676 117.969 56.146 1.00 45.83 377 SER B O 1
ATOM 5710 N N . ALA B 1 378 ? 92.797 119.658 55.165 1.00 45.84 378 ALA B N 1
ATOM 5711 C CA . ALA B 1 378 ? 93.142 118.888 53.970 1.00 45.99 378 ALA B CA 1
ATOM 5712 C C . ALA B 1 378 ? 94.189 117.823 54.293 1.00 46.17 378 ALA B C 1
ATOM 5713 O O . ALA B 1 378 ? 94.080 116.680 53.847 1.00 46.08 378 ALA B O 1
ATOM 5715 N N . TRP B 1 379 ? 95.193 118.207 55.076 1.00 46.45 379 TRP B N 1
ATOM 5716 C CA . TRP B 1 379 ? 96.249 117.291 55.509 1.00 47.22 379 TRP B CA 1
ATOM 5717 C C . TRP B 1 379 ? 95.698 116.034 56.200 1.00 47.88 379 TRP B C 1
ATOM 5718 O O . TRP B 1 379 ? 96.197 114.933 55.963 1.00 47.72 379 TRP B O 1
ATOM 5729 N N . ARG B 1 380 ? 94.665 116.208 57.027 1.00 48.91 380 ARG B N 1
ATOM 5730 C CA . ARG B 1 380 ? 94.020 115.096 57.739 1.00 50.32 380 ARG B CA 1
ATOM 5731 C C . ARG B 1 380 ? 93.392 114.072 56.799 1.00 50.92 380 ARG B C 1
ATOM 5732 O O . ARG B 1 380 ? 93.317 112.888 57.127 1.00 51.11 380 ARG B O 1
ATOM 5740 N N . HIS B 1 381 ? 92.959 114.535 55.629 1.00 51.79 381 HIS B N 1
ATOM 5741 C CA . HIS B 1 381 ? 92.346 113.676 54.619 1.00 52.58 381 HIS B CA 1
ATOM 5742 C C . HIS B 1 381 ? 93.321 112.685 53.978 1.00 53.02 381 HIS B C 1
ATOM 5743 O O . HIS B 1 381 ? 92.903 111.730 53.319 1.00 53.26 381 HIS B O 1
ATOM 5750 N N . TYR B 1 382 ? 94.613 112.919 54.174 1.00 53.55 382 TYR B N 1
ATOM 5751 C CA . TYR B 1 382 ? 95.649 112.015 53.691 1.00 54.21 382 TYR B CA 1
ATOM 5752 C C . TYR B 1 382 ? 96.143 111.081 54.798 1.00 55.07 382 TYR B C 1
ATOM 5753 O O . TYR B 1 382 ? 96.831 110.094 54.524 1.00 55.19 382 TYR B O 1
ATOM 5762 N N . GLN B 1 383 ? 95.778 111.396 56.041 1.00 56.01 383 GLN B N 1
ATOM 5763 C CA . GLN B 1 383 ? 96.162 110.588 57.199 1.00 57.05 383 GLN B CA 1
ATOM 5764 C C . GLN B 1 383 ? 95.073 109.569 57.548 1.00 57.84 383 GLN B C 1
ATOM 5765 O O . GLN B 1 383 ? 94.931 109.163 58.703 1.00 58.00 383 GLN B O 1
ATOM 5771 N N . THR B 1 384 ? 94.312 109.161 56.536 1.00 58.89 384 THR B N 1
ATOM 5772 C CA . THR B 1 384 ? 93.251 108.174 56.702 1.00 59.86 384 THR B CA 1
ATOM 5773 C C . THR B 1 384 ? 93.840 106.794 56.973 1.00 60.45 384 THR B C 1
ATOM 5774 O O . THR B 1 384 ? 94.846 106.408 56.374 1.00 60.49 384 THR B O 1
ATOM 5778 N N . ILE B 1 385 ? 93.211 106.065 57.891 1.00 61.23 385 ILE B N 1
ATOM 5779 C CA . ILE B 1 385 ? 93.640 104.715 58.253 1.00 61.97 385 ILE B CA 1
ATOM 5780 C C . ILE B 1 385 ? 92.696 103.661 57.684 1.00 62.48 385 ILE B C 1
ATOM 5781 O O . ILE B 1 385 ? 91.566 103.973 57.298 1.00 62.53 385 ILE B O 1
ATOM 5786 N N . GLN B 1 386 ? 93.171 102.417 57.636 1.00 63.10 386 GLN B N 1
ATOM 5787 C CA . GLN B 1 386 ? 92.315 101.274 57.341 1.00 63.76 386 GLN B CA 1
ATOM 5788 C C . GLN B 1 386 ? 91.330 101.107 58.497 1.00 64.13 386 GLN B C 1
ATOM 5789 O O . GLN B 1 386 ? 91.728 100.901 59.648 1.00 64.20 386 GLN B O 1
ATOM 5795 N N . GLU B 1 387 ? 90.044 101.201 58.176 1.00 64.60 387 GLU B N 1
ATOM 5796 C CA . GLU B 1 387 ? 88.994 101.325 59.178 1.00 65.05 387 GLU B CA 1
ATOM 5797 C C . GLU B 1 387 ? 87.972 100.193 59.068 1.00 65.09 387 GLU B C 1
ATOM 5798 O O . GLU B 1 387 ? 87.689 99.702 57.971 1.00 65.17 387 GLU B O 1
ATOM 5804 N N . ALA B 1 388 ? 87.430 99.777 60.210 1.00 65.10 388 ALA B N 1
ATOM 5805 C CA . ALA B 1 388 ? 86.366 98.781 60.231 1.00 65.11 388 ALA B CA 1
ATOM 5806 C C . ALA B 1 388 ? 85.067 99.392 59.719 1.00 65.11 388 ALA B C 1
ATOM 5807 O O . ALA B 1 388 ? 84.867 100.608 59.786 1.00 65.13 388 ALA B O 1
ATOM 5809 N N . GLY B 1 389 ? 84.193 98.537 59.201 1.00 65.08 389 GLY B N 1
ATOM 5810 C CA . GLY B 1 389 ? 82.909 98.964 58.664 1.00 64.91 389 GLY B CA 1
ATOM 5811 C C . GLY B 1 389 ? 82.007 99.653 59.672 1.00 64.78 389 GLY B C 1
ATOM 5812 O O . GLY B 1 389 ? 82.008 99.340 60.865 1.00 64.61 389 GLY B O 1
ATOM 5813 N N . ASP B 1 390 ? 81.230 100.595 59.159 1.00 64.71 390 ASP B N 1
ATOM 5814 C CA . ASP B 1 390 ? 80.271 101.364 59.934 1.00 64.56 390 ASP B CA 1
ATOM 5815 C C . ASP B 1 390 ? 78.980 100.556 60.068 1.00 64.18 390 ASP B C 1
ATOM 5816 O O . ASP B 1 390 ? 78.222 100.715 61.030 1.00 63.82 390 ASP B O 1
ATOM 5821 N N . TRP B 1 391 ? 78.755 99.692 59.080 1.00 63.83 391 TRP B N 1
ATOM 5822 C CA . TRP B 1 391 ? 77.525 98.932 58.924 1.00 63.72 391 TRP B CA 1
ATOM 5823 C C . TRP B 1 391 ? 77.868 97.451 58.821 1.00 63.85 391 TRP B C 1
ATOM 5824 O O . TRP B 1 391 ? 79.012 97.097 58.528 1.00 63.73 391 TRP B O 1
ATOM 5835 N N . CYS B 1 392 ? 76.880 96.594 59.077 1.00 64.03 392 CYS B N 1
ATOM 5836 C CA . CYS B 1 392 ? 77.059 95.144 58.996 1.00 64.29 392 CYS B CA 1
ATOM 5837 C C . CYS B 1 392 ? 77.343 94.672 57.570 1.00 64.34 392 CYS B C 1
ATOM 5838 O O . CYS B 1 392 ? 76.712 95.124 56.616 1.00 64.28 392 CYS B O 1
ATOM 5841 N N . VAL B 1 393 ? 78.300 93.760 57.440 1.00 64.47 393 VAL B N 1
ATOM 5842 C CA . VAL B 1 393 ? 78.567 93.113 56.166 1.00 64.78 393 VAL B CA 1
ATOM 5843 C C . VAL B 1 393 ? 77.983 91.702 56.230 1.00 64.94 393 VAL B C 1
ATOM 5844 O O . VAL B 1 393 ? 78.289 90.947 57.158 1.00 65.03 393 VAL B O 1
ATOM 5848 N N . PRO B 1 394 ? 77.113 91.354 55.264 1.00 65.13 394 PRO B N 1
ATOM 5849 C CA . PRO B 1 394 ? 76.572 89.998 55.221 1.00 65.32 394 PRO B CA 1
ATOM 5850 C C . PRO B 1 394 ? 77.655 88.980 54.901 1.00 65.47 394 PRO B C 1
ATOM 5851 O O . PRO B 1 394 ? 78.623 89.303 54.201 1.00 65.59 394 PRO B O 1
ATOM 5855 N N . SER B 1 395 ? 77.492 87.769 55.429 1.00 65.54 395 SER B N 1
ATOM 5856 C CA . SER B 1 395 ? 78.398 86.660 55.143 1.00 65.65 395 SER B CA 1
ATOM 5857 C C . SER B 1 395 ? 78.340 86.283 53.663 1.00 65.72 395 SER B C 1
ATOM 5858 O O . SER B 1 395 ? 77.296 86.430 53.018 1.00 65.66 395 SER B O 1
ATOM 5861 N N . THR B 1 396 ? 79.467 85.806 53.135 1.00 65.89 396 THR B N 1
ATOM 5862 C CA . THR B 1 396 ? 79.551 85.345 51.743 1.00 66.00 396 THR B CA 1
ATOM 5863 C C . THR B 1 396 ? 78.777 84.047 51.536 1.00 66.02 396 THR B C 1
ATOM 5864 O O . THR B 1 396 ? 78.262 83.790 50.447 1.00 66.13 396 THR B O 1
ATOM 5868 N N . GLU B 1 397 ? 78.704 83.234 52.587 1.00 66.04 397 GLU B N 1
ATOM 5869 C CA . GLU B 1 397 ? 77.898 82.017 52.576 1.00 65.97 397 GLU B CA 1
ATOM 5870 C C . GLU B 1 397 ? 76.874 82.043 53.714 1.00 65.97 397 GLU B C 1
ATOM 5871 O O . GLU B 1 397 ? 77.087 81.415 54.757 1.00 65.93 397 GLU B O 1
ATOM 5877 N N . PRO B 1 398 ? 75.754 82.773 53.515 1.00 65.99 398 PRO B N 1
ATOM 5878 C CA . PRO B 1 398 ? 74.735 82.939 54.558 1.00 65.95 398 PRO B CA 1
ATOM 5879 C C . PRO B 1 398 ? 74.097 81.617 54.974 1.00 65.82 398 PRO B C 1
ATOM 5880 O O . PRO B 1 398 ? 73.991 80.696 54.159 1.00 65.71 398 PRO B O 1
ATOM 5884 N N . LYS B 1 399 ? 73.680 81.544 56.237 1.00 65.75 399 LYS B N 1
ATOM 5885 C CA . LYS B 1 399 ? 73.149 80.319 56.835 1.00 65.65 399 LYS B CA 1
ATOM 5886 C C . LYS B 1 399 ? 71.898 79.820 56.126 1.00 65.62 399 LYS B C 1
ATOM 5887 O O . LYS B 1 399 ? 70.990 80.597 55.825 1.00 65.54 399 LYS B O 1
ATOM 5893 N N . ASN B 1 400 ? 71.868 78.519 55.854 1.00 65.63 400 ASN B N 1
ATOM 5894 C CA . ASN B 1 400 ? 70.696 77.879 55.278 1.00 65.71 400 ASN B CA 1
ATOM 5895 C C . ASN B 1 400 ? 69.571 77.855 56.308 1.00 65.77 400 ASN B C 1
ATOM 5896 O O . ASN B 1 400 ? 69.730 77.308 57.399 1.00 65.83 400 ASN B O 1
ATOM 5901 N N . THR B 1 401 ? 68.445 78.472 55.962 1.00 65.90 401 THR B N 1
ATOM 5902 C CA . THR B 1 401 ? 67.327 78.619 56.896 1.00 66.04 401 THR B CA 1
ATOM 5903 C C . THR B 1 401 ? 66.148 77.714 56.539 1.00 66.35 401 THR B C 1
ATOM 5904 O O . THR B 1 401 ? 65.114 77.735 57.211 1.00 66.26 401 THR B O 1
ATOM 5908 N N . SER B 1 402 ? 66.317 76.920 55.482 1.00 66.92 402 SER B N 1
ATOM 5909 C CA . SER B 1 402 ? 65.311 75.945 55.053 1.00 67.48 402 SER B CA 1
ATOM 5910 C C . SER B 1 402 ? 65.259 74.745 55.998 1.00 67.89 402 SER B C 1
ATOM 5911 O O . SER B 1 402 ? 66.250 74.414 56.652 1.00 67.93 402 SER B O 1
ATOM 5914 N N . THR B 1 403 ? 64.099 74.097 56.054 1.00 68.51 403 THR B N 1
ATOM 5915 C CA . THR B 1 403 ? 63.821 73.060 57.054 1.00 69.10 403 THR B CA 1
ATOM 5916 C C . THR B 1 403 ? 64.313 71.654 56.677 1.00 69.34 403 THR B C 1
ATOM 5917 O O . THR B 1 403 ? 65.066 71.484 55.715 1.00 69.39 403 THR B O 1
ATOM 5921 N N . TYR B 1 404 ? 63.876 70.659 57.452 1.00 69.74 404 TYR B N 1
ATOM 5922 C CA . TYR B 1 404 ? 64.327 69.267 57.321 1.00 70.08 404 TYR B CA 1
ATOM 5923 C C . TYR B 1 404 ? 63.361 68.425 56.486 1.00 70.14 404 TYR B C 1
ATOM 5924 O O . TYR B 1 404 ? 63.644 67.274 56.144 1.00 70.12 404 TYR B O 1
ATOM 5933 N N . SER C 2 1 ? 115.364 88.259 79.719 1.00 106.16 128 SER C N 1
ATOM 5934 C CA . SER C 2 1 ? 113.949 88.601 80.044 1.00 106.17 128 SER C CA 1
ATOM 5935 C C . SER C 2 1 ? 113.092 88.692 78.784 1.00 106.23 128 SER C C 1
ATOM 5936 O O . SER C 2 1 ? 113.551 89.157 77.738 1.00 106.22 128 SER C O 1
ATOM 5939 N N . TYR C 2 2 ? 111.843 88.252 78.900 1.00 106.28 129 TYR C N 1
ATOM 5940 C CA . TYR C 2 2 ? 110.910 88.234 77.776 1.00 106.32 129 TYR C CA 1
ATOM 5941 C C . TYR C 2 2 ? 110.275 89.606 77.553 1.00 106.39 129 TYR C C 1
ATOM 5942 O O . TYR C 2 2 ? 109.796 90.224 78.508 1.00 106.37 129 TYR C O 1
ATOM 5951 N N . PRO C 2 3 ? 110.282 90.091 76.293 1.00 106.46 130 PRO C N 1
ATOM 5952 C CA . PRO C 2 3 ? 109.628 91.351 75.934 1.00 106.50 130 PRO C CA 1
ATOM 5953 C C . PRO C 2 3 ? 108.135 91.331 76.269 1.00 106.53 130 PRO C C 1
ATOM 5954 O O . PRO C 2 3 ? 107.438 90.387 75.884 1.00 106.52 130 PRO C O 1
ATOM 5958 N N . PRO C 2 4 ? 107.650 92.362 76.995 1.00 106.57 131 PRO C N 1
ATOM 5959 C CA . PRO C 2 4 ? 106.248 92.458 77.420 1.00 106.59 131 PRO C CA 1
ATOM 5960 C C . PRO C 2 4 ? 105.268 92.406 76.246 1.00 106.58 131 PRO C C 1
ATOM 5961 O O . PRO C 2 4 ? 105.144 93.373 75.489 1.00 106.60 131 PRO C O 1
ATOM 5965 N N . HIS C 2 5 ? 104.583 91.273 76.107 1.00 106.55 132 HIS C N 1
ATOM 5966 C CA . HIS C 2 5 ? 103.686 91.041 74.978 1.00 106.51 132 HIS C CA 1
ATOM 5967 C C . HIS C 2 5 ? 102.217 90.961 75.397 1.00 106.41 132 HIS C C 1
ATOM 5968 O O . HIS C 2 5 ? 101.897 90.562 76.521 1.00 106.41 132 HIS C O 1
ATOM 5975 N N . MET C 2 6 ? 101.339 91.360 74.481 1.00 106.27 133 MET C N 1
ATOM 5976 C CA . MET C 2 6 ? 99.900 91.165 74.618 1.00 106.10 133 MET C CA 1
ATOM 5977 C C . MET C 2 6 ? 99.437 90.269 73.469 1.00 105.92 133 MET C C 1
ATOM 5978 O O . MET C 2 6 ? 99.920 90.396 72.341 1.00 105.92 133 MET C O 1
ATOM 5983 N N . GLN C 2 7 ? 98.509 89.361 73.756 1.00 105.65 134 GLN C N 1
ATOM 5984 C CA . GLN C 2 7 ? 98.064 88.398 72.755 1.00 105.37 134 GLN C CA 1
ATOM 5985 C C . GLN C 2 7 ? 96.593 88.569 72.385 1.00 105.13 134 GLN C C 1
ATOM 5986 O O . GLN C 2 7 ? 95.732 88.704 73.258 1.00 105.11 134 GLN C O 1
ATOM 5992 N N . VAL C 2 8 ? 96.324 88.562 71.081 1.00 104.82 135 VAL C N 1
ATOM 5993 C CA . VAL C 2 8 ? 94.967 88.673 70.554 1.00 104.49 135 VAL C CA 1
ATOM 5994 C C . VAL C 2 8 ? 94.320 87.295 70.475 1.00 104.25 135 VAL C C 1
ATOM 5995 O O . VAL C 2 8 ? 94.858 86.379 69.849 1.00 104.21 135 VAL C O 1
ATOM 5999 N N . LEU C 2 9 ? 93.166 87.164 71.122 1.00 103.94 136 LEU C N 1
ATOM 6000 C CA . LEU C 2 9 ? 92.409 85.917 71.139 1.00 103.63 136 LEU C CA 1
ATOM 6001 C C . LEU C 2 9 ? 91.103 86.102 70.372 1.00 103.41 136 LEU C C 1
ATOM 6002 O O . LEU C 2 9 ? 90.460 87.148 70.484 1.00 103.38 136 LEU C O 1
ATOM 6007 N N . LEU C 2 10 ? 90.721 85.091 69.593 1.00 103.09 137 LEU C N 1
ATOM 6008 C CA . LEU C 2 10 ? 89.474 85.120 68.826 1.00 102.86 137 LEU C CA 1
ATOM 6009 C C . LEU C 2 10 ? 88.261 85.021 69.757 1.00 102.71 137 LEU C C 1
ATOM 6010 O O . LEU C 2 10 ? 88.053 83.986 70.392 1.00 102.71 137 LEU C O 1
ATOM 6015 N N . PRO C 2 11 ? 87.462 86.102 69.847 1.00 102.60 138 PRO C N 1
ATOM 6016 C CA . PRO C 2 11 ? 86.298 86.116 70.729 1.00 102.41 138 PRO C CA 1
ATOM 6017 C C . PRO C 2 11 ? 84.991 85.747 70.021 1.00 102.22 138 PRO C C 1
ATOM 6018 O O . PRO C 2 11 ? 84.972 85.556 68.803 1.00 102.21 138 PRO C O 1
ATOM 6022 N N . ALA C 2 12 ? 83.914 85.638 70.794 1.00 102.07 139 ALA C N 1
ATOM 6023 C CA . ALA C 2 12 ? 82.580 85.469 70.235 1.00 101.90 139 ALA C CA 1
ATOM 6024 C C . ALA C 2 12 ? 82.085 86.812 69.704 1.00 101.75 139 ALA C C 1
ATOM 6025 O O . ALA C 2 12 ? 81.891 87.760 70.469 1.00 101.69 139 ALA C O 1
ATOM 6027 N N . LEU C 2 13 ? 81.912 86.889 68.388 1.00 101.59 140 LEU C N 1
ATOM 6028 C CA . LEU C 2 13 ? 81.420 88.098 67.730 1.00 101.48 140 LEU C CA 1
ATOM 6029 C C . LEU C 2 13 ? 79.915 87.988 67.495 1.00 101.49 140 LEU C C 1
ATOM 6030 O O . LEU C 2 13 ? 79.261 88.935 67.055 1.00 101.44 140 LEU C O 1
ATOM 6035 N N . SER C 2 14 ? 79.392 86.805 67.797 1.00 101.57 141 SER C N 1
ATOM 6036 C CA . SER C 2 14 ? 77.968 86.532 67.851 1.00 101.70 141 SER C CA 1
ATOM 6037 C C . SER C 2 14 ? 77.733 85.810 69.171 1.00 101.72 141 SER C C 1
ATOM 6038 O O . SER C 2 14 ? 78.599 85.051 69.615 1.00 101.80 141 SER C O 1
ATOM 6041 N N . PRO C 2 15 ? 76.574 86.045 69.814 1.00 101.73 142 PRO C N 1
ATOM 6042 C CA . PRO C 2 15 ? 76.281 85.375 71.086 1.00 101.77 142 PRO C CA 1
ATOM 6043 C C . PRO C 2 15 ? 76.325 83.843 71.014 1.00 101.79 142 PRO C C 1
ATOM 6044 O O . PRO C 2 15 ? 76.646 83.194 72.011 1.00 101.71 142 PRO C O 1
ATOM 6048 N N . THR C 2 16 ? 76.014 83.280 69.847 1.00 101.86 143 THR C N 1
ATOM 6049 C CA . THR C 2 16 ? 76.062 81.829 69.647 1.00 101.98 143 THR C CA 1
ATOM 6050 C C . THR C 2 16 ? 77.174 81.416 68.674 1.00 102.08 143 THR C C 1
ATOM 6051 O O . THR C 2 16 ? 76.978 80.550 67.814 1.00 102.10 143 THR C O 1
ATOM 6055 N N . MET C 2 17 ? 78.342 82.038 68.822 1.00 102.15 144 MET C N 1
ATOM 6056 C CA . MET C 2 17 ? 79.505 81.710 68.002 1.00 102.22 144 MET C CA 1
ATOM 6057 C C . MET C 2 17 ? 80.558 80.976 68.830 1.00 102.27 144 MET C C 1
ATOM 6058 O O . MET C 2 17 ? 80.963 81.447 69.896 1.00 102.31 144 MET C O 1
ATOM 6063 N N . THR C 2 18 ? 80.986 79.817 68.333 1.00 102.29 145 THR C N 1
ATOM 6064 C CA . THR C 2 18 ? 82.021 79.016 68.988 1.00 102.31 145 THR C CA 1
ATOM 6065 C C . THR C 2 18 ? 83.261 78.871 68.103 1.00 102.34 145 THR C C 1
ATOM 6066 O O . THR C 2 18 ? 84.392 78.934 68.592 1.00 102.37 145 THR C O 1
ATOM 6070 N N . MET C 2 19 ? 83.042 78.682 66.803 1.00 102.32 146 MET C N 1
ATOM 6071 C CA . MET C 2 19 ? 84.140 78.602 65.842 1.00 102.27 146 MET C CA 1
ATOM 6072 C C . MET C 2 19 ? 84.274 79.895 65.037 1.00 102.25 146 MET C C 1
ATOM 6073 O O . MET C 2 19 ? 83.295 80.619 64.838 1.00 102.18 146 MET C O 1
ATOM 6078 N N . GLY C 2 20 ? 85.493 80.172 64.580 1.00 102.26 147 GLY C N 1
ATOM 6079 C CA . GLY C 2 20 ? 85.786 81.373 63.803 1.00 102.13 147 GLY C CA 1
ATOM 6080 C C . GLY C 2 20 ? 86.574 81.096 62.536 1.00 102.04 147 GLY C C 1
ATOM 6081 O O . GLY C 2 20 ? 87.242 80.065 62.418 1.00 102.09 147 GLY C O 1
ATOM 6082 N N . THR C 2 21 ? 86.489 82.028 61.590 1.00 101.92 148 THR C N 1
ATOM 6083 C CA . THR C 2 21 ? 87.185 81.924 60.311 1.00 101.76 148 THR C CA 1
ATOM 6084 C C . THR C 2 21 ? 87.864 83.251 59.976 1.00 101.68 148 THR C C 1
ATOM 6085 O O . THR C 2 21 ? 87.207 84.293 59.918 1.00 101.71 148 THR C O 1
ATOM 6089 N N . VAL C 2 22 ? 89.178 83.207 59.767 1.00 101.51 149 VAL C N 1
ATOM 6090 C CA . VAL C 2 22 ? 89.938 84.390 59.367 1.00 101.38 149 VAL C CA 1
ATOM 6091 C C . VAL C 2 22 ? 89.864 84.544 57.850 1.00 101.31 149 VAL C C 1
ATOM 6092 O O . VAL C 2 22 ? 90.487 83.782 57.108 1.00 101.34 149 VAL C O 1
ATOM 6096 N N . GLN C 2 23 ? 89.088 85.527 57.399 1.00 101.26 150 GLN C N 1
ATOM 6097 C CA . GLN C 2 23 ? 88.891 85.769 55.971 1.00 101.20 150 GLN C CA 1
ATOM 6098 C C . GLN C 2 23 ? 90.136 86.393 55.342 1.00 101.18 150 GLN C C 1
ATOM 6099 O O . GLN C 2 23 ? 90.702 85.842 54.396 1.00 101.21 150 GLN C O 1
ATOM 6105 N N . ARG C 2 24 ? 90.554 87.536 55.881 1.00 101.13 151 ARG C N 1
ATOM 6106 C CA . ARG C 2 24 ? 91.699 88.284 55.359 1.00 101.14 151 ARG C CA 1
ATOM 6107 C C . ARG C 2 24 ? 92.329 89.165 56.433 1.00 101.06 151 ARG C C 1
ATOM 6108 O O . ARG C 2 24 ? 91.630 89.900 57.133 1.00 101.01 151 ARG C O 1
ATOM 6116 N N . TRP C 2 25 ? 93.651 89.074 56.562 1.00 101.01 152 TRP C N 1
ATOM 6117 C CA . TRP C 2 25 ? 94.402 89.919 57.488 1.00 100.95 152 TRP C CA 1
ATOM 6118 C C . TRP C 2 25 ? 94.600 91.312 56.903 1.00 100.95 152 TRP C C 1
ATOM 6119 O O . TRP C 2 25 ? 94.937 91.459 55.726 1.00 100.89 152 TRP C O 1
ATOM 6130 N N . GLU C 2 26 ? 94.385 92.328 57.734 1.00 100.96 153 GLU C N 1
ATOM 6131 C CA . GLU C 2 26 ? 94.440 93.716 57.285 1.00 100.99 153 GLU C CA 1
ATOM 6132 C C . GLU C 2 26 ? 95.668 94.455 57.820 1.00 100.94 153 GLU C C 1
ATOM 6133 O O . GLU C 2 26 ? 95.956 95.581 57.405 1.00 100.92 153 GLU C O 1
ATOM 6139 N N . LYS C 2 27 ? 96.382 93.815 58.744 1.00 100.94 154 LYS C N 1
ATOM 6140 C CA . LYS C 2 27 ? 97.642 94.341 59.264 1.00 100.90 154 LYS C CA 1
ATOM 6141 C C . LYS C 2 27 ? 98.753 93.330 59.005 1.00 100.85 154 LYS C C 1
ATOM 6142 O O . LYS C 2 27 ? 98.693 92.196 59.484 1.00 100.91 154 LYS C O 1
ATOM 6148 N N . LYS C 2 28 ? 99.755 93.742 58.232 1.00 100.79 155 LYS C N 1
ATOM 6149 C CA . LYS C 2 28 ? 100.911 92.894 57.945 1.00 100.69 155 LYS C CA 1
ATOM 6150 C C . LYS C 2 28 ? 101.874 92.885 59.130 1.00 100.61 155 LYS C C 1
ATOM 6151 O O . LYS C 2 28 ? 101.816 93.767 59.992 1.00 100.57 155 LYS C O 1
ATOM 6157 N N . VAL C 2 29 ? 102.753 91.885 59.167 1.00 100.55 156 VAL C N 1
ATOM 6158 C CA . VAL C 2 29 ? 103.727 91.734 60.253 1.00 100.48 156 VAL C CA 1
ATOM 6159 C C . VAL C 2 29 ? 104.773 92.858 60.251 1.00 100.42 156 VAL C C 1
ATOM 6160 O O . VAL C 2 29 ? 105.499 93.050 59.272 1.00 100.38 156 VAL C O 1
ATOM 6164 N N . GLY C 2 30 ? 104.817 93.606 61.352 1.00 100.34 157 GLY C N 1
ATOM 6165 C CA . GLY C 2 30 ? 105.721 94.748 61.491 1.00 100.24 157 GLY C CA 1
ATOM 6166 C C . GLY C 2 30 ? 105.010 96.087 61.612 1.00 100.18 157 GLY C C 1
ATOM 6167 O O . GLY C 2 30 ? 105.623 97.087 61.991 1.00 100.14 157 GLY C O 1
ATOM 6168 N N . GLU C 2 31 ? 103.719 96.103 61.288 1.00 100.15 158 GLU C N 1
ATOM 6169 C CA . GLU C 2 31 ? 102.905 97.320 61.339 1.00 100.11 158 GLU C CA 1
ATOM 6170 C C . GLU C 2 31 ? 102.503 97.684 62.766 1.00 100.05 158 GLU C C 1
ATOM 6171 O O . GLU C 2 31 ? 102.181 96.806 63.572 1.00 100.03 158 GLU C O 1
ATOM 6177 N N . LYS C 2 32 ? 102.518 98.981 63.068 1.00 99.95 159 LYS C N 1
ATOM 6178 C CA . LYS C 2 32 ? 101.992 99.479 64.338 1.00 99.86 159 LYS C CA 1
ATOM 6179 C C . LYS C 2 32 ? 100.471 99.516 64.298 1.00 99.76 159 LYS C C 1
ATOM 6180 O O . LYS C 2 32 ? 99.873 99.633 63.226 1.00 99.78 159 LYS C O 1
ATOM 6186 N N . LEU C 2 33 ? 99.850 99.405 65.467 1.00 99.60 160 LEU C N 1
ATOM 6187 C CA . LEU C 2 33 ? 98.395 99.419 65.560 1.00 99.49 160 LEU C CA 1
ATOM 6188 C C . LEU C 2 33 ? 97.883 100.235 66.744 1.00 99.39 160 LEU C C 1
ATOM 6189 O O . LEU C 2 33 ? 98.367 100.094 67.869 1.00 99.38 160 LEU C O 1
ATOM 6194 N N . SER C 2 34 ? 96.912 101.101 66.463 1.00 99.21 161 SER C N 1
ATOM 6195 C CA . SER C 2 34 ? 96.280 101.938 67.476 1.00 99.02 161 SER C CA 1
ATOM 6196 C C . SER C 2 34 ? 94.970 101.311 67.941 1.00 98.88 161 SER C C 1
ATOM 6197 O O . SER C 2 34 ? 94.377 100.500 67.225 1.00 98.85 161 SER C O 1
ATOM 6200 N N . GLU C 2 35 ? 94.528 101.691 69.139 1.00 98.71 162 GLU C N 1
ATOM 6201 C CA . GLU C 2 35 ? 93.278 101.188 69.708 1.00 98.57 162 GLU C CA 1
ATOM 6202 C C . GLU C 2 35 ? 92.077 101.658 68.885 1.00 98.43 162 GLU C C 1
ATOM 6203 O O . GLU C 2 35 ? 91.524 102.735 69.127 1.00 98.50 162 GLU C O 1
ATOM 6209 N N . GLY C 2 36 ? 91.688 100.841 67.910 1.00 98.19 163 GLY C N 1
ATOM 6210 C CA . GLY C 2 36 ? 90.600 101.176 66.995 1.00 97.85 163 GLY C CA 1
ATOM 6211 C C . GLY C 2 36 ? 90.869 100.753 65.562 1.00 97.60 163 GLY C C 1
ATOM 6212 O O . GLY C 2 36 ? 89.978 100.817 64.713 1.00 97.59 163 GLY C O 1
ATOM 6213 N N . ASP C 2 37 ? 92.103 100.326 65.299 1.00 97.33 164 ASP C N 1
ATOM 6214 C CA . ASP C 2 37 ? 92.516 99.867 63.974 1.00 97.07 164 ASP C CA 1
ATOM 6215 C C . ASP C 2 37 ? 91.828 98.568 63.572 1.00 96.82 164 ASP C C 1
ATOM 6216 O O . ASP C 2 37 ? 91.545 97.717 64.414 1.00 96.74 164 ASP C O 1
ATOM 6221 N N . LEU C 2 38 ? 91.558 98.431 62.278 1.00 96.55 165 LEU C N 1
ATOM 6222 C CA . LEU C 2 38 ? 91.040 97.191 61.725 1.00 96.21 165 LEU C CA 1
ATOM 6223 C C . LEU C 2 38 ? 92.174 96.170 61.664 1.00 96.12 165 LEU C C 1
ATOM 6224 O O . LEU C 2 38 ? 93.173 96.382 60.974 1.00 96.10 165 LEU C O 1
ATOM 6229 N N . LEU C 2 39 ? 92.017 95.075 62.404 1.00 95.97 166 LEU C N 1
ATOM 6230 C CA . LEU C 2 39 ? 93.037 94.035 62.462 1.00 95.83 166 LEU C CA 1
ATOM 6231 C C . LEU C 2 39 ? 92.855 93.017 61.336 1.00 95.74 166 LEU C C 1
ATOM 6232 O O . LEU C 2 39 ? 93.792 92.749 60.579 1.00 95.64 166 LEU C O 1
ATOM 6237 N N . ALA C 2 40 ? 91.647 92.465 61.231 1.00 95.62 167 ALA C N 1
ATOM 6238 C CA . ALA C 2 40 ? 91.315 91.474 60.206 1.00 95.50 167 ALA C CA 1
ATOM 6239 C C . ALA C 2 40 ? 89.806 91.325 60.041 1.00 95.41 167 ALA C C 1
ATOM 6240 O O . ALA C 2 40 ? 89.029 91.805 60.867 1.00 95.27 167 ALA C O 1
ATOM 6242 N N . GLU C 2 41 ? 89.402 90.665 58.959 1.00 95.44 168 GLU C N 1
ATOM 6243 C CA . GLU C 2 41 ? 88.009 90.289 58.752 1.00 95.41 168 GLU C CA 1
ATOM 6244 C C . GLU C 2 41 ? 87.798 88.868 59.247 1.00 95.21 168 GLU C C 1
ATOM 6245 O O . GLU C 2 41 ? 88.373 87.919 58.708 1.00 95.15 168 GLU C O 1
ATOM 6251 N N . ILE C 2 42 ? 86.988 88.732 60.293 1.00 95.05 169 ILE C N 1
ATOM 6252 C CA . ILE C 2 42 ? 86.617 87.421 60.811 1.00 94.76 169 ILE C CA 1
ATOM 6253 C C . ILE C 2 42 ? 85.191 87.098 60.379 1.00 94.52 169 ILE C C 1
ATOM 6254 O O . ILE C 2 42 ? 84.235 87.737 60.822 1.00 94.48 169 ILE C O 1
ATOM 6259 N N . GLU C 2 43 ? 85.067 86.111 59.495 1.00 94.28 170 GLU C N 1
ATOM 6260 C CA . GLU C 2 43 ? 83.776 85.727 58.935 1.00 93.97 170 GLU C CA 1
ATOM 6261 C C . GLU C 2 43 ? 83.150 84.555 59.680 1.00 93.73 170 GLU C C 1
ATOM 6262 O O . GLU C 2 43 ? 83.844 83.723 60.269 1.00 93.74 170 GLU C O 1
ATOM 6268 N N . THR C 2 44 ? 81.823 84.511 59.644 1.00 93.34 171 THR C N 1
ATOM 6269 C CA . THR C 2 44 ? 81.053 83.433 60.238 1.00 92.84 171 THR C CA 1
ATOM 6270 C C . THR C 2 44 ? 79.843 83.133 59.345 1.00 92.47 171 THR C C 1
ATOM 6271 O O . THR C 2 44 ? 79.750 83.646 58.228 1.00 92.32 171 THR C O 1
ATOM 6275 N N . ASP C 2 45 ? 78.929 82.302 59.839 1.00 92.11 172 ASP C N 1
ATOM 6276 C CA . ASP C 2 45 ? 77.714 81.939 59.116 1.00 91.74 172 ASP C CA 1
ATOM 6277 C C . ASP C 2 45 ? 76.699 83.087 59.049 1.00 91.35 172 ASP C C 1
ATOM 6278 O O . ASP C 2 45 ? 75.770 83.059 58.238 1.00 91.14 172 ASP C O 1
ATOM 6303 N N . ALA C 2 47 ? 77.580 86.808 59.670 1.00 91.03 174 ALA C N 1
ATOM 6304 C CA . ALA C 2 47 ? 78.101 88.120 59.291 1.00 91.18 174 ALA C CA 1
ATOM 6305 C C . ALA C 2 47 ? 79.604 88.091 59.023 1.00 91.26 174 ALA C C 1
ATOM 6306 O O . ALA C 2 47 ? 80.316 87.201 59.490 1.00 91.17 174 ALA C O 1
ATOM 6308 N N . THR C 2 48 ? 80.070 89.068 58.252 1.00 91.41 175 THR C N 1
ATOM 6309 C CA . THR C 2 48 ? 81.492 89.347 58.137 1.00 91.62 175 THR C CA 1
ATOM 6310 C C . THR C 2 48 ? 81.767 90.564 59.009 1.00 91.82 175 THR C C 1
ATOM 6311 O O . THR C 2 48 ? 81.388 91.685 58.663 1.00 91.90 175 THR C O 1
ATOM 6315 N N . ILE C 2 49 ? 82.410 90.339 60.148 1.00 92.04 176 ILE C N 1
ATOM 6316 C CA . ILE C 2 49 ? 82.663 91.422 61.094 1.00 92.32 176 ILE C CA 1
ATOM 6317 C C . ILE C 2 49 ? 84.141 91.821 61.073 1.00 92.42 176 ILE C C 1
ATOM 6318 O O . ILE C 2 49 ? 85.033 90.966 61.152 1.00 92.39 176 ILE C O 1
ATOM 6323 N N . GLY C 2 50 ? 84.385 93.123 60.941 1.00 92.53 177 GLY C N 1
ATOM 6324 C CA . GLY C 2 50 ? 85.736 93.669 60.962 1.00 92.71 177 GLY C CA 1
ATOM 6325 C C . GLY C 2 50 ? 86.265 93.724 62.380 1.00 92.94 177 GLY C C 1
ATOM 6326 O O . GLY C 2 50 ? 85.772 94.502 63.205 1.00 92.99 177 GLY C O 1
ATOM 6327 N N . PHE C 2 51 ? 87.266 92.892 62.662 1.00 93.11 178 PHE C N 1
ATOM 6328 C CA . PHE C 2 51 ? 87.825 92.769 64.006 1.00 93.27 178 PHE C CA 1
ATOM 6329 C C . PHE C 2 51 ? 88.803 93.895 64.306 1.00 93.43 178 PHE C C 1
ATOM 6330 O O . PHE C 2 51 ? 89.729 94.150 63.534 1.00 93.48 178 PHE C O 1
ATOM 6338 N N . GLU C 2 52 ? 88.594 94.551 65.443 1.00 93.67 179 GLU C N 1
ATOM 6339 C CA . GLU C 2 52 ? 89.327 95.766 65.782 1.00 93.95 179 GLU C CA 1
ATOM 6340 C C . GLU C 2 52 ? 90.406 95.555 66.840 1.00 94.23 179 GLU C C 1
ATOM 6341 O O . GLU C 2 52 ? 90.245 94.749 67.759 1.00 94.26 179 GLU C O 1
ATOM 6347 N N . VAL C 2 53 ? 91.503 96.293 66.685 1.00 94.56 180 VAL C N 1
ATOM 6348 C CA . VAL C 2 53 ? 92.604 96.310 67.645 1.00 94.87 180 VAL C CA 1
ATOM 6349 C C . VAL C 2 53 ? 92.147 96.982 68.941 1.00 95.21 180 VAL C C 1
ATOM 6350 O O . VAL C 2 53 ? 91.649 98.113 68.926 1.00 95.30 180 VAL C O 1
ATOM 6354 N N . GLN C 2 54 ? 92.312 96.271 70.054 1.00 95.58 181 GLN C N 1
ATOM 6355 C CA . GLN C 2 54 ? 91.884 96.754 71.367 1.00 95.95 181 GLN C CA 1
ATOM 6356 C C . GLN C 2 54 ? 93.070 97.099 72.267 1.00 96.19 181 GLN C C 1
ATOM 6357 O O . GLN C 2 54 ? 92.897 97.660 73.354 1.00 96.21 181 GLN C O 1
ATOM 6363 N N . GLU C 2 55 ? 94.270 96.766 71.798 1.00 96.45 182 GLU C N 1
ATOM 6364 C CA . GLU C 2 55 ? 95.504 97.004 72.544 1.00 96.73 182 GLU C CA 1
ATOM 6365 C C . GLU C 2 55 ? 96.618 97.487 71.615 1.00 96.88 182 GLU C C 1
ATOM 6366 O O . GLU C 2 55 ? 96.986 96.799 70.660 1.00 96.93 182 GLU C O 1
ATOM 6372 N N . GLU C 2 56 ? 97.143 98.676 71.904 1.00 97.08 183 GLU C N 1
ATOM 6373 C CA . GLU C 2 56 ? 98.173 99.306 71.072 1.00 97.26 183 GLU C CA 1
ATOM 6374 C C . GLU C 2 56 ? 99.521 98.583 71.129 1.00 97.36 183 GLU C C 1
ATOM 6375 O O . GLU C 2 56 ? 99.878 97.990 72.149 1.00 97.40 183 GLU C O 1
ATOM 6381 N N . GLY C 2 57 ? 100.258 98.645 70.023 1.00 97.47 184 GLY C N 1
ATOM 6382 C CA . GLY C 2 57 ? 101.566 98.009 69.919 1.00 97.63 184 GLY C CA 1
ATOM 6383 C C . GLY C 2 57 ? 102.014 97.812 68.483 1.00 97.74 184 GLY C C 1
ATOM 6384 O O . GLY C 2 57 ? 101.868 98.707 67.650 1.00 97.76 184 GLY C O 1
ATOM 6385 N N . TYR C 2 58 ? 102.571 96.634 68.207 1.00 97.89 185 TYR C N 1
ATOM 6386 C CA . TYR C 2 58 ? 103.075 96.269 66.884 1.00 98.01 185 TYR C CA 1
ATOM 6387 C C . TYR C 2 58 ? 102.782 94.794 66.628 1.00 98.05 185 TYR C C 1
ATOM 6388 O O . TYR C 2 58 ? 102.774 93.996 67.564 1.00 98.05 185 TYR C O 1
ATOM 6397 N N . LEU C 2 59 ? 102.550 94.431 65.369 1.00 98.16 186 LEU C N 1
ATOM 6398 C CA . LEU C 2 59 ? 102.303 93.031 65.014 1.00 98.34 186 LEU C CA 1
ATOM 6399 C C . LEU C 2 59 ? 103.623 92.263 64.883 1.00 98.45 186 LEU C C 1
ATOM 6400 O O . LEU C 2 59 ? 104.493 92.638 64.093 1.00 98.56 186 LEU C O 1
ATOM 6405 N N . ALA C 2 60 ? 103.756 91.189 65.661 1.00 98.57 187 ALA C N 1
ATOM 6406 C CA . ALA C 2 60 ? 104.999 90.415 65.727 1.00 98.65 187 ALA C CA 1
ATOM 6407 C C . ALA C 2 60 ? 104.978 89.133 64.893 1.00 98.73 187 ALA C C 1
ATOM 6408 O O . ALA C 2 60 ? 105.973 88.798 64.249 1.00 98.72 187 ALA C O 1
ATOM 6410 N N . LYS C 2 61 ? 103.852 88.420 64.917 1.00 98.88 188 LYS C N 1
ATOM 6411 C CA . LYS C 2 61 ? 103.699 87.163 64.180 1.00 99.08 188 LYS C CA 1
ATOM 6412 C C . LYS C 2 61 ? 102.226 86.807 64.015 1.00 99.18 188 LYS C C 1
ATOM 6413 O O . LYS C 2 61 ? 101.425 87.043 64.918 1.00 99.17 188 LYS C O 1
ATOM 6419 N N . ILE C 2 62 ? 101.878 86.242 62.860 1.00 99.35 189 ILE C N 1
ATOM 6420 C CA . ILE C 2 62 ? 100.543 85.687 62.640 1.00 99.53 189 ILE C CA 1
ATOM 6421 C C . ILE C 2 62 ? 100.581 84.182 62.910 1.00 99.67 189 ILE C C 1
ATOM 6422 O O . ILE C 2 62 ? 101.204 83.422 62.164 1.00 99.66 189 ILE C O 1
ATOM 6427 N N . LEU C 2 63 ? 99.916 83.767 63.986 1.00 99.84 190 LEU C N 1
ATOM 6428 C CA . LEU C 2 63 ? 99.916 82.369 64.418 1.00 100.00 190 LEU C CA 1
ATOM 6429 C C . LEU C 2 63 ? 98.899 81.543 63.640 1.00 100.12 190 LEU C C 1
ATOM 6430 O O . LEU C 2 63 ? 99.216 80.462 63.145 1.00 100.11 190 LEU C O 1
ATOM 6435 N N . VAL C 2 64 ? 97.677 82.061 63.545 1.00 100.34 191 VAL C N 1
ATOM 6436 C CA . VAL C 2 64 ? 96.615 81.425 62.773 1.00 100.54 191 VAL C CA 1
ATOM 6437 C C . VAL C 2 64 ? 96.431 82.213 61.472 1.00 100.70 191 VAL C C 1
ATOM 6438 O O . VAL C 2 64 ? 95.903 83.329 61.492 1.00 100.70 191 VAL C O 1
ATOM 6442 N N . PRO C 2 65 ? 96.878 81.635 60.337 1.00 100.86 192 PRO C N 1
ATOM 6443 C CA . PRO C 2 65 ? 96.905 82.310 59.032 1.00 100.99 192 PRO C CA 1
ATOM 6444 C C . PRO C 2 65 ? 95.521 82.539 58.411 1.00 101.14 192 PRO C C 1
ATOM 6445 O O . PRO C 2 65 ? 94.501 82.262 59.047 1.00 101.23 192 PRO C O 1
ATOM 6449 N N . GLU C 2 66 ? 95.503 83.047 57.178 1.00 101.22 193 GLU C N 1
ATOM 6450 C CA . GLU C 2 66 ? 94.262 83.290 56.437 1.00 101.31 193 GLU C CA 1
ATOM 6451 C C . GLU C 2 66 ? 93.573 81.993 56.019 1.00 101.38 193 GLU C C 1
ATOM 6452 O O . GLU C 2 66 ? 94.217 80.948 55.892 1.00 101.49 193 GLU C O 1
ATOM 6458 N N . GLY C 2 67 ? 92.260 82.072 55.810 1.00 101.45 194 GLY C N 1
ATOM 6459 C CA . GLY C 2 67 ? 91.478 80.955 55.280 1.00 101.51 194 GLY C CA 1
ATOM 6460 C C . GLY C 2 67 ? 91.124 79.868 56.276 1.00 101.57 194 GLY C C 1
ATOM 6461 O O . GLY C 2 67 ? 90.148 79.143 56.077 1.00 101.59 194 GLY C O 1
ATOM 6462 N N . THR C 2 68 ? 91.916 79.757 57.342 1.00 101.59 195 THR C N 1
ATOM 6463 C CA . THR C 2 68 ? 91.744 78.707 58.349 1.00 101.64 195 THR C CA 1
ATOM 6464 C C . THR C 2 68 ? 90.426 78.837 59.116 1.00 101.65 195 THR C C 1
ATOM 6465 O O . THR C 2 68 ? 90.178 79.837 59.798 1.00 101.56 195 THR C O 1
ATOM 6469 N N . ARG C 2 69 ? 89.591 77.809 58.984 1.00 101.70 196 ARG C N 1
ATOM 6470 C CA . ARG C 2 69 ? 88.245 77.794 59.550 1.00 101.74 196 ARG C CA 1
ATOM 6471 C C . ARG C 2 69 ? 88.210 77.055 60.888 1.00 101.78 196 ARG C C 1
ATOM 6472 O O . ARG C 2 69 ? 89.194 76.421 61.282 1.00 101.80 196 ARG C O 1
ATOM 6480 N N . ASP C 2 70 ? 87.072 77.156 61.577 1.00 101.78 197 ASP C N 1
ATOM 6481 C CA . ASP C 2 70 ? 86.791 76.405 62.812 1.00 101.82 197 ASP C CA 1
ATOM 6482 C C . ASP C 2 70 ? 87.699 76.762 63.997 1.00 101.78 197 ASP C C 1
ATOM 6483 O O . ASP C 2 70 ? 87.893 75.950 64.906 1.00 101.78 197 ASP C O 1
ATOM 6488 N N . VAL C 2 71 ? 88.237 77.980 63.986 1.00 101.73 198 VAL C N 1
ATOM 6489 C CA . VAL C 2 71 ? 89.140 78.445 65.039 1.00 101.71 198 VAL C CA 1
ATOM 6490 C C . VAL C 2 71 ? 88.359 78.704 66.337 1.00 101.74 198 VAL C C 1
ATOM 6491 O O . VAL C 2 71 ? 87.476 79.564 66.366 1.00 101.71 198 VAL C O 1
ATOM 6495 N N . PRO C 2 72 ? 88.679 77.948 67.408 1.00 101.78 199 PRO C N 1
ATOM 6496 C CA . PRO C 2 72 ? 87.958 78.024 68.687 1.00 101.80 199 PRO C CA 1
ATOM 6497 C C . PRO C 2 72 ? 88.062 79.381 69.386 1.00 101.77 199 PRO C C 1
ATOM 6498 O O . PRO C 2 72 ? 88.940 80.185 69.062 1.00 101.71 199 PRO C O 1
ATOM 6502 N N . LEU C 2 73 ? 87.160 79.624 70.334 1.00 101.76 200 LEU C N 1
ATOM 6503 C CA . LEU C 2 73 ? 87.155 80.862 71.108 1.00 101.79 200 LEU C CA 1
ATOM 6504 C C . LEU C 2 73 ? 88.347 80.918 72.055 1.00 101.80 200 LEU C C 1
ATOM 6505 O O . LEU C 2 73 ? 88.637 79.948 72.761 1.00 101.81 200 LEU C O 1
ATOM 6510 N N . GLY C 2 74 ? 89.033 82.057 72.061 1.00 101.77 201 GLY C N 1
ATOM 6511 C CA . GLY C 2 74 ? 90.193 82.261 72.921 1.00 101.77 201 GLY C CA 1
ATOM 6512 C C . GLY C 2 74 ? 91.509 81.863 72.280 1.00 101.79 201 GLY C C 1
ATOM 6513 O O . GLY C 2 74 ? 92.572 82.057 72.872 1.00 101.81 201 GLY C O 1
ATOM 6514 N N . THR C 2 75 ? 91.438 81.307 71.071 1.00 101.78 202 THR C N 1
ATOM 6515 C CA . THR C 2 75 ? 92.625 80.877 70.332 1.00 101.78 202 THR C CA 1
ATOM 6516 C C . THR C 2 75 ? 93.463 82.082 69.905 1.00 101.82 202 THR C C 1
ATOM 6517 O O . THR C 2 75 ? 92.943 83.000 69.265 1.00 101.83 202 THR C O 1
ATOM 6521 N N . PRO C 2 76 ? 94.760 82.087 70.274 1.00 101.85 203 PRO C N 1
ATOM 6522 C CA . PRO C 2 76 ? 95.678 83.148 69.861 1.00 101.82 203 PRO C CA 1
ATOM 6523 C C . PRO C 2 76 ? 95.855 83.179 68.343 1.00 101.77 203 PRO C C 1
ATOM 6524 O O . PRO C 2 76 ? 96.299 82.193 67.749 1.00 101.73 203 PRO C O 1
ATOM 6528 N N . LEU C 2 77 ? 95.490 84.306 67.734 1.00 101.70 204 LEU C N 1
ATOM 6529 C CA . LEU C 2 77 ? 95.593 84.486 66.285 1.00 101.58 204 LEU C CA 1
ATOM 6530 C C . LEU C 2 77 ? 96.913 85.146 65.896 1.00 101.52 204 LEU C C 1
ATOM 6531 O O . LEU C 2 77 ? 97.480 84.837 64.846 1.00 101.55 204 LEU C O 1
ATOM 6536 N N . CYS C 2 78 ? 97.390 86.053 66.748 1.00 101.46 205 CYS C N 1
ATOM 6537 C CA . CYS C 2 78 ? 98.621 86.806 66.497 1.00 101.44 205 CYS C CA 1
ATOM 6538 C C . CYS C 2 78 ? 99.266 87.311 67.791 1.00 101.57 205 CYS C C 1
ATOM 6539 O O . CYS C 2 78 ? 98.628 87.336 68.847 1.00 101.45 205 CYS C O 1
ATOM 6542 N N . ILE C 2 79 ? 100.533 87.710 67.694 1.00 101.82 206 ILE C N 1
ATOM 6543 C CA . ILE C 2 79 ? 101.284 88.232 68.838 1.00 102.12 206 ILE C CA 1
ATOM 6544 C C . ILE C 2 79 ? 101.556 89.729 68.667 1.00 102.28 206 ILE C C 1
ATOM 6545 O O . ILE C 2 79 ? 102.008 90.169 67.606 1.00 102.21 206 ILE C O 1
ATOM 6550 N N . ILE C 2 80 ? 101.270 90.500 69.716 1.00 102.54 207 ILE C N 1
ATOM 6551 C CA . ILE C 2 80 ? 101.497 91.947 69.716 1.00 102.82 207 ILE C CA 1
ATOM 6552 C C . ILE C 2 80 ? 102.413 92.350 70.874 1.00 103.00 207 ILE C C 1
ATOM 6553 O O . ILE C 2 80 ? 102.138 92.032 72.032 1.00 103.02 207 ILE C O 1
ATOM 6558 N N . VAL C 2 81 ? 103.502 93.044 70.553 1.00 103.21 208 VAL C N 1
ATOM 6559 C CA . VAL C 2 81 ? 104.455 93.491 71.569 1.00 103.41 208 VAL C CA 1
ATOM 6560 C C . VAL C 2 81 ? 104.363 95.003 71.787 1.00 103.56 208 VAL C C 1
ATOM 6561 O O . VAL C 2 81 ? 103.956 95.745 70.889 1.00 103.58 208 VAL C O 1
ATOM 6565 N N . GLU C 2 82 ? 104.743 95.442 72.985 1.00 103.74 209 GLU C N 1
ATOM 6566 C CA . GLU C 2 82 ? 104.684 96.850 73.379 1.00 103.91 209 GLU C CA 1
ATOM 6567 C C . GLU C 2 82 ? 105.602 97.745 72.539 1.00 104.06 209 GLU C C 1
ATOM 6568 O O . GLU C 2 82 ? 105.209 98.848 72.150 1.00 104.10 209 GLU C O 1
ATOM 6574 N N . LYS C 2 83 ? 106.813 97.266 72.259 1.00 104.23 210 LYS C N 1
ATOM 6575 C CA . LYS C 2 83 ? 107.811 98.050 71.525 1.00 104.37 210 LYS C CA 1
ATOM 6576 C C . LYS C 2 83 ? 108.107 97.497 70.128 1.00 104.49 210 LYS C C 1
ATOM 6577 O O . LYS C 2 83 ? 107.699 96.382 69.792 1.00 104.50 210 LYS C O 1
ATOM 6583 N N . GLU C 2 84 ? 108.819 98.287 69.324 1.00 104.63 211 GLU C N 1
ATOM 6584 C CA . GLU C 2 84 ? 109.078 97.960 67.917 1.00 104.77 211 GLU C CA 1
ATOM 6585 C C . GLU C 2 84 ? 110.212 96.951 67.696 1.00 104.84 211 GLU C C 1
ATOM 6586 O O . GLU C 2 84 ? 110.082 96.041 66.875 1.00 104.87 211 GLU C O 1
ATOM 6592 N N . ALA C 2 85 ? 111.313 97.117 68.429 1.00 104.94 212 ALA C N 1
ATOM 6593 C CA . ALA C 2 85 ? 112.490 96.254 68.286 1.00 105.00 212 ALA C CA 1
ATOM 6594 C C . ALA C 2 85 ? 112.277 94.862 68.888 1.00 105.04 212 ALA C C 1
ATOM 6595 O O . ALA C 2 85 ? 113.074 93.948 68.658 1.00 105.04 212 ALA C O 1
ATOM 6597 N N . ASP C 2 86 ? 111.192 94.712 69.643 1.00 105.10 213 ASP C N 1
ATOM 6598 C CA . ASP C 2 86 ? 110.854 93.456 70.313 1.00 105.15 213 ASP C CA 1
ATOM 6599 C C . ASP C 2 86 ? 110.293 92.394 69.358 1.00 105.18 213 ASP C C 1
ATOM 6600 O O . ASP C 2 86 ? 110.073 91.248 69.759 1.00 105.16 213 ASP C O 1
ATOM 6605 N N . ILE C 2 87 ? 110.065 92.779 68.102 1.00 105.23 214 ILE C N 1
ATOM 6606 C CA . ILE C 2 87 ? 109.570 91.859 67.076 1.00 105.29 214 ILE C CA 1
ATOM 6607 C C . ILE C 2 87 ? 110.672 90.897 66.639 1.00 105.29 214 ILE C C 1
ATOM 6608 O O . ILE C 2 87 ? 110.524 89.680 66.746 1.00 105.29 214 ILE C O 1
ATOM 6613 N N . HIS D 2 5 ? 103.087 133.790 78.635 1.00 91.53 132 HIS D N 1
ATOM 6614 C CA . HIS D 2 5 ? 101.794 133.663 77.898 1.00 91.55 132 HIS D CA 1
ATOM 6615 C C . HIS D 2 5 ? 101.971 133.858 76.389 1.00 91.44 132 HIS D C 1
ATOM 6616 O O . HIS D 2 5 ? 102.838 134.618 75.949 1.00 91.44 132 HIS D O 1
ATOM 6623 N N . MET D 2 6 ? 101.145 133.162 75.610 1.00 91.29 133 MET D N 1
ATOM 6624 C CA . MET D 2 6 ? 101.174 133.251 74.149 1.00 91.06 133 MET D CA 1
ATOM 6625 C C . MET D 2 6 ? 100.084 134.190 73.625 1.00 90.76 133 MET D C 1
ATOM 6626 O O . MET D 2 6 ? 98.940 134.161 74.089 1.00 90.68 133 MET D O 1
ATOM 6631 N N . GLN D 2 7 ? 100.459 135.021 72.657 1.00 90.38 134 GLN D N 1
ATOM 6632 C CA . GLN D 2 7 ? 99.536 135.952 72.022 1.00 90.04 134 GLN D CA 1
ATOM 6633 C C . GLN D 2 7 ? 99.363 135.599 70.546 1.00 89.71 134 GLN D C 1
ATOM 6634 O O . GLN D 2 7 ? 100.343 135.528 69.798 1.00 89.68 134 GLN D O 1
ATOM 6640 N N . VAL D 2 8 ? 98.116 135.375 70.138 1.00 89.23 135 VAL D N 1
ATOM 6641 C CA . VAL D 2 8 ? 97.804 134.990 68.760 1.00 88.80 135 VAL D CA 1
ATOM 6642 C C . VAL D 2 8 ? 97.415 136.212 67.927 1.00 88.50 135 VAL D C 1
ATOM 6643 O O . VAL D 2 8 ? 96.409 136.873 68.197 1.00 88.37 135 VAL D O 1
ATOM 6647 N N . LEU D 2 9 ? 98.227 136.499 66.914 1.00 88.15 136 LEU D N 1
ATOM 6648 C CA . LEU D 2 9 ? 98.033 137.667 66.062 1.00 87.96 136 LEU D CA 1
ATOM 6649 C C . LEU D 2 9 ? 97.401 137.273 64.732 1.00 87.85 136 LEU D C 1
ATOM 6650 O O . LEU D 2 9 ? 97.545 136.133 64.285 1.00 87.88 136 LEU D O 1
ATOM 6655 N N . LEU D 2 10 ? 96.702 138.218 64.107 1.00 87.69 137 LEU D N 1
ATOM 6656 C CA . LEU D 2 10 ? 96.090 137.993 62.802 1.00 87.65 137 LEU D CA 1
ATOM 6657 C C . LEU D 2 10 ? 97.146 138.009 61.695 1.00 87.64 137 LEU D C 1
ATOM 6658 O O . LEU D 2 10 ? 97.800 139.032 61.476 1.00 87.63 137 LEU D O 1
ATOM 6663 N N . PRO D 2 11 ? 97.316 136.873 60.994 1.00 87.56 138 PRO D N 1
ATOM 6664 C CA . PRO D 2 11 ? 98.318 136.800 59.937 1.00 87.47 138 PRO D CA 1
ATOM 6665 C C . PRO D 2 11 ? 97.761 137.212 58.575 1.00 87.31 138 PRO D C 1
ATOM 6666 O O . PRO D 2 11 ? 96.551 137.417 58.432 1.00 87.24 138 PRO D O 1
ATOM 6670 N N . ALA D 2 12 ? 98.646 137.349 57.591 1.00 87.23 139 ALA D N 1
ATOM 6671 C CA . ALA D 2 12 ? 98.224 137.471 56.205 1.00 87.12 139 ALA D CA 1
ATOM 6672 C C . ALA D 2 12 ? 97.773 136.089 55.736 1.00 87.04 139 ALA D C 1
ATOM 6673 O O . ALA D 2 12 ? 98.565 135.145 55.686 1.00 87.09 139 ALA D O 1
ATOM 6675 N N . LEU D 2 13 ? 96.485 135.970 55.433 1.00 86.98 140 LEU D N 1
ATOM 6676 C CA . LEU D 2 13 ? 95.906 134.709 54.973 1.00 86.88 140 LEU D CA 1
ATOM 6677 C C . LEU D 2 13 ? 95.759 134.744 53.457 1.00 86.88 140 LEU D C 1
ATOM 6678 O O . LEU D 2 13 ? 95.312 133.782 52.827 1.00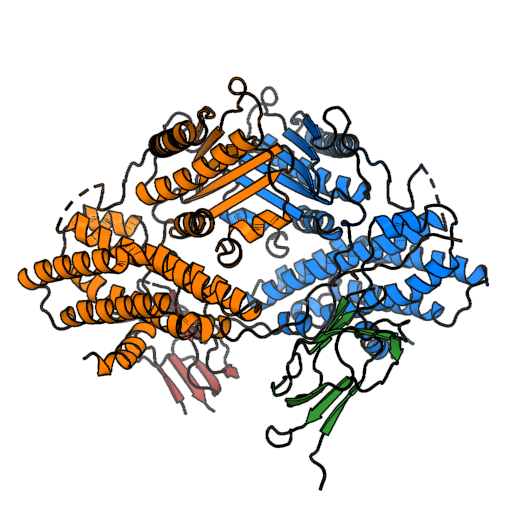 86.79 140 LEU D O 1
ATOM 6683 N N . SER D 2 14 ? 96.160 135.880 52.896 1.00 86.91 141 SER D N 1
ATOM 6684 C CA . SER D 2 14 ? 96.194 136.128 51.468 1.00 86.99 141 SER D CA 1
ATOM 6685 C C . SER D 2 14 ? 97.404 137.040 51.226 1.00 86.85 141 SER D C 1
ATOM 6686 O O . SER D 2 14 ? 97.704 137.897 52.060 1.00 86.94 141 SER D O 1
ATOM 6689 N N . PRO D 2 15 ? 98.123 136.839 50.105 1.00 86.80 142 PRO D N 1
ATOM 6690 C CA . PRO D 2 15 ? 99.354 137.584 49.810 1.00 86.75 142 PRO D CA 1
ATOM 6691 C C . PRO D 2 15 ? 99.275 139.107 50.003 1.00 86.69 142 PRO D C 1
ATOM 6692 O O . PRO D 2 15 ? 100.205 139.698 50.556 1.00 86.63 142 PRO D O 1
ATOM 6696 N N . THR D 2 16 ? 98.185 139.732 49.561 1.00 86.65 143 THR D N 1
ATOM 6697 C CA . THR D 2 16 ? 98.046 141.189 49.680 1.00 86.68 143 THR D CA 1
ATOM 6698 C C . THR D 2 16 ? 97.014 141.627 50.729 1.00 86.72 143 THR D C 1
ATOM 6699 O O . THR D 2 16 ? 96.534 142.763 50.700 1.00 86.70 143 THR D O 1
ATOM 6703 N N . MET D 2 17 ? 96.689 140.727 51.658 1.00 86.75 144 MET D N 1
ATOM 6704 C CA . MET D 2 17 ? 95.759 141.037 52.743 1.00 86.85 144 MET D CA 1
ATOM 6705 C C . MET D 2 17 ? 96.349 142.073 53.700 1.00 87.05 144 MET D C 1
ATOM 6706 O O . MET D 2 17 ? 97.426 141.867 54.264 1.00 87.04 144 MET D O 1
ATOM 6711 N N . THR D 2 18 ? 95.634 143.185 53.862 1.00 87.29 145 THR D N 1
ATOM 6712 C CA . THR D 2 18 ? 96.007 144.237 54.808 1.00 87.56 145 THR D CA 1
ATOM 6713 C C . THR D 2 18 ? 95.220 144.067 56.109 1.00 87.71 145 THR D C 1
ATOM 6714 O O . THR D 2 18 ? 95.739 144.322 57.201 1.00 87.66 145 THR D O 1
ATOM 6718 N N . MET D 2 19 ? 93.969 143.630 55.976 1.00 87.98 146 MET D N 1
ATOM 6719 C CA . MET D 2 19 ? 93.040 143.532 57.101 1.00 88.24 146 MET D CA 1
ATOM 6720 C C . MET D 2 19 ? 91.985 142.442 56.902 1.00 88.44 146 MET D C 1
ATOM 6721 O O . MET D 2 19 ? 91.713 142.021 55.772 1.00 88.43 146 MET D O 1
ATOM 6726 N N . GLY D 2 20 ? 91.399 141.992 58.011 1.00 88.57 147 GLY D N 1
ATOM 6727 C CA . GLY D 2 20 ? 90.337 140.990 57.986 1.00 88.79 147 GLY D CA 1
ATOM 6728 C C . GLY D 2 20 ? 89.221 141.266 58.977 1.00 89.02 147 GLY D C 1
ATOM 6729 O O . GLY D 2 20 ? 89.378 142.062 59.903 1.00 88.90 147 GLY D O 1
ATOM 6730 N N . THR D 2 21 ? 88.085 140.606 58.769 1.00 89.28 148 THR D N 1
ATOM 6731 C CA . THR D 2 21 ? 86.946 140.692 59.675 1.00 89.56 148 THR D CA 1
ATOM 6732 C C . THR D 2 21 ? 86.840 139.386 60.464 1.00 89.96 148 THR D C 1
ATOM 6733 O O . THR D 2 21 ? 86.852 138.299 59.880 1.00 89.99 148 THR D O 1
ATOM 6737 N N . VAL D 2 22 ? 86.757 139.495 61.788 1.00 90.36 149 VAL D N 1
ATOM 6738 C CA . VAL D 2 22 ? 86.540 138.323 62.634 1.00 90.86 149 VAL D CA 1
ATOM 6739 C C . VAL D 2 22 ? 85.059 137.950 62.571 1.00 91.32 149 VAL D C 1
ATOM 6740 O O . VAL D 2 22 ? 84.246 138.423 63.374 1.00 91.38 149 VAL D O 1
ATOM 6744 N N . GLN D 2 23 ? 84.726 137.109 61.592 1.00 91.85 150 GLN D N 1
ATOM 6745 C CA . GLN D 2 23 ? 83.344 136.728 61.308 1.00 92.43 150 GLN D CA 1
ATOM 6746 C C . GLN D 2 23 ? 82.717 135.992 62.491 1.00 92.72 150 GLN D C 1
ATOM 6747 O O . GLN D 2 23 ? 81.650 136.380 62.973 1.00 92.84 150 GLN D O 1
ATOM 6753 N N . ARG D 2 24 ? 83.392 134.945 62.961 1.00 93.11 151 ARG D N 1
ATOM 6754 C CA . ARG D 2 24 ? 82.904 134.143 64.080 1.00 93.48 151 ARG D CA 1
ATOM 6755 C C . ARG D 2 24 ? 84.048 133.434 64.799 1.00 93.63 151 ARG D C 1
ATOM 6756 O O . ARG D 2 24 ? 84.935 132.865 64.161 1.00 93.67 151 ARG D O 1
ATOM 6764 N N . TRP D 2 25 ? 84.023 133.486 66.129 1.00 93.87 152 TRP D N 1
ATOM 6765 C CA . TRP D 2 25 ? 84.911 132.673 66.952 1.00 94.04 152 TRP D CA 1
ATOM 6766 C C . TRP D 2 25 ? 84.317 131.278 67.086 1.00 94.26 152 TRP D C 1
ATOM 6767 O O . TRP D 2 25 ? 83.158 131.121 67.481 1.00 94.25 152 TRP D O 1
ATOM 6778 N N . GLU D 2 26 ? 85.111 130.270 66.739 1.00 94.55 153 GLU D N 1
ATOM 6779 C CA . GLU D 2 26 ? 84.647 128.886 66.761 1.00 94.82 153 GLU D CA 1
ATOM 6780 C C . GLU D 2 26 ? 85.124 128.156 68.016 1.00 94.92 153 GLU D C 1
ATOM 6781 O O . GLU D 2 26 ? 84.870 126.959 68.189 1.00 94.98 153 GLU D O 1
ATOM 6787 N N . LYS D 2 27 ? 85.808 128.894 68.888 1.00 94.99 154 LYS D N 1
ATOM 6788 C CA . LYS D 2 27 ? 86.260 128.375 70.176 1.00 95.08 154 LYS D CA 1
ATOM 6789 C C . LYS D 2 27 ? 85.812 129.272 71.327 1.00 95.12 154 LYS D C 1
ATOM 6790 O O . LYS D 2 27 ? 85.635 130.481 71.153 1.00 95.15 154 LYS D O 1
ATOM 6796 N N . LYS D 2 28 ? 85.631 128.669 72.500 1.00 95.15 155 LYS D N 1
ATOM 6797 C CA . LYS D 2 28 ? 85.170 129.389 73.688 1.00 95.19 155 LYS D CA 1
ATOM 6798 C C . LYS D 2 28 ? 86.272 129.559 74.734 1.00 95.12 155 LYS D C 1
ATOM 6799 O O . LYS D 2 28 ? 87.274 128.841 74.719 1.00 95.08 155 LYS D O 1
ATOM 6805 N N . VAL D 2 29 ? 86.075 130.523 75.632 1.00 95.10 156 VAL D N 1
ATOM 6806 C CA . VAL D 2 29 ? 86.979 130.747 76.761 1.00 95.07 156 VAL D CA 1
ATOM 6807 C C . VAL D 2 29 ? 86.952 129.527 77.689 1.00 95.03 156 VAL D C 1
ATOM 6808 O O . VAL D 2 29 ? 85.903 129.168 78.231 1.00 95.00 156 VAL D O 1
ATOM 6812 N N . GLY D 2 30 ? 88.110 128.891 77.848 1.00 94.97 157 GLY D N 1
ATOM 6813 C CA . GLY D 2 30 ? 88.232 127.684 78.663 1.00 94.91 157 GLY D CA 1
ATOM 6814 C C . GLY D 2 30 ? 88.472 126.425 77.849 1.00 94.87 157 GLY D C 1
ATOM 6815 O O . GLY D 2 30 ? 88.990 125.435 78.369 1.00 94.87 157 GLY D O 1
ATOM 6816 N N . GLU D 2 31 ? 88.094 126.463 76.572 1.00 94.83 158 GLU D N 1
ATOM 6817 C CA . GLU D 2 31 ? 88.266 125.325 75.668 1.00 94.78 158 GLU D CA 1
ATOM 6818 C C . GLU D 2 31 ? 89.729 125.037 75.347 1.00 94.70 158 GLU D C 1
ATOM 6819 O O . GLU D 2 31 ? 90.542 125.957 75.213 1.00 94.66 158 GLU D O 1
ATOM 6825 N N . LYS D 2 32 ? 90.046 123.749 75.232 1.00 94.62 159 LYS D N 1
ATOM 6826 C CA . LYS D 2 32 ? 91.368 123.290 74.820 1.00 94.55 159 LYS D CA 1
ATOM 6827 C C . LYS D 2 32 ? 91.559 123.551 73.330 1.00 94.48 159 LYS D C 1
ATOM 6828 O O . LYS D 2 32 ? 90.603 123.485 72.553 1.00 94.49 159 LYS D O 1
ATOM 6834 N N . LEU D 2 33 ? 92.793 123.857 72.940 1.00 94.36 160 LEU D N 1
ATOM 6835 C CA . LEU D 2 33 ? 93.122 124.075 71.537 1.00 94.21 160 LEU D CA 1
ATOM 6836 C C . LEU D 2 33 ? 94.227 123.119 71.097 1.00 94.05 160 LEU D C 1
ATOM 6837 O O . LEU D 2 33 ? 95.350 123.176 71.606 1.00 94.02 160 LEU D O 1
ATOM 6842 N N . SER D 2 34 ? 93.893 122.230 70.166 1.00 93.85 161 SER D N 1
ATOM 6843 C CA . SER D 2 34 ? 94.878 121.339 69.560 1.00 93.61 161 SER D CA 1
ATOM 6844 C C . SER D 2 34 ? 95.420 121.978 68.285 1.00 93.48 161 SER D C 1
ATOM 6845 O O . SER D 2 34 ? 94.720 122.752 67.626 1.00 93.42 161 SER D O 1
ATOM 6848 N N . GLU D 2 35 ? 96.669 121.659 67.952 1.00 93.27 162 GLU D N 1
ATOM 6849 C CA . GLU D 2 35 ? 97.327 122.202 66.764 1.00 93.02 162 GLU D CA 1
ATOM 6850 C C . GLU D 2 35 ? 96.615 121.737 65.493 1.00 92.83 162 GLU D C 1
ATOM 6851 O O . GLU D 2 35 ? 96.754 120.584 65.072 1.00 92.80 162 GLU D O 1
ATOM 6857 N N . GLY D 2 36 ? 95.839 122.645 64.904 1.00 92.54 163 GLY D N 1
ATOM 6858 C CA . GLY D 2 36 ? 95.088 122.364 63.685 1.00 92.16 163 GLY D CA 1
ATOM 6859 C C . GLY D 2 36 ? 93.591 122.592 63.800 1.00 91.90 163 GLY D C 1
ATOM 6860 O O . GLY D 2 36 ? 92.876 122.539 62.798 1.00 91.99 163 GLY D O 1
ATOM 6861 N N . ASP D 2 37 ? 93.120 122.843 65.021 1.00 91.52 164 ASP D N 1
ATOM 6862 C CA . ASP D 2 37 ? 91.701 123.098 65.283 1.00 91.16 164 ASP D CA 1
ATOM 6863 C C . ASP D 2 37 ? 91.239 124.444 64.726 1.00 90.75 164 ASP D C 1
ATOM 6864 O O . ASP D 2 37 ? 92.034 125.373 64.590 1.00 90.65 164 ASP D O 1
ATOM 6869 N N . LEU D 2 38 ? 89.950 124.540 64.410 1.00 90.29 165 LEU D N 1
ATOM 6870 C CA . LEU D 2 38 ? 89.363 125.794 63.950 1.00 89.81 165 LEU D CA 1
ATOM 6871 C C . LEU D 2 38 ? 89.207 126.768 65.119 1.00 89.60 165 LEU D C 1
ATOM 6872 O O . LEU D 2 38 ? 88.407 126.540 66.033 1.00 89.59 165 LEU D O 1
ATOM 6877 N N . LEU D 2 39 ? 89.990 127.843 65.081 1.00 89.18 166 LEU D N 1
ATOM 6878 C CA . LEU D 2 39 ? 89.967 128.865 66.120 1.00 88.80 166 LEU D CA 1
ATOM 6879 C C . LEU D 2 39 ? 88.881 129.898 65.837 1.00 88.64 166 LEU D C 1
ATOM 6880 O O . LEU D 2 39 ? 88.047 130.194 66.701 1.00 88.55 166 LEU D O 1
ATOM 6885 N N . ALA D 2 40 ? 88.904 130.441 64.621 1.00 88.34 167 ALA D N 1
ATOM 6886 C CA . ALA D 2 40 ? 87.924 131.424 64.176 1.00 88.15 167 ALA D CA 1
ATOM 6887 C C . ALA D 2 40 ? 87.805 131.435 62.653 1.00 88.05 167 ALA D C 1
ATOM 6888 O O . ALA D 2 40 ? 88.675 130.923 61.944 1.00 87.89 167 ALA D O 1
ATOM 6890 N N . GLU D 2 41 ? 86.712 132.009 62.163 1.00 87.97 168 GLU D N 1
ATOM 6891 C CA . GLU D 2 41 ? 86.549 132.262 60.740 1.00 87.99 168 GLU D CA 1
ATOM 6892 C C . GLU D 2 41 ? 86.868 133.732 60.477 1.00 87.83 168 GLU D C 1
ATOM 6893 O O . GLU D 2 41 ? 86.194 134.626 60.993 1.00 87.83 168 GLU D O 1
ATOM 6899 N N . ILE D 2 42 ? 87.926 133.973 59.708 1.00 87.63 169 ILE D N 1
ATOM 6900 C CA . ILE D 2 42 ? 88.311 135.328 59.333 1.00 87.44 169 ILE D CA 1
ATOM 6901 C C . ILE D 2 42 ? 87.867 135.611 57.901 1.00 87.31 169 ILE D C 1
ATOM 6902 O O . ILE D 2 42 ? 88.237 134.897 56.965 1.00 87.33 169 ILE D O 1
ATOM 6907 N N . GLU D 2 43 ? 87.045 136.645 57.755 1.00 87.07 170 GLU D N 1
ATOM 6908 C CA . GLU D 2 43 ? 86.535 137.053 56.457 1.00 86.85 170 GLU D CA 1
ATOM 6909 C C . GLU D 2 43 ? 87.340 138.219 55.907 1.00 86.48 170 GLU D C 1
ATOM 6910 O O . GLU D 2 43 ? 87.497 139.257 56.557 1.00 86.50 170 GLU D O 1
ATOM 6916 N N . THR D 2 44 ? 87.850 138.030 54.701 1.00 85.98 171 THR D N 1
ATOM 6917 C CA . THR D 2 44 ? 88.541 139.079 53.985 1.00 85.54 171 THR D CA 1
ATOM 6918 C C . THR D 2 44 ? 87.649 139.569 52.839 1.00 85.16 171 THR D C 1
ATOM 6919 O O . THR D 2 44 ? 86.498 139.152 52.691 1.00 84.83 171 THR D O 1
ATOM 6923 N N . ASP D 2 45 ? 88.205 140.475 52.052 1.00 84.77 172 ASP D N 1
ATOM 6924 C CA . ASP D 2 45 ? 87.647 140.943 50.802 1.00 84.47 172 ASP D CA 1
ATOM 6925 C C . ASP D 2 45 ? 87.668 139.858 49.704 1.00 84.17 172 ASP D C 1
ATOM 6926 O O . ASP D 2 45 ? 86.933 139.945 48.715 1.00 84.08 172 ASP D O 1
ATOM 6951 N N . ALA D 2 47 ? 88.074 136.165 50.426 1.00 83.11 174 ALA D N 1
ATOM 6952 C CA . ALA D 2 47 ? 87.639 134.849 50.899 1.00 83.09 174 ALA D CA 1
ATOM 6953 C C . ALA D 2 47 ? 87.243 134.924 52.367 1.00 82.96 174 ALA D C 1
ATOM 6954 O O . ALA D 2 47 ? 87.569 135.897 53.051 1.00 83.05 174 ALA D O 1
ATOM 6956 N N . THR D 2 48 ? 86.532 133.906 52.846 1.00 82.76 175 THR D N 1
ATOM 6957 C CA . THR D 2 48 ? 86.410 133.686 54.287 1.00 82.72 175 THR D CA 1
ATOM 6958 C C . THR D 2 48 ? 87.285 132.485 54.641 1.00 82.54 175 THR D C 1
ATOM 6959 O O . THR D 2 48 ? 87.045 131.362 54.185 1.00 82.41 175 THR D O 1
ATOM 6963 N N . ILE D 2 49 ? 88.319 132.745 55.433 1.00 82.42 176 ILE D N 1
ATOM 6964 C CA . ILE D 2 49 ? 89.312 131.732 55.768 1.00 82.27 176 ILE D CA 1
ATOM 6965 C C . ILE D 2 49 ? 89.095 131.187 57.177 1.00 82.26 176 ILE D C 1
ATOM 6966 O O . ILE D 2 49 ? 88.925 131.949 58.133 1.00 82.27 176 ILE D O 1
ATOM 6971 N N . GLY D 2 50 ? 89.088 129.863 57.286 1.00 82.20 177 GLY D N 1
ATOM 6972 C CA . GLY D 2 50 ? 89.103 129.195 58.576 1.00 82.18 177 GLY D CA 1
ATOM 6973 C C . GLY D 2 50 ? 90.495 129.294 59.160 1.00 82.30 177 GLY D C 1
ATOM 6974 O O . GLY D 2 50 ? 91.426 128.652 58.668 1.00 82.29 177 GLY D O 1
ATOM 6975 N N . PHE D 2 51 ? 90.635 130.117 60.196 1.00 82.46 178 PHE D N 1
ATOM 6976 C CA . PHE D 2 51 ? 91.917 130.342 60.854 1.00 82.71 178 PHE D CA 1
ATOM 6977 C C . PHE D 2 51 ? 92.166 129.247 61.881 1.00 82.86 178 PHE D C 1
ATOM 6978 O O . PHE D 2 51 ? 91.404 129.095 62.838 1.00 83.03 178 PHE D O 1
ATOM 6986 N N . GLU D 2 52 ? 93.238 128.490 61.671 1.00 83.08 179 GLU D N 1
ATOM 6987 C CA . GLU D 2 52 ? 93.523 127.300 62.471 1.00 83.29 179 GLU D CA 1
ATOM 6988 C C . GLU D 2 52 ? 94.516 127.558 63.600 1.00 83.44 179 GLU D C 1
ATOM 6989 O O . GLU D 2 52 ? 95.410 128.395 63.471 1.00 83.45 179 GLU D O 1
ATOM 6995 N N . VAL D 2 53 ? 94.346 126.825 64.700 1.00 83.77 180 VAL D N 1
ATOM 6996 C CA . VAL D 2 53 ? 95.255 126.882 65.849 1.00 84.14 180 VAL D CA 1
ATOM 6997 C C . VAL D 2 53 ? 96.613 126.283 65.475 1.00 84.37 180 VAL D C 1
ATOM 6998 O O . VAL D 2 53 ? 96.683 125.165 64.964 1.00 84.35 180 VAL D O 1
ATOM 7002 N N . GLN D 2 54 ? 97.683 127.033 65.731 1.00 84.70 181 GLN D N 1
ATOM 7003 C CA . GLN D 2 54 ? 99.037 126.593 65.391 1.00 85.02 181 GLN D CA 1
ATOM 7004 C C . GLN D 2 54 ? 99.885 126.256 66.626 1.00 85.18 181 GLN D C 1
ATOM 7005 O O . GLN D 2 54 ? 100.851 125.496 66.530 1.00 85.19 181 GLN D O 1
ATOM 7011 N N . GLU D 2 55 ? 99.517 126.824 67.774 1.00 85.48 182 GLU D N 1
ATOM 7012 C CA . GLU D 2 55 ? 100.153 126.504 69.058 1.00 85.73 182 GLU D CA 1
ATOM 7013 C C . GLU D 2 55 ? 99.132 125.988 70.070 1.00 85.91 182 GLU D C 1
ATOM 7014 O O . GLU D 2 55 ? 98.092 126.613 70.286 1.00 85.89 182 GLU D O 1
ATOM 7020 N N . GLU D 2 56 ? 99.446 124.853 70.694 1.00 86.17 183 GLU D N 1
ATOM 7021 C CA . GLU D 2 56 ? 98.530 124.196 71.630 1.00 86.42 183 GLU D CA 1
ATOM 7022 C C . GLU D 2 56 ? 98.441 124.898 72.989 1.00 86.55 183 GLU D C 1
ATOM 7023 O O . GLU D 2 56 ? 99.410 125.504 73.454 1.00 86.54 183 GLU D O 1
ATOM 7029 N N . GLY D 2 57 ? 97.266 124.815 73.610 1.00 86.74 184 GLY D N 1
ATOM 7030 C CA . GLY D 2 57 ? 97.025 125.430 74.914 1.00 86.99 184 GLY D CA 1
ATOM 7031 C C . GLY D 2 57 ? 95.553 125.602 75.241 1.00 87.17 184 GLY D C 1
ATOM 7032 O O . GLY D 2 57 ? 94.719 124.786 74.841 1.00 87.16 184 GLY D O 1
ATOM 7033 N N . TYR D 2 58 ? 95.242 126.668 75.976 1.00 87.36 185 TYR D N 1
ATOM 7034 C CA . TYR D 2 58 ? 93.874 126.963 76.404 1.00 87.57 185 TYR D CA 1
ATOM 7035 C C . TYR D 2 58 ? 93.518 128.429 76.165 1.00 87.77 185 TYR D C 1
ATOM 7036 O O . TYR D 2 58 ? 94.315 129.323 76.453 1.00 87.80 185 TYR D O 1
ATOM 7045 N N . LEU D 2 59 ? 92.318 128.665 75.639 1.00 88.02 186 LEU D N 1
ATOM 7046 C CA . LEU D 2 59 ? 91.849 130.017 75.341 1.00 88.31 186 LEU D CA 1
ATOM 7047 C C . LEU D 2 59 ? 91.399 130.723 76.621 1.00 88.50 186 LEU D C 1
ATOM 7048 O O . LEU D 2 59 ? 90.488 130.258 77.309 1.00 88.48 186 LEU D O 1
ATOM 7053 N N . ALA D 2 60 ? 92.047 131.847 76.926 1.00 88.78 187 ALA D N 1
ATOM 7054 C CA . ALA D 2 60 ? 91.807 132.579 78.172 1.00 89.05 187 ALA D CA 1
ATOM 7055 C C . ALA D 2 60 ? 90.984 133.854 77.980 1.00 89.24 187 ALA D C 1
ATOM 7056 O O . ALA D 2 60 ? 90.105 134.156 78.788 1.00 89.29 187 ALA D O 1
ATOM 7058 N N . LYS D 2 61 ? 91.281 134.601 76.917 1.00 89.48 188 LYS D N 1
ATOM 7059 C CA . LYS D 2 61 ? 90.579 135.851 76.620 1.00 89.69 188 LYS D CA 1
ATOM 7060 C C . LYS D 2 61 ? 90.438 136.109 75.128 1.00 89.80 188 LYS D C 1
ATOM 7061 O O . LYS D 2 61 ? 91.339 135.802 74.347 1.00 89.78 188 LYS D O 1
ATOM 7067 N N . ILE D 2 62 ? 89.297 136.677 74.747 1.00 90.00 189 ILE D N 1
ATOM 7068 C CA . ILE D 2 62 ? 89.080 137.167 73.389 1.00 90.16 189 ILE D CA 1
ATOM 7069 C C . ILE D 2 62 ? 89.231 138.690 73.396 1.00 90.35 189 ILE D C 1
ATOM 7070 O O . ILE D 2 62 ? 88.462 139.402 74.050 1.00 90.34 189 ILE D O 1
ATOM 7075 N N . LEU D 2 63 ? 90.242 139.171 72.676 1.00 90.56 190 LEU D N 1
ATOM 7076 C CA . LEU D 2 63 ? 90.571 140.593 72.627 1.00 90.78 190 LEU D CA 1
ATOM 7077 C C . LEU D 2 63 ? 89.782 141.304 71.532 1.00 90.96 190 LEU D C 1
ATOM 7078 O O . LEU D 2 63 ? 89.343 142.442 71.710 1.00 90.95 190 LEU D O 1
ATOM 7083 N N . VAL D 2 64 ? 89.611 140.622 70.403 1.00 91.21 191 VAL D N 1
ATOM 7084 C CA . VAL D 2 64 ? 88.834 141.134 69.280 1.00 91.48 191 VAL D CA 1
ATOM 7085 C C . VAL D 2 64 ? 87.600 140.241 69.096 1.00 91.72 191 VAL D C 1
ATOM 7086 O O . VAL D 2 64 ? 87.705 139.139 68.552 1.00 91.78 191 VAL D O 1
ATOM 7090 N N . PRO D 2 65 ? 86.426 140.714 69.562 1.00 91.98 192 PRO D N 1
ATOM 7091 C CA . PRO D 2 65 ? 85.187 139.924 69.554 1.00 92.18 192 PRO D CA 1
ATOM 7092 C C . PRO D 2 65 ? 84.613 139.661 68.155 1.00 92.39 192 PRO D C 1
ATOM 7093 O O . PRO D 2 65 ? 85.141 140.162 67.157 1.00 92.41 192 PRO D O 1
ATOM 7097 N N . GLU D 2 66 ? 83.537 138.874 68.103 1.00 92.61 193 GLU D N 1
ATOM 7098 C CA . GLU D 2 66 ? 82.870 138.508 66.851 1.00 92.83 193 GLU D CA 1
ATOM 7099 C C . GLU D 2 66 ? 82.224 139.707 66.163 1.00 92.88 193 GLU D C 1
ATOM 7100 O O . GLU D 2 66 ? 81.626 140.564 66.819 1.00 92.90 193 GLU D O 1
ATOM 7106 N N . GLY D 2 67 ? 82.348 139.750 64.839 1.00 92.93 194 GLY D N 1
ATOM 7107 C CA . GLY D 2 67 ? 81.733 140.799 64.031 1.00 92.98 194 GLY D CA 1
ATOM 7108 C C . GLY D 2 67 ? 82.594 142.032 63.830 1.00 93.00 194 GLY D C 1
ATOM 7109 O O . GLY D 2 67 ? 82.223 142.931 63.072 1.00 93.03 194 GLY D O 1
ATOM 7110 N N . THR D 2 68 ? 83.742 142.074 64.506 1.00 93.01 195 THR D N 1
ATOM 7111 C CA . THR D 2 68 ? 84.659 143.211 64.419 1.00 93.04 195 THR D CA 1
ATOM 7112 C C . THR D 2 68 ? 85.288 143.289 63.030 1.00 93.12 195 THR D C 1
ATOM 7113 O O . THR D 2 68 ? 85.977 142.364 62.592 1.00 93.08 195 THR D O 1
ATOM 7117 N N . ARG D 2 69 ? 85.043 144.407 62.353 1.00 93.17 196 ARG D N 1
ATOM 7118 C CA . ARG D 2 69 ? 85.435 144.587 60.958 1.00 93.27 196 ARG D CA 1
ATOM 7119 C C . ARG D 2 69 ? 86.762 145.323 60.798 1.00 93.26 196 ARG D C 1
ATOM 7120 O O . ARG D 2 69 ? 87.143 146.128 61.650 1.00 93.30 196 ARG D O 1
ATOM 7128 N N . ASP D 2 70 ? 87.455 145.023 59.699 1.00 93.29 197 ASP D N 1
ATOM 7129 C CA . ASP D 2 70 ? 88.661 145.742 59.259 1.00 93.28 197 ASP D CA 1
ATOM 7130 C C . ASP D 2 70 ? 89.812 145.782 60.276 1.00 93.25 197 ASP D C 1
ATOM 7131 O O . ASP D 2 70 ? 90.421 146.834 60.488 1.00 93.15 197 ASP D O 1
ATOM 7136 N N . VAL D 2 71 ? 90.115 144.640 60.892 1.00 93.24 198 VAL D N 1
ATOM 7137 C CA . VAL D 2 71 ? 91.246 144.563 61.825 1.00 93.25 198 VAL D CA 1
ATOM 7138 C C . VAL D 2 71 ? 92.555 144.295 61.069 1.00 93.22 198 VAL D C 1
ATOM 7139 O O . VAL D 2 71 ? 92.654 143.315 60.333 1.00 93.27 198 VAL D O 1
ATOM 7143 N N . PRO D 2 72 ? 93.554 145.190 61.226 1.00 93.26 199 PRO D N 1
ATOM 7144 C CA . PRO D 2 72 ? 94.829 145.070 60.504 1.00 93.23 199 PRO D CA 1
ATOM 7145 C C . PRO D 2 72 ? 95.675 143.856 60.914 1.00 93.22 199 PRO D C 1
ATOM 7146 O O . PRO D 2 72 ? 95.355 143.175 61.891 1.00 93.14 199 PRO D O 1
ATOM 7150 N N . LEU D 2 73 ? 96.740 143.600 60.156 1.00 93.26 200 LEU D N 1
ATOM 7151 C CA . LEU D 2 73 ? 97.657 142.489 60.416 1.00 93.32 200 LEU D CA 1
ATOM 7152 C C . LEU D 2 73 ? 98.399 142.644 61.739 1.00 93.41 200 LEU D C 1
ATOM 7153 O O . LEU D 2 73 ? 98.711 143.758 62.160 1.00 93.37 200 LEU D O 1
ATOM 7158 N N . GLY D 2 74 ? 98.676 141.516 62.387 1.00 93.55 201 GLY D N 1
ATOM 7159 C CA . GLY D 2 74 ? 99.436 141.498 63.635 1.00 93.77 201 GLY D CA 1
ATOM 7160 C C . GLY D 2 74 ? 98.653 141.923 64.863 1.00 93.91 201 GLY D C 1
ATOM 7161 O O . GLY D 2 74 ? 99.215 142.019 65.956 1.00 93.85 201 GLY D O 1
ATOM 7162 N N . THR D 2 75 ? 97.358 142.181 64.684 1.00 94.11 202 THR D N 1
ATOM 7163 C CA . THR D 2 75 ? 96.472 142.567 65.780 1.00 94.36 202 THR D CA 1
ATOM 7164 C C . THR D 2 75 ? 96.226 141.370 66.698 1.00 94.58 202 THR D C 1
ATOM 7165 O O . THR D 2 75 ? 95.826 140.303 66.225 1.00 94.70 202 THR D O 1
ATOM 7169 N N . PRO D 2 76 ? 96.481 141.539 68.012 1.00 94.76 203 PRO D N 1
ATOM 7170 C CA . PRO D 2 76 ? 96.217 140.477 68.982 1.00 94.88 203 PRO D CA 1
ATOM 7171 C C . PRO D 2 76 ? 94.727 140.148 69.072 1.00 95.01 203 PRO D C 1
ATOM 7172 O O . PRO D 2 76 ? 93.922 140.984 69.492 1.00 95.06 203 PRO D O 1
ATOM 7176 N N . LEU D 2 77 ? 94.374 138.936 68.659 1.00 95.18 204 LEU D N 1
ATOM 7177 C CA . LEU D 2 77 ? 92.983 138.494 68.650 1.00 95.34 204 LEU D CA 1
ATOM 7178 C C . LEU D 2 77 ? 92.615 137.795 69.957 1.00 95.47 204 LEU D C 1
ATOM 7179 O O . LEU D 2 77 ? 91.519 137.992 70.487 1.00 95.54 204 LEU D O 1
ATOM 7184 N N . CYS D 2 78 ? 93.539 136.983 70.468 1.00 95.58 205 CYS D N 1
ATOM 7185 C CA . CYS D 2 78 ? 93.320 136.218 71.695 1.00 95.70 205 CYS D CA 1
ATOM 7186 C C . CYS D 2 78 ? 94.630 135.880 72.409 1.00 95.75 205 CYS D C 1
ATOM 7187 O O . CYS D 2 78 ? 95.704 135.904 71.803 1.00 95.73 205 CYS D O 1
ATOM 7190 N N . ILE D 2 79 ? 94.524 135.578 73.701 1.00 95.88 206 ILE D N 1
ATOM 7191 C CA . ILE D 2 79 ? 95.669 135.159 74.509 1.00 95.99 206 ILE D CA 1
ATOM 7192 C C . ILE D 2 79 ? 95.479 133.708 74.954 1.00 96.05 206 ILE D C 1
ATOM 7193 O O . ILE D 2 79 ? 94.416 133.337 75.460 1.00 96.08 206 ILE D O 1
ATOM 7198 N N . ILE D 2 80 ? 96.513 132.897 74.747 1.00 96.12 207 ILE D N 1
ATOM 7199 C CA . ILE D 2 80 ? 96.479 131.480 75.104 1.00 96.20 207 ILE D CA 1
ATOM 7200 C C . ILE D 2 80 ? 97.632 131.107 76.038 1.00 96.19 207 ILE D C 1
ATOM 7201 O O . ILE D 2 80 ? 98.779 131.493 75.811 1.00 96.17 207 ILE D O 1
ATOM 7206 N N . VAL D 2 81 ? 97.307 130.365 77.094 1.00 96.23 208 VAL D N 1
ATOM 7207 C CA . VAL D 2 81 ? 98.302 129.868 78.044 1.00 96.25 208 VAL D CA 1
ATOM 7208 C C . VAL D 2 81 ? 98.405 128.343 77.998 1.00 96.25 208 VAL D C 1
ATOM 7209 O O . VAL D 2 81 ? 97.399 127.649 77.832 1.00 96.29 208 VAL D O 1
ATOM 7213 N N . GLU D 2 82 ? 99.627 127.835 78.140 1.00 96.23 209 GLU D N 1
ATOM 7214 C CA . GLU D 2 82 ? 99.883 126.397 78.098 1.00 96.18 209 GLU D CA 1
ATOM 7215 C C . GLU D 2 82 ? 99.633 125.758 79.461 1.00 96.15 209 GLU D C 1
ATOM 7216 O O . GLU D 2 82 ? 98.509 125.369 79.779 1.00 96.08 209 GLU D O 1
#

Sequence (903 aa):
SLAGAPKYIEHFSKFSPSPLSMKQFLDFGSSNACEKTSFTFLRQELPVRLANIMKEINLLPDRVLSTPSVQLVQSWYVQSLLDIMEFLDKDPEDHRTLSQFTDALVTIRNRHNDVVPTMAQGVLEYKDTYGDDPVSNQNIQYFLDRFYLSRISIRMLINQHTLIFDPKHIGSIDPNCSVSDVVKDAYDMAKLLCDKYYMASPDLEIQEVNATNATQPIHMVYVPSHLYHMLFELFKNAMRATVESHESSLTLPPIKIMVALGEEDLSIKMSDRGGGVPLRKIERLFSYMYSTAPGYGLPISRLYAKYFQGDLQLFSMEGFGTDAVIYLKALSTDSVERLPVYNKSAWRHYQTIQEAGDWCVPSTEPKNTSSLAGAPKYIEHFSKFSPSPLSMKQFLDFGSSNACEKTSFTFLRQELPVRLANIMKEINLLPDRVLSTPSVQLVQSWYVQSLLDIMEFLDKDPEDHRTLSQFTDALVTIRNRHNDVVPTMAQGVLEYKDTYGDDPVSNQNIQYFLDRFYLSRISIRMLINQHTLIFDHIGSIDPNCSVSDVVKDAYDMAKLLCDKYYMASPDLEIQEVNATNATQPIHMVYVPSHLYHMLFELFKNAMRATVESHESSLTLPPIKIMVALGEEDLSIKMSDRGGGVPLRKIERLFSYMYSTAPGYGLPISRLYAKYFQGDLQLFSMEGFGTDAVIYLKALSTDSVERLPVYNKSAWRHYQTIQEAGDWCVPSTEPKNTSTYSYPPHMQVLLPALSPTMTMGTVQRWEKKVGEKLSEGDLLAEIETDATIGFEVQEEGYLAKILVPEGTRDVPLGTPLCIIVEKEADIHMQVLLPALSPTMTMGTVQRWEKKVGEKLSEGDLLAEIETDATIGFEVQEEGYLAKILVPEGTRDVPLGTPLCIIVE

InterPro domains:
  IPR003594 Histidine kinase/HSP90-like ATPase domain [PF02518] (242-361)
  IPR003594 Histidine kinase/HSP90-like ATPase domain [SM00387] (240-364)
  IPR005467 Histidine kinase domain [PS50109] (242-364)
  IPR018955 Branched-chain alpha-ketoacid dehydrogenase kinase/Pyruvate dehydrogenase kinase, N-terminal [PF10436] (30-192)
  IPR036784 Alpha-ketoacid/pyruvate dehydrogenase kinase, N-terminal domain superfamily [G3DSA:1.20.140.20] (15-186)
  IPR036784 Alpha-ketoacid/pyruvate dehydrogenase kinase, N-terminal domain superfamily [SSF69012] (16-176)
  IPR036890 Histidine kinase/HSP90-like ATPase superfamily [G3DSA:3.30.565.10] (188-370)
  IPR036890 Histidine kinase/HSP90-like ATPase superfamily [SSF55874] (198-372)
  IPR039028 PDK/BCKDK protein kinase [PTHR11947] (16-373)

Foldseek 3Di:
DDDCLVVLLVVLQVDWADWFFLVRLCVCLVPDVDLQVLLVNCLNRVSNLLSQLLVLLVLADVLLCVFPLSVLLSVLSSVLSVLSPVCVPPDPVPVVSSVVVLVSLVVSCVSCVCVVVSSLVSLVSSCVPPNDDPQNLLSSQVSCLQVLLSVVVSVQSSQQSCQSPVPVANRLKDAWAQLVVLLVVLLVVLQVVLCVVQVAWAAEAEDEQEPVDRPDRDTAIDRSVLSSLLSNLVNNVLGCLQRVQDDDRPDGHHWYWYWYHDPWKTKIKTKHFSQWDDPVCQVLQLRSNSCHVCHNSVVSSQSSLPQQPKGWDKDTDHGGTIMIMRIHTRDSVSRMGDHDRRDVVSSVSSVDDDDDDPDDDADPDHDDPD/DLVCLVVLLVVLLVDWADWDFLVRLVCCLVVPLPLLVLLVCCLNRVSNLLSFLLVLLVLADPLLNPFPLNVLLSVLSSVLSVLSPVLVPPDSPDVVSSVVVLVSLVVSCVSCVCVVVSSLVSLLSSCVPPPDDPLSQQSCLLSVLQVLLSVVVSVVSSQQSCQSPVVSRLKDAWAQLVVLLVVLLVVLQVVLCVPLVAWAAEAEDEQEPVDGPDRDTAIDRSVLSSLLSNLVNNVLGCLQSVQDDDRPDGHHWYWYWYDDPWKTKIKTKHFSQWDDPVVQVCLLRSSSCRCCHNSVVSSQSSLPQQPWGWDKDTDHGGTIMIMRIHTRDRVSRIGDHDRHDVVSSVSSVDDDDDDPDDDDDPDDDDPDDD/DAFAKDFDWAADPDPPDFKKAFAFAPADAQDWFDQFDFGGFIDDPDTDGDTDRDTAGWHDAPADHGDIRHGTRDTGTMGGHYRVSD/DDFDWAACPDPPFFFWAQAFAPDDQFDWADAFDQGTFIHDCNTDRDHHHDTFGWHDAPQHHGHGGHGTRDGGTDGDD

GO terms:
  GO:0004674 protein serine/threonine kinase activity (F, IDA)
  GO:0004740 pyruvate dehydrogenase (acetyl-transferring) kinase activity (F, IDA)
  GO:0018105 peptidyl-serine phosphorylation (P, IDA)
  GO:0005524 ATP binding (F, IDA)
  GO:0044877 protein-containing complex binding (F, IDA)
  GO:0045254 pyruvate dehydrogenase complex (C, IDA)
  GO:0006468 protein phosphorylation (P, IDA)
  GO:0004740 pyruvate dehydrogenase (acetyl-transferring) kinase activity (F, IMP)
  GO:0005524 ATP binding (F, IMP)
  GO:0006468 protein phosphorylation (P, IMP)
  GO:0005515 protein binding (F, IPI)
  GO:0042802 identical protein binding (F, IPI)